Protein AF-A0A0L0VA87-F1 (afdb_monomer_lite)

InterPro domains:
  IPR007255 Conserved oligomeric Golgi complex subunit 8 [PF04124] (9-271)
  IPR007255 Conserved oligomeric Golgi complex subunit 8 [PTHR21311] (7-697)

Secondary structure (DSSP, 8-state):
---SHHHHHHSHHHHHHHHHHHHHHHHHHHHHHHHHHHHHHHHHHHHHHHHHHHHHHHHHHHHHHHHHHHHHHHHHHHHHHHHHHHH-GGGHHHHHHHHTS--S-HHHHHHHHHHHHHHHHHHHHHHHHHT-S---HHHHHHHHHHHTTTS-HHHHHHHHHHHHHHHHHHHHTT--SHHHHHHHHHHHHHHHHHHHHHH-TT--HHHHHHHHHHHHHHHHHHHHHHTT---HHHHHHHHHHHHHHHHHHGGGT---IIIIIHHHHHHHHHHHHHHHHHHHHHHHHHHHHHHHHHHHHGGG--S--------SS-GGG-S-PPPHHHHTTS-TT-HHHHHHHHHT-HHHHHHHHHHHHHHHHHTTS--GGGHHHHHHHHHHHHHHHHHHHHHHHHHHHHHHHH---TT-HHHHHHHHHHHHHHHHIIIIIHHHHHHHHHTTTTGGG---S--HHHHHHHHHHHHHHHTT-HHHHHHHHHHHHHHHHHHTT---------------------------------------------------------------------------------------------------GGGTHHHHHHHHHHHHHHHHHHHHHHHHHHHHHHHHHHHHHHHHHHHHHHHHHHHHHHHHHHHHHHHHHHHHHHHHHHHHHHHHHHHHHHHHHHHHHHHHHHHHHHHHHHHHHHTT-----------------------------------------------------------------------------PPP-

Organism: NCBI:txid1165861

Structure (mmCIF, N/CA/C/O backbone):
data_AF-A0A0L0VA87-F1
#
_entry.id   AF-A0A0L0VA87-F1
#
loop_
_atom_site.group_PDB
_atom_site.id
_atom_site.type_symbol
_atom_site.label_atom_id
_atom_site.label_alt_id
_atom_site.label_comp_id
_atom_site.label_asym_id
_atom_site.label_entity_id
_atom_site.label_seq_id
_atom_site.pdbx_PDB_ins_code
_atom_site.Cartn_x
_atom_site.Cartn_y
_atom_site.Cartn_z
_atom_site.occupancy
_atom_site.B_iso_or_equiv
_atom_site.auth_seq_id
_atom_site.auth_comp_id
_atom_site.auth_asym_id
_atom_site.auth_atom_id
_atom_site.pdbx_PDB_model_num
ATOM 1 N N . MET A 1 1 ? -80.854 -20.601 138.380 1.00 40.69 1 MET A N 1
ATOM 2 C CA . MET A 1 1 ? -80.704 -19.280 137.732 1.00 40.69 1 MET A CA 1
ATOM 3 C C . MET A 1 1 ? -80.737 -18.200 138.822 1.00 40.69 1 MET A C 1
ATOM 5 O O . MET A 1 1 ? -81.718 -17.493 138.934 1.00 40.69 1 MET A O 1
ATOM 9 N N . VAL A 1 2 ? -79.833 -18.124 139.802 1.00 40.69 2 VAL A N 1
ATOM 10 C CA . VAL A 1 2 ? -78.356 -18.102 139.757 1.00 40.69 2 VAL A CA 1
ATOM 11 C C . VAL A 1 2 ? -77.816 -16.982 138.860 1.00 40.69 2 VAL A C 1
ATOM 13 O O . VAL A 1 2 ? -77.668 -17.165 137.659 1.00 40.69 2 VAL A O 1
ATOM 16 N N . SER A 1 3 ? -77.509 -15.862 139.520 1.00 56.34 3 SER A N 1
ATOM 17 C CA . SER A 1 3 ? -76.359 -14.979 139.283 1.00 56.34 3 SER A CA 1
ATOM 18 C C . SER A 1 3 ? -76.168 -14.325 137.909 1.00 56.34 3 SER A C 1
ATOM 20 O O . SER A 1 3 ? -75.252 -14.673 137.172 1.00 56.34 3 SER A O 1
ATOM 22 N N . ILE A 1 4 ? -76.901 -13.230 137.682 1.00 57.22 4 ILE A N 1
ATOM 23 C CA . ILE A 1 4 ? -76.312 -12.027 137.060 1.00 57.22 4 ILE A CA 1
ATOM 24 C C . ILE A 1 4 ? -76.372 -10.858 138.053 1.00 57.22 4 ILE A C 1
ATOM 26 O O . ILE A 1 4 ? -75.335 -10.284 138.359 1.00 57.22 4 ILE A O 1
ATOM 30 N N . GLU A 1 5 ? -77.527 -10.575 138.666 1.00 56.94 5 GLU A N 1
ATOM 31 C CA . GLU A 1 5 ? -77.692 -9.438 139.596 1.00 56.94 5 GLU A CA 1
ATOM 32 C C . GLU A 1 5 ? -76.707 -9.444 140.781 1.00 56.94 5 GLU A C 1
ATOM 34 O O . GLU A 1 5 ? -76.120 -8.410 141.091 1.00 56.94 5 GLU A O 1
ATOM 39 N N . LEU A 1 6 ? -76.447 -10.605 141.397 1.00 56.31 6 LEU A N 1
ATOM 40 C CA . LEU A 1 6 ? -75.508 -10.706 142.525 1.00 56.31 6 LEU A CA 1
ATOM 41 C C . LEU A 1 6 ? -74.044 -10.458 142.103 1.00 56.31 6 LEU A C 1
ATOM 43 O O . LEU A 1 6 ? -73.287 -9.821 142.834 1.00 56.31 6 LEU A O 1
ATOM 47 N N . VAL A 1 7 ? -73.667 -10.896 140.895 1.00 56.75 7 VAL A N 1
ATOM 48 C CA . VAL A 1 7 ? -72.339 -10.645 140.303 1.00 56.75 7 VAL A CA 1
ATOM 49 C C . VAL A 1 7 ? -72.210 -9.173 139.906 1.00 56.75 7 VAL A C 1
ATOM 51 O O . VAL A 1 7 ? -71.195 -8.545 140.198 1.00 56.75 7 VAL A O 1
ATOM 54 N N . CYS A 1 8 ? -73.267 -8.590 139.334 1.00 55.91 8 CYS A N 1
ATOM 55 C CA . CYS A 1 8 ? -73.345 -7.166 139.019 1.00 55.91 8 CYS A CA 1
ATOM 56 C C . CYS A 1 8 ? -73.252 -6.268 140.259 1.00 55.91 8 CYS A C 1
ATOM 58 O O . CYS A 1 8 ? -72.765 -5.149 140.127 1.00 55.91 8 CYS A O 1
ATOM 60 N N . TYR A 1 9 ? -73.675 -6.733 141.442 1.00 60.94 9 TYR A N 1
ATOM 61 C CA . TYR A 1 9 ? -73.546 -5.980 142.694 1.00 60.94 9 TYR A CA 1
ATOM 62 C C . TYR A 1 9 ? -72.148 -6.107 143.323 1.00 60.94 9 TYR A C 1
ATOM 64 O O . TYR A 1 9 ? -71.583 -5.100 143.747 1.00 60.94 9 TYR A O 1
ATOM 72 N N . GLN A 1 10 ? -71.547 -7.307 143.344 1.00 58.97 10 GLN A N 1
ATOM 73 C CA . GLN A 1 10 ? -70.185 -7.496 143.874 1.00 58.97 10 GLN A CA 1
ATOM 74 C C . GLN A 1 10 ? -69.099 -6.878 142.979 1.00 58.97 10 GLN A C 1
ATOM 76 O O . GLN A 1 10 ? -68.170 -6.258 143.492 1.00 58.97 10 GLN A O 1
ATOM 81 N N . HIS A 1 11 ? -69.237 -6.975 141.653 1.00 61.12 11 HIS A N 1
ATOM 82 C CA . HIS A 1 11 ? -68.258 -6.460 140.686 1.00 61.12 11 HIS A CA 1
ATOM 83 C C . HIS A 1 11 ? -68.686 -5.140 140.021 1.00 61.12 11 HIS A C 1
ATOM 85 O O . HIS A 1 11 ? -68.106 -4.736 139.014 1.00 61.12 11 HIS A O 1
ATOM 91 N N . HIS A 1 12 ? -69.662 -4.415 140.588 1.00 69.44 12 HIS A N 1
ATOM 92 C CA . HIS A 1 12 ? -70.210 -3.176 140.009 1.00 69.44 12 HIS A CA 1
ATOM 93 C C . HIS A 1 12 ? -69.128 -2.151 139.622 1.00 69.44 12 HIS A C 1
ATOM 95 O O . HIS A 1 12 ? -69.190 -1.521 138.566 1.00 69.44 12 HIS A O 1
ATOM 101 N N . LYS A 1 13 ? -68.095 -2.018 140.463 1.00 71.94 13 LYS A N 1
ATOM 102 C CA . LYS A 1 13 ? -66.975 -1.090 140.255 1.00 71.94 13 LYS A CA 1
ATOM 103 C C . LYS A 1 13 ? -66.063 -1.504 139.091 1.00 71.94 13 LYS A C 1
ATOM 105 O O . LYS A 1 13 ? -65.576 -0.638 138.369 1.00 71.94 13 LYS A O 1
ATOM 110 N N . GLU A 1 14 ? -65.861 -2.804 138.877 1.00 70.75 14 GLU A N 1
ATOM 111 C CA . GLU A 1 14 ? -65.108 -3.334 137.731 1.00 70.75 14 GLU A CA 1
ATOM 112 C C . GLU A 1 14 ? -65.939 -3.286 136.444 1.00 70.75 14 GLU A C 1
ATOM 114 O O . GLU A 1 14 ? -65.401 -2.968 135.387 1.00 70.75 14 GLU A O 1
ATOM 119 N N . LEU A 1 15 ? -67.258 -3.479 136.529 1.00 72.81 15 LEU A N 1
ATOM 120 C CA . LEU A 1 15 ? -68.191 -3.291 135.412 1.00 72.81 15 LEU A CA 1
ATOM 121 C C . LEU A 1 15 ? -68.261 -1.826 134.952 1.00 72.81 15 LEU A C 1
ATOM 123 O O . LEU A 1 15 ? -68.251 -1.553 133.754 1.00 72.81 15 LEU A O 1
ATOM 127 N N . LEU A 1 16 ? -68.261 -0.863 135.880 1.00 73.94 16 LEU A N 1
ATOM 128 C CA . LEU A 1 16 ? -68.178 0.561 135.536 1.00 73.94 16 LEU A CA 1
ATOM 129 C C . LEU A 1 16 ? -66.814 0.931 134.940 1.00 73.94 16 LEU A C 1
ATOM 131 O O . LEU A 1 16 ? -66.770 1.642 133.937 1.00 73.94 16 LEU A O 1
ATOM 135 N N . LYS A 1 17 ? -65.712 0.417 135.505 1.00 79.44 17 LYS A N 1
ATOM 136 C CA . LYS A 1 17 ? -64.354 0.652 134.988 1.00 79.44 17 LYS A CA 1
ATOM 137 C C . LYS A 1 17 ? -64.165 0.062 133.589 1.00 79.44 17 LYS A C 1
ATOM 139 O O . LYS A 1 17 ? -63.703 0.768 132.701 1.00 79.44 17 LYS A O 1
ATOM 144 N N . THR A 1 18 ? -64.596 -1.179 133.362 1.00 77.94 18 THR A N 1
ATOM 145 C CA . THR A 1 18 ? -64.541 -1.819 132.037 1.00 77.94 18 THR A CA 1
ATOM 146 C C . THR A 1 18 ? -65.471 -1.140 131.033 1.00 77.94 18 THR A C 1
ATOM 148 O O . THR A 1 18 ? -65.083 -0.998 129.879 1.00 77.94 18 THR A O 1
ATOM 151 N N . ASN A 1 19 ? -66.643 -0.630 131.434 1.00 78.19 19 ASN A N 1
ATOM 152 C CA . ASN A 1 19 ? -67.503 0.168 130.550 1.00 78.19 19 ASN A CA 1
ATOM 153 C C . ASN A 1 19 ? -66.852 1.521 130.186 1.00 78.19 19 ASN A C 1
ATOM 155 O O . ASN A 1 19 ? -66.825 1.880 129.012 1.00 78.19 19 ASN A O 1
ATOM 159 N N . GLN A 1 20 ? -66.238 2.237 131.138 1.00 79.62 20 GLN A N 1
ATOM 160 C CA . GLN A 1 20 ? -65.474 3.462 130.847 1.00 79.62 20 GLN A CA 1
ATOM 161 C C . GLN A 1 20 ? -64.256 3.200 129.951 1.00 79.62 20 GLN A C 1
ATOM 163 O O . GLN A 1 20 ? -64.024 3.938 128.993 1.00 79.62 20 GLN A O 1
ATOM 168 N N . GLU A 1 21 ? -63.498 2.134 130.209 1.00 81.50 21 GLU A N 1
ATOM 169 C CA . GLU A 1 21 ? -62.390 1.704 129.350 1.00 81.50 21 GLU A CA 1
ATOM 170 C C . GLU A 1 21 ? -62.901 1.325 127.951 1.00 81.50 21 GLU A C 1
ATOM 172 O O . GLU A 1 21 ? -62.337 1.780 126.961 1.00 81.50 21 GLU A O 1
ATOM 177 N N . THR A 1 22 ? -64.032 0.620 127.845 1.00 81.62 22 THR A N 1
ATOM 178 C CA . THR A 1 22 ? -64.676 0.275 126.564 1.00 81.62 22 THR A CA 1
ATOM 179 C C . THR A 1 22 ? -65.142 1.519 125.805 1.00 81.62 22 THR A C 1
ATOM 181 O O . THR A 1 22 ? -64.929 1.605 124.600 1.00 81.62 22 THR A O 1
ATOM 184 N N . GLN A 1 23 ? -65.721 2.519 126.476 1.00 79.12 23 GLN A N 1
ATOM 185 C CA . GLN A 1 23 ? -66.095 3.795 125.852 1.00 79.12 23 GLN A CA 1
ATOM 186 C C . GLN A 1 23 ? -64.869 4.601 125.399 1.00 79.12 23 GLN A C 1
ATOM 188 O O . GLN A 1 23 ? -64.899 5.203 124.328 1.00 79.12 23 GLN A O 1
ATOM 193 N N . THR A 1 24 ? -63.775 4.558 126.166 1.00 80.56 24 THR A N 1
ATOM 194 C CA . THR A 1 24 ? -62.503 5.222 125.829 1.00 80.56 24 THR A CA 1
ATOM 195 C C . THR A 1 24 ? -61.787 4.524 124.668 1.00 80.56 24 THR A C 1
ATOM 197 O O . THR A 1 24 ? -61.196 5.182 123.816 1.00 80.56 24 THR A O 1
ATOM 200 N N . ILE A 1 25 ? -61.861 3.192 124.593 1.00 80.31 25 ILE A N 1
ATOM 201 C CA . ILE A 1 25 ? -61.420 2.417 123.428 1.00 80.31 25 ILE A CA 1
ATOM 202 C C . ILE A 1 25 ? -62.290 2.783 122.227 1.00 80.31 25 ILE A C 1
ATOM 204 O O . ILE A 1 25 ? -61.743 3.095 121.178 1.00 80.31 25 ILE A O 1
ATOM 208 N N . ARG A 1 26 ? -63.620 2.834 122.387 1.00 82.38 26 ARG A N 1
ATOM 209 C CA . ARG A 1 26 ? -64.564 3.103 121.293 1.00 82.38 26 ARG A CA 1
ATOM 210 C C . ARG A 1 26 ? -64.382 4.489 120.667 1.00 82.38 26 ARG A C 1
ATOM 212 O O . ARG A 1 26 ? -64.406 4.595 119.443 1.00 82.38 26 ARG A O 1
ATOM 219 N N . SER A 1 27 ? -64.154 5.524 121.479 1.00 83.00 27 SER A N 1
ATOM 220 C CA . SER A 1 27 ? -63.859 6.881 120.992 1.00 83.00 27 SER A CA 1
ATOM 221 C C . SER A 1 27 ? -62.462 7.006 120.375 1.00 83.00 27 SER A C 1
ATOM 223 O O . SER A 1 27 ? -62.271 7.756 119.418 1.00 83.00 27 SER A O 1
ATOM 225 N N . ARG A 1 28 ? -61.482 6.231 120.861 1.00 85.44 28 ARG A N 1
ATOM 226 C CA . ARG A 1 28 ? -60.170 6.120 120.210 1.00 85.44 28 ARG A CA 1
ATOM 227 C C . ARG A 1 28 ? -60.254 5.391 118.877 1.00 85.44 28 ARG A C 1
ATOM 229 O O . ARG A 1 28 ? -59.640 5.864 117.932 1.00 85.44 28 ARG A O 1
ATOM 236 N N . THR A 1 29 ? -61.018 4.301 118.769 1.00 82.94 29 THR A N 1
ATOM 237 C CA . THR A 1 29 ? -61.219 3.602 117.492 1.00 82.94 29 THR A CA 1
ATOM 238 C C . THR A 1 29 ? -61.949 4.476 116.485 1.00 82.94 29 THR A C 1
ATOM 240 O O . THR A 1 29 ? -61.479 4.539 115.362 1.00 82.94 29 THR A O 1
ATOM 243 N N . SER A 1 30 ? -62.992 5.230 116.865 1.00 80.44 30 SER A N 1
ATOM 244 C CA . SER A 1 30 ? -63.639 6.155 115.919 1.00 80.44 30 SER A CA 1
ATOM 245 C C . SER A 1 30 ? -62.683 7.255 115.450 1.00 80.44 30 SER A C 1
ATOM 247 O O . SER A 1 30 ? -62.576 7.485 114.256 1.00 80.44 30 SER A O 1
ATOM 249 N N . SER A 1 31 ? -61.892 7.846 116.355 1.00 83.94 31 SER A N 1
ATOM 250 C CA . SER A 1 31 ? -60.860 8.822 115.971 1.00 83.94 31 SER A CA 1
ATOM 251 C C . SER A 1 31 ? -59.756 8.226 115.086 1.00 83.94 31 SER A C 1
ATOM 253 O O . SER A 1 31 ? -59.129 8.967 114.330 1.00 83.94 31 SER A O 1
ATOM 255 N N . LEU A 1 32 ? -59.487 6.919 115.190 1.00 82.69 32 LEU A N 1
ATOM 256 C CA . LEU A 1 32 ? -58.557 6.192 114.321 1.00 82.69 32 LEU A CA 1
ATOM 257 C C . LEU A 1 32 ? -59.191 5.898 112.956 1.00 82.69 32 LEU A C 1
ATOM 259 O O . LEU A 1 32 ? -58.516 6.042 111.944 1.00 82.69 32 LEU A O 1
ATOM 263 N N . GLU A 1 33 ? -60.477 5.544 112.927 1.00 85.19 33 GLU A N 1
ATOM 264 C CA . GLU A 1 33 ? -61.291 5.384 111.718 1.00 85.19 33 GLU A CA 1
ATOM 265 C C . GLU A 1 33 ? -61.320 6.694 110.914 1.00 85.19 33 GLU A C 1
ATOM 267 O O . GLU A 1 33 ? -60.999 6.690 109.727 1.00 85.19 33 GLU A O 1
ATOM 272 N N . ASP A 1 34 ? -61.602 7.820 111.579 1.00 82.62 34 ASP A N 1
ATOM 273 C CA . ASP A 1 34 ? -61.639 9.161 110.986 1.00 82.62 34 ASP A CA 1
ATOM 274 C C . ASP A 1 34 ? -60.267 9.557 110.414 1.00 82.62 34 ASP A C 1
ATOM 276 O O . ASP A 1 34 ? -60.169 9.976 109.259 1.00 82.62 34 ASP A O 1
ATOM 280 N N . LEU A 1 35 ? -59.184 9.346 111.177 1.00 83.44 35 LEU A N 1
ATOM 281 C CA . LEU A 1 35 ? -57.810 9.569 110.706 1.00 83.44 35 LEU A CA 1
ATOM 282 C C . LEU A 1 35 ? -57.449 8.678 109.514 1.00 83.44 35 LEU A C 1
ATOM 284 O O . LEU A 1 35 ? -56.754 9.128 108.605 1.00 83.44 35 LEU A O 1
ATOM 288 N N . ASN A 1 36 ? -57.903 7.424 109.501 1.00 79.12 36 ASN A N 1
ATOM 289 C CA . ASN A 1 36 ? -57.623 6.482 108.423 1.00 79.12 36 ASN A CA 1
ATOM 290 C C . ASN A 1 36 ? -58.410 6.848 107.152 1.00 79.12 36 ASN A C 1
ATOM 292 O O . ASN A 1 36 ? -57.848 6.824 106.061 1.00 79.12 36 ASN A O 1
ATOM 296 N N . GLN A 1 37 ? -59.666 7.290 107.279 1.00 81.44 37 GLN A N 1
ATOM 297 C CA . GLN A 1 37 ? -60.445 7.853 106.169 1.00 81.44 37 GLN A CA 1
ATOM 298 C C . GLN A 1 37 ? -59.821 9.151 105.634 1.00 81.44 37 GLN A C 1
ATOM 300 O O . GLN A 1 37 ? -59.711 9.331 104.419 1.00 81.44 37 GLN A O 1
ATOM 305 N N . GLU A 1 38 ? -59.326 10.031 106.510 1.00 81.62 38 GLU A N 1
ATOM 306 C CA . GLU A 1 38 ? -58.592 11.226 106.091 1.00 81.62 38 GLU A CA 1
ATOM 307 C C . GLU A 1 38 ? -57.298 10.851 105.344 1.00 81.62 38 GLU A C 1
ATOM 309 O O . GLU A 1 38 ? -57.014 11.420 104.286 1.00 81.62 38 GLU A O 1
ATOM 314 N N . LEU A 1 39 ? -56.556 9.844 105.822 1.00 78.75 39 LEU A N 1
ATOM 315 C CA . LEU A 1 39 ? -55.349 9.336 105.165 1.00 78.75 39 LEU A CA 1
ATOM 316 C C . LEU A 1 39 ? -55.663 8.720 103.792 1.00 78.75 39 LEU A C 1
ATOM 318 O O . LEU A 1 39 ? -54.991 9.040 102.814 1.00 78.75 39 LEU A O 1
ATOM 322 N N . ILE A 1 40 ? -56.707 7.891 103.694 1.00 77.75 40 ILE A N 1
ATOM 323 C CA . ILE A 1 40 ? -57.169 7.268 102.444 1.00 77.75 40 ILE A CA 1
ATOM 324 C C . ILE A 1 40 ? -57.629 8.337 101.444 1.00 77.75 40 ILE A C 1
ATOM 326 O O . ILE A 1 40 ? -57.268 8.264 100.265 1.00 77.75 40 ILE A O 1
ATOM 330 N N . SER A 1 41 ? -58.354 9.371 101.887 1.00 76.56 41 SER A N 1
ATOM 331 C CA . SER A 1 41 ? -58.768 10.480 101.014 1.00 76.56 41 SER A CA 1
ATOM 332 C C . SER A 1 41 ? -57.568 11.301 100.518 1.00 76.56 41 SER A C 1
ATOM 334 O O . SER A 1 41 ? -57.471 11.600 99.328 1.00 76.56 41 SER A O 1
ATOM 336 N N . LYS A 1 42 ? -56.584 11.583 101.384 1.00 76.94 42 LYS A N 1
ATOM 337 C CA . LYS A 1 42 ? -55.353 12.296 101.011 1.00 76.94 42 LYS A CA 1
ATOM 338 C C . LYS A 1 42 ? -54.472 11.478 100.069 1.00 76.94 42 LYS A C 1
ATOM 340 O O . LYS A 1 42 ? -53.966 12.033 99.093 1.00 76.94 42 LYS A O 1
ATOM 345 N N . ILE A 1 43 ? -54.310 10.177 100.313 1.00 70.25 43 ILE A N 1
ATOM 346 C CA . ILE A 1 43 ? -53.536 9.272 99.448 1.00 70.25 43 ILE A CA 1
ATOM 347 C C . ILE A 1 43 ? -54.214 9.142 98.082 1.00 70.25 43 ILE A C 1
ATOM 349 O O . ILE A 1 43 ? -53.554 9.347 97.064 1.00 70.25 43 ILE A O 1
ATOM 353 N N . SER A 1 44 ? -55.520 8.873 98.029 1.00 68.38 44 SER A N 1
ATOM 354 C CA . SER A 1 44 ? -56.244 8.747 96.754 1.00 68.38 44 SER A CA 1
ATOM 355 C C . SER A 1 44 ? -56.211 10.045 95.936 1.00 68.38 44 SER A C 1
ATOM 357 O O . SER A 1 44 ? -55.853 9.999 94.756 1.00 68.38 44 SER A O 1
ATOM 359 N N . ALA A 1 45 ? -56.464 11.201 96.560 1.00 65.75 45 ALA A N 1
ATOM 360 C CA . ALA A 1 45 ? -56.443 12.505 95.895 1.00 65.75 45 ALA A CA 1
ATOM 361 C C . ALA A 1 45 ? -55.047 12.923 95.391 1.00 65.75 45 ALA A C 1
ATOM 363 O O . ALA A 1 45 ? -54.927 13.458 94.290 1.00 65.75 45 ALA A O 1
ATOM 364 N N . THR A 1 46 ? -53.976 12.674 96.157 1.00 62.00 46 THR A N 1
ATOM 365 C CA . THR A 1 46 ? -52.614 13.080 95.749 1.00 62.00 46 THR A CA 1
ATOM 366 C C . THR A 1 46 ? -51.923 12.086 94.818 1.00 62.00 46 THR A C 1
ATOM 368 O O . THR A 1 46 ? -51.103 12.502 93.997 1.00 62.00 46 THR A O 1
ATOM 371 N N . THR A 1 47 ? -52.254 10.793 94.906 1.00 59.81 47 THR A N 1
ATOM 372 C CA . THR A 1 47 ? -51.534 9.731 94.181 1.00 59.81 47 THR A CA 1
ATOM 373 C C . THR A 1 47 ? -52.158 9.396 92.828 1.00 59.81 47 THR A C 1
ATOM 375 O O . THR A 1 47 ? -51.439 8.947 91.946 1.00 59.81 47 THR A O 1
ATOM 378 N N . THR A 1 48 ? -53.459 9.623 92.601 1.00 63.66 48 THR A N 1
ATOM 379 C CA . THR A 1 48 ? -54.076 9.285 91.299 1.00 63.66 48 THR A CA 1
ATOM 380 C C . THR A 1 48 ? -53.864 10.368 90.239 1.00 63.66 48 THR A C 1
ATOM 382 O O . THR A 1 48 ? -53.233 10.089 89.225 1.00 63.66 48 THR A O 1
ATOM 385 N N . SER A 1 49 ? -54.315 11.607 90.464 1.00 67.00 49 SER A N 1
ATOM 386 C CA . SER A 1 49 ? -54.239 12.684 89.455 1.00 67.00 49 SER A CA 1
ATOM 387 C C . SER A 1 49 ? -52.793 13.098 89.134 1.00 67.00 49 SER A C 1
ATOM 389 O O . SER A 1 49 ? -52.325 12.905 88.011 1.00 67.00 49 SER A O 1
ATOM 391 N N . ARG A 1 50 ? -52.040 13.593 90.126 1.00 69.00 50 ARG A N 1
ATOM 392 C CA . ARG A 1 50 ? -50.707 14.186 89.901 1.00 69.00 50 ARG A CA 1
ATOM 393 C C . ARG A 1 50 ? -49.654 13.181 89.426 1.00 69.00 50 ARG A C 1
ATOM 395 O O . ARG A 1 50 ? -48.695 13.568 88.756 1.00 69.00 50 ARG A O 1
ATOM 402 N N . VAL A 1 51 ? -49.797 11.902 89.785 1.00 74.12 51 VAL A N 1
ATOM 403 C CA . VAL A 1 51 ? -48.914 10.846 89.269 1.00 74.12 51 VAL A CA 1
ATOM 404 C C . VAL A 1 51 ? -49.326 10.473 87.851 1.00 74.12 51 VAL A C 1
ATOM 406 O O . VAL A 1 51 ? -48.444 10.419 87.005 1.00 74.12 51 VAL A O 1
ATOM 409 N N . ALA A 1 52 ? -50.619 10.287 87.553 1.00 74.00 52 ALA A N 1
ATOM 410 C CA . ALA A 1 52 ? -51.077 9.932 86.206 1.00 74.00 52 ALA A CA 1
ATOM 411 C C . ALA A 1 52 ? -50.737 11.002 85.155 1.00 74.00 52 ALA A C 1
ATOM 413 O O . ALA A 1 52 ? -50.269 10.647 84.075 1.00 74.00 52 ALA A O 1
ATOM 414 N N . GLU A 1 53 ? -50.887 12.291 85.479 1.00 79.31 53 GLU A N 1
ATOM 415 C CA . GLU A 1 53 ? -50.474 13.398 84.601 1.00 79.31 53 GLU A CA 1
ATOM 416 C C . GLU A 1 53 ? -48.975 13.340 84.291 1.00 79.31 53 GLU A C 1
ATOM 418 O O . GLU A 1 53 ? -48.584 13.313 83.125 1.00 79.31 53 GLU A O 1
ATOM 423 N N . LYS A 1 54 ? -48.127 13.211 85.322 1.00 80.31 54 LYS A N 1
ATOM 424 C CA . LYS A 1 54 ? -46.677 13.046 85.139 1.00 80.31 54 LYS A CA 1
ATOM 425 C C . LYS A 1 54 ? -46.314 11.766 84.391 1.00 80.31 54 LYS A C 1
ATOM 427 O O . LYS A 1 54 ? -45.345 11.758 83.641 1.00 80.31 54 LYS A O 1
ATOM 432 N N . LEU A 1 55 ? -47.057 10.677 84.580 1.00 79.50 55 LEU A N 1
ATOM 433 C CA . LEU A 1 55 ? -46.809 9.414 83.884 1.00 79.50 55 LEU A CA 1
ATOM 434 C C . LEU A 1 55 ? -47.180 9.530 82.399 1.00 79.50 55 LEU A C 1
ATOM 436 O O . LEU A 1 55 ? -46.425 9.049 81.561 1.00 79.50 55 LEU A O 1
ATOM 440 N N . GLN A 1 56 ? -48.258 10.241 82.057 1.00 79.50 56 GLN A N 1
ATOM 441 C CA . GLN A 1 56 ? -48.594 10.588 80.672 1.00 79.50 56 GLN A CA 1
ATOM 442 C C . GLN A 1 56 ? -47.593 11.568 80.049 1.00 79.50 56 GLN A C 1
ATOM 444 O O . GLN A 1 56 ? -47.188 11.378 78.903 1.00 79.50 56 GLN A O 1
ATOM 449 N N . GLU A 1 57 ? -47.111 12.563 80.794 1.00 85.56 57 GLU A N 1
ATOM 450 C CA . GLU A 1 57 ? -46.020 13.444 80.355 1.00 85.56 57 GLU A CA 1
ATOM 451 C C . GLU A 1 57 ? -44.740 12.634 80.064 1.00 85.56 57 GLU A C 1
ATOM 453 O O . GLU A 1 57 ? -44.115 12.794 79.018 1.00 85.56 57 GLU A O 1
ATOM 458 N N . ILE A 1 58 ? -44.390 11.675 80.929 1.00 83.69 58 ILE A N 1
ATOM 459 C CA . ILE A 1 58 ? -43.250 10.767 80.729 1.00 83.69 58 ILE A CA 1
ATOM 460 C C . ILE A 1 58 ? -43.476 9.810 79.547 1.00 83.69 58 ILE A C 1
ATOM 462 O O . ILE A 1 58 ? -42.533 9.553 78.799 1.00 83.69 58 ILE A O 1
ATOM 466 N N . ILE A 1 59 ? -44.688 9.282 79.343 1.00 80.69 59 ILE A N 1
ATOM 467 C CA . ILE A 1 59 ? -45.015 8.388 78.217 1.00 80.69 59 ILE A CA 1
ATOM 468 C C . ILE A 1 59 ? -44.974 9.150 76.891 1.00 80.69 59 ILE A C 1
ATOM 470 O O . ILE A 1 59 ? -44.337 8.692 75.946 1.00 80.69 59 ILE A O 1
ATOM 474 N N . THR A 1 60 ? -45.594 10.327 76.812 1.00 85.00 60 THR A N 1
ATOM 475 C CA . THR A 1 60 ? -45.560 11.173 75.609 1.00 85.00 60 THR A CA 1
ATOM 476 C C . THR A 1 60 ? -44.141 11.649 75.304 1.00 85.00 60 THR A C 1
ATOM 478 O O . THR A 1 60 ? -43.717 11.576 74.149 1.00 85.00 60 THR A O 1
ATOM 481 N N . LYS A 1 61 ? -43.354 12.017 76.326 1.00 86.69 61 LYS A N 1
ATOM 482 C CA . LYS A 1 61 ? -41.923 12.309 76.181 1.00 86.69 61 LYS A CA 1
ATOM 483 C C . LYS A 1 61 ? -41.137 11.096 75.671 1.00 86.69 61 LYS A C 1
ATOM 485 O O . LYS A 1 61 ? -40.441 11.232 74.671 1.00 86.69 61 LYS A O 1
ATOM 490 N N . ARG A 1 62 ? -41.314 9.902 76.253 1.00 81.25 62 ARG A N 1
ATOM 491 C CA . ARG A 1 62 ? -40.680 8.655 75.775 1.00 81.25 62 ARG A CA 1
ATOM 492 C C . ARG A 1 62 ? -41.090 8.274 74.358 1.00 81.25 62 ARG A C 1
ATOM 494 O O . ARG A 1 62 ? -40.262 7.767 73.613 1.00 81.25 62 ARG A O 1
ATOM 501 N N . ASN A 1 63 ? -42.340 8.502 73.969 1.00 79.31 63 ASN A N 1
ATOM 502 C CA . ASN A 1 63 ? -42.803 8.231 72.610 1.00 79.31 63 ASN A CA 1
ATOM 503 C C . ASN A 1 63 ? -42.189 9.226 71.615 1.00 79.31 63 ASN A C 1
ATOM 505 O O . ASN A 1 63 ? -41.770 8.822 70.534 1.00 79.31 63 ASN A O 1
ATOM 509 N N . LYS A 1 64 ? -42.042 10.501 72.001 1.00 82.38 64 LYS A N 1
ATOM 510 C CA . LYS A 1 64 ? -41.315 11.509 71.217 1.00 82.38 64 LYS A CA 1
ATOM 511 C C . LYS A 1 64 ? -39.817 11.192 71.116 1.00 82.38 64 LYS A C 1
ATOM 513 O O . LYS A 1 64 ? -39.243 11.338 70.041 1.00 82.38 64 LYS A O 1
ATOM 518 N N . GLU A 1 65 ? -39.195 10.718 72.194 1.00 78.81 65 GLU A N 1
ATOM 519 C CA . GLU A 1 65 ? -37.804 10.243 72.211 1.00 78.81 65 GLU A CA 1
ATOM 520 C C . GLU A 1 65 ? -37.632 9.006 71.318 1.00 78.81 65 GLU A C 1
ATOM 522 O O . GLU A 1 65 ? -36.764 9.018 70.454 1.00 78.81 65 GLU A O 1
ATOM 527 N N . LYS A 1 66 ? -38.507 7.994 71.417 1.00 79.00 66 LYS A N 1
ATOM 528 C CA . LYS A 1 66 ? -38.515 6.821 70.520 1.00 79.00 66 LYS A CA 1
ATOM 529 C C . LYS A 1 66 ? -38.688 7.197 69.048 1.00 79.00 66 LYS A C 1
ATOM 531 O O . LYS A 1 66 ? -37.970 6.665 68.209 1.00 79.00 66 LYS A O 1
ATOM 536 N N . LEU A 1 67 ? -39.598 8.121 68.731 1.00 79.31 67 LEU A N 1
ATOM 537 C CA . LEU A 1 67 ? -39.763 8.635 67.368 1.00 79.31 67 LEU A CA 1
ATOM 538 C C . LEU A 1 67 ? -38.482 9.338 66.887 1.00 79.31 67 LEU A C 1
ATOM 540 O O . LEU A 1 67 ? -38.048 9.135 65.759 1.00 79.31 67 LEU A O 1
ATOM 544 N N . SER A 1 68 ? -37.847 10.122 67.763 1.00 74.25 68 SER A N 1
ATOM 545 C CA . 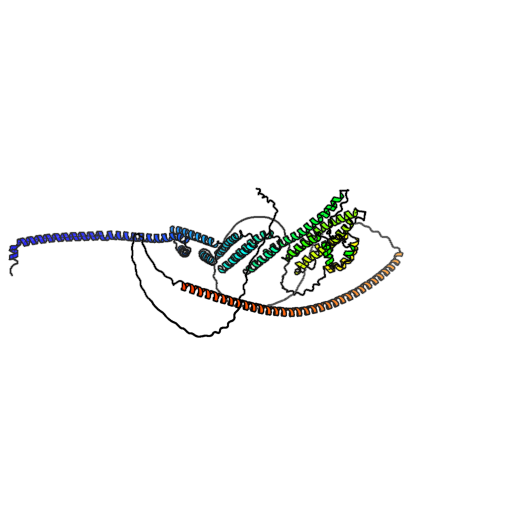SER A 1 68 ? -36.593 10.821 67.458 1.00 74.25 68 SER A CA 1
ATOM 546 C C . SER A 1 68 ? -35.432 9.844 67.241 1.00 74.25 68 SER A C 1
ATOM 548 O O . SER A 1 68 ? -34.636 10.055 66.334 1.00 74.25 68 SER A O 1
ATOM 550 N N . ILE A 1 69 ? -35.362 8.758 68.020 1.00 78.69 69 ILE A N 1
ATOM 551 C CA . ILE A 1 69 ? -34.384 7.671 67.856 1.00 78.69 69 ILE A CA 1
ATOM 552 C C . ILE A 1 69 ? -34.618 6.940 66.529 1.00 78.69 69 ILE A C 1
ATOM 554 O O . ILE A 1 69 ? -33.688 6.817 65.747 1.00 78.69 69 ILE A O 1
ATOM 558 N N . SER A 1 70 ? -35.858 6.560 66.208 1.00 75.56 70 SER A N 1
ATOM 559 C CA . SER A 1 70 ? -36.183 5.901 64.932 1.00 75.56 70 SER A CA 1
ATOM 560 C C . SER A 1 70 ? -35.886 6.790 63.711 1.00 75.56 70 SER A C 1
ATOM 562 O O . SER A 1 70 ? -35.384 6.313 62.690 1.00 75.56 70 SER A O 1
ATOM 564 N N . HIS A 1 71 ? -36.121 8.104 63.817 1.00 76.38 71 HIS A N 1
ATOM 565 C CA . HIS A 1 71 ? -35.699 9.070 62.801 1.00 76.38 71 HIS A CA 1
ATOM 566 C C . HIS A 1 71 ? -34.169 9.217 62.727 1.00 76.38 71 HIS A C 1
ATOM 568 O O . HIS A 1 71 ? -33.642 9.384 61.632 1.00 76.38 71 HIS A O 1
ATOM 574 N N . LEU A 1 72 ? -33.446 9.134 63.851 1.00 74.62 72 LEU A N 1
ATOM 575 C CA . LEU A 1 72 ? -31.978 9.154 63.881 1.00 74.62 72 LEU A CA 1
ATOM 576 C C . LEU A 1 72 ? -31.364 7.880 63.286 1.00 74.62 72 LEU A C 1
ATOM 578 O O . LEU A 1 72 ? -30.418 7.990 62.520 1.00 74.62 72 LEU A O 1
ATOM 582 N N . GLU A 1 73 ? -31.920 6.698 63.552 1.00 76.69 73 GLU A N 1
ATOM 583 C CA . GLU A 1 73 ? -31.514 5.427 62.929 1.00 76.69 73 GLU A CA 1
ATOM 584 C C . GLU A 1 73 ? -31.766 5.450 61.411 1.00 76.69 73 GLU A C 1
ATOM 586 O O . GLU A 1 73 ? -30.893 5.101 60.610 1.00 76.69 73 GLU A O 1
ATOM 591 N N . SER A 1 74 ? -32.933 5.960 61.000 1.00 72.19 74 SER A N 1
ATOM 592 C CA . SER A 1 74 ? -33.266 6.172 59.585 1.00 72.19 74 SER A CA 1
ATOM 593 C C . SER A 1 74 ? -32.355 7.207 58.917 1.00 72.19 74 SER A C 1
ATOM 595 O O . SER A 1 74 ? -32.080 7.095 57.729 1.00 72.19 74 SER A O 1
ATOM 597 N N . LEU A 1 75 ? -31.870 8.214 59.653 1.00 69.50 75 LEU A N 1
ATOM 598 C CA . LEU A 1 75 ? -30.910 9.193 59.139 1.00 69.50 75 LEU A CA 1
ATOM 599 C C . LEU A 1 75 ? -29.473 8.664 59.123 1.00 69.50 75 LEU A C 1
ATOM 601 O O . LEU A 1 75 ? -28.767 8.958 58.167 1.00 69.50 75 LEU A O 1
ATOM 605 N N . SER A 1 76 ? -29.047 7.868 60.110 1.00 76.44 76 SER A N 1
ATOM 606 C CA . SER A 1 76 ? -27.715 7.239 60.132 1.00 76.44 76 SER A CA 1
ATOM 607 C C . SER A 1 76 ? -27.545 6.336 58.916 1.00 76.44 76 SER A C 1
ATOM 609 O O . SER A 1 76 ? -26.645 6.545 58.109 1.00 76.44 76 SER A O 1
ATOM 611 N N . THR A 1 77 ? -28.511 5.443 58.684 1.00 71.06 77 THR A N 1
ATOM 612 C CA . THR A 1 77 ? -28.530 4.569 57.500 1.00 71.06 77 THR A CA 1
ATOM 613 C C . THR A 1 77 ? -28.571 5.348 56.175 1.00 71.06 77 THR A C 1
ATOM 615 O O . THR A 1 77 ? -27.944 4.933 55.201 1.00 71.06 77 THR A O 1
ATOM 618 N N . LEU A 1 78 ? -29.232 6.514 56.126 1.00 67.69 78 LEU A N 1
ATOM 619 C CA . LEU A 1 78 ? -29.229 7.395 54.947 1.00 67.69 78 LEU A CA 1
ATOM 620 C C . LEU A 1 78 ? -27.899 8.159 54.756 1.00 67.69 78 LEU A C 1
ATOM 622 O O . LEU A 1 78 ? -27.541 8.467 53.622 1.00 67.69 78 LEU A O 1
ATOM 626 N N . ILE A 1 79 ? -27.169 8.453 55.837 1.00 71.69 79 ILE A N 1
ATOM 627 C CA . ILE A 1 79 ? -25.853 9.129 55.847 1.00 71.69 79 ILE A CA 1
ATOM 628 C C . ILE A 1 79 ? -24.702 8.144 55.574 1.00 71.69 79 ILE A C 1
ATOM 630 O O . ILE A 1 79 ? -23.684 8.525 54.996 1.00 71.69 79 ILE A O 1
ATOM 634 N N . GLU A 1 80 ? -24.861 6.873 55.937 1.00 77.56 80 GLU A N 1
ATOM 635 C CA . GLU A 1 80 ? -23.931 5.784 55.614 1.00 77.56 80 GLU A CA 1
ATOM 636 C C . GLU A 1 80 ? -24.035 5.363 54.135 1.00 77.56 80 GLU A C 1
ATOM 638 O O . GLU A 1 80 ? -23.046 4.945 53.527 1.00 77.56 80 GLU A O 1
ATOM 643 N N . LEU A 1 81 ? -25.208 5.544 53.511 1.00 70.94 81 LEU A N 1
ATOM 644 C CA . LEU A 1 81 ? -25.480 5.138 52.127 1.00 70.94 81 LEU A CA 1
ATOM 645 C C . LEU A 1 81 ? -24.463 5.675 51.090 1.00 70.94 81 LEU A C 1
ATOM 647 O O . LEU A 1 81 ? -23.944 4.866 50.320 1.00 70.94 81 LEU A O 1
ATOM 651 N N . PRO A 1 82 ? -24.106 6.980 51.050 1.00 69.88 82 PRO A N 1
ATOM 652 C CA . PRO A 1 82 ? -23.093 7.507 50.127 1.00 69.88 82 PRO A CA 1
ATOM 653 C C . PRO A 1 82 ? -21.707 6.871 50.294 1.00 69.88 82 PRO A C 1
ATOM 655 O O . PRO A 1 82 ? -20.971 6.737 49.316 1.00 69.88 82 PRO A O 1
ATOM 658 N N . GLN A 1 83 ? -21.338 6.472 51.516 1.00 72.75 83 GLN A N 1
ATOM 659 C CA . GLN A 1 83 ? -20.058 5.809 51.781 1.00 72.75 83 GLN A CA 1
ATOM 660 C C . GLN A 1 83 ? -20.080 4.363 51.273 1.00 72.75 83 GLN A C 1
ATOM 662 O O . GLN A 1 83 ? -19.137 3.925 50.614 1.00 72.75 83 GLN A O 1
ATOM 667 N N . LEU A 1 84 ? -21.192 3.658 51.497 1.00 69.19 84 LEU A N 1
ATOM 668 C CA . LEU A 1 84 ? -21.408 2.289 51.031 1.00 69.19 84 LEU A CA 1
ATOM 669 C C . LEU A 1 84 ? -21.496 2.184 49.498 1.00 69.19 84 LEU A C 1
ATOM 671 O O . LEU A 1 84 ? -20.938 1.249 48.924 1.00 69.19 84 LEU A O 1
ATOM 675 N N . ILE A 1 85 ? -22.117 3.161 48.822 1.00 69.56 85 ILE A N 1
ATOM 676 C CA . ILE A 1 85 ? -22.172 3.252 47.348 1.00 69.56 85 ILE A CA 1
ATOM 677 C C . ILE A 1 85 ? -20.761 3.313 46.745 1.00 69.56 85 ILE A C 1
ATOM 679 O O . ILE A 1 85 ? -20.478 2.613 45.775 1.00 69.56 85 ILE A O 1
ATOM 683 N N . ASN A 1 86 ? -19.859 4.098 47.344 1.00 69.25 86 ASN A N 1
ATOM 684 C CA . ASN A 1 86 ? -18.470 4.216 46.885 1.00 69.25 86 ASN A CA 1
ATOM 685 C C . ASN A 1 86 ? -17.639 2.938 47.108 1.00 69.25 86 ASN A C 1
ATOM 687 O O . ASN A 1 86 ? -16.604 2.779 46.466 1.00 69.25 86 ASN A O 1
ATOM 691 N N . GLN A 1 87 ? -18.059 2.045 48.011 1.00 71.88 87 GLN A N 1
ATOM 692 C CA . GLN A 1 87 ? -17.335 0.810 48.339 1.00 71.88 87 GLN A CA 1
ATOM 693 C C . GLN A 1 87 ? -17.889 -0.430 47.621 1.00 71.88 87 GLN A C 1
ATOM 695 O O . GLN A 1 87 ? -17.121 -1.337 47.316 1.00 71.88 87 GLN A O 1
ATOM 700 N N . ASN A 1 88 ? -19.197 -0.487 47.339 1.00 69.25 88 ASN A N 1
ATOM 701 C CA . ASN A 1 88 ? -19.856 -1.668 46.776 1.00 69.25 88 ASN A CA 1
ATOM 702 C C . ASN A 1 88 ? -20.839 -1.322 45.648 1.00 69.25 88 ASN A C 1
ATOM 704 O O . ASN A 1 88 ? -21.919 -0.773 45.873 1.00 69.25 88 ASN A O 1
ATOM 708 N N . SER A 1 89 ? -20.523 -1.764 44.427 1.00 64.12 89 SER A N 1
ATOM 709 C CA . SER A 1 89 ? -21.389 -1.635 43.242 1.00 64.12 89 SER A CA 1
ATOM 710 C C . SER A 1 89 ? -22.681 -2.464 43.304 1.00 64.12 89 SER A C 1
ATOM 712 O O . SER A 1 89 ? -23.591 -2.242 42.508 1.00 64.12 89 SER A O 1
ATOM 714 N N . SER A 1 90 ? -22.808 -3.381 44.266 1.00 66.81 90 SER A N 1
ATOM 715 C CA . SER A 1 90 ? -24.031 -4.151 44.532 1.00 66.81 90 SER A CA 1
ATOM 716 C C . SER A 1 90 ? -25.126 -3.348 45.254 1.00 66.81 90 SER A C 1
ATOM 718 O O . SER A 1 90 ? -26.307 -3.646 45.089 1.00 66.81 90 SER A O 1
ATOM 720 N N . LEU A 1 91 ? -24.772 -2.298 46.010 1.00 63.44 91 LEU A N 1
ATOM 721 C CA . LEU A 1 91 ? -25.718 -1.475 46.794 1.00 63.44 91 LEU A CA 1
ATOM 722 C C . LEU A 1 91 ? -26.359 -0.325 45.992 1.00 63.44 91 LEU A C 1
ATOM 724 O O . LEU A 1 91 ? -27.168 0.452 46.502 1.00 63.44 91 LEU A O 1
ATOM 728 N N . LEU A 1 92 ? -26.037 -0.266 44.705 1.00 63.25 92 LEU A N 1
ATOM 729 C CA . LEU A 1 92 ? -26.442 0.746 43.734 1.00 63.25 92 LEU A CA 1
ATOM 730 C C . LEU A 1 92 ? -27.962 0.728 43.467 1.00 63.25 92 LEU A C 1
ATOM 732 O O . LEU A 1 92 ? -28.600 1.769 43.316 1.00 63.25 92 LEU A O 1
ATOM 736 N N . GLU A 1 93 ? -28.577 -0.456 43.481 1.00 65.12 93 GLU A N 1
ATOM 737 C CA . GLU A 1 93 ? -30.015 -0.615 43.238 1.00 65.12 93 GLU A CA 1
ATOM 738 C C . GLU A 1 93 ? -30.906 -0.239 44.447 1.00 65.12 93 GLU A C 1
ATOM 740 O O . GLU A 1 93 ? -31.899 0.469 44.243 1.00 65.12 93 GLU A O 1
ATOM 745 N N . PRO A 1 94 ? -30.568 -0.603 45.705 1.00 63.53 94 PRO A N 1
ATOM 746 C CA . PRO A 1 94 ? -31.170 0.007 46.893 1.00 63.53 94 PRO A CA 1
ATOM 747 C C . PRO A 1 94 ? -31.065 1.539 46.915 1.00 63.53 94 PRO A C 1
ATOM 749 O O . PRO A 1 94 ? -32.047 2.209 47.236 1.00 63.53 94 PRO A O 1
ATOM 752 N N . ALA A 1 95 ? -29.914 2.102 46.528 1.00 61.91 95 ALA A N 1
ATOM 753 C CA . ALA A 1 95 ? -29.700 3.549 46.504 1.00 61.91 95 ALA A CA 1
ATOM 754 C C . ALA A 1 95 ? -30.610 4.278 45.501 1.00 61.91 95 ALA A C 1
ATOM 756 O O . ALA A 1 95 ? -31.245 5.274 45.854 1.00 61.91 95 ALA A O 1
ATOM 757 N N . LEU A 1 96 ? -30.755 3.748 44.282 1.00 63.78 96 LEU A N 1
ATOM 758 C CA . LEU A 1 96 ? -31.692 4.282 43.285 1.00 63.78 96 LEU A CA 1
ATOM 759 C C . LEU A 1 96 ? -33.157 4.200 43.756 1.00 63.78 96 LEU A C 1
ATOM 761 O O . LEU A 1 96 ? -33.919 5.147 43.566 1.00 63.78 96 LEU A O 1
ATOM 765 N N . LYS A 1 97 ? -33.549 3.113 44.439 1.00 65.88 97 LYS A N 1
ATOM 766 C CA . LYS A 1 97 ? -34.891 2.973 45.042 1.00 65.88 97 LYS A CA 1
ATOM 767 C C . LYS A 1 97 ? -35.129 3.946 46.210 1.00 65.88 97 LYS A C 1
ATOM 769 O O . LYS A 1 97 ? -36.268 4.357 46.425 1.00 65.88 97 LYS A O 1
ATOM 774 N N . LEU A 1 98 ? -34.085 4.340 46.945 1.00 62.50 98 LEU A N 1
ATOM 775 C CA . LEU A 1 98 ? -34.163 5.344 48.016 1.00 62.50 98 LEU A CA 1
ATOM 776 C C . LEU A 1 98 ? -34.287 6.777 47.480 1.00 62.50 98 LEU A C 1
ATOM 778 O O . LEU A 1 98 ? -35.077 7.549 48.022 1.00 62.50 98 LEU A O 1
ATOM 782 N N . LYS A 1 99 ? -33.604 7.105 46.375 1.00 62.03 99 LYS A N 1
ATOM 783 C CA . LYS A 1 99 ? -33.725 8.404 45.685 1.00 62.03 99 LYS A CA 1
ATOM 784 C C . LYS A 1 99 ? -35.164 8.719 45.238 1.00 62.03 99 LYS A C 1
ATOM 786 O O . LYS A 1 99 ? -35.575 9.872 45.226 1.00 62.03 99 LYS A O 1
ATOM 791 N N . LEU A 1 100 ? -35.965 7.693 44.942 1.00 57.94 100 LEU A N 1
ATOM 792 C CA . LEU A 1 100 ? -37.390 7.821 44.600 1.00 57.94 100 LEU A CA 1
ATOM 793 C C . LEU A 1 100 ? -38.323 8.055 45.812 1.00 57.94 100 LEU A C 1
ATOM 795 O O . LEU A 1 100 ? -39.527 8.207 45.623 1.00 57.94 100 LEU A O 1
ATOM 799 N N . ARG A 1 101 ? -37.813 8.054 47.055 1.00 62.62 101 ARG A N 1
ATOM 800 C CA . ARG A 1 101 ? -38.622 8.136 48.293 1.00 62.62 101 ARG A CA 1
ATOM 801 C C . ARG A 1 101 ? -38.387 9.382 49.153 1.00 62.62 101 ARG A C 1
ATOM 803 O O . ARG A 1 101 ? -39.082 9.558 50.154 1.00 62.62 101 ARG A O 1
ATOM 810 N N . THR A 1 102 ? -37.426 10.240 48.822 1.00 56.97 102 THR A N 1
ATOM 811 C CA . THR A 1 102 ? -37.068 11.402 49.652 1.00 56.97 102 THR A CA 1
ATOM 812 C C . THR A 1 102 ? -38.072 12.551 49.528 1.00 56.97 102 THR A C 1
ATOM 814 O O . THR A 1 102 ? -38.233 13.142 48.465 1.00 56.97 102 THR A O 1
ATOM 817 N N . THR A 1 103 ? -38.723 12.903 50.640 1.00 62.03 103 THR A N 1
ATOM 818 C CA . THR A 1 103 ? -39.668 14.029 50.750 1.00 62.03 103 THR A CA 1
ATOM 819 C C . THR A 1 103 ? -38.964 15.371 51.023 1.00 62.03 103 THR A C 1
ATOM 821 O O . THR A 1 103 ? -37.797 15.396 51.419 1.00 62.03 103 THR A O 1
ATOM 824 N N . ASN A 1 104 ? -39.681 16.489 50.825 1.00 57.59 104 ASN A N 1
ATOM 825 C CA . ASN A 1 104 ? -39.199 17.888 50.808 1.00 57.59 104 ASN A CA 1
ATOM 826 C C . ASN A 1 104 ? -38.675 18.459 52.153 1.00 57.59 104 ASN A C 1
ATOM 828 O O . ASN A 1 104 ? -39.143 19.497 52.620 1.00 57.59 104 ASN A O 1
ATOM 832 N N . ASN A 1 105 ? -37.692 17.823 52.789 1.00 71.62 105 ASN A N 1
ATOM 833 C CA . ASN A 1 105 ? -37.000 18.363 53.960 1.00 71.62 105 ASN A CA 1
ATOM 834 C C . ASN A 1 105 ? -35.585 18.848 53.574 1.00 71.62 105 ASN A C 1
ATOM 836 O O . ASN A 1 105 ? -34.909 18.262 52.730 1.00 71.62 105 ASN A O 1
ATOM 840 N N . ARG A 1 106 ? -35.087 19.916 54.206 1.00 74.12 106 ARG A N 1
ATOM 841 C CA . ARG A 1 106 ? -33.753 20.482 53.908 1.00 74.12 106 ARG A CA 1
ATOM 842 C C . ARG A 1 106 ? -32.621 19.472 54.149 1.00 74.12 106 ARG A C 1
ATOM 844 O O . ARG A 1 106 ? -31.581 19.502 53.490 1.00 74.12 106 ARG A O 1
ATOM 851 N N . LEU A 1 107 ? -32.828 18.566 55.103 1.00 71.25 107 LEU A N 1
ATOM 852 C CA . LEU A 1 107 ? -31.851 17.542 55.465 1.00 71.25 107 LEU A CA 1
ATOM 853 C C . LEU A 1 107 ? -31.844 16.385 54.445 1.00 71.25 107 LEU A C 1
ATOM 855 O O . LEU A 1 107 ? -30.770 15.938 54.052 1.00 71.25 107 LEU A O 1
ATOM 859 N N . THR A 1 108 ? -33.007 15.989 53.910 1.00 72.38 108 THR A N 1
ATOM 860 C CA . THR A 1 108 ? -33.091 15.024 52.797 1.00 72.38 108 THR A CA 1
ATOM 861 C C . THR A 1 108 ? -32.559 15.601 51.486 1.00 72.38 108 THR A C 1
ATOM 863 O O . THR A 1 108 ? -31.918 14.860 50.755 1.00 72.38 108 THR A O 1
ATOM 866 N N . GLN A 1 109 ? -32.695 16.907 51.219 1.00 77.81 109 GLN A N 1
ATOM 867 C CA . GLN A 1 109 ? -32.009 17.567 50.089 1.00 77.81 109 GLN A CA 1
ATOM 868 C C . GLN A 1 109 ? -30.478 17.486 50.207 1.00 77.81 109 GLN A C 1
ATOM 870 O O . GLN A 1 109 ? -29.784 17.207 49.233 1.00 77.81 109 GLN A O 1
ATOM 875 N N . THR A 1 110 ? -29.935 17.694 51.411 1.00 80.12 110 THR A N 1
ATOM 876 C CA . THR A 1 110 ? -28.483 17.588 51.646 1.00 80.12 110 THR A CA 1
ATOM 877 C C . THR A 1 110 ? -27.989 16.156 51.426 1.00 80.12 110 THR A C 1
ATOM 879 O O . THR A 1 110 ? -26.938 15.958 50.817 1.00 80.12 110 THR A O 1
ATOM 882 N N . ILE A 1 111 ? -28.753 15.158 51.880 1.00 76.50 111 ILE A N 1
ATOM 883 C CA . ILE A 1 111 ? -28.406 13.745 51.691 1.00 76.50 111 ILE A CA 1
ATOM 884 C C . ILE A 1 111 ? -28.595 13.317 50.230 1.00 76.50 111 ILE A C 1
ATOM 886 O O . ILE A 1 111 ? -27.716 12.647 49.701 1.00 76.50 111 ILE A O 1
ATOM 890 N N . ASP A 1 112 ? -29.643 13.761 49.530 1.00 78.44 112 ASP A N 1
ATOM 891 C CA . ASP A 1 112 ? -29.802 13.511 48.091 1.00 78.44 112 ASP A CA 1
ATOM 892 C C . ASP A 1 112 ? -28.640 14.117 47.287 1.00 78.44 112 ASP A C 1
ATOM 894 O O . ASP A 1 112 ? -28.063 13.440 46.442 1.00 78.44 112 ASP A O 1
ATOM 898 N N . HIS A 1 113 ? -28.167 15.327 47.610 1.00 82.69 113 HIS A N 1
ATOM 899 C CA . HIS A 1 113 ? -26.935 15.859 47.011 1.00 82.69 113 HIS A CA 1
ATOM 900 C C . HIS A 1 113 ? -25.693 14.992 47.297 1.00 82.69 113 HIS A C 1
ATOM 902 O O . HIS A 1 113 ? -24.855 14.828 46.408 1.00 82.69 113 HIS A O 1
ATOM 908 N N . GLN A 1 114 ? -25.556 14.413 48.496 1.00 82.31 114 GLN A N 1
ATOM 909 C CA . GLN A 1 114 ? -24.446 13.502 48.817 1.00 82.31 114 GLN A CA 1
ATOM 910 C C . GLN A 1 114 ? -24.557 12.160 48.079 1.00 82.31 114 GLN A C 1
ATOM 912 O O . GLN A 1 114 ? -23.562 11.692 47.525 1.00 82.31 114 GLN A O 1
ATOM 917 N N . VAL A 1 115 ? -25.756 11.573 48.011 1.00 80.12 115 VAL A N 1
ATOM 918 C CA . VAL A 1 115 ? -26.046 10.354 47.242 1.00 80.12 115 VAL A CA 1
ATOM 919 C C . VAL A 1 115 ? -25.795 10.603 45.756 1.00 80.12 115 VAL A C 1
ATOM 921 O O . VAL A 1 115 ? -25.061 9.843 45.139 1.00 80.12 115 VAL A O 1
ATOM 924 N N . ASN A 1 116 ? -26.293 11.703 45.187 1.00 82.81 116 ASN A N 1
ATOM 925 C CA . ASN A 1 116 ? -26.037 12.080 43.796 1.00 82.81 116 ASN A CA 1
ATOM 926 C C . ASN A 1 116 ? -24.542 12.283 43.522 1.00 82.81 116 ASN A C 1
ATOM 928 O O . ASN A 1 116 ? -24.047 11.813 42.502 1.00 82.81 116 ASN A O 1
ATOM 932 N N . ARG A 1 117 ? -23.787 12.897 44.441 1.00 85.25 117 ARG A N 1
ATOM 933 C CA . ARG A 1 117 ? -22.326 13.022 44.312 1.00 85.25 117 ARG A CA 1
ATOM 934 C C . ARG A 1 117 ? -21.614 11.662 44.338 1.00 85.25 117 ARG A C 1
ATOM 936 O O . ARG A 1 117 ? -20.684 11.470 43.557 1.00 85.25 117 ARG A O 1
ATOM 943 N N . ALA A 1 118 ? -22.042 10.727 45.189 1.00 80.50 118 ALA A N 1
ATOM 944 C CA . ALA A 1 118 ? -21.504 9.363 45.219 1.00 80.50 118 ALA A CA 1
ATOM 945 C C . ALA A 1 118 ? -21.861 8.582 43.940 1.00 80.50 118 ALA A C 1
ATOM 947 O O . ALA A 1 118 ? -20.986 7.988 43.320 1.00 80.50 118 ALA A O 1
ATOM 948 N N . LEU A 1 119 ? -23.113 8.667 43.482 1.00 81.94 119 LEU A N 1
ATOM 949 C CA . LEU A 1 119 ? -23.588 8.066 42.232 1.00 81.94 119 LEU A CA 1
ATOM 950 C C . LEU A 1 119 ? -22.845 8.621 41.003 1.00 81.94 119 LEU A C 1
ATOM 952 O O . LEU A 1 119 ? -22.442 7.845 40.139 1.00 81.94 119 LEU A O 1
ATOM 956 N N . HIS A 1 120 ? -22.593 9.933 40.935 1.00 85.88 120 HIS A N 1
ATOM 957 C CA . HIS A 1 120 ? -21.748 10.524 39.892 1.00 85.88 120 HIS A CA 1
ATOM 958 C C . HIS A 1 120 ? -20.301 10.028 39.987 1.00 85.88 120 HIS A C 1
ATOM 960 O O . HIS A 1 120 ? -19.761 9.581 38.982 1.00 85.88 120 HIS A O 1
ATOM 966 N N . SER A 1 121 ? -19.698 10.006 41.183 1.00 86.44 121 SER A N 1
ATOM 967 C CA . SER A 1 121 ? -18.340 9.472 41.356 1.00 86.44 121 SER A CA 1
ATOM 968 C C . SER A 1 121 ? -18.237 8.005 40.927 1.00 86.44 121 SER A C 1
ATOM 970 O O . SER A 1 121 ? -17.284 7.637 40.247 1.00 86.44 121 SER A O 1
ATOM 972 N N . GLN A 1 122 ? -19.233 7.178 41.249 1.00 83.69 122 GLN A N 1
ATOM 973 C CA . GLN A 1 122 ? -19.288 5.778 40.835 1.00 83.69 122 GLN A CA 1
ATOM 974 C C . GLN A 1 122 ? -19.494 5.621 39.323 1.00 83.69 122 GLN A C 1
ATOM 976 O O . GLN A 1 122 ? -18.829 4.790 38.708 1.00 83.69 122 GLN A O 1
ATOM 981 N N . ARG A 1 123 ? -20.362 6.429 38.699 1.00 85.12 123 ARG A N 1
ATOM 982 C CA . ARG A 1 123 ? -20.508 6.478 37.235 1.00 85.12 123 ARG A CA 1
ATOM 983 C C . ARG A 1 123 ? -19.172 6.816 36.572 1.00 85.12 123 ARG A C 1
ATOM 985 O O . ARG A 1 123 ? -18.761 6.125 35.646 1.00 85.12 123 ARG A O 1
ATOM 992 N N . ASP A 1 124 ? -18.477 7.831 37.072 1.00 86.56 124 ASP A N 1
ATOM 993 C CA . ASP A 1 124 ? -17.206 8.286 36.510 1.00 86.56 124 ASP A CA 1
ATOM 994 C C . ASP A 1 124 ? -16.100 7.228 36.723 1.00 86.56 124 ASP A C 1
ATOM 996 O O . ASP A 1 124 ? -15.315 6.959 35.815 1.00 86.56 124 ASP A O 1
ATOM 1000 N N . GLN A 1 125 ? -16.097 6.522 37.863 1.00 87.88 125 GLN A N 1
ATOM 1001 C CA . GLN A 1 125 ? -15.248 5.342 38.090 1.00 87.88 125 GLN A CA 1
ATOM 1002 C C . GLN A 1 125 ? -15.555 4.195 37.113 1.00 87.88 125 GLN A C 1
ATOM 1004 O O . GLN A 1 125 ? -14.622 3.584 36.594 1.00 87.88 125 GLN A O 1
ATOM 1009 N N . LEU A 1 126 ? -16.829 3.896 36.834 1.00 85.62 126 LEU A N 1
ATOM 1010 C CA . LEU A 1 126 ? -17.230 2.866 35.866 1.00 85.62 126 LEU A CA 1
ATOM 1011 C C . LEU A 1 126 ? -16.814 3.243 34.434 1.00 85.62 126 LEU A C 1
ATOM 1013 O O . LEU A 1 126 ? -16.309 2.391 33.707 1.00 85.62 126 LEU A O 1
ATOM 1017 N N . ILE A 1 127 ? -16.929 4.519 34.049 1.00 86.81 127 ILE A N 1
ATOM 1018 C CA . ILE A 1 127 ? -16.422 5.038 32.766 1.00 86.81 127 ILE A CA 1
ATOM 1019 C C . ILE A 1 127 ? -14.889 4.907 32.698 1.00 86.81 127 ILE A C 1
ATOM 1021 O O . ILE A 1 127 ? -14.351 4.439 31.695 1.00 86.81 127 ILE A O 1
ATOM 1025 N N . HIS A 1 128 ? -14.168 5.226 33.778 1.00 87.50 128 HIS A N 1
ATOM 1026 C CA . HIS A 1 128 ? -12.720 5.002 33.857 1.00 87.50 128 HIS A CA 1
ATOM 1027 C C . HIS A 1 128 ? -12.323 3.517 33.820 1.00 87.50 128 HIS A C 1
ATOM 1029 O O . HIS A 1 128 ? -11.246 3.193 33.322 1.00 87.50 128 HIS A O 1
ATOM 1035 N N . GLN A 1 129 ? -13.163 2.604 34.316 1.00 87.19 129 GLN A N 1
ATOM 1036 C CA . GLN A 1 129 ? -12.951 1.161 34.163 1.00 87.19 129 GLN A CA 1
ATOM 1037 C C . GLN A 1 129 ? -13.197 0.698 32.722 1.00 87.19 129 GLN A C 1
ATOM 1039 O O . GLN A 1 129 ? -12.439 -0.135 32.233 1.00 87.19 129 GLN A O 1
ATOM 1044 N N . LEU A 1 130 ? -14.193 1.264 32.033 1.00 85.94 130 LEU A N 1
ATOM 1045 C CA . LEU A 1 130 ? -14.493 0.989 30.623 1.00 85.94 130 LEU A CA 1
ATOM 1046 C C . LEU A 1 130 ? -13.340 1.413 29.691 1.00 85.94 130 LEU A C 1
ATOM 1048 O O . LEU A 1 130 ? -13.031 0.723 28.724 1.00 85.94 130 LEU A O 1
ATOM 1052 N N . ALA A 1 131 ? -12.650 2.500 30.048 1.00 85.25 131 ALA A N 1
ATOM 1053 C CA . ALA A 1 131 ? -11.463 3.019 29.368 1.00 85.25 131 ALA A CA 1
ATOM 1054 C C . ALA A 1 131 ? -10.150 2.257 29.678 1.00 85.25 131 ALA A C 1
ATOM 1056 O O . ALA A 1 131 ? -9.068 2.769 29.390 1.00 85.25 131 ALA A O 1
ATOM 1057 N N . LYS A 1 132 ? -10.200 1.059 30.280 1.00 86.25 132 LYS A N 1
ATOM 1058 C CA . LYS A 1 132 ? -9.012 0.200 30.439 1.00 86.25 132 LYS A CA 1
ATOM 1059 C C . LYS A 1 132 ? -8.776 -0.646 29.175 1.00 86.25 132 LYS A C 1
ATOM 1061 O O . LYS A 1 132 ? -9.746 -1.092 28.559 1.00 86.25 132 LYS A O 1
ATOM 1066 N N . PRO A 1 133 ? -7.511 -0.915 28.793 1.00 75.81 133 PRO A N 1
ATOM 1067 C CA . PRO A 1 133 ? -7.205 -1.670 27.577 1.00 75.81 133 PRO A CA 1
ATOM 1068 C C . PRO A 1 133 ? -7.692 -3.124 27.637 1.00 75.81 133 PRO A C 1
ATOM 1070 O O . PRO A 1 133 ? -8.412 -3.569 26.743 1.00 75.81 133 PRO A O 1
ATOM 1073 N N . GLU A 1 134 ? -7.368 -3.829 28.723 1.00 78.50 134 GLU A N 1
ATOM 1074 C CA . GLU A 1 134 ? -7.572 -5.274 28.913 1.00 78.50 134 GLU A CA 1
ATOM 1075 C C . GLU A 1 134 ? -8.990 -5.637 29.404 1.00 78.50 134 GLU A C 1
ATOM 1077 O O . GLU A 1 134 ? -9.176 -6.380 30.370 1.00 78.50 134 GLU A O 1
ATOM 1082 N N . LEU A 1 135 ? -10.025 -5.085 28.767 1.00 78.62 135 LEU A N 1
ATOM 1083 C CA . LEU A 1 135 ? -11.413 -5.369 29.137 1.00 78.62 135 LEU A CA 1
ATOM 1084 C C . LEU A 1 135 ? -11.944 -6.624 28.425 1.00 78.62 135 LEU A C 1
ATOM 1086 O O . LEU A 1 135 ? -12.308 -6.590 27.252 1.00 78.62 135 LEU A O 1
ATOM 1090 N N . ASN A 1 136 ? -12.031 -7.735 29.160 1.00 85.56 136 ASN A N 1
ATOM 1091 C CA . ASN A 1 136 ? -12.762 -8.930 28.726 1.00 85.56 136 ASN A CA 1
ATOM 1092 C C . ASN A 1 136 ? -14.247 -8.580 28.490 1.00 85.56 136 ASN A C 1
ATOM 1094 O O . ASN A 1 136 ? -14.850 -7.922 29.339 1.00 85.56 136 ASN A O 1
ATOM 1098 N N . LEU A 1 137 ? -14.853 -9.082 27.404 1.00 82.62 137 LEU A N 1
ATOM 1099 C CA . LEU A 1 137 ? -16.292 -8.993 27.095 1.00 82.62 137 LEU A CA 1
ATOM 1100 C C . LEU A 1 137 ? -17.192 -9.169 28.334 1.00 82.62 137 LEU A C 1
ATOM 1102 O O . LEU A 1 137 ? -18.106 -8.379 28.549 1.00 82.62 137 LEU A O 1
ATOM 1106 N N . GLN A 1 138 ? -16.908 -10.148 29.197 1.00 84.62 138 GLN A N 1
ATOM 1107 C CA . GLN A 1 138 ? -17.677 -10.398 30.424 1.00 84.62 138 GLN A CA 1
ATOM 1108 C C . GLN A 1 138 ? -17.585 -9.256 31.451 1.00 84.62 138 GLN A C 1
ATOM 1110 O O . GLN A 1 138 ? -18.558 -8.968 32.149 1.00 84.62 138 GLN A O 1
ATOM 1115 N N . ALA A 1 139 ? -16.437 -8.582 31.552 1.00 85.06 139 ALA A N 1
ATOM 1116 C CA . ALA A 1 139 ? -16.286 -7.382 32.373 1.00 85.06 139 ALA A CA 1
ATOM 1117 C C . ALA A 1 139 ? -16.989 -6.181 31.722 1.00 85.06 139 ALA A C 1
ATOM 1119 O O . ALA A 1 139 ? -17.707 -5.454 32.408 1.00 85.06 139 ALA A O 1
ATOM 1120 N N . THR A 1 140 ? -16.862 -6.028 30.400 1.00 85.94 140 THR A N 1
ATOM 1121 C CA . THR A 1 140 ? -17.535 -4.988 29.609 1.00 85.94 140 THR A CA 1
ATOM 1122 C C . THR A 1 140 ? -19.055 -5.053 29.769 1.00 85.94 140 THR A C 1
ATOM 1124 O O . THR A 1 140 ? -19.666 -4.056 30.148 1.00 85.94 140 THR A O 1
ATOM 1127 N N . ILE A 1 141 ? -19.664 -6.233 29.591 1.00 85.88 141 ILE A N 1
ATOM 1128 C CA . ILE A 1 141 ? -21.108 -6.454 29.775 1.00 85.88 141 ILE A CA 1
ATOM 1129 C C . ILE A 1 141 ? -21.543 -6.070 31.196 1.00 85.88 141 ILE A C 1
ATOM 1131 O O . ILE A 1 141 ? -22.547 -5.380 31.359 1.00 85.88 141 ILE A O 1
ATOM 1135 N N . ARG A 1 142 ? -20.789 -6.462 32.234 1.00 86.81 142 ARG A N 1
ATOM 1136 C CA . ARG A 1 142 ? -21.108 -6.110 33.633 1.00 86.81 142 ARG A CA 1
ATOM 1137 C C . ARG A 1 142 ? -21.057 -4.600 33.873 1.00 86.81 142 ARG A C 1
ATOM 1139 O O . ARG A 1 142 ? -21.977 -4.057 34.480 1.00 86.81 142 ARG A O 1
ATOM 1146 N N . ILE A 1 143 ? -20.015 -3.921 33.391 1.00 86.06 143 ILE A N 1
ATOM 1147 C CA . ILE A 1 143 ? -19.849 -2.467 33.548 1.00 86.06 143 ILE A CA 1
ATOM 1148 C C . ILE A 1 143 ? -20.953 -1.717 32.791 1.00 86.06 143 ILE A C 1
ATOM 1150 O O . ILE A 1 143 ? -21.578 -0.824 33.360 1.00 86.06 143 ILE A O 1
ATOM 1154 N N . ILE A 1 144 ? -21.259 -2.115 31.552 1.00 86.50 144 ILE A N 1
ATOM 1155 C CA . ILE A 1 144 ? -22.333 -1.511 30.752 1.00 86.50 144 ILE A CA 1
ATOM 1156 C C . ILE A 1 144 ? -23.708 -1.776 31.383 1.00 86.50 144 ILE A C 1
ATOM 1158 O O . ILE A 1 144 ? -24.518 -0.858 31.475 1.00 86.50 144 ILE A O 1
ATOM 1162 N N . HIS A 1 145 ? -23.971 -2.977 31.908 1.00 85.00 145 HIS A N 1
ATOM 1163 C CA . HIS A 1 145 ? -25.225 -3.275 32.607 1.00 85.00 145 HIS A CA 1
ATOM 1164 C C . HIS A 1 145 ? -25.417 -2.413 33.870 1.00 85.00 145 HIS A C 1
ATOM 1166 O O . HIS A 1 145 ? -26.535 -1.991 34.164 1.00 85.00 145 HIS A O 1
ATOM 1172 N N . LEU A 1 146 ? -24.338 -2.104 34.601 1.00 83.00 146 LEU A N 1
ATOM 1173 C CA . LEU A 1 146 ? -24.379 -1.146 35.711 1.00 83.00 146 LEU A CA 1
ATOM 1174 C C . LEU A 1 146 ? -24.597 0.292 35.211 1.00 83.00 146 LEU A C 1
ATOM 1176 O O . LEU A 1 146 ? -25.440 1.001 35.758 1.00 83.00 146 LEU A O 1
ATOM 1180 N N . LEU A 1 147 ? -23.901 0.715 34.150 1.00 85.56 147 LEU A N 1
ATOM 1181 C CA . LEU A 1 147 ? -24.041 2.052 33.557 1.00 85.56 147 LEU A CA 1
ATOM 1182 C C . LEU A 1 147 ? -25.429 2.311 32.945 1.00 85.56 147 LEU A C 1
ATOM 1184 O O . LEU A 1 147 ? -25.922 3.435 33.036 1.00 85.56 147 LEU A O 1
ATOM 1188 N N . LYS A 1 148 ? -26.111 1.281 32.427 1.00 85.50 148 LYS A N 1
ATOM 1189 C CA . LYS A 1 148 ? -27.493 1.357 31.913 1.00 85.50 148 LYS A CA 1
ATOM 1190 C C . LYS A 1 148 ? -28.519 1.772 32.982 1.00 85.50 148 LYS A C 1
ATOM 1192 O O . LYS A 1 148 ? -29.619 2.188 32.642 1.00 85.50 148 LYS A O 1
ATOM 1197 N N . LYS A 1 149 ? -28.163 1.715 34.274 1.00 81.38 149 LYS A N 1
ATOM 1198 C CA . LYS A 1 149 ? -28.984 2.247 35.381 1.00 81.38 149 LYS A CA 1
ATOM 1199 C C . LYS A 1 149 ? -28.804 3.758 35.620 1.00 81.38 149 LYS A C 1
ATOM 1201 O O . LYS A 1 149 ? -29.558 4.329 36.401 1.00 81.38 149 LYS A O 1
ATOM 1206 N N . PHE A 1 150 ? -27.822 4.397 34.977 1.00 79.38 150 PHE A N 1
ATOM 1207 C CA . PHE A 1 150 ? -27.485 5.820 35.147 1.00 79.38 150 PHE A CA 1
ATOM 1208 C C . PHE A 1 150 ? -27.668 6.675 33.889 1.00 79.38 150 PHE A C 1
ATOM 1210 O O . PHE A 1 150 ? -27.758 7.896 34.004 1.00 79.38 150 PHE A O 1
ATOM 1217 N N . VAL A 1 151 ? -27.618 6.065 32.702 1.00 84.06 151 VAL A N 1
ATOM 1218 C CA . VAL A 1 151 ? -27.513 6.757 31.411 1.00 84.06 151 VAL A CA 1
ATOM 1219 C C . VAL A 1 151 ? -28.442 6.094 30.392 1.00 84.06 151 VAL A C 1
ATOM 1221 O O . VAL A 1 151 ? -28.592 4.871 30.401 1.00 84.06 151 VAL A O 1
ATOM 1224 N N . ASN A 1 152 ? -29.044 6.900 29.511 1.00 85.44 152 ASN A N 1
ATOM 1225 C CA . ASN A 1 152 ? -29.852 6.427 28.383 1.00 85.44 152 ASN A CA 1
ATOM 1226 C C . ASN A 1 152 ? -29.050 5.462 27.492 1.00 85.44 152 ASN A C 1
ATOM 1228 O O . ASN A 1 152 ? -27.830 5.583 27.374 1.00 85.44 152 ASN A O 1
ATOM 1232 N N . GLN A 1 153 ? -29.738 4.521 26.842 1.00 82.75 153 GLN A N 1
ATOM 1233 C CA . GLN A 1 153 ? -29.091 3.465 26.057 1.00 82.75 153 GLN A CA 1
ATOM 1234 C C . GLN A 1 153 ? -28.248 4.014 24.891 1.00 82.75 153 GLN A C 1
ATOM 1236 O O . GLN A 1 153 ? -27.102 3.596 24.742 1.00 82.75 153 GLN A O 1
ATOM 1241 N N . GLU A 1 154 ? -28.775 4.997 24.161 1.00 82.62 154 GLU A N 1
ATOM 1242 C CA . GLU A 1 154 ? -28.111 5.693 23.047 1.00 82.62 154 GLU A CA 1
ATOM 1243 C C . GLU A 1 154 ? -26.758 6.295 23.483 1.00 82.62 154 GLU A C 1
ATOM 1245 O O . GLU A 1 154 ? -25.684 5.950 22.983 1.00 82.62 154 GLU A O 1
ATOM 1250 N N . LEU A 1 155 ? -26.800 7.138 24.524 1.00 87.50 155 LEU A N 1
ATOM 1251 C CA . LEU A 1 155 ? -25.627 7.787 25.117 1.00 87.50 155 LEU A CA 1
ATOM 1252 C C . LEU A 1 155 ? -24.616 6.776 25.674 1.00 87.50 155 LEU A C 1
ATOM 1254 O O . LEU A 1 155 ? -23.417 7.049 25.687 1.00 87.50 155 LEU A O 1
ATOM 1258 N N . LEU A 1 156 ? -25.073 5.615 26.145 1.00 89.56 156 LEU A N 1
ATOM 1259 C CA . LEU A 1 156 ? -24.201 4.568 26.666 1.00 89.56 156 LEU A CA 1
ATOM 1260 C C . LEU A 1 156 ? -23.396 3.875 25.555 1.00 89.56 156 LEU A C 1
ATOM 1262 O O . LEU A 1 156 ? -22.216 3.586 25.766 1.00 89.56 156 LEU A O 1
ATOM 1266 N N . GLY A 1 157 ? -23.995 3.677 24.376 1.00 89.88 157 GLY A N 1
ATOM 1267 C CA . GLY A 1 157 ? -23.290 3.212 23.178 1.00 89.88 157 GLY A CA 1
ATOM 1268 C C . GLY A 1 157 ? -22.190 4.190 22.757 1.00 89.88 157 GLY A C 1
ATOM 1269 O O . GLY A 1 157 ? -21.033 3.794 22.596 1.00 89.88 157 GLY A O 1
ATOM 1270 N N . PHE A 1 158 ? -22.514 5.486 22.699 1.00 91.19 158 PHE A N 1
ATOM 1271 C CA . PHE A 1 158 ? -21.540 6.542 22.408 1.00 91.19 158 PHE A CA 1
ATOM 1272 C C . PHE A 1 158 ? -20.402 6.612 23.444 1.00 91.19 158 PHE A C 1
ATOM 1274 O O . PHE A 1 158 ? -19.230 6.636 23.071 1.00 91.19 158 PHE A O 1
ATOM 1281 N N . ILE A 1 159 ? -20.712 6.589 24.749 1.00 90.69 159 ILE A N 1
ATOM 1282 C CA . ILE A 1 159 ? -19.701 6.610 25.826 1.00 90.69 159 ILE A CA 1
ATOM 1283 C C . ILE A 1 159 ? -18.765 5.398 25.732 1.00 90.69 159 ILE A C 1
ATOM 1285 O O . ILE A 1 159 ? -17.554 5.547 25.921 1.00 90.69 159 ILE A O 1
ATOM 1289 N N . TYR A 1 160 ? -19.294 4.209 25.416 1.00 91.69 160 TYR A N 1
ATOM 1290 C CA . TYR A 1 160 ? -18.467 3.027 25.186 1.00 91.69 160 TYR A CA 1
ATOM 1291 C C . TYR A 1 160 ? -17.502 3.247 24.017 1.00 91.69 160 TYR A C 1
ATOM 1293 O O . TYR A 1 160 ? -16.289 3.160 24.221 1.00 91.69 160 TYR A O 1
ATOM 1301 N N . LEU A 1 161 ? -18.008 3.602 22.834 1.00 93.69 161 LEU A N 1
ATOM 1302 C CA . LEU A 1 161 ? -17.182 3.790 21.638 1.00 93.69 161 LEU A CA 1
ATOM 1303 C C . LEU A 1 161 ? -16.136 4.900 21.825 1.00 93.69 161 LEU A C 1
ATOM 1305 O O . LEU A 1 161 ? -14.965 4.684 21.521 1.00 93.69 161 LEU A O 1
ATOM 1309 N N . ALA A 1 162 ? -16.500 6.032 22.435 1.00 93.25 162 ALA A N 1
ATOM 1310 C CA . ALA A 1 162 ? -15.563 7.107 22.768 1.00 93.25 162 ALA A CA 1
ATOM 1311 C C . ALA A 1 162 ? -14.464 6.649 23.751 1.00 93.25 162 ALA A C 1
ATOM 1313 O O . ALA A 1 162 ? -13.288 6.986 23.583 1.00 93.25 162 ALA A O 1
ATOM 1314 N N . SER A 1 163 ? -14.813 5.836 24.759 1.00 91.62 163 SER A N 1
ATOM 1315 C CA . SER A 1 163 ? -13.829 5.273 25.696 1.00 91.62 163 SER A CA 1
ATOM 1316 C C . SER A 1 163 ? -12.866 4.296 25.010 1.00 91.62 163 SER A C 1
ATOM 1318 O O . SER A 1 163 ? -11.660 4.351 25.259 1.00 91.62 163 SER A O 1
ATOM 1320 N N . ARG A 1 164 ? -13.364 3.459 24.088 1.00 92.50 164 ARG A N 1
ATOM 1321 C CA . ARG A 1 164 ? -12.547 2.526 23.299 1.00 92.50 164 ARG A CA 1
ATOM 1322 C C . ARG A 1 164 ? -11.683 3.254 22.275 1.00 92.50 164 ARG A C 1
ATOM 1324 O O . ARG A 1 164 ? -10.522 2.896 22.131 1.00 92.50 164 ARG A O 1
ATOM 1331 N N . PHE A 1 165 ? -12.177 4.317 21.645 1.00 94.19 165 PHE A N 1
ATOM 1332 C CA . PHE A 1 165 ? -11.392 5.143 20.725 1.00 94.19 165 PHE A CA 1
ATOM 1333 C C . PHE A 1 165 ? -10.196 5.816 21.420 1.00 94.19 165 PHE A C 1
ATOM 1335 O O . PHE A 1 165 ? -9.081 5.812 20.902 1.00 94.19 165 PHE A O 1
ATOM 1342 N N . LYS A 1 166 ? -10.379 6.301 22.656 1.00 92.69 166 LYS A N 1
ATOM 1343 C CA . LYS A 1 166 ? -9.267 6.831 23.463 1.00 92.69 166 LYS A CA 1
ATOM 1344 C C . LYS A 1 166 ? -8.204 5.767 23.780 1.00 92.69 166 LYS A C 1
ATOM 1346 O O . LYS A 1 166 ? -7.012 6.068 23.756 1.00 92.69 166 LYS A O 1
ATOM 1351 N N . VAL A 1 167 ? -8.624 4.531 24.064 1.00 91.94 167 VAL A N 1
ATOM 1352 C CA . VAL A 1 167 ? -7.710 3.391 24.262 1.00 91.94 167 VAL A CA 1
ATOM 1353 C C . VAL A 1 167 ? -6.995 3.021 22.961 1.00 91.94 167 VAL A C 1
ATOM 1355 O O . VAL A 1 167 ? -5.793 2.768 22.999 1.00 91.94 167 VAL A O 1
ATOM 1358 N N . LEU A 1 168 ? -7.701 3.033 21.824 1.00 93.81 168 LEU A N 1
ATOM 1359 C CA . LEU A 1 168 ? -7.141 2.763 20.499 1.00 93.81 168 LEU A CA 1
ATOM 1360 C C . LEU A 1 168 ? -5.968 3.706 20.214 1.00 93.81 168 LEU A C 1
ATOM 1362 O O . LEU A 1 168 ? -4.861 3.219 19.992 1.00 93.81 168 LEU A O 1
ATOM 1366 N N . ILE A 1 169 ? -6.177 5.026 20.318 1.00 93.56 169 ILE A N 1
ATOM 1367 C CA . ILE A 1 169 ? -5.121 6.035 20.116 1.00 93.56 169 ILE A CA 1
ATOM 1368 C C . ILE A 1 169 ? -3.902 5.717 20.989 1.00 93.56 169 ILE A C 1
ATOM 1370 O O . ILE A 1 169 ? -2.807 5.514 20.467 1.00 93.56 169 ILE A O 1
ATOM 1374 N N . HIS A 1 170 ? -4.101 5.577 22.302 1.00 92.19 170 HIS A N 1
ATOM 1375 C CA . HIS A 1 170 ? -2.997 5.350 23.236 1.00 92.19 170 HIS A CA 1
ATOM 1376 C C . HIS A 1 170 ? -2.244 4.028 22.991 1.00 92.19 170 HIS A C 1
ATOM 1378 O O . HIS A 1 170 ? -1.030 3.953 23.173 1.00 92.19 170 HIS A O 1
ATOM 1384 N N . SER A 1 171 ? -2.943 2.981 22.541 1.00 90.50 171 SER A N 1
ATOM 1385 C CA . SER A 1 171 ? -2.323 1.695 22.195 1.00 90.50 171 SER A CA 1
ATOM 1386 C C . SER A 1 171 ? -1.463 1.766 20.926 1.00 90.50 171 SER A C 1
ATOM 1388 O O . SER A 1 171 ? -0.513 0.997 20.780 1.00 90.50 171 SER A O 1
ATOM 1390 N N . LEU A 1 172 ? -1.783 2.698 20.023 1.00 92.25 172 LEU A N 1
ATOM 1391 C CA . LEU A 1 172 ? -1.167 2.853 18.707 1.00 92.25 172 LEU A CA 1
ATOM 1392 C C . LEU A 1 172 ? -0.006 3.858 18.687 1.00 92.25 172 LEU A C 1
ATOM 1394 O O . LEU A 1 172 ? 0.926 3.671 17.907 1.00 92.25 172 LEU A O 1
ATOM 1398 N N . GLU A 1 173 ? -0.007 4.868 19.564 1.00 89.62 173 GLU A N 1
ATOM 1399 C CA . GLU A 1 173 ? 1.083 5.855 19.726 1.00 89.62 173 GLU A CA 1
ATOM 1400 C C . GLU A 1 173 ? 2.470 5.215 19.938 1.00 89.62 173 GLU A C 1
ATOM 1402 O O . GLU A 1 173 ? 3.489 5.772 19.531 1.00 89.62 173 GLU A O 1
ATOM 1407 N N . LEU A 1 174 ? 2.518 4.034 20.561 1.00 86.62 174 LEU A N 1
ATOM 1408 C CA . LEU A 1 174 ? 3.759 3.332 20.907 1.00 86.62 174 LEU A CA 1
ATOM 1409 C C . LEU A 1 174 ? 4.251 2.356 19.819 1.00 86.62 174 LEU A C 1
ATOM 1411 O O . LEU A 1 174 ? 5.341 1.793 19.950 1.00 86.62 174 LEU A O 1
ATOM 1415 N N . ILE A 1 175 ? 3.477 2.120 18.753 1.00 89.75 175 ILE A N 1
ATOM 1416 C CA . ILE A 1 175 ? 3.775 1.085 17.752 1.00 89.75 175 ILE A CA 1
ATOM 1417 C C . ILE A 1 175 ? 4.421 1.708 16.512 1.00 89.75 175 ILE A C 1
ATOM 1419 O O . ILE A 1 175 ? 3.746 2.235 15.638 1.00 89.75 175 ILE A O 1
ATOM 1423 N N . GLN A 1 176 ? 5.746 1.584 16.416 1.00 83.88 176 GLN A N 1
ATOM 1424 C CA . GLN A 1 176 ? 6.529 2.088 15.278 1.00 83.88 176 GLN A CA 1
ATOM 1425 C C . GLN A 1 176 ? 6.358 1.282 13.966 1.00 83.88 176 GLN A C 1
ATOM 1427 O O . GLN A 1 176 ? 6.258 1.900 12.908 1.00 83.88 176 GLN A O 1
ATOM 1432 N N . PRO A 1 177 ? 6.324 -0.071 13.948 1.00 91.06 177 PRO A N 1
ATOM 1433 C CA . PRO A 1 177 ? 6.235 -0.805 12.683 1.00 91.06 177 PRO A CA 1
ATOM 1434 C C . PRO A 1 177 ? 4.814 -0.771 12.105 1.00 91.06 177 PRO A C 1
ATOM 1436 O O . PRO A 1 177 ? 3.907 -1.386 12.667 1.00 91.06 177 PRO A O 1
ATOM 1439 N N . ILE A 1 178 ? 4.642 -0.143 10.937 1.00 92.38 178 ILE A N 1
ATOM 1440 C CA . ILE A 1 178 ? 3.339 0.055 10.269 1.00 92.38 178 ILE A CA 1
ATOM 1441 C C . ILE A 1 178 ? 2.507 -1.235 10.116 1.00 92.38 178 ILE A C 1
ATOM 1443 O O . ILE A 1 178 ? 1.301 -1.222 10.334 1.00 92.38 178 ILE A O 1
ATOM 1447 N N . LYS A 1 179 ? 3.142 -2.381 9.832 1.00 92.12 179 LYS A N 1
ATOM 1448 C CA . LYS A 1 179 ? 2.453 -3.682 9.729 1.00 92.12 179 LYS A CA 1
ATOM 1449 C C . LYS A 1 179 ? 1.808 -4.100 11.053 1.00 92.12 179 LYS A C 1
ATOM 1451 O O . LYS A 1 179 ? 0.628 -4.427 11.102 1.00 92.12 179 LYS A O 1
ATOM 1456 N N . ARG A 1 180 ? 2.571 -4.000 12.148 1.00 92.75 180 ARG A N 1
ATOM 1457 C CA . ARG A 1 180 ? 2.090 -4.289 13.506 1.00 92.75 180 ARG A CA 1
ATOM 1458 C C . ARG A 1 180 ? 1.045 -3.269 13.958 1.00 92.75 180 ARG A C 1
ATOM 1460 O O . ARG A 1 180 ? 0.110 -3.636 14.661 1.00 92.75 180 ARG A O 1
ATOM 1467 N N . TRP A 1 181 ? 1.194 -2.008 13.550 1.00 94.81 181 TRP A N 1
ATOM 1468 C CA . TRP A 1 181 ? 0.210 -0.953 13.794 1.00 94.81 181 TRP A CA 1
ATOM 1469 C C . TRP A 1 181 ? -1.141 -1.321 13.164 1.00 94.81 181 TRP A C 1
ATOM 1471 O O . TRP A 1 181 ? -2.155 -1.325 13.856 1.00 94.81 181 TRP A O 1
ATOM 1481 N N . ILE A 1 182 ? -1.145 -1.735 11.890 1.00 93.88 182 ILE A N 1
ATOM 1482 C CA . ILE A 1 182 ? -2.352 -2.171 11.167 1.00 93.88 182 ILE A CA 1
ATOM 1483 C C . ILE A 1 182 ? -2.958 -3.424 11.804 1.00 93.88 182 ILE A C 1
ATOM 1485 O O . ILE A 1 182 ? -4.171 -3.490 11.982 1.00 93.88 182 ILE A O 1
ATOM 1489 N N . GLU A 1 183 ? -2.138 -4.407 12.181 1.00 93.44 183 GLU A N 1
ATOM 1490 C CA . GLU A 1 183 ? -2.604 -5.632 12.840 1.00 93.44 183 GLU A CA 1
ATOM 1491 C C . GLU A 1 183 ? -3.297 -5.347 14.181 1.00 93.44 183 GLU A C 1
ATOM 1493 O O . GLU A 1 183 ? -4.372 -5.897 14.432 1.00 93.44 183 GLU A O 1
ATOM 1498 N N . VAL A 1 184 ? -2.724 -4.465 15.011 1.00 93.81 184 VAL A N 1
ATOM 1499 C CA . VAL A 1 184 ? -3.302 -4.057 16.303 1.00 93.81 184 VAL A CA 1
ATOM 1500 C C . VAL A 1 184 ? -4.546 -3.192 16.113 1.00 93.81 184 VAL A C 1
ATOM 1502 O O . VAL A 1 184 ? -5.550 -3.450 16.773 1.00 93.81 184 VAL A O 1
ATOM 1505 N N . TRP A 1 185 ? -4.528 -2.230 15.184 1.00 95.50 185 TRP A N 1
ATOM 1506 C CA . TRP A 1 185 ? -5.706 -1.432 14.829 1.00 95.50 185 TRP A CA 1
ATOM 1507 C C . TRP A 1 185 ? -6.857 -2.334 14.362 1.00 95.50 185 TRP A C 1
ATOM 1509 O O . TRP A 1 185 ? -7.956 -2.255 14.907 1.00 95.50 185 TRP A O 1
ATOM 1519 N N . ARG A 1 186 ? -6.592 -3.268 13.435 1.00 95.00 186 ARG A N 1
ATOM 1520 C CA . ARG A 1 186 ? -7.587 -4.215 12.905 1.00 95.00 186 ARG A CA 1
ATOM 1521 C C . ARG A 1 186 ? -8.173 -5.088 14.011 1.00 95.00 186 ARG A C 1
ATOM 1523 O O . ARG A 1 186 ? -9.390 -5.236 14.076 1.00 95.00 186 ARG A O 1
ATOM 1530 N N . ALA A 1 187 ? -7.327 -5.665 14.867 1.00 93.88 187 ALA A N 1
ATOM 1531 C CA . ALA A 1 187 ? -7.782 -6.497 15.978 1.00 93.88 187 ALA A CA 1
ATOM 1532 C C . ALA A 1 187 ? -8.650 -5.690 16.956 1.00 93.88 187 ALA A C 1
ATOM 1534 O O . ALA A 1 187 ? -9.778 -6.076 17.237 1.00 93.88 187 ALA A O 1
ATOM 1535 N N . PHE A 1 188 ? -8.176 -4.521 17.397 1.00 93.81 188 PHE A N 1
ATOM 1536 C CA . PHE A 1 188 ? -8.892 -3.693 18.364 1.00 93.81 188 PHE A CA 1
ATOM 1537 C C . PHE A 1 188 ? -10.232 -3.169 17.831 1.00 93.81 188 PHE A C 1
ATOM 1539 O O . PHE A 1 188 ? -11.229 -3.166 18.559 1.00 93.81 188 PHE A O 1
ATOM 1546 N N . VAL A 1 189 ? -10.265 -2.701 16.579 1.00 94.81 189 VAL A N 1
ATOM 1547 C CA . VAL A 1 189 ? -11.489 -2.205 15.937 1.00 94.81 189 VAL A CA 1
ATOM 1548 C C . VAL A 1 189 ? -12.465 -3.362 15.713 1.00 94.81 189 VAL A C 1
ATOM 1550 O O . VAL A 1 189 ? -13.622 -3.233 16.098 1.00 94.81 189 VAL A O 1
ATOM 1553 N N . GLY A 1 190 ? -12.004 -4.516 15.215 1.00 93.81 190 GLY A N 1
ATOM 1554 C CA . GLY A 1 190 ? -12.832 -5.719 15.054 1.00 93.81 190 GLY A CA 1
ATOM 1555 C C . GLY A 1 190 ? -13.436 -6.225 16.367 1.00 93.81 190 GLY A C 1
ATOM 1556 O O . GLY A 1 190 ? -14.644 -6.450 16.441 1.00 93.81 190 GLY A O 1
ATOM 1557 N N . ASP A 1 191 ? -12.632 -6.313 17.429 1.00 92.31 191 ASP A N 1
ATOM 1558 C CA . ASP A 1 191 ? -13.107 -6.664 18.771 1.00 92.31 191 ASP A CA 1
ATOM 1559 C C . ASP A 1 191 ? -14.140 -5.645 19.276 1.00 92.31 191 ASP A C 1
ATOM 1561 O O . ASP A 1 191 ? -15.168 -6.020 19.835 1.00 92.31 191 ASP A O 1
ATOM 1565 N N . THR A 1 192 ? -13.902 -4.348 19.054 1.00 93.00 192 THR A N 1
ATOM 1566 C CA . THR A 1 192 ? -14.814 -3.280 19.495 1.00 93.00 192 THR A CA 1
ATOM 1567 C C . THR A 1 192 ? -16.147 -3.315 18.738 1.00 93.00 192 THR A C 1
ATOM 1569 O O . THR A 1 192 ? -17.185 -3.162 19.379 1.00 93.00 192 THR A O 1
ATOM 1572 N N . ILE A 1 193 ? -16.151 -3.588 17.425 1.00 93.38 193 ILE A N 1
ATOM 1573 C CA . ILE A 1 193 ? -17.381 -3.801 16.637 1.00 93.38 193 ILE A CA 1
ATOM 1574 C C . ILE A 1 193 ? -18.148 -5.017 17.164 1.00 93.38 193 ILE A C 1
ATOM 1576 O O . ILE A 1 193 ? -19.333 -4.908 17.467 1.00 93.38 193 ILE A O 1
ATOM 1580 N N . SER A 1 194 ? -17.467 -6.156 17.318 1.00 91.75 194 SER A N 1
ATOM 1581 C CA . SER A 1 194 ? -18.070 -7.416 17.770 1.00 91.75 194 SER A CA 1
ATOM 1582 C C . SER A 1 194 ? -18.709 -7.281 19.160 1.00 91.75 194 SER A C 1
ATOM 1584 O O . SER A 1 194 ? -19.865 -7.657 19.370 1.00 91.75 194 SER A O 1
ATOM 1586 N N . ILE A 1 195 ? -17.998 -6.650 20.103 1.00 91.12 195 ILE A N 1
ATOM 1587 C CA . ILE A 1 195 ? -18.518 -6.353 21.443 1.00 91.12 195 ILE A CA 1
ATOM 1588 C C . ILE A 1 195 ? -19.680 -5.347 21.375 1.00 91.12 195 ILE A C 1
ATOM 1590 O O . ILE A 1 195 ? -20.661 -5.518 22.097 1.00 91.12 195 ILE A O 1
ATOM 1594 N N . TYR A 1 196 ? -19.603 -4.316 20.523 1.00 92.31 196 TYR A N 1
ATOM 1595 C CA . TYR A 1 196 ? -20.678 -3.330 20.374 1.00 92.31 196 TYR A CA 1
ATOM 1596 C C . TYR A 1 196 ? -21.960 -3.969 19.832 1.00 92.31 196 TYR A C 1
ATOM 1598 O O . TYR A 1 196 ? -23.003 -3.845 20.466 1.00 92.31 196 TYR A O 1
ATOM 1606 N N . GLN A 1 197 ? -21.882 -4.713 18.726 1.00 91.69 197 GLN A N 1
ATOM 1607 C CA . GLN A 1 197 ? -23.030 -5.369 18.087 1.00 91.69 197 GLN A CA 1
ATOM 1608 C C . GLN A 1 197 ? -23.705 -6.393 19.013 1.00 91.69 197 GLN A C 1
ATOM 1610 O O . GLN A 1 197 ? -24.930 -6.487 19.042 1.00 91.69 197 GLN A O 1
ATOM 1615 N N . HIS A 1 198 ? -22.934 -7.099 19.848 1.00 90.25 198 HIS A N 1
ATOM 1616 C CA . HIS A 1 198 ? -23.482 -7.993 20.875 1.00 90.25 198 HIS A CA 1
ATOM 1617 C C . HIS A 1 198 ? -24.269 -7.243 21.976 1.00 90.25 198 HIS A C 1
ATOM 1619 O O . HIS A 1 198 ? -25.133 -7.826 22.634 1.00 90.25 198 HIS A O 1
ATOM 1625 N N . ILE A 1 199 ? -23.959 -5.972 22.246 1.00 89.44 199 ILE A N 1
ATOM 1626 C CA . ILE A 1 199 ? -24.501 -5.221 23.394 1.00 89.44 199 ILE A CA 1
ATOM 1627 C C . ILE A 1 199 ? -25.572 -4.195 22.975 1.00 89.44 199 ILE A C 1
ATOM 1629 O O . ILE A 1 199 ? -26.512 -3.957 23.737 1.00 89.44 199 ILE A O 1
ATOM 1633 N N . PHE A 1 200 ? -25.467 -3.631 21.770 1.00 90.00 200 PHE A N 1
ATOM 1634 C CA . PHE A 1 200 ? -26.320 -2.566 21.233 1.00 90.00 200 PHE A CA 1
ATOM 1635 C C . PHE A 1 200 ? -26.872 -2.933 19.834 1.00 90.00 200 PHE A C 1
ATOM 1637 O O . PHE A 1 200 ? -26.531 -2.285 18.847 1.00 90.00 200 PHE A O 1
ATOM 1644 N N . PRO A 1 201 ? -27.739 -3.957 19.713 1.00 80.25 201 PRO A N 1
ATOM 1645 C CA . PRO A 1 201 ? -28.153 -4.532 18.423 1.00 80.25 201 PRO A CA 1
ATOM 1646 C C . PRO A 1 201 ? -29.183 -3.701 17.623 1.00 80.25 201 PRO A C 1
ATOM 1648 O O . PRO A 1 201 ? -29.869 -4.259 16.772 1.00 80.25 201 PRO A O 1
ATOM 1651 N N . ALA A 1 202 ? -29.373 -2.413 17.932 1.00 70.56 202 ALA A N 1
ATOM 1652 C CA . ALA A 1 202 ? -30.497 -1.611 17.423 1.00 70.56 202 ALA A CA 1
ATOM 1653 C C . ALA A 1 202 ? -30.126 -0.214 16.880 1.00 70.56 202 ALA A C 1
ATOM 1655 O O . ALA A 1 202 ? -31.006 0.479 16.376 1.00 70.56 202 ALA A O 1
ATOM 1656 N N . GLU A 1 203 ? -28.867 0.226 16.999 1.00 67.44 203 GLU A N 1
ATOM 1657 C CA . GLU A 1 203 ? -28.452 1.604 16.682 1.00 67.44 203 GLU A CA 1
ATOM 1658 C C . GLU A 1 203 ? -27.047 1.656 16.051 1.00 67.44 203 GLU A C 1
ATOM 1660 O O . GLU A 1 203 ? -26.029 1.704 16.754 1.00 67.44 203 GLU A O 1
ATOM 1665 N N . ASP A 1 204 ? -26.989 1.712 14.717 1.00 78.06 204 ASP A N 1
ATOM 1666 C CA . ASP A 1 204 ? -25.724 1.720 13.964 1.00 78.06 204 ASP A CA 1
ATOM 1667 C C . ASP A 1 204 ? -25.086 3.113 13.814 1.00 78.06 204 ASP A C 1
ATOM 1669 O O . ASP A 1 204 ? -23.890 3.216 13.557 1.00 78.06 204 ASP A O 1
ATOM 1673 N N . ASN A 1 205 ? -25.830 4.206 14.024 1.00 87.44 205 ASN A N 1
ATOM 1674 C CA . ASN A 1 205 ? -25.334 5.575 13.791 1.00 87.44 205 ASN A CA 1
ATOM 1675 C C . ASN A 1 205 ? -24.060 5.907 14.593 1.00 87.44 205 ASN A C 1
ATOM 1677 O O . ASN A 1 205 ? -23.112 6.484 14.056 1.00 87.44 205 ASN A O 1
ATOM 1681 N N . HIS A 1 206 ? -24.009 5.514 15.870 1.00 90.75 206 HIS A N 1
ATOM 1682 C CA . HIS A 1 206 ? -22.831 5.719 16.718 1.00 90.75 206 HIS A CA 1
ATOM 1683 C C . HIS A 1 206 ? -21.649 4.837 16.295 1.00 90.75 206 HIS A C 1
ATOM 1685 O O . HIS A 1 206 ? -20.499 5.280 16.356 1.00 90.75 206 HIS A O 1
ATOM 1691 N N . LEU A 1 207 ? -21.930 3.609 15.845 1.00 92.31 207 LEU A N 1
ATOM 1692 C CA . LEU A 1 207 ? -20.922 2.685 15.337 1.00 92.31 207 LEU A CA 1
ATOM 1693 C C . LEU A 1 207 ? -20.301 3.242 14.052 1.00 92.31 207 LEU A C 1
ATOM 1695 O O . LEU A 1 207 ? -19.083 3.360 13.979 1.00 92.31 207 LEU A O 1
ATOM 1699 N N . ASN A 1 208 ? -21.122 3.689 13.101 1.00 91.31 208 ASN A N 1
ATOM 1700 C CA . ASN A 1 208 ? -20.676 4.312 11.855 1.00 91.31 208 ASN A CA 1
ATOM 1701 C C . ASN A 1 208 ? -19.761 5.517 12.117 1.00 91.31 208 ASN A C 1
ATOM 1703 O O . ASN A 1 208 ? -18.678 5.582 11.544 1.00 91.31 208 ASN A O 1
ATOM 1707 N N . TYR A 1 209 ? -20.117 6.404 13.055 1.00 92.69 209 TYR A N 1
ATOM 1708 C CA . TYR A 1 209 ? -19.249 7.519 13.457 1.00 92.69 209 TYR A CA 1
ATOM 1709 C C . TYR A 1 209 ? -17.886 7.046 14.000 1.00 92.69 209 TYR A C 1
ATOM 1711 O O . TYR A 1 209 ? -16.839 7.535 13.573 1.00 92.69 209 TYR A O 1
ATOM 1719 N N . PHE A 1 210 ? -17.877 6.067 14.915 1.00 94.38 210 PHE A N 1
ATOM 1720 C CA . PHE A 1 210 ? -16.636 5.488 15.450 1.00 94.38 210 PHE A CA 1
ATOM 1721 C C . PHE A 1 210 ? -15.763 4.868 14.352 1.00 94.38 210 PHE A C 1
ATOM 1723 O O . PHE A 1 210 ? -14.541 5.008 14.387 1.00 94.38 210 PHE A O 1
ATOM 1730 N N . LEU A 1 211 ? -16.378 4.200 13.375 1.00 93.12 211 LEU A N 1
ATOM 1731 C CA . LEU A 1 211 ? -15.678 3.560 12.267 1.00 93.12 211 LEU A CA 1
ATOM 1732 C C . LEU A 1 211 ? -15.082 4.588 11.311 1.00 93.12 211 LEU A C 1
ATOM 1734 O O . LEU A 1 211 ? -13.905 4.473 10.978 1.00 93.12 211 LEU A O 1
ATOM 1738 N N . THR A 1 212 ? -15.840 5.622 10.937 1.00 92.50 212 THR A N 1
ATOM 1739 C CA . THR A 1 212 ? -15.332 6.744 10.138 1.00 92.50 212 THR A CA 1
ATOM 1740 C C . THR A 1 212 ? -14.117 7.385 10.808 1.00 92.50 212 THR A C 1
ATOM 1742 O O . THR A 1 212 ? -13.088 7.561 10.159 1.00 92.50 212 THR A O 1
ATOM 1745 N N . GLU A 1 213 ? -14.178 7.651 12.115 1.00 94.31 213 GLU A N 1
ATOM 1746 C CA . GLU A 1 213 ? -13.063 8.255 12.853 1.00 94.31 213 GLU A CA 1
ATOM 1747 C C . GLU A 1 213 ? -11.862 7.292 13.000 1.00 94.31 213 GLU A C 1
ATOM 1749 O O . GLU A 1 213 ? -10.705 7.700 12.878 1.00 94.31 213 GLU A O 1
ATOM 1754 N N . ALA A 1 214 ? -12.102 5.987 13.182 1.00 93.81 214 ALA A N 1
ATOM 1755 C CA . ALA A 1 214 ? -11.047 4.969 13.216 1.00 93.81 214 ALA A CA 1
ATOM 1756 C C . ALA A 1 214 ? -10.339 4.792 11.860 1.00 93.81 214 ALA A C 1
ATOM 1758 O O . ALA A 1 214 ? -9.118 4.604 11.834 1.00 93.81 214 ALA A O 1
ATOM 1759 N N . ILE A 1 215 ? -11.078 4.882 10.750 1.00 93.12 215 ILE A N 1
ATOM 1760 C CA . ILE A 1 215 ? -10.547 4.870 9.379 1.00 93.12 215 ILE A CA 1
ATOM 1761 C C . ILE A 1 215 ? -9.803 6.174 9.089 1.00 93.12 215 ILE A C 1
ATOM 1763 O O . ILE A 1 215 ? -8.728 6.135 8.498 1.00 93.12 215 ILE A O 1
ATOM 1767 N N . HIS A 1 216 ? -10.308 7.321 9.546 1.00 92.75 216 HIS A N 1
ATOM 1768 C CA . HIS A 1 216 ? -9.621 8.604 9.409 1.00 92.75 216 HIS A CA 1
ATOM 1769 C C . HIS A 1 216 ? -8.274 8.604 10.155 1.00 92.75 216 HIS A C 1
ATOM 1771 O O . HIS A 1 216 ? -7.248 8.967 9.575 1.00 92.75 216 HIS A O 1
ATOM 1777 N N . LEU A 1 217 ? -8.235 8.082 11.389 1.00 93.56 217 LEU A N 1
ATOM 1778 C CA . LEU A 1 217 ? -7.000 7.867 12.151 1.00 93.56 217 LEU A CA 1
ATOM 1779 C C . LEU A 1 217 ? -6.009 6.953 11.406 1.00 93.56 217 LEU A C 1
ATOM 1781 O O . LEU A 1 217 ? -4.814 7.256 11.350 1.00 93.56 217 LEU A O 1
ATOM 1785 N N . GLN A 1 218 ? -6.496 5.861 10.805 1.00 93.31 218 GLN A N 1
ATOM 1786 C CA . GLN A 1 218 ? -5.681 4.984 9.962 1.00 93.31 218 GLN A CA 1
ATOM 1787 C C . GLN A 1 218 ? -5.159 5.711 8.723 1.00 93.31 218 GLN A C 1
ATOM 1789 O O . GLN A 1 218 ? -3.955 5.700 8.494 1.00 93.31 218 GLN A O 1
ATOM 1794 N N . SER A 1 219 ? -6.020 6.372 7.952 1.00 92.00 219 SER A N 1
ATOM 1795 C CA . SER A 1 219 ? -5.650 7.103 6.738 1.00 92.00 219 SER A CA 1
ATOM 1796 C C . SER A 1 219 ? -4.603 8.184 7.023 1.00 92.00 219 SER A C 1
ATOM 1798 O O . SER A 1 219 ? -3.589 8.267 6.329 1.00 92.00 219 SER A O 1
ATOM 1800 N N . HIS A 1 220 ? -4.763 8.942 8.112 1.00 92.12 220 HIS A N 1
ATOM 1801 C CA . HIS A 1 220 ? -3.784 9.935 8.552 1.00 92.12 220 HIS A CA 1
ATOM 1802 C C . HIS A 1 220 ? -2.431 9.301 8.931 1.00 92.12 220 HIS A C 1
ATOM 1804 O O . HIS A 1 220 ? -1.377 9.782 8.511 1.00 92.12 220 HIS A O 1
ATOM 1810 N N . HIS A 1 221 ? -2.426 8.196 9.688 1.00 91.56 221 HIS A N 1
ATOM 1811 C CA . HIS A 1 221 ? -1.182 7.502 10.037 1.00 91.56 221 HIS A CA 1
ATOM 1812 C C . HIS A 1 221 ? -0.498 6.885 8.802 1.00 91.56 221 HIS A C 1
ATOM 1814 O O . HIS A 1 221 ? 0.709 7.051 8.613 1.00 91.56 221 HIS A O 1
ATOM 1820 N N . LEU A 1 222 ? -1.272 6.235 7.928 1.00 92.38 222 LEU A N 1
ATOM 1821 C CA . LEU A 1 222 ? -0.804 5.660 6.669 1.00 92.38 222 LEU A CA 1
ATOM 1822 C C . LEU A 1 222 ? -0.214 6.729 5.747 1.00 92.38 222 LEU A C 1
ATOM 1824 O O . LEU A 1 222 ? 0.882 6.523 5.242 1.00 92.38 222 LEU A O 1
ATOM 1828 N N . THR A 1 223 ? -0.875 7.876 5.572 1.00 91.75 223 THR A N 1
ATOM 1829 C CA . THR A 1 223 ? -0.396 8.975 4.711 1.00 91.75 223 THR A CA 1
ATOM 1830 C C . THR A 1 223 ? 1.019 9.408 5.096 1.00 91.75 223 THR A C 1
ATOM 1832 O O . THR A 1 223 ? 1.893 9.504 4.237 1.00 91.75 223 THR A O 1
ATOM 1835 N N . ASN A 1 224 ? 1.272 9.593 6.395 1.00 90.50 224 ASN A N 1
ATOM 1836 C CA . ASN A 1 224 ? 2.581 10.003 6.902 1.00 90.50 224 ASN A CA 1
ATOM 1837 C C . ASN A 1 224 ? 3.651 8.905 6.738 1.00 90.50 224 ASN A C 1
ATOM 1839 O O . ASN A 1 224 ? 4.792 9.194 6.383 1.00 90.50 224 ASN A O 1
ATOM 1843 N N . GLN A 1 225 ? 3.299 7.636 6.969 1.00 90.88 225 GLN A N 1
ATOM 1844 C CA . GLN A 1 225 ? 4.258 6.527 6.906 1.00 90.88 225 GLN A CA 1
ATOM 1845 C C . GLN A 1 225 ? 4.549 6.060 5.469 1.00 90.88 225 GLN A C 1
ATOM 1847 O O . GLN A 1 225 ? 5.704 5.792 5.136 1.00 90.88 225 GLN A O 1
ATOM 1852 N N . ILE A 1 226 ? 3.542 6.004 4.591 1.00 92.31 226 ILE A N 1
ATOM 1853 C CA . ILE A 1 226 ? 3.664 5.566 3.187 1.00 92.31 226 ILE A CA 1
ATOM 1854 C C . ILE A 1 226 ? 4.630 6.469 2.406 1.00 92.31 226 ILE A C 1
ATOM 1856 O O . ILE A 1 226 ? 5.421 5.965 1.609 1.00 92.31 226 ILE A O 1
ATOM 1860 N N . GLN A 1 227 ? 4.655 7.774 2.697 1.00 90.00 227 GLN A N 1
ATOM 1861 C CA . GLN A 1 227 ? 5.611 8.725 2.109 1.00 90.00 227 GLN A CA 1
ATOM 1862 C C . GLN A 1 227 ? 7.088 8.374 2.376 1.00 90.00 227 GLN A C 1
ATOM 1864 O O . GLN A 1 227 ? 7.952 8.782 1.603 1.00 90.00 227 GLN A O 1
ATOM 1869 N N . SER A 1 228 ? 7.392 7.593 3.421 1.00 91.19 228 SER A N 1
ATOM 1870 C CA . SER A 1 228 ? 8.755 7.120 3.716 1.00 91.19 228 SER A CA 1
ATOM 1871 C C . SER A 1 228 ? 9.140 5.821 2.988 1.00 91.19 228 SER A C 1
ATOM 1873 O O . SER A 1 228 ? 10.323 5.504 2.858 1.00 91.19 228 SER A O 1
ATOM 1875 N N . ILE A 1 229 ? 8.160 5.054 2.492 1.00 92.56 229 ILE A N 1
ATOM 1876 C CA . ILE A 1 229 ? 8.386 3.730 1.899 1.00 92.56 229 ILE A CA 1
ATOM 1877 C C . ILE A 1 229 ? 8.912 3.904 0.476 1.00 92.56 229 ILE A C 1
ATOM 1879 O O . ILE A 1 229 ? 8.178 4.345 -0.403 1.00 92.56 229 ILE A O 1
ATOM 1883 N N . ASN A 1 230 ? 10.182 3.573 0.236 1.00 92.50 230 ASN A N 1
ATOM 1884 C CA . ASN A 1 230 ? 10.822 3.708 -1.082 1.00 92.50 230 ASN A CA 1
ATOM 1885 C C . ASN A 1 230 ? 10.752 2.441 -1.957 1.00 92.50 230 ASN A C 1
ATOM 1887 O O . ASN A 1 230 ? 11.188 2.498 -3.097 1.00 92.50 230 ASN A O 1
ATOM 1891 N N . SER A 1 231 ? 10.242 1.308 -1.453 1.00 92.12 231 SER A N 1
ATOM 1892 C CA . SER A 1 231 ? 10.165 0.050 -2.218 1.00 92.12 231 SER A CA 1
ATOM 1893 C C . SER A 1 231 ? 8.723 -0.391 -2.454 1.00 92.12 231 SER A C 1
ATOM 1895 O O . SER A 1 231 ? 7.964 -0.598 -1.502 1.00 92.12 231 SER A O 1
ATOM 1897 N N . THR A 1 232 ? 8.384 -0.630 -3.721 1.00 92.94 232 THR A N 1
ATOM 1898 C CA . THR A 1 232 ? 7.113 -1.228 -4.163 1.00 92.94 232 THR A CA 1
ATOM 1899 C C . THR A 1 232 ? 6.874 -2.621 -3.586 1.00 92.94 232 THR A C 1
ATOM 1901 O O . THR A 1 232 ? 5.726 -2.980 -3.357 1.00 92.94 232 THR A O 1
ATOM 1904 N N . SER A 1 233 ? 7.912 -3.394 -3.248 1.00 92.31 233 SER A N 1
ATOM 1905 C CA . SER A 1 233 ? 7.740 -4.706 -2.595 1.00 92.31 233 SER A CA 1
ATOM 1906 C C . SER A 1 233 ? 7.108 -4.597 -1.197 1.00 92.31 233 SER A C 1
ATOM 1908 O O . SER A 1 233 ? 6.200 -5.354 -0.843 1.00 92.31 233 SER A O 1
ATOM 1910 N N . ILE A 1 234 ? 7.543 -3.606 -0.410 1.00 92.44 234 ILE A N 1
ATOM 1911 C CA . ILE A 1 234 ? 6.990 -3.305 0.916 1.00 92.44 234 ILE A CA 1
ATOM 1912 C C . ILE A 1 234 ? 5.585 -2.727 0.759 1.00 92.44 234 ILE A C 1
ATOM 1914 O O . ILE A 1 234 ? 4.688 -3.118 1.504 1.00 92.44 234 ILE A O 1
ATOM 1918 N N . LEU A 1 235 ? 5.396 -1.844 -0.226 1.00 93.06 235 LEU A N 1
ATOM 1919 C CA . LEU A 1 235 ? 4.109 -1.232 -0.534 1.00 93.06 235 LEU A CA 1
ATOM 1920 C C . LEU A 1 235 ? 3.070 -2.285 -0.962 1.00 93.06 235 LEU A C 1
ATOM 1922 O O . LEU A 1 235 ? 1.983 -2.302 -0.405 1.00 93.06 235 LEU A O 1
ATOM 1926 N N . ASN A 1 236 ? 3.412 -3.243 -1.827 1.00 92.88 236 ASN A N 1
ATOM 1927 C CA . ASN A 1 236 ? 2.513 -4.336 -2.216 1.00 92.88 236 ASN A CA 1
ATOM 1928 C C . ASN A 1 236 ? 2.155 -5.212 -1.003 1.00 92.88 236 ASN A C 1
ATOM 1930 O O . ASN A 1 236 ? 0.989 -5.473 -0.715 1.00 92.88 236 ASN A O 1
ATOM 1934 N N . SER A 1 237 ? 3.153 -5.587 -0.196 1.00 93.06 237 SER A N 1
ATOM 1935 C CA . SER A 1 237 ? 2.902 -6.343 1.035 1.00 93.06 237 SER A CA 1
ATOM 1936 C C . SER A 1 237 ? 2.003 -5.595 2.032 1.00 93.06 237 SER A C 1
ATOM 1938 O O . SER A 1 237 ? 1.255 -6.243 2.765 1.00 93.06 237 SER A O 1
ATOM 1940 N N . LEU A 1 238 ? 2.071 -4.261 2.071 1.00 93.62 238 LEU A N 1
ATOM 1941 C CA . LEU A 1 238 ? 1.201 -3.408 2.880 1.00 93.62 238 LEU A CA 1
ATOM 1942 C C . LEU A 1 238 ? -0.216 -3.326 2.295 1.00 93.62 238 LEU A C 1
ATOM 1944 O O . LEU A 1 238 ? -1.184 -3.423 3.046 1.00 93.62 238 LEU A O 1
ATOM 1948 N N . LEU A 1 239 ? -0.331 -3.200 0.969 1.00 92.44 239 LEU A N 1
ATOM 1949 C CA . LEU A 1 239 ? -1.597 -3.185 0.240 1.00 92.44 239 LEU A CA 1
ATOM 1950 C C . LEU A 1 239 ? -2.371 -4.479 0.500 1.00 92.44 239 LEU A C 1
ATOM 1952 O O . LEU A 1 239 ? -3.492 -4.413 0.980 1.00 92.44 239 LEU A O 1
ATOM 1956 N N . ILE A 1 240 ? -1.738 -5.645 0.331 1.00 92.00 240 ILE A N 1
ATOM 1957 C CA . ILE A 1 240 ? -2.340 -6.959 0.618 1.00 92.00 240 ILE A CA 1
ATOM 1958 C C . ILE A 1 240 ? -2.851 -7.041 2.068 1.00 92.00 240 ILE A C 1
ATOM 1960 O O . ILE A 1 240 ? -3.966 -7.510 2.308 1.00 92.00 240 ILE A O 1
ATOM 1964 N N . GLN A 1 241 ? -2.069 -6.564 3.047 1.00 92.12 241 GLN A N 1
ATOM 1965 C CA . GLN A 1 241 ? -2.506 -6.535 4.449 1.00 92.12 241 GLN A CA 1
ATOM 1966 C C . GLN A 1 241 ? -3.722 -5.623 4.658 1.00 92.12 241 GLN A C 1
ATOM 1968 O O . GLN A 1 241 ? -4.622 -5.979 5.420 1.00 92.12 241 GLN A O 1
ATOM 1973 N N . LEU A 1 242 ? -3.780 -4.474 3.986 1.00 92.62 242 LEU A N 1
ATOM 1974 C CA . LEU A 1 242 ? -4.893 -3.535 4.094 1.00 92.62 242 LEU A CA 1
ATOM 1975 C C . LEU A 1 242 ? -6.137 -3.976 3.313 1.00 92.62 242 LEU A C 1
ATOM 1977 O O . LEU A 1 242 ? -7.235 -3.818 3.833 1.00 92.62 242 LEU A O 1
ATOM 1981 N N . THR A 1 243 ? -6.000 -4.607 2.146 1.00 91.62 243 THR A N 1
ATOM 1982 C CA . THR A 1 243 ? -7.104 -5.271 1.436 1.00 91.62 243 THR A CA 1
ATOM 1983 C C . THR A 1 243 ? -7.695 -6.385 2.298 1.00 91.62 243 THR A C 1
ATOM 1985 O O . THR A 1 243 ? -8.910 -6.495 2.420 1.00 91.62 243 THR A O 1
ATOM 1988 N N . TYR A 1 244 ? -6.859 -7.159 3.000 1.00 92.88 244 TYR A N 1
ATOM 1989 C CA . TYR A 1 244 ? -7.340 -8.129 3.987 1.00 92.88 244 TYR A CA 1
ATOM 1990 C C . TYR A 1 244 ? -8.048 -7.467 5.187 1.00 92.88 244 TYR A C 1
ATOM 1992 O O . TYR A 1 244 ? -9.023 -8.019 5.697 1.00 92.88 244 TYR A O 1
ATOM 2000 N N . CYS A 1 245 ? -7.618 -6.274 5.621 1.00 91.81 245 CYS A N 1
ATOM 2001 C CA . CYS A 1 245 ? -8.369 -5.484 6.604 1.00 91.81 245 CYS A CA 1
ATOM 2002 C C . CYS A 1 245 ? -9.733 -5.053 6.045 1.00 91.81 245 CYS A C 1
ATOM 2004 O O . CYS A 1 245 ? -10.742 -5.299 6.699 1.00 91.81 245 CYS A O 1
ATOM 2006 N N . GLY A 1 246 ? -9.771 -4.473 4.842 1.00 91.75 246 GLY A N 1
ATOM 2007 C CA . GLY A 1 246 ? -10.997 -4.074 4.147 1.00 91.75 246 GLY A CA 1
ATOM 2008 C C . GLY A 1 246 ? -11.983 -5.233 4.035 1.00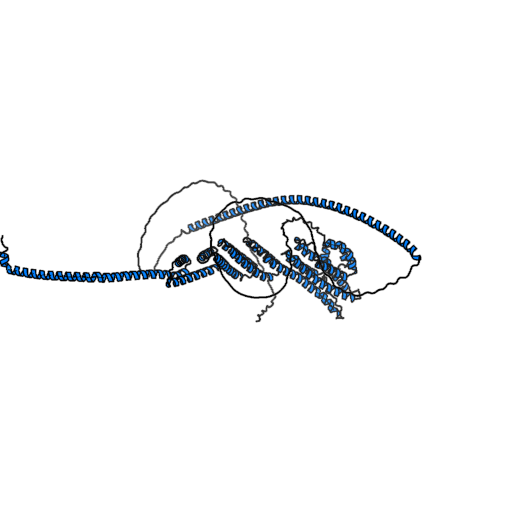 91.75 246 GLY A C 1
ATOM 2009 O O . GLY A 1 246 ? -13.089 -5.145 4.550 1.00 91.75 246 GLY A O 1
ATOM 2010 N N . ASN A 1 247 ? -11.546 -6.383 3.518 1.00 91.69 247 ASN A N 1
ATOM 2011 C CA . ASN A 1 247 ? -12.376 -7.586 3.393 1.00 91.69 247 ASN A CA 1
ATOM 2012 C C . ASN A 1 247 ? -12.877 -8.126 4.747 1.00 91.69 247 ASN A C 1
ATOM 2014 O O . ASN A 1 247 ? -13.973 -8.684 4.827 1.00 91.69 247 ASN A O 1
ATOM 2018 N N . ALA A 1 248 ? -12.105 -7.971 5.828 1.00 91.12 248 ALA A N 1
ATOM 2019 C CA . ALA A 1 248 ? -12.563 -8.334 7.169 1.00 91.12 248 ALA A CA 1
ATOM 2020 C C . ALA A 1 248 ? -13.686 -7.405 7.668 1.00 91.12 248 ALA A C 1
ATOM 2022 O O . ALA A 1 248 ? -14.610 -7.880 8.330 1.00 91.12 248 ALA A O 1
ATOM 2023 N N . PHE A 1 249 ? -13.623 -6.117 7.320 1.00 92.12 249 PHE A N 1
ATOM 2024 C CA . PHE A 1 249 ? -14.586 -5.084 7.710 1.00 92.12 249 PHE A CA 1
ATOM 2025 C C . PHE A 1 249 ? -15.763 -4.901 6.732 1.00 92.12 249 PHE A C 1
ATOM 2027 O O . PHE A 1 249 ? -16.811 -4.409 7.147 1.00 92.12 249 PHE A O 1
ATOM 2034 N N . GLY A 1 250 ? -15.671 -5.398 5.494 1.00 90.69 250 GLY A N 1
ATOM 2035 C CA . GLY A 1 250 ? -16.766 -5.392 4.513 1.00 90.69 250 GLY A CA 1
ATOM 2036 C C . GLY A 1 250 ? -18.011 -6.144 4.996 1.00 90.69 250 GLY A C 1
ATOM 2037 O O . GLY A 1 250 ? -19.134 -5.771 4.670 1.00 90.69 250 GLY A O 1
ATOM 2038 N N . LYS A 1 251 ? -17.832 -7.120 5.898 1.00 89.38 251 LYS A N 1
ATOM 2039 C CA . LYS A 1 251 ? -18.913 -7.807 6.639 1.00 89.38 251 LYS A CA 1
ATOM 2040 C C . LYS A 1 251 ? -19.782 -6.869 7.487 1.00 89.38 251 LYS A C 1
ATOM 2042 O O . LYS A 1 251 ? -20.872 -7.250 7.897 1.00 89.38 251 LYS A O 1
ATOM 2047 N N . HIS A 1 252 ? -19.277 -5.676 7.784 1.00 87.50 252 HIS A N 1
ATOM 2048 C CA . HIS A 1 252 ? -19.938 -4.628 8.554 1.00 87.50 252 HIS A CA 1
ATOM 2049 C C . HIS A 1 252 ? -20.308 -3.419 7.674 1.00 87.50 252 HIS A C 1
ATOM 2051 O O . HIS A 1 252 ? -20.542 -2.338 8.201 1.00 87.50 252 HIS A O 1
ATOM 2057 N N . GLY A 1 253 ? -20.335 -3.583 6.344 1.00 87.69 253 GLY A N 1
ATOM 2058 C CA . GLY A 1 253 ? -20.668 -2.515 5.393 1.00 87.69 253 GLY A CA 1
ATOM 2059 C C . GLY A 1 253 ? -19.552 -1.490 5.170 1.00 87.69 253 GLY A C 1
ATOM 2060 O O . GLY A 1 253 ? -19.805 -0.426 4.616 1.00 87.69 253 GLY A O 1
ATOM 2061 N N . ILE A 1 254 ? -18.324 -1.789 5.605 1.00 87.69 254 ILE A N 1
ATOM 2062 C CA . ILE A 1 254 ? -17.193 -0.864 5.534 1.00 87.69 254 ILE A CA 1
ATOM 2063 C C . ILE A 1 254 ? -16.244 -1.289 4.415 1.00 87.69 254 ILE A C 1
ATOM 2065 O O . ILE A 1 254 ? -15.528 -2.282 4.555 1.00 87.69 254 ILE A O 1
ATOM 2069 N N . ASP A 1 255 ? -16.155 -0.484 3.361 1.00 87.62 255 ASP A N 1
ATOM 2070 C CA . ASP A 1 255 ? -15.038 -0.536 2.421 1.00 87.62 255 ASP A CA 1
ATOM 2071 C C . ASP A 1 255 ? -14.323 0.821 2.370 1.00 87.62 255 ASP A C 1
ATOM 2073 O O . ASP A 1 255 ? -14.907 1.855 2.054 1.00 87.62 255 ASP A O 1
ATOM 2077 N N . PHE A 1 256 ? -13.038 0.809 2.718 1.00 86.69 256 PHE A N 1
ATOM 2078 C CA . PHE A 1 256 ? -12.134 1.959 2.657 1.00 86.69 256 PHE A CA 1
ATOM 2079 C C . PHE A 1 256 ? -11.007 1.757 1.630 1.00 86.69 256 PHE A C 1
ATOM 2081 O O . PHE A 1 256 ? -10.150 2.633 1.470 1.00 86.69 256 PHE A O 1
ATOM 2088 N N . THR A 1 257 ? -10.995 0.618 0.926 1.00 86.19 257 THR A N 1
ATOM 2089 C CA . THR A 1 257 ? -9.929 0.241 -0.009 1.00 86.19 257 THR A CA 1
ATOM 2090 C C . THR A 1 257 ? -9.928 1.133 -1.247 1.00 86.19 257 THR A C 1
ATOM 2092 O O . THR A 1 257 ? -8.896 1.724 -1.569 1.00 86.19 257 THR A O 1
ATOM 2095 N N . LEU A 1 258 ? -11.088 1.319 -1.879 1.00 82.81 258 LEU A N 1
ATOM 2096 C CA . LEU A 1 258 ? -11.236 2.154 -3.070 1.00 82.81 258 LEU A CA 1
ATOM 2097 C C . LEU A 1 258 ? -11.059 3.647 -2.751 1.00 82.81 258 LEU A C 1
ATOM 2099 O O . LEU A 1 258 ? -10.226 4.313 -3.360 1.00 82.81 258 LEU A O 1
ATOM 2103 N N . THR A 1 259 ? -11.799 4.168 -1.769 1.00 83.06 259 THR A N 1
ATOM 2104 C CA . THR A 1 259 ? -11.921 5.619 -1.538 1.00 83.06 259 THR A CA 1
ATOM 2105 C C . THR A 1 259 ? -10.699 6.248 -0.868 1.00 83.06 259 THR A C 1
ATOM 2107 O O . THR A 1 259 ? -10.321 7.369 -1.204 1.00 83.06 259 THR A O 1
ATOM 2110 N N . HIS A 1 260 ? -10.080 5.558 0.098 1.00 83.69 260 HIS A N 1
ATOM 2111 C CA . HIS A 1 260 ? -9.019 6.142 0.930 1.00 83.69 260 HIS A CA 1
ATOM 2112 C C . HIS A 1 260 ? -7.643 5.536 0.672 1.00 83.69 260 HIS A C 1
ATOM 2114 O O . HIS A 1 260 ? -6.656 6.268 0.649 1.00 83.69 260 HIS A O 1
ATOM 2120 N N . LEU A 1 261 ? -7.553 4.217 0.477 1.00 87.25 261 LEU A N 1
ATOM 2121 C CA . LEU A 1 261 ? -6.255 3.577 0.267 1.00 87.25 261 LEU A CA 1
ATOM 2122 C C . LEU A 1 261 ? -5.759 3.747 -1.164 1.00 87.25 261 LEU A C 1
ATOM 2124 O O . LEU A 1 261 ? -4.604 4.129 -1.342 1.00 87.25 261 LEU A O 1
ATOM 2128 N N . SER A 1 262 ? -6.613 3.512 -2.164 1.00 88.88 262 SER A N 1
ATOM 2129 C CA . SER A 1 262 ? -6.201 3.547 -3.570 1.00 88.88 262 SER A CA 1
ATOM 2130 C C . SER A 1 262 ? -5.426 4.833 -3.923 1.00 88.88 262 SER A C 1
ATOM 2132 O O . SER A 1 262 ? -4.254 4.715 -4.279 1.00 88.88 262 SER A O 1
ATOM 2134 N N . PRO A 1 263 ? -5.922 6.066 -3.677 1.00 90.81 263 PRO A N 1
ATOM 2135 C CA . PRO A 1 263 ? -5.189 7.285 -4.051 1.00 90.81 263 PRO A CA 1
ATOM 2136 C C . PRO A 1 263 ? -3.820 7.445 -3.360 1.00 90.81 263 PRO A C 1
ATOM 2138 O O . PRO A 1 263 ? -2.876 7.970 -3.958 1.00 90.81 263 PRO A O 1
ATOM 2141 N N . LEU A 1 264 ? -3.677 6.974 -2.114 1.00 91.00 264 LEU A N 1
ATOM 2142 C CA . LEU A 1 264 ? -2.417 7.031 -1.358 1.00 91.00 264 LEU A CA 1
ATOM 2143 C C . LEU A 1 264 ? -1.371 6.052 -1.906 1.00 91.00 264 LEU A C 1
ATOM 2145 O O . LEU A 1 264 ? -0.191 6.388 -2.012 1.00 91.00 264 LEU A O 1
ATOM 2149 N N . PHE A 1 265 ? -1.797 4.842 -2.269 1.00 92.00 265 PHE A N 1
ATOM 2150 C CA . PHE A 1 265 ? -0.919 3.828 -2.856 1.00 92.00 265 PHE A CA 1
ATOM 2151 C C . PHE A 1 265 ? -0.545 4.175 -4.297 1.00 92.00 265 PHE A C 1
ATOM 2153 O O . PHE A 1 265 ? 0.609 3.988 -4.685 1.00 92.00 265 PHE A O 1
ATOM 2160 N N . ILE A 1 266 ? -1.485 4.743 -5.053 1.00 92.12 266 ILE A N 1
ATOM 2161 C CA . ILE A 1 266 ? -1.290 5.221 -6.422 1.00 92.12 266 ILE A CA 1
ATOM 2162 C C . ILE A 1 266 ? -0.237 6.327 -6.462 1.00 92.12 266 ILE A C 1
ATOM 2164 O O . ILE A 1 266 ? 0.846 6.125 -7.013 1.00 92.12 266 ILE A O 1
ATOM 2168 N N . SER A 1 267 ? -0.495 7.444 -5.777 1.00 93.38 267 SER A N 1
ATOM 2169 C CA . SER A 1 267 ? 0.419 8.594 -5.748 1.00 93.38 267 SER A CA 1
ATOM 2170 C C . SER A 1 267 ? 1.813 8.234 -5.220 1.00 93.38 267 SER A C 1
ATOM 2172 O O . SER A 1 267 ? 2.823 8.769 -5.694 1.00 93.38 267 SER A O 1
ATOM 2174 N N . ARG A 1 268 ? 1.915 7.284 -4.275 1.00 94.44 268 ARG A N 1
ATOM 2175 C CA . ARG A 1 268 ? 3.221 6.808 -3.812 1.00 94.44 268 ARG A CA 1
ATOM 2176 C C . ARG A 1 268 ? 3.928 5.916 -4.828 1.00 94.44 268 ARG A C 1
ATOM 2178 O O . ARG A 1 268 ? 5.132 6.092 -5.013 1.00 94.44 268 ARG A O 1
ATOM 2185 N N . THR A 1 269 ? 3.219 5.000 -5.485 1.00 94.56 269 THR A N 1
ATOM 2186 C CA . THR A 1 269 ? 3.792 4.143 -6.537 1.00 94.56 269 THR A CA 1
ATOM 2187 C C . THR A 1 269 ? 4.310 5.006 -7.683 1.00 94.56 269 THR A C 1
ATOM 2189 O O . THR A 1 269 ? 5.481 4.908 -8.036 1.00 94.56 269 THR A O 1
ATOM 2192 N N . GLU A 1 270 ? 3.503 5.951 -8.167 1.00 95.00 270 GLU A N 1
ATOM 2193 C CA . GLU A 1 270 ? 3.898 6.943 -9.173 1.00 95.00 270 GLU A CA 1
ATOM 2194 C C . GLU A 1 270 ? 5.155 7.722 -8.760 1.00 95.00 270 GLU A C 1
ATOM 2196 O O . GLU A 1 270 ? 6.077 7.877 -9.560 1.00 95.00 270 GLU A O 1
ATOM 2201 N N . SER A 1 271 ? 5.251 8.152 -7.495 1.00 95.81 271 SER A N 1
ATOM 2202 C CA . SER A 1 271 ? 6.448 8.821 -6.973 1.00 95.81 271 SER A CA 1
ATOM 2203 C C . SER A 1 271 ? 7.691 7.921 -6.950 1.00 95.81 271 SER A C 1
ATOM 2205 O O . SER A 1 271 ? 8.780 8.420 -7.237 1.00 95.81 271 SER A O 1
ATOM 2207 N N . ILE A 1 272 ? 7.565 6.633 -6.610 1.00 95.81 272 ILE A N 1
ATOM 2208 C CA . ILE A 1 272 ? 8.686 5.676 -6.623 1.00 95.81 272 ILE A CA 1
ATOM 2209 C C . ILE A 1 272 ? 9.161 5.458 -8.065 1.00 95.81 272 ILE A C 1
ATOM 2211 O O . ILE A 1 272 ? 10.345 5.627 -8.350 1.00 95.81 272 ILE A O 1
ATOM 2215 N N . ILE A 1 273 ? 8.235 5.186 -8.987 1.00 96.62 273 ILE A N 1
ATOM 2216 C CA . ILE A 1 273 ? 8.526 4.930 -10.404 1.00 96.62 273 ILE A CA 1
ATOM 2217 C C . ILE A 1 273 ? 9.131 6.160 -11.093 1.00 96.62 273 ILE A C 1
ATOM 2219 O O . ILE A 1 273 ? 10.148 6.050 -11.782 1.00 96.62 273 ILE A O 1
ATOM 2223 N N . ARG A 1 274 ? 8.592 7.358 -10.830 1.00 97.19 274 ARG A N 1
ATOM 2224 C CA . ARG A 1 274 ? 9.176 8.629 -11.286 1.00 97.19 274 ARG A CA 1
ATOM 2225 C C . ARG A 1 274 ? 10.623 8.789 -10.825 1.00 97.19 274 ARG A C 1
ATOM 2227 O O . ARG A 1 274 ? 11.478 9.177 -11.620 1.00 97.19 274 ARG A O 1
ATOM 2234 N N . ASN A 1 275 ? 10.895 8.494 -9.553 1.00 96.94 275 ASN A N 1
ATOM 2235 C CA . ASN A 1 275 ? 12.240 8.574 -8.992 1.00 96.94 275 ASN A CA 1
ATOM 2236 C C . ASN A 1 275 ? 13.171 7.520 -9.614 1.00 96.94 275 ASN A C 1
ATOM 2238 O O . ASN A 1 275 ? 14.311 7.853 -9.925 1.00 96.94 275 ASN A O 1
ATOM 2242 N N . GLY A 1 276 ? 12.696 6.295 -9.863 1.00 96.56 276 GLY A N 1
ATOM 2243 C CA . GLY A 1 276 ? 13.457 5.240 -10.545 1.00 96.56 276 GLY A CA 1
ATOM 2244 C C . GLY A 1 276 ? 13.907 5.646 -11.952 1.00 96.56 276 GLY A C 1
ATOM 2245 O O . GLY A 1 276 ? 15.103 5.600 -12.260 1.00 96.56 276 GLY A O 1
ATOM 2246 N N . PHE A 1 277 ? 12.988 6.165 -12.777 1.00 97.50 277 PHE A N 1
ATOM 2247 C CA . PHE A 1 277 ? 13.329 6.698 -14.102 1.00 97.50 277 PHE A CA 1
ATOM 2248 C C . PHE A 1 277 ? 14.307 7.881 -14.016 1.00 97.50 277 PHE A C 1
ATOM 2250 O O . PHE A 1 277 ? 15.295 7.916 -14.749 1.00 97.50 277 PHE A O 1
ATOM 2257 N N . GLN A 1 278 ? 14.094 8.821 -13.090 1.00 97.69 278 GLN A N 1
ATOM 2258 C CA . GLN A 1 278 ? 14.987 9.970 -12.889 1.00 97.69 278 GLN A CA 1
ATOM 2259 C C . GLN A 1 278 ? 16.391 9.565 -12.401 1.00 97.69 278 GLN A C 1
ATOM 2261 O O . GLN A 1 278 ? 17.380 10.150 -12.841 1.00 97.69 278 GLN A O 1
ATOM 2266 N N . ILE A 1 279 ? 16.519 8.519 -11.577 1.00 97.31 279 ILE A N 1
ATOM 2267 C CA . ILE A 1 279 ? 17.817 7.922 -11.217 1.00 97.31 279 ILE A CA 1
ATOM 2268 C C . ILE A 1 279 ? 18.500 7.341 -12.463 1.00 97.31 279 ILE A C 1
ATOM 2270 O O . ILE A 1 279 ? 19.693 7.570 -12.665 1.00 97.31 279 ILE A O 1
ATOM 2274 N N . GLY A 1 280 ? 17.757 6.649 -13.335 1.00 97.19 280 GLY A N 1
ATOM 2275 C CA . GLY A 1 280 ? 18.261 6.163 -14.624 1.00 97.19 280 GLY A CA 1
ATOM 2276 C C . GLY A 1 280 ? 18.811 7.289 -15.506 1.00 97.19 280 GLY A C 1
ATOM 2277 O O . GLY A 1 280 ? 19.954 7.214 -15.961 1.00 97.19 280 GLY A O 1
ATOM 2278 N N . VAL A 1 281 ? 18.035 8.362 -15.686 1.00 97.75 281 VAL A N 1
ATOM 2279 C CA . VAL A 1 281 ? 18.419 9.559 -16.459 1.00 97.75 281 VAL A CA 1
ATOM 2280 C C . VAL A 1 281 ? 19.637 10.258 -15.852 1.00 97.75 281 VAL A C 1
ATOM 2282 O O . VAL A 1 281 ? 20.574 10.601 -16.574 1.00 97.75 281 VAL A O 1
ATOM 2285 N N . GLN A 1 282 ? 19.674 10.447 -14.531 1.00 97.69 282 GLN A N 1
ATOM 2286 C CA . GLN A 1 282 ? 20.789 11.130 -13.878 1.00 97.69 282 GLN A CA 1
ATOM 2287 C C . GLN A 1 282 ? 22.074 10.293 -13.911 1.00 97.69 282 GLN A C 1
ATOM 2289 O O . GLN A 1 282 ? 23.150 10.855 -14.118 1.00 97.69 282 GLN A O 1
ATOM 2294 N N . ASN A 1 283 ? 21.981 8.966 -13.781 1.00 96.50 283 ASN A N 1
ATOM 2295 C CA . ASN A 1 283 ? 23.114 8.061 -13.990 1.00 96.50 283 ASN A CA 1
ATOM 2296 C C . ASN A 1 283 ? 23.636 8.173 -15.429 1.00 96.50 283 ASN A C 1
ATOM 2298 O O . ASN A 1 283 ? 24.821 8.432 -15.624 1.00 96.50 283 ASN A O 1
ATOM 2302 N N . PHE A 1 284 ? 22.749 8.090 -16.426 1.00 96.88 284 PHE A N 1
ATOM 2303 C CA . PHE A 1 284 ? 23.103 8.262 -17.837 1.00 96.88 284 PHE A CA 1
ATOM 2304 C C . PHE A 1 284 ? 23.787 9.615 -18.108 1.00 96.88 284 PHE A C 1
ATOM 2306 O O . PHE A 1 284 ? 24.825 9.673 -18.768 1.00 96.88 284 PHE A O 1
ATOM 2313 N N . ARG A 1 285 ? 23.251 10.714 -17.555 1.00 96.38 285 ARG A N 1
ATOM 2314 C CA . ARG A 1 285 ? 23.856 12.051 -17.648 1.00 96.38 285 ARG A CA 1
ATOM 2315 C C . ARG A 1 285 ? 25.250 12.064 -17.017 1.00 96.38 285 ARG A C 1
ATOM 2317 O O . ARG A 1 285 ? 26.192 12.504 -17.670 1.00 96.38 285 ARG A O 1
ATOM 2324 N N . ASN A 1 286 ? 25.395 11.572 -15.785 1.00 95.50 286 ASN A N 1
ATOM 2325 C CA . ASN A 1 286 ? 26.678 11.510 -15.075 1.00 95.50 286 ASN A CA 1
ATOM 2326 C C . ASN A 1 286 ? 27.735 10.713 -15.857 1.00 95.50 286 ASN A C 1
ATOM 2328 O O . ASN A 1 286 ? 28.899 11.105 -15.882 1.00 95.50 286 ASN A O 1
ATOM 2332 N N . ASP A 1 287 ? 27.321 9.637 -16.524 1.00 94.25 287 ASP A N 1
ATOM 2333 C CA . ASP A 1 287 ? 28.180 8.784 -17.345 1.00 94.25 287 ASP A CA 1
ATOM 2334 C C . ASP A 1 287 ? 28.612 9.444 -18.657 1.00 94.25 287 ASP A C 1
ATOM 2336 O O . ASP A 1 287 ? 29.738 9.243 -19.109 1.00 94.25 287 ASP A O 1
ATOM 2340 N N . LEU A 1 288 ? 27.732 10.239 -19.276 1.00 93.38 288 LEU A N 1
ATOM 2341 C CA . LEU A 1 288 ? 28.009 10.906 -20.549 1.00 93.38 288 LEU A CA 1
ATOM 2342 C C . LEU A 1 288 ? 28.797 12.220 -20.377 1.00 93.38 288 LEU A C 1
ATOM 2344 O O . LEU A 1 288 ? 29.560 12.612 -21.266 1.00 93.38 288 LEU A O 1
ATOM 2348 N N . GLN A 1 289 ? 28.668 12.892 -19.227 1.00 92.12 289 GLN A N 1
ATOM 2349 C CA . GLN A 1 289 ? 29.359 14.154 -18.924 1.00 92.12 289 GLN A CA 1
ATOM 2350 C C . GLN A 1 289 ? 30.892 14.115 -19.123 1.00 92.12 289 GLN A C 1
ATOM 2352 O O . GLN A 1 289 ? 31.414 15.056 -19.723 1.00 92.12 289 GLN A O 1
ATOM 2357 N N . PRO A 1 290 ? 31.641 13.064 -18.725 1.00 88.69 290 PRO A N 1
ATOM 2358 C CA . PRO A 1 290 ? 33.069 12.938 -19.024 1.00 88.69 290 PRO A CA 1
ATOM 2359 C C . PRO A 1 290 ? 33.416 13.065 -20.513 1.00 88.69 290 PRO A C 1
ATOM 2361 O O . PRO A 1 290 ? 34.392 13.737 -20.854 1.00 88.69 290 PRO A O 1
ATOM 2364 N N . PHE A 1 291 ? 32.612 12.477 -21.404 1.00 84.56 291 PHE A N 1
ATOM 2365 C CA . PHE A 1 291 ? 32.811 12.539 -22.856 1.00 84.56 291 PHE A CA 1
ATOM 2366 C C . PHE A 1 291 ? 32.517 13.945 -23.393 1.00 84.56 291 PHE A C 1
ATOM 2368 O O . PHE A 1 291 ? 33.297 14.500 -24.170 1.00 84.56 291 PHE A O 1
ATOM 2375 N N . ILE A 1 292 ? 31.436 14.558 -22.899 1.00 84.69 292 ILE A N 1
ATOM 2376 C CA . ILE A 1 292 ? 31.040 15.934 -23.216 1.00 84.69 292 ILE A CA 1
ATOM 2377 C C . ILE A 1 292 ? 32.146 16.921 -22.790 1.00 84.69 292 ILE A C 1
ATOM 2379 O O . ILE A 1 292 ? 32.720 17.608 -23.635 1.00 84.69 292 ILE A O 1
ATOM 2383 N N . ILE A 1 293 ? 32.528 16.955 -21.511 1.00 85.00 293 ILE A N 1
ATOM 2384 C CA . ILE A 1 293 ? 33.478 17.938 -20.951 1.00 85.00 293 ILE A CA 1
ATOM 2385 C C . ILE A 1 293 ? 34.897 17.779 -21.531 1.00 85.00 293 ILE A C 1
ATOM 2387 O O . ILE A 1 293 ? 35.574 18.777 -21.814 1.00 85.00 293 ILE A O 1
ATOM 2391 N N . SER A 1 294 ? 35.354 16.541 -21.754 1.00 76.94 294 SER A N 1
ATOM 2392 C CA . SER A 1 294 ? 36.694 16.271 -22.306 1.00 76.94 294 SER A CA 1
ATOM 2393 C C . SER A 1 294 ? 36.871 16.788 -23.736 1.00 76.94 294 SER A C 1
ATOM 2395 O O . SER A 1 294 ? 37.987 17.123 -24.138 1.00 76.94 294 SER A O 1
ATOM 2397 N N . SER A 1 295 ? 35.783 16.879 -24.505 1.00 66.25 295 SER A N 1
ATOM 2398 C CA . SER A 1 295 ? 35.811 17.395 -25.878 1.00 66.25 295 SER A CA 1
ATOM 2399 C C . SER A 1 295 ? 35.885 18.931 -25.947 1.00 66.25 295 SER A C 1
ATOM 2401 O O . SER A 1 295 ? 36.580 19.476 -26.807 1.00 66.25 295 SER A O 1
ATOM 2403 N N . LEU A 1 296 ? 35.233 19.647 -25.018 1.00 66.88 296 LEU A N 1
ATOM 2404 C CA . LEU A 1 296 ? 35.253 21.116 -24.972 1.00 66.88 296 LEU A CA 1
ATOM 2405 C C . LEU A 1 296 ? 36.603 21.658 -24.479 1.00 66.88 296 LEU A C 1
ATOM 2407 O O . LEU A 1 296 ? 37.129 22.630 -25.024 1.00 66.88 296 LEU A O 1
ATOM 2411 N N . THR A 1 297 ? 37.173 21.043 -23.440 1.00 65.75 297 THR A N 1
ATOM 2412 C CA . THR A 1 297 ? 38.362 21.569 -22.742 1.00 65.75 297 THR A CA 1
ATOM 2413 C C . THR A 1 297 ? 39.650 21.472 -23.566 1.00 65.75 297 THR A C 1
ATOM 2415 O O . THR A 1 297 ? 40.477 22.385 -23.513 1.00 65.75 297 THR A O 1
ATOM 2418 N N . LYS A 1 298 ? 39.799 20.438 -24.408 1.00 59.91 298 LYS A N 1
ATOM 2419 C CA . LYS A 1 298 ? 40.987 20.251 -25.265 1.00 59.91 298 LYS A CA 1
ATOM 2420 C C . LYS A 1 298 ? 41.153 21.309 -26.368 1.00 59.91 298 LYS A C 1
ATOM 2422 O O . LYS A 1 298 ? 42.257 21.451 -26.885 1.00 59.91 298 LYS A O 1
ATOM 2427 N N . ARG A 1 299 ? 40.134 22.128 -26.679 1.00 56.22 299 ARG A N 1
ATOM 2428 C CA . ARG A 1 299 ? 40.234 23.213 -27.688 1.00 56.22 299 ARG A CA 1
ATOM 2429 C C . ARG A 1 299 ? 41.175 24.374 -27.298 1.00 56.22 299 ARG A C 1
ATOM 2431 O O . ARG A 1 299 ? 41.326 25.301 -28.087 1.00 56.22 299 ARG A O 1
ATOM 2438 N N . ARG A 1 300 ? 41.784 24.378 -26.099 1.00 56.44 300 ARG A N 1
ATOM 2439 C CA . ARG A 1 300 ? 42.635 25.487 -25.602 1.00 56.44 300 ARG A CA 1
ATOM 2440 C C . ARG A 1 300 ? 44.097 25.142 -25.284 1.00 56.44 300 ARG A C 1
ATOM 2442 O O . ARG A 1 300 ? 44.875 26.065 -25.066 1.00 56.44 300 ARG A O 1
ATOM 2449 N N . SER A 1 301 ? 44.498 23.870 -25.265 1.00 57.00 301 SER A N 1
ATOM 2450 C CA . SER A 1 301 ? 45.878 23.456 -24.951 1.00 57.00 301 SER A CA 1
ATOM 2451 C C . SER A 1 301 ? 46.585 22.906 -26.192 1.00 57.00 301 SER A C 1
ATOM 2453 O O . SER A 1 301 ? 46.447 21.732 -26.525 1.00 57.00 301 SER A O 1
ATOM 2455 N N . SER A 1 302 ? 47.358 23.749 -26.876 1.00 54.00 302 SER A N 1
ATOM 2456 C CA . SER A 1 302 ? 47.952 23.475 -28.196 1.00 54.00 302 SER A CA 1
ATOM 2457 C C . SER A 1 302 ? 49.182 22.546 -28.202 1.00 54.00 302 SER A C 1
ATOM 2459 O O . SER A 1 302 ? 49.957 22.585 -29.155 1.00 54.00 302 SER A O 1
ATOM 2461 N N . SER A 1 303 ? 49.403 21.745 -27.153 1.00 51.81 303 SER A N 1
ATOM 2462 C CA . SER A 1 303 ? 50.640 20.969 -26.975 1.00 51.81 303 SER A CA 1
ATOM 2463 C C . SER A 1 303 ? 50.390 19.614 -26.299 1.00 51.81 303 SER A C 1
ATOM 2465 O O . SER A 1 303 ? 49.849 19.559 -25.198 1.00 51.81 303 SER A O 1
ATOM 2467 N N . SER A 1 304 ? 50.904 18.546 -26.921 1.00 51.00 304 SER A N 1
ATOM 2468 C CA . SER A 1 304 ? 50.848 17.117 -26.537 1.00 51.00 304 SER A CA 1
ATOM 2469 C C . SER A 1 304 ? 49.534 16.362 -26.824 1.00 51.00 304 SER A C 1
ATOM 2471 O O . SER A 1 304 ? 48.472 16.600 -26.254 1.00 51.00 304 SER A O 1
ATOM 2473 N N . SER A 1 305 ? 49.651 15.391 -27.731 1.00 49.00 305 SER A N 1
ATOM 2474 C CA . SER A 1 305 ? 48.599 14.592 -28.368 1.00 49.00 305 SER A CA 1
ATOM 2475 C C . SER A 1 305 ? 48.099 13.420 -27.510 1.00 49.00 305 SER A C 1
ATOM 2477 O O . SER A 1 305 ? 48.068 12.272 -27.952 1.00 49.00 305 SER A O 1
ATOM 2479 N N . SER A 1 306 ? 47.675 13.687 -26.273 1.00 47.16 306 SER A N 1
ATOM 2480 C CA . SER A 1 306 ? 46.934 12.686 -25.493 1.00 47.16 306 SER A CA 1
ATOM 2481 C C . SER A 1 306 ? 45.491 12.605 -26.010 1.00 47.16 306 SER A C 1
ATOM 2483 O O . SER A 1 306 ? 44.637 13.442 -25.704 1.00 47.16 306 SER A O 1
ATOM 2485 N N . ILE A 1 307 ? 45.247 11.607 -26.863 1.00 50.94 307 ILE A N 1
ATOM 2486 C CA . ILE A 1 307 ? 43.978 11.320 -27.553 1.00 50.94 307 ILE A CA 1
ATOM 2487 C C . ILE A 1 307 ? 42.816 11.180 -26.548 1.00 50.94 307 ILE A C 1
ATOM 2489 O O . ILE A 1 307 ? 43.006 10.990 -25.346 1.00 50.94 307 ILE A O 1
ATOM 2493 N N . ILE A 1 308 ? 41.580 11.359 -27.015 1.00 49.44 308 ILE A N 1
ATOM 2494 C CA . ILE A 1 308 ? 40.368 11.080 -26.234 1.00 49.44 308 ILE A CA 1
ATOM 2495 C C . ILE A 1 308 ? 40.268 9.554 -26.050 1.00 49.44 308 ILE A C 1
ATOM 2497 O O . ILE A 1 308 ? 39.692 8.865 -26.878 1.00 49.44 308 ILE A O 1
ATOM 2501 N N . THR A 1 309 ? 40.874 9.026 -24.983 1.00 50.69 309 THR A N 1
ATOM 2502 C CA . THR A 1 309 ? 40.857 7.590 -24.627 1.00 50.69 309 THR A CA 1
ATOM 2503 C C . THR A 1 309 ? 39.640 7.181 -23.797 1.00 50.69 309 THR A C 1
ATOM 2505 O O . THR A 1 309 ? 39.509 6.021 -23.417 1.00 50.69 309 THR A O 1
ATOM 2508 N N . GLY A 1 310 ? 38.718 8.113 -23.543 1.00 56.50 310 GLY A N 1
ATOM 2509 C CA . GLY A 1 310 ? 37.348 7.767 -23.187 1.00 56.50 310 GLY A CA 1
ATOM 2510 C C . GLY A 1 310 ? 36.657 7.178 -24.412 1.00 56.50 310 GLY A C 1
ATOM 2511 O O . GLY A 1 310 ? 36.008 7.909 -25.158 1.00 56.50 310 GLY A O 1
ATOM 2512 N N . SER A 1 311 ? 36.821 5.874 -24.628 1.00 62.97 311 SER A N 1
ATOM 2513 C CA . SER A 1 311 ? 35.985 5.126 -25.562 1.00 62.97 311 SER A CA 1
ATOM 2514 C C . SER A 1 311 ? 34.572 5.020 -24.985 1.00 62.97 311 SER A C 1
ATOM 2516 O O . SER A 1 311 ? 34.404 4.708 -23.807 1.00 62.97 311 SER A O 1
ATOM 2518 N N . LEU A 1 312 ? 33.551 5.289 -25.804 1.00 70.69 312 LEU A N 1
ATOM 2519 C CA . LEU A 1 312 ? 32.150 4.999 -25.453 1.00 70.69 312 LEU A CA 1
ATOM 2520 C C . LEU A 1 312 ? 31.891 3.482 -25.366 1.00 70.69 312 LEU A C 1
ATOM 2522 O O . LEU A 1 312 ? 30.862 3.061 -24.840 1.00 70.69 312 LEU A O 1
ATOM 2526 N N . VAL A 1 313 ? 32.825 2.689 -25.897 1.00 75.31 313 VAL A N 1
ATOM 2527 C CA . VAL A 1 313 ? 32.780 1.234 -26.010 1.00 75.31 313 VAL A CA 1
ATOM 2528 C C . VAL A 1 313 ? 33.694 0.602 -24.964 1.00 75.31 313 VAL A C 1
ATOM 2530 O O . VAL A 1 313 ? 34.785 1.109 -24.695 1.00 75.31 313 VAL A O 1
ATOM 2533 N N . SER A 1 314 ? 33.272 -0.530 -24.400 1.00 76.38 314 SER A N 1
ATOM 2534 C CA . SER A 1 314 ? 34.083 -1.340 -23.482 1.00 76.38 314 SER A CA 1
ATOM 2535 C C . SER A 1 314 ? 35.478 -1.639 -24.053 1.00 76.38 314 SER A C 1
ATOM 2537 O O . SER A 1 314 ? 35.610 -2.231 -25.124 1.00 76.38 314 SER A O 1
ATOM 2539 N N . SER A 1 315 ? 36.531 -1.290 -23.307 1.00 65.56 315 SER A N 1
ATOM 2540 C CA . SER A 1 315 ? 37.939 -1.395 -23.738 1.00 65.56 315 SER A CA 1
ATOM 2541 C C . SER A 1 315 ? 38.420 -2.818 -24.050 1.00 65.56 315 SER A C 1
ATOM 2543 O O . SER A 1 315 ? 39.457 -2.999 -24.682 1.00 65.56 315 SER A O 1
ATOM 2545 N N . SER A 1 316 ? 37.669 -3.840 -23.638 1.00 58.59 316 SER A N 1
ATOM 2546 C CA . SER A 1 316 ? 37.912 -5.244 -23.976 1.00 58.59 316 SER A CA 1
ATOM 2547 C C . SER A 1 316 ? 37.469 -5.637 -25.393 1.00 58.59 316 SER A C 1
ATOM 2549 O O . SER A 1 316 ? 37.795 -6.739 -25.822 1.00 58.59 316 SER A O 1
ATOM 2551 N N . SER A 1 317 ? 36.728 -4.778 -26.108 1.00 58.88 317 SER A N 1
ATOM 2552 C CA . SER A 1 317 ? 36.111 -5.085 -27.410 1.00 58.88 317 SER A CA 1
ATOM 2553 C C . SER A 1 317 ? 36.345 -3.992 -28.464 1.00 58.88 317 SER A C 1
ATOM 2555 O O . SER A 1 317 ? 35.480 -3.707 -29.286 1.00 58.88 317 SER A O 1
ATOM 2557 N N . GLU A 1 318 ? 37.527 -3.367 -28.473 1.00 56.56 318 GLU A N 1
ATOM 2558 C CA . GLU A 1 318 ? 37.903 -2.366 -29.493 1.00 56.56 318 GLU A CA 1
ATOM 2559 C C . GLU A 1 318 ? 38.178 -2.947 -30.899 1.00 56.56 318 GLU A C 1
ATOM 2561 O O . GLU A 1 318 ? 38.518 -2.192 -31.824 1.00 56.56 318 GLU A O 1
ATOM 2566 N N . ALA A 1 319 ? 38.068 -4.271 -31.052 1.00 55.69 319 ALA A N 1
ATOM 2567 C CA . ALA A 1 319 ? 38.148 -4.970 -32.326 1.00 55.69 319 ALA A CA 1
ATOM 2568 C C . ALA A 1 319 ? 36.778 -4.938 -33.023 1.00 55.69 319 ALA A C 1
ATOM 2570 O O . ALA A 1 319 ? 35.847 -5.614 -32.599 1.00 55.69 319 ALA A O 1
ATOM 2571 N N . ASP A 1 320 ? 36.709 -4.137 -34.087 1.00 70.12 320 ASP A N 1
ATOM 2572 C CA . ASP A 1 320 ? 35.667 -4.104 -35.116 1.00 70.12 320 ASP A CA 1
ATOM 2573 C C . ASP A 1 320 ? 34.212 -3.940 -34.631 1.00 70.12 320 ASP A C 1
ATOM 2575 O O . ASP A 1 320 ? 33.413 -4.875 -34.630 1.00 70.12 320 ASP A O 1
ATOM 2579 N N . LEU A 1 321 ? 33.820 -2.688 -34.340 1.00 79.12 321 LEU A N 1
ATOM 2580 C CA . LEU A 1 321 ? 32.403 -2.318 -34.439 1.00 79.12 321 LEU A CA 1
ATOM 2581 C C . LEU A 1 321 ? 31.929 -2.541 -35.889 1.00 79.12 321 LEU A C 1
ATOM 2583 O O . LEU A 1 321 ? 32.647 -2.148 -36.817 1.00 79.12 321 LEU A O 1
ATOM 2587 N N . PRO A 1 322 ? 30.727 -3.102 -36.116 1.00 79.94 322 PRO A N 1
ATOM 2588 C CA . PRO A 1 322 ? 30.193 -3.250 -37.464 1.00 79.94 322 PRO A CA 1
ATOM 2589 C C . PRO A 1 322 ? 29.982 -1.880 -38.105 1.00 79.94 322 PRO A C 1
ATOM 2591 O O . PRO A 1 322 ? 29.587 -0.911 -37.446 1.00 79.94 322 PRO A O 1
ATOM 2594 N N . LYS A 1 323 ? 30.234 -1.788 -39.413 1.00 81.38 323 LYS A N 1
ATOM 2595 C CA . LYS A 1 323 ? 30.151 -0.498 -40.103 1.00 81.38 323 LYS A CA 1
ATOM 2596 C C . LYS A 1 323 ? 28.698 -0.008 -40.133 1.00 81.38 323 LYS A C 1
ATOM 2598 O O . LYS A 1 323 ? 27.786 -0.826 -40.275 1.00 81.38 323 LYS A O 1
ATOM 2603 N N . PRO A 1 324 ? 28.450 1.316 -40.130 1.00 76.44 324 PRO A N 1
ATOM 2604 C CA . PRO A 1 324 ? 27.104 1.878 -40.282 1.00 76.44 324 PRO A CA 1
ATOM 2605 C C . PRO A 1 324 ? 26.307 1.277 -41.455 1.00 76.44 324 PRO A C 1
ATOM 2607 O O . PRO A 1 324 ? 25.125 0.973 -41.326 1.00 76.44 324 PRO A O 1
ATOM 2610 N N . SER A 1 325 ? 26.976 1.026 -42.586 1.00 76.94 325 SER A N 1
ATOM 2611 C CA . SER A 1 325 ? 26.390 0.428 -43.796 1.00 76.94 325 SER A CA 1
ATOM 2612 C C . SER A 1 325 ? 26.129 -1.084 -43.720 1.00 76.94 325 SER A C 1
ATOM 2614 O O . SER A 1 325 ? 25.512 -1.629 -44.633 1.00 76.94 325 SER A O 1
ATOM 2616 N N . GLU A 1 326 ? 26.648 -1.772 -42.702 1.00 81.06 326 GLU A N 1
ATOM 2617 C CA . GLU A 1 326 ? 26.412 -3.198 -42.433 1.00 81.06 326 GLU A CA 1
ATOM 2618 C C . GLU A 1 326 ? 25.222 -3.349 -41.472 1.00 81.06 326 GLU A C 1
ATOM 2620 O O . GLU A 1 326 ? 24.309 -4.115 -41.767 1.00 81.06 326 GLU A O 1
ATOM 2625 N N . LEU A 1 327 ? 25.153 -2.524 -40.417 1.00 77.69 327 LEU A N 1
ATOM 2626 C CA . LEU A 1 327 ? 24.021 -2.470 -39.476 1.00 77.69 327 LEU A CA 1
ATOM 2627 C C . LEU A 1 327 ? 22.674 -2.178 -40.153 1.00 77.69 327 LEU A C 1
ATOM 2629 O O . LEU A 1 327 ? 21.670 -2.783 -39.801 1.00 77.69 327 LEU A O 1
ATOM 2633 N N . LEU A 1 328 ? 22.641 -1.290 -41.154 1.00 73.00 328 LEU A N 1
ATOM 2634 C CA . LEU A 1 328 ? 21.413 -1.006 -41.912 1.00 73.00 328 LEU A CA 1
ATOM 2635 C C . LEU A 1 328 ? 20.967 -2.141 -42.847 1.00 73.00 328 LEU A C 1
ATOM 2637 O O . LEU A 1 328 ? 19.836 -2.125 -43.322 1.00 73.00 328 LEU A O 1
ATOM 2641 N N . LYS A 1 329 ? 21.848 -3.100 -43.155 1.00 79.56 329 LYS A N 1
ATOM 2642 C CA . LYS A 1 329 ? 21.529 -4.255 -44.012 1.00 79.56 329 LYS A CA 1
ATOM 2643 C C . LYS A 1 329 ? 21.110 -5.484 -43.213 1.00 79.56 329 LYS A C 1
ATOM 2645 O O . LYS A 1 329 ? 20.614 -6.439 -43.807 1.00 79.56 329 LYS A O 1
ATOM 2650 N N . GLN A 1 330 ? 21.351 -5.485 -41.904 1.00 74.38 330 GLN A N 1
ATOM 2651 C CA . GLN A 1 330 ? 20.910 -6.552 -41.016 1.00 74.38 330 GLN A CA 1
ATOM 2652 C C . GLN A 1 330 ? 19.391 -6.495 -40.852 1.00 74.38 330 GLN A C 1
ATOM 2654 O O . GLN A 1 330 ? 18.789 -5.419 -40.831 1.00 74.38 330 GLN A O 1
ATOM 2659 N N . SER A 1 331 ? 18.769 -7.670 -40.767 1.00 69.88 331 SER A N 1
ATOM 2660 C CA . SER A 1 331 ? 17.326 -7.770 -40.575 1.00 69.88 331 SER A CA 1
ATOM 2661 C C . SER A 1 331 ? 16.934 -7.128 -39.240 1.00 69.88 331 SER A C 1
ATOM 2663 O O . SER A 1 331 ? 17.627 -7.341 -38.240 1.00 69.88 331 SER A O 1
ATOM 2665 N N . PRO A 1 332 ? 15.806 -6.399 -39.155 1.00 64.75 332 PRO A N 1
ATOM 2666 C CA . PRO A 1 332 ? 15.313 -5.903 -37.876 1.00 64.75 332 PRO A CA 1
ATOM 2667 C C . PRO A 1 332 ? 14.947 -7.018 -36.876 1.00 64.75 332 PRO A C 1
ATOM 2669 O O . PRO A 1 332 ? 14.701 -6.704 -35.714 1.00 64.75 332 PRO A O 1
ATOM 2672 N N . ASN A 1 333 ? 14.955 -8.293 -37.282 1.00 68.75 333 ASN A N 1
ATOM 2673 C CA . ASN A 1 333 ? 14.574 -9.417 -36.425 1.00 68.75 333 ASN A CA 1
ATOM 2674 C C . ASN A 1 333 ? 15.764 -10.141 -35.752 1.00 68.75 333 ASN A C 1
ATOM 2676 O O . ASN A 1 333 ? 15.527 -11.008 -34.915 1.00 68.75 333 ASN A O 1
ATOM 2680 N N . ASP A 1 334 ? 17.026 -9.780 -36.038 1.00 77.50 334 ASP A N 1
ATOM 2681 C CA . ASP A 1 334 ? 18.199 -10.352 -35.343 1.00 77.50 334 ASP A CA 1
ATOM 2682 C C . ASP A 1 334 ? 18.339 -9.792 -33.909 1.00 77.50 334 ASP A C 1
ATOM 2684 O O . ASP A 1 334 ? 19.021 -8.793 -33.660 1.00 77.50 334 ASP A O 1
ATOM 2688 N N . GLN A 1 335 ? 17.677 -10.436 -32.942 1.00 76.69 335 GLN A N 1
ATOM 2689 C CA . GLN A 1 335 ? 17.703 -10.037 -31.524 1.00 76.69 335 GLN A CA 1
ATOM 2690 C C . GLN A 1 335 ? 19.066 -10.275 -30.847 1.00 76.69 335 GLN A C 1
ATOM 2692 O O . GLN A 1 335 ? 19.485 -9.470 -30.006 1.00 76.69 335 GLN A O 1
ATOM 2697 N N . ASP A 1 336 ? 19.788 -11.326 -31.241 1.00 77.81 336 ASP A N 1
ATOM 2698 C CA . ASP A 1 336 ? 21.078 -11.690 -30.639 1.00 77.81 336 ASP A CA 1
ATOM 2699 C C . ASP A 1 336 ? 22.137 -10.611 -30.911 1.00 77.81 336 ASP A C 1
ATOM 2701 O O . ASP A 1 336 ? 22.725 -10.058 -29.978 1.00 77.81 336 ASP A O 1
ATOM 2705 N N . LEU A 1 337 ? 22.286 -10.199 -32.178 1.00 76.69 337 LEU A N 1
ATOM 2706 C CA . LEU A 1 337 ? 23.210 -9.132 -32.585 1.00 76.69 337 LEU A CA 1
ATOM 2707 C C . LEU A 1 337 ? 22.914 -7.807 -31.870 1.00 76.69 337 LEU A C 1
ATOM 2709 O O . LEU A 1 337 ? 23.830 -7.092 -31.470 1.00 76.69 337 LEU A O 1
ATOM 2713 N N . ARG A 1 338 ? 21.636 -7.473 -31.659 1.00 79.94 338 ARG A N 1
ATOM 2714 C CA . ARG A 1 338 ? 21.232 -6.266 -30.915 1.00 79.94 338 ARG A CA 1
ATOM 2715 C C . ARG A 1 338 ? 21.669 -6.330 -29.457 1.00 79.94 338 ARG A C 1
ATOM 2717 O O . ARG A 1 338 ? 22.138 -5.329 -28.918 1.00 79.94 338 ARG A O 1
ATOM 2724 N N . THR A 1 339 ? 21.546 -7.498 -28.835 1.00 85.19 339 THR A N 1
ATOM 2725 C CA . THR A 1 339 ? 21.958 -7.736 -27.447 1.00 85.19 339 THR A CA 1
ATOM 2726 C C . THR A 1 339 ? 23.470 -7.593 -27.290 1.00 85.19 339 THR A C 1
ATOM 2728 O O . THR A 1 339 ? 23.936 -6.877 -26.398 1.00 85.19 339 THR A O 1
ATOM 2731 N N . GLU A 1 340 ? 24.238 -8.186 -28.208 1.00 87.06 340 GLU A N 1
ATOM 2732 C CA . GLU A 1 340 ? 25.693 -8.019 -28.277 1.00 87.06 340 GLU A CA 1
ATOM 2733 C C . GLU A 1 340 ? 26.080 -6.545 -28.459 1.00 87.06 340 GLU A C 1
ATOM 2735 O O . GLU A 1 340 ? 26.875 -6.017 -27.678 1.00 87.06 340 GLU A O 1
ATOM 2740 N N . LEU A 1 341 ? 25.461 -5.837 -29.408 1.00 86.88 341 LEU A N 1
ATOM 2741 C CA . LEU A 1 341 ? 25.730 -4.421 -29.672 1.00 86.88 341 LEU A CA 1
ATOM 2742 C C . LEU A 1 341 ? 25.395 -3.512 -28.487 1.00 86.88 341 LEU A C 1
ATOM 2744 O O . LEU A 1 341 ? 26.157 -2.592 -28.201 1.00 86.88 341 LEU A O 1
ATOM 2748 N N . ILE A 1 342 ? 24.299 -3.763 -27.768 1.00 89.88 342 ILE A N 1
ATOM 2749 C CA . ILE A 1 342 ? 23.970 -3.026 -26.540 1.00 89.88 342 ILE A CA 1
ATOM 2750 C C . ILE A 1 342 ? 25.040 -3.279 -25.469 1.00 89.88 342 ILE A C 1
ATOM 2752 O O . ILE A 1 342 ? 25.470 -2.330 -24.812 1.00 89.88 342 ILE A O 1
ATOM 2756 N N . SER A 1 343 ? 25.534 -4.517 -25.334 1.00 90.56 343 SER A N 1
ATOM 2757 C CA . SER A 1 343 ? 26.577 -4.873 -24.356 1.00 90.56 343 SER A CA 1
ATOM 2758 C C . SER A 1 343 ? 27.908 -4.128 -24.562 1.00 90.56 343 SER A C 1
ATOM 2760 O O . SER A 1 343 ? 28.637 -3.884 -23.596 1.00 90.56 343 SER A O 1
ATOM 2762 N N . LEU A 1 344 ? 28.196 -3.686 -25.795 1.00 89.81 344 LEU A N 1
ATOM 2763 C CA . LEU A 1 344 ? 29.370 -2.868 -26.114 1.00 89.81 344 LEU A CA 1
ATOM 2764 C C . LEU A 1 344 ? 29.335 -1.477 -25.461 1.00 89.81 344 LEU A C 1
ATOM 2766 O O . LEU A 1 344 ? 30.399 -0.885 -25.291 1.00 89.81 344 LEU A O 1
ATOM 2770 N N . PHE A 1 345 ? 28.158 -0.970 -25.068 1.00 92.38 345 PHE A N 1
ATOM 2771 C CA . PHE A 1 345 ? 27.959 0.372 -24.509 1.00 92.38 345 PHE A CA 1
ATOM 2772 C C . PHE A 1 345 ? 27.469 0.318 -23.046 1.00 92.38 345 PHE A C 1
ATOM 2774 O O . PHE A 1 345 ? 26.262 0.409 -22.794 1.00 92.38 345 PHE A O 1
ATOM 2781 N N . PRO A 1 346 ? 28.371 0.260 -22.043 1.00 91.81 346 PRO A N 1
ATOM 2782 C CA . PRO A 1 346 ? 28.006 0.154 -20.623 1.00 91.81 346 PRO A CA 1
ATOM 2783 C C . PRO A 1 346 ? 27.024 1.221 -20.119 1.00 91.81 346 PRO A C 1
ATOM 2785 O O . PRO A 1 346 ? 26.237 0.957 -19.210 1.00 91.81 346 PRO A O 1
ATOM 2788 N N . ILE A 1 347 ? 27.050 2.417 -20.716 1.00 94.25 347 ILE A N 1
ATOM 2789 C CA . ILE A 1 347 ? 26.139 3.526 -20.399 1.00 94.25 347 ILE A CA 1
ATOM 2790 C C . ILE A 1 347 ? 24.688 3.154 -20.749 1.00 94.25 347 ILE A C 1
ATOM 2792 O O . ILE A 1 347 ? 23.787 3.343 -19.931 1.00 94.25 347 ILE A O 1
ATOM 2796 N N . LEU A 1 348 ? 24.465 2.572 -21.936 1.00 94.81 348 LEU A N 1
ATOM 2797 C CA . LEU A 1 348 ? 23.147 2.093 -22.360 1.00 94.81 348 LEU A CA 1
ATOM 2798 C C . LEU A 1 348 ? 22.712 0.901 -21.506 1.00 94.81 348 LEU A C 1
ATOM 2800 O O . LEU A 1 348 ? 21.595 0.912 -21.000 1.00 94.81 348 LEU A O 1
ATOM 2804 N N . VAL A 1 349 ? 23.601 -0.070 -21.263 1.00 94.69 349 VAL A N 1
ATOM 2805 C CA . VAL A 1 349 ? 23.314 -1.235 -20.402 1.00 94.69 349 VAL A CA 1
ATOM 2806 C C . VAL A 1 349 ? 22.860 -0.802 -19.006 1.00 94.69 349 VAL A C 1
ATOM 2808 O O . VAL A 1 349 ? 21.837 -1.277 -18.518 1.00 94.69 349 VAL A O 1
ATOM 2811 N N . ARG A 1 350 ? 23.574 0.128 -18.354 1.00 95.44 350 ARG A N 1
ATOM 2812 C CA . ARG A 1 350 ? 23.192 0.620 -17.021 1.00 95.44 350 ARG A CA 1
ATOM 2813 C C . ARG A 1 350 ? 21.869 1.382 -17.046 1.00 95.44 350 ARG A C 1
ATOM 2815 O O . ARG A 1 350 ? 21.067 1.197 -16.128 1.00 95.44 350 ARG A O 1
ATOM 2822 N N . PHE A 1 351 ? 21.623 2.203 -18.067 1.00 96.75 351 PHE A N 1
ATOM 2823 C CA . PHE A 1 351 ? 20.342 2.891 -18.214 1.00 96.75 351 PHE A CA 1
ATOM 2824 C C . PHE A 1 351 ? 19.186 1.896 -18.380 1.00 96.75 351 PHE A C 1
ATOM 2826 O O . PHE A 1 351 ? 18.261 1.915 -17.571 1.00 96.75 351 PHE A O 1
ATOM 2833 N N . ILE A 1 352 ? 19.286 0.977 -19.348 1.00 96.19 352 ILE A N 1
ATOM 2834 C CA . ILE A 1 352 ? 18.289 -0.069 -19.615 1.00 96.19 352 ILE A CA 1
ATOM 2835 C C . ILE A 1 352 ? 18.033 -0.891 -18.352 1.00 96.19 352 ILE A C 1
ATOM 2837 O O . ILE A 1 352 ? 16.887 -1.028 -17.947 1.00 96.19 352 ILE A O 1
ATOM 2841 N N . ASN A 1 353 ? 19.077 -1.368 -17.668 1.00 96.56 353 ASN A N 1
ATOM 2842 C CA . ASN A 1 353 ? 18.920 -2.160 -16.446 1.00 96.56 353 ASN A CA 1
ATOM 2843 C C . ASN A 1 353 ? 18.236 -1.374 -15.317 1.00 96.56 353 ASN A C 1
ATOM 2845 O O . ASN A 1 353 ? 17.420 -1.942 -14.596 1.00 96.56 353 ASN A O 1
ATOM 2849 N N . THR A 1 354 ? 18.519 -0.075 -15.168 1.00 96.88 354 THR A N 1
ATOM 2850 C CA . THR A 1 354 ? 17.834 0.779 -14.176 1.00 96.88 354 THR A CA 1
ATOM 2851 C C . THR A 1 354 ? 16.356 0.963 -14.541 1.00 96.88 354 THR A C 1
ATOM 2853 O O . THR A 1 354 ? 15.475 0.838 -13.688 1.00 96.88 354 THR A O 1
ATOM 2856 N N . HIS A 1 355 ? 16.073 1.202 -15.823 1.00 96.38 355 HIS A N 1
ATOM 2857 C CA . HIS A 1 355 ? 14.725 1.425 -16.345 1.00 96.38 355 HIS A CA 1
ATOM 2858 C C . HIS A 1 355 ? 13.866 0.157 -16.272 1.00 96.38 355 HIS A C 1
ATOM 2860 O O . HIS A 1 355 ? 12.760 0.201 -15.746 1.00 96.38 355 HIS A O 1
ATOM 2866 N N . LEU A 1 356 ? 14.404 -0.993 -16.690 1.00 95.81 356 LEU A N 1
ATOM 2867 C CA . LEU A 1 356 ? 13.773 -2.308 -16.551 1.00 95.81 356 LEU A CA 1
ATOM 2868 C C . LEU A 1 356 ? 13.591 -2.710 -15.083 1.00 95.81 356 LEU A C 1
ATOM 2870 O O . LEU A 1 356 ? 12.573 -3.302 -14.747 1.00 95.81 356 LEU A O 1
ATOM 2874 N N . SER A 1 357 ? 14.520 -2.364 -14.184 1.00 96.31 357 SER A N 1
ATOM 2875 C CA . SER A 1 357 ? 14.318 -2.578 -12.739 1.00 96.31 357 SER A CA 1
ATOM 2876 C C . SER A 1 357 ? 13.133 -1.762 -12.218 1.00 96.31 357 SER A C 1
ATOM 2878 O O . SER A 1 357 ? 12.307 -2.292 -11.485 1.00 96.31 357 SER A O 1
ATOM 2880 N N . THR A 1 358 ? 12.994 -0.512 -12.669 1.00 96.44 358 THR A N 1
ATOM 2881 C CA . THR A 1 358 ? 11.847 0.350 -12.337 1.00 96.44 358 THR A CA 1
ATOM 2882 C C . THR A 1 358 ? 10.535 -0.203 -12.921 1.00 96.44 358 THR A C 1
ATOM 2884 O O . THR A 1 358 ? 9.514 -0.230 -12.241 1.00 96.44 358 THR A O 1
ATOM 2887 N N . LEU A 1 359 ? 10.547 -0.722 -14.154 1.00 95.50 359 LEU A N 1
ATOM 2888 C CA . LEU A 1 359 ? 9.383 -1.378 -14.765 1.00 95.50 359 LEU A CA 1
ATOM 2889 C C . LEU A 1 359 ? 9.007 -2.694 -14.047 1.00 95.50 359 LEU A C 1
ATOM 2891 O O . LEU A 1 359 ? 7.832 -2.947 -13.795 1.00 95.50 359 LEU A O 1
ATOM 2895 N N . ASN A 1 360 ? 9.988 -3.491 -13.617 1.00 94.44 360 ASN A N 1
ATOM 2896 C CA . ASN A 1 360 ? 9.756 -4.676 -12.783 1.00 94.44 360 ASN A CA 1
ATOM 2897 C C . ASN A 1 360 ? 9.186 -4.314 -11.400 1.00 94.44 360 ASN A C 1
ATOM 2899 O O . ASN A 1 360 ? 8.346 -5.041 -10.875 1.00 94.44 360 ASN A O 1
ATOM 2903 N N . GLU A 1 361 ? 9.604 -3.187 -10.817 1.00 93.62 361 GLU A N 1
ATOM 2904 C CA . GLU A 1 361 ? 9.014 -2.647 -9.589 1.00 93.62 361 GLU A CA 1
ATOM 2905 C C . GLU A 1 361 ? 7.555 -2.211 -9.781 1.00 93.62 361 GLU A C 1
ATOM 2907 O O . GLU A 1 361 ? 6.743 -2.441 -8.884 1.00 93.62 361 GLU A O 1
ATOM 2912 N N . LEU A 1 362 ? 7.205 -1.636 -10.938 1.00 94.19 362 LEU A N 1
ATOM 2913 C CA . LEU A 1 362 ? 5.827 -1.279 -11.294 1.00 94.19 362 LEU A CA 1
ATOM 2914 C C . LEU A 1 362 ? 4.942 -2.518 -11.482 1.00 94.19 362 LEU A C 1
ATOM 2916 O O . LEU A 1 362 ? 3.808 -2.531 -11.013 1.00 94.19 362 LEU A O 1
ATOM 2920 N N . ARG A 1 363 ? 5.470 -3.594 -12.080 1.00 92.69 363 ARG A N 1
ATOM 2921 C CA . ARG A 1 363 ? 4.750 -4.869 -12.263 1.00 92.69 363 ARG A CA 1
ATOM 2922 C C . ARG A 1 363 ? 4.268 -5.504 -10.946 1.00 92.69 363 ARG A C 1
ATOM 2924 O O . ARG A 1 363 ? 3.383 -6.352 -10.966 1.00 92.69 363 ARG A O 1
ATOM 2931 N N . LEU A 1 364 ? 4.814 -5.100 -9.795 1.00 90.31 364 LEU A N 1
ATOM 2932 C CA . LEU A 1 364 ? 4.332 -5.542 -8.480 1.00 90.31 364 LEU A CA 1
ATOM 2933 C C . LEU A 1 364 ? 3.017 -4.872 -8.050 1.00 90.31 364 LEU A C 1
ATOM 2935 O O . LEU A 1 364 ? 2.341 -5.416 -7.180 1.00 90.31 364 LEU A O 1
ATOM 2939 N N . ILE A 1 365 ? 2.689 -3.694 -8.595 1.00 87.69 365 ILE A N 1
ATOM 2940 C CA . ILE A 1 365 ? 1.474 -2.917 -8.298 1.00 87.69 365 ILE A CA 1
ATOM 2941 C C . ILE A 1 365 ? 1.014 -2.199 -9.589 1.00 87.69 365 ILE A C 1
ATOM 2943 O O . ILE A 1 365 ? 1.121 -0.972 -9.683 1.00 87.69 365 ILE A O 1
ATOM 2947 N N . PRO A 1 366 ? 0.535 -2.929 -10.616 1.00 74.19 366 PRO A N 1
ATOM 2948 C CA . PRO A 1 366 ? -0.015 -2.300 -11.810 1.00 74.19 366 PRO A CA 1
ATOM 2949 C C . PRO A 1 366 ? -1.319 -1.582 -11.442 1.00 74.19 366 PRO A C 1
ATOM 2951 O O . PRO A 1 366 ? -2.281 -2.191 -10.979 1.00 74.19 366 PRO A O 1
ATOM 2954 N N . ILE A 1 367 ? -1.341 -0.264 -11.627 1.00 85.56 367 ILE A N 1
ATOM 2955 C CA . ILE A 1 367 ? -2.518 0.575 -11.386 1.00 85.56 367 ILE A CA 1
ATOM 2956 C C . ILE A 1 367 ? -3.036 1.038 -12.738 1.00 85.56 367 ILE A C 1
ATOM 2958 O O . ILE A 1 367 ? -2.383 1.856 -13.391 1.00 85.56 367 ILE A O 1
ATOM 2962 N N . SER A 1 368 ? -4.215 0.557 -13.131 1.00 81.25 368 SER A N 1
ATOM 2963 C CA . SER A 1 368 ? -4.891 0.894 -14.392 1.00 81.25 368 SER A CA 1
ATOM 2964 C C . SER A 1 368 ? -4.973 2.406 -14.653 1.00 81.25 368 SER A C 1
ATOM 2966 O O . SER A 1 368 ? -4.651 2.866 -15.745 1.00 81.25 368 SER A O 1
ATOM 2968 N N . GLY A 1 369 ? -5.309 3.198 -13.630 1.00 85.56 369 GLY A N 1
ATOM 2969 C CA . GLY A 1 369 ? -5.388 4.661 -13.724 1.00 85.56 369 GLY A CA 1
ATOM 2970 C C . GLY A 1 369 ? -4.053 5.402 -13.911 1.00 85.56 369 GLY A C 1
ATOM 2971 O O . GLY A 1 369 ? -4.070 6.561 -14.318 1.00 85.56 369 GLY A O 1
ATOM 2972 N N . SER A 1 370 ? -2.903 4.770 -13.649 1.00 91.25 370 SER A N 1
ATOM 2973 C CA . SER A 1 370 ? -1.591 5.445 -13.641 1.00 91.25 370 SER A CA 1
ATOM 2974 C C . SER A 1 370 ? -0.829 5.392 -14.966 1.00 91.25 370 SER A C 1
ATOM 2976 O O . SER A 1 370 ? 0.211 6.044 -15.076 1.00 91.25 370 SER A O 1
ATOM 2978 N N . TYR A 1 371 ? -1.304 4.650 -15.980 1.00 94.06 371 TYR A N 1
ATOM 2979 C CA . TYR A 1 371 ? -0.571 4.493 -17.247 1.00 94.06 371 TYR A CA 1
ATOM 2980 C C . TYR A 1 371 ? -0.200 5.841 -17.882 1.00 94.06 371 TYR A C 1
ATOM 2982 O O . TYR A 1 371 ? 0.947 6.037 -18.276 1.00 94.06 371 TYR A O 1
ATOM 2990 N N . SER A 1 372 ? -1.141 6.788 -17.952 1.00 94.44 372 SER A N 1
ATOM 2991 C CA . SER A 1 372 ? -0.926 8.097 -18.587 1.00 94.44 372 SER A CA 1
ATOM 2992 C C . SER A 1 372 ? 0.189 8.894 -17.901 1.00 94.44 372 SER A C 1
ATOM 2994 O O . SER A 1 372 ? 1.101 9.381 -18.569 1.00 94.44 372 SER A O 1
ATOM 2996 N N . ILE A 1 373 ? 0.159 8.956 -16.568 1.00 96.06 373 ILE A N 1
ATOM 2997 C CA . ILE A 1 373 ? 1.131 9.664 -15.725 1.00 96.06 373 ILE A CA 1
ATOM 2998 C C . ILE A 1 373 ? 2.512 8.995 -15.810 1.00 96.06 373 ILE A C 1
ATOM 3000 O O . ILE A 1 373 ? 3.528 9.667 -15.997 1.00 96.06 373 ILE A O 1
ATOM 3004 N N . ILE A 1 374 ? 2.565 7.663 -15.727 1.00 96.38 374 ILE A N 1
ATOM 3005 C CA . ILE A 1 374 ? 3.819 6.899 -15.787 1.00 96.38 374 ILE A CA 1
ATOM 3006 C C . ILE A 1 374 ? 4.440 6.963 -17.188 1.00 96.38 374 ILE A C 1
ATOM 3008 O O . ILE A 1 374 ? 5.650 7.162 -17.303 1.00 96.38 374 ILE A O 1
ATOM 3012 N N . SER A 1 375 ? 3.629 6.860 -18.245 1.00 96.12 375 SER A N 1
ATOM 3013 C CA . SER A 1 375 ? 4.048 7.059 -19.638 1.00 96.12 375 SER A CA 1
ATOM 3014 C C . SER A 1 375 ? 4.597 8.471 -19.849 1.00 96.12 375 SER A C 1
ATOM 3016 O O . SER A 1 375 ? 5.646 8.639 -20.475 1.00 96.12 375 SER A O 1
ATOM 3018 N N . GLU A 1 376 ? 3.983 9.494 -19.243 1.00 96.94 376 GLU A N 1
ATOM 3019 C CA . GLU A 1 376 ? 4.514 10.855 -19.287 1.00 96.94 376 GLU A CA 1
ATOM 3020 C C . GLU A 1 376 ? 5.873 10.966 -18.577 1.00 96.94 376 GLU A C 1
ATOM 3022 O O . GLU A 1 376 ? 6.809 11.543 -19.131 1.00 96.94 376 GLU A O 1
ATOM 3027 N N . TYR A 1 377 ? 6.039 10.386 -17.383 1.00 97.38 377 TYR A N 1
ATOM 3028 C CA . TYR A 1 377 ? 7.333 10.352 -16.685 1.00 97.38 377 TYR A CA 1
ATOM 3029 C C . TYR A 1 377 ? 8.409 9.605 -17.483 1.00 97.38 377 TYR A C 1
ATOM 3031 O O . TYR A 1 377 ? 9.556 10.058 -17.532 1.00 97.38 377 TYR A O 1
ATOM 3039 N N . GLN A 1 378 ? 8.036 8.510 -18.149 1.00 97.12 378 GLN A N 1
ATOM 3040 C CA . GLN A 1 378 ? 8.917 7.757 -19.035 1.00 97.12 378 GLN A CA 1
ATOM 3041 C C . GLN A 1 378 ? 9.367 8.620 -20.229 1.00 97.12 378 GLN A C 1
ATOM 3043 O O . GLN A 1 378 ? 10.565 8.765 -20.476 1.00 97.12 378 GLN A O 1
ATOM 3048 N N . CYS A 1 379 ? 8.418 9.275 -20.907 1.00 97.31 379 CYS A N 1
ATOM 3049 C CA . CYS A 1 379 ? 8.677 10.175 -22.033 1.00 97.31 379 CYS A CA 1
ATOM 3050 C C . CYS A 1 379 ? 9.524 11.391 -21.633 1.00 97.31 379 CYS A C 1
ATOM 3052 O O . CYS A 1 379 ? 10.442 11.755 -22.364 1.00 97.31 379 CYS A O 1
ATOM 3054 N N . ASN A 1 380 ? 9.263 11.995 -20.468 1.00 97.75 380 ASN A N 1
ATOM 3055 C CA . ASN A 1 380 ? 10.071 13.084 -19.913 1.00 97.75 380 ASN A CA 1
ATOM 3056 C C . ASN A 1 380 ? 11.543 12.645 -19.752 1.00 97.75 380 ASN A C 1
ATOM 3058 O O . ASN A 1 380 ? 12.450 13.341 -20.208 1.00 97.75 380 ASN A O 1
ATOM 3062 N N . GLY A 1 381 ? 11.789 11.460 -19.177 1.00 97.06 381 GLY A N 1
ATOM 3063 C CA . GLY A 1 381 ? 13.146 10.926 -19.022 1.00 97.06 381 GLY A CA 1
ATOM 3064 C C . GLY A 1 381 ? 13.837 10.609 -20.354 1.00 97.06 381 GLY A C 1
ATOM 3065 O O . GLY A 1 381 ? 15.019 10.911 -20.537 1.00 97.06 381 GLY A O 1
ATOM 3066 N N . PHE A 1 382 ? 13.098 10.066 -21.322 1.00 97.75 382 PHE A N 1
ATOM 3067 C CA . PHE A 1 382 ? 13.606 9.841 -22.675 1.00 97.75 382 PHE A CA 1
ATOM 3068 C C . PHE A 1 382 ? 13.933 11.154 -23.414 1.00 97.75 382 PHE A C 1
ATOM 3070 O O . PHE A 1 382 ? 14.933 11.214 -24.132 1.00 97.75 382 PHE A O 1
ATOM 3077 N N . GLU A 1 383 ? 13.138 12.216 -23.234 1.00 97.62 383 GLU A N 1
ATOM 3078 C CA . GLU A 1 383 ? 13.423 13.545 -23.791 1.00 97.62 383 GLU A CA 1
ATOM 3079 C C . GLU A 1 383 ? 14.696 14.158 -23.194 1.00 97.62 383 GLU A C 1
ATOM 3081 O O . GLU A 1 383 ? 15.515 14.694 -23.944 1.00 97.62 383 GLU A O 1
ATOM 3086 N N . GLU A 1 384 ? 14.914 14.043 -21.880 1.00 97.56 384 GLU A N 1
ATOM 3087 C CA . GLU A 1 384 ? 16.160 14.490 -21.241 1.00 97.56 384 GLU A CA 1
ATOM 3088 C C . GLU A 1 384 ? 17.389 13.767 -21.818 1.00 97.56 384 GLU A C 1
ATOM 3090 O O . GLU A 1 384 ? 18.386 14.410 -22.156 1.00 97.56 384 GLU A O 1
ATOM 3095 N N . ILE A 1 385 ? 17.313 12.445 -22.002 1.00 97.25 385 ILE A N 1
ATOM 3096 C CA . ILE A 1 385 ? 18.398 11.659 -22.612 1.00 97.25 385 ILE A CA 1
ATOM 3097 C C . ILE A 1 385 ? 18.628 12.075 -24.068 1.00 97.25 385 ILE A C 1
ATOM 3099 O O . ILE A 1 385 ? 19.770 12.291 -24.477 1.00 97.25 385 ILE A O 1
ATOM 3103 N N . HIS A 1 386 ? 17.559 12.269 -24.844 1.00 96.81 386 HIS A N 1
ATOM 3104 C CA . HIS A 1 386 ? 17.650 12.760 -26.218 1.00 96.81 386 HIS A CA 1
ATOM 3105 C C . HIS A 1 386 ? 18.312 14.152 -26.299 1.00 96.81 386 HIS A C 1
ATOM 3107 O O . HIS A 1 386 ? 19.074 14.420 -27.233 1.00 96.81 386 HIS A O 1
ATOM 3113 N N . GLN A 1 387 ? 18.096 15.032 -25.314 1.00 97.06 387 GLN A N 1
ATOM 3114 C CA . GLN A 1 387 ? 18.799 16.318 -25.225 1.00 97.06 387 GLN A CA 1
ATOM 3115 C C . GLN A 1 387 ? 20.298 16.145 -24.936 1.00 97.06 387 GLN A C 1
ATOM 3117 O O . GLN A 1 387 ? 21.113 16.814 -25.572 1.00 97.06 387 GLN A O 1
ATOM 3122 N N . GLU A 1 388 ? 20.697 15.253 -24.022 1.00 96.25 388 GLU A N 1
ATOM 3123 C CA . GLU A 1 388 ? 22.123 14.967 -23.778 1.00 96.25 388 GLU A CA 1
ATOM 3124 C C . GLU A 1 388 ? 22.803 14.344 -25.013 1.00 96.25 388 GLU A C 1
ATOM 3126 O O . GLU A 1 388 ? 23.917 14.733 -25.374 1.00 96.25 388 GLU A O 1
ATOM 3131 N N . LEU A 1 389 ? 22.108 13.459 -25.737 1.00 95.75 389 LEU A N 1
ATOM 3132 C CA . LEU A 1 389 ? 22.580 12.913 -27.014 1.00 95.75 389 LEU A CA 1
ATOM 3133 C C . LEU A 1 389 ? 22.675 13.978 -28.109 1.00 95.75 389 LEU A C 1
ATOM 3135 O O . LEU A 1 389 ? 23.637 13.988 -28.874 1.00 95.75 389 LEU A O 1
ATOM 3139 N N . SER A 1 390 ? 21.749 14.934 -28.148 1.00 96.06 390 SER A N 1
ATOM 3140 C CA . SER A 1 390 ? 21.824 16.068 -29.076 1.00 96.06 390 SER A CA 1
ATOM 3141 C C . SER A 1 390 ? 23.062 16.941 -28.822 1.00 96.06 390 SER A C 1
ATOM 3143 O O . SER A 1 390 ? 23.705 17.384 -29.776 1.00 96.06 390 SER A O 1
ATOM 3145 N N . LYS A 1 391 ? 23.470 17.128 -27.556 1.00 95.44 391 LYS A N 1
ATOM 3146 C CA . LYS A 1 391 ? 24.734 17.807 -27.205 1.00 95.44 391 LYS A CA 1
ATOM 3147 C C . LYS A 1 391 ? 25.953 17.010 -27.682 1.00 95.44 391 LYS A C 1
ATOM 3149 O O . LYS A 1 391 ? 26.866 17.598 -28.260 1.00 95.44 391 LYS A O 1
ATOM 3154 N N . LEU A 1 392 ? 25.956 15.685 -27.494 1.00 93.38 392 LEU A N 1
ATOM 3155 C CA . LEU A 1 392 ? 27.013 14.792 -27.991 1.00 93.38 392 LEU A CA 1
ATOM 3156 C C . LEU A 1 392 ? 27.151 14.873 -29.524 1.00 93.38 392 LEU A C 1
ATOM 3158 O O . LEU A 1 392 ? 28.262 14.962 -30.045 1.00 93.38 392 LEU A O 1
ATOM 3162 N N . VAL A 1 393 ? 26.027 14.917 -30.245 1.00 93.81 393 VAL A N 1
ATOM 3163 C CA . VAL A 1 393 ? 25.994 15.086 -31.707 1.00 93.81 393 VAL A CA 1
ATOM 3164 C C . VAL A 1 393 ? 26.499 16.456 -32.147 1.00 93.81 393 VAL A C 1
ATOM 3166 O O . VAL A 1 393 ? 27.218 16.545 -33.142 1.00 93.81 393 VAL A O 1
ATOM 3169 N N . GLN A 1 394 ? 26.170 17.529 -31.426 1.00 93.06 394 GLN A N 1
ATOM 3170 C CA . GLN A 1 394 ? 26.695 18.853 -31.759 1.00 93.06 394 GLN A CA 1
ATOM 3171 C C . GLN A 1 394 ? 28.218 18.911 -31.579 1.00 93.06 394 GLN A C 1
ATOM 3173 O O . GLN A 1 394 ? 28.925 19.406 -32.453 1.00 93.06 394 GLN A O 1
ATOM 3178 N N . ILE A 1 395 ? 28.731 18.326 -30.494 1.00 89.31 395 ILE A N 1
ATOM 3179 C CA . ILE A 1 395 ? 30.170 18.161 -30.252 1.00 89.31 395 ILE A CA 1
ATOM 3180 C C . ILE A 1 395 ? 30.835 17.387 -31.393 1.00 89.31 395 ILE A C 1
ATOM 3182 O O . ILE A 1 395 ? 31.868 17.819 -31.901 1.00 89.31 395 ILE A O 1
ATOM 3186 N N . TYR A 1 396 ? 30.227 16.280 -31.830 1.00 88.56 396 TYR A N 1
ATOM 3187 C CA . TYR A 1 396 ? 30.682 15.518 -32.991 1.00 88.56 396 TYR A CA 1
ATOM 3188 C C . TYR A 1 396 ? 30.767 16.400 -34.250 1.00 88.56 396 TYR A C 1
ATOM 3190 O O . TYR A 1 396 ? 31.815 16.428 -34.898 1.00 88.56 396 TYR A O 1
ATOM 3198 N N . LYS A 1 397 ? 29.711 17.166 -34.569 1.00 90.38 397 LYS A N 1
ATOM 3199 C CA . LYS A 1 397 ? 29.663 18.033 -35.761 1.00 90.38 397 LYS A CA 1
ATOM 3200 C C . LYS A 1 397 ? 30.797 19.055 -35.750 1.00 90.38 397 LYS A C 1
ATOM 3202 O O . LYS A 1 397 ? 31.580 19.089 -36.700 1.00 90.38 397 LYS A O 1
ATOM 3207 N N . ASP A 1 398 ? 30.953 19.794 -34.653 1.00 87.88 398 ASP A N 1
ATOM 3208 C CA . ASP A 1 398 ? 32.048 20.752 -34.462 1.00 87.88 398 ASP A CA 1
ATOM 3209 C C . ASP A 1 398 ? 33.445 20.120 -34.656 1.00 87.88 398 ASP A C 1
ATOM 3211 O O . ASP A 1 398 ? 34.364 20.748 -35.194 1.00 87.88 398 ASP A O 1
ATOM 3215 N N . THR A 1 399 ? 33.638 18.883 -34.185 1.00 83.69 399 THR A N 1
ATOM 3216 C CA . THR A 1 399 ? 34.906 18.162 -34.349 1.00 83.69 399 THR A CA 1
ATOM 3217 C C . THR A 1 399 ? 35.144 17.820 -35.818 1.00 83.69 399 THR A C 1
ATOM 3219 O O . THR A 1 399 ? 36.239 18.071 -36.320 1.00 83.69 399 THR A O 1
ATOM 3222 N N . THR A 1 400 ? 34.123 17.341 -36.540 1.00 81.94 400 THR A N 1
ATOM 3223 C CA . THR A 1 400 ? 34.253 17.009 -37.970 1.00 81.94 400 THR A CA 1
ATOM 3224 C C . THR A 1 400 ? 34.549 18.211 -38.865 1.00 81.94 400 THR A C 1
ATOM 3226 O O . THR A 1 400 ? 35.267 18.054 -39.846 1.00 81.94 400 THR A O 1
ATOM 3229 N N . THR A 1 401 ? 34.074 19.414 -38.526 1.00 83.88 401 THR A N 1
ATOM 3230 C CA . THR A 1 401 ? 34.360 20.630 -39.310 1.00 83.88 401 THR A CA 1
ATOM 3231 C C . THR A 1 401 ? 35.771 21.185 -39.106 1.00 83.88 401 THR A C 1
ATOM 3233 O O . THR A 1 401 ? 36.205 22.033 -39.880 1.00 83.88 401 THR A O 1
ATOM 3236 N N . THR A 1 402 ? 36.482 20.753 -38.059 1.00 80.06 402 THR A N 1
ATOM 3237 C CA . THR A 1 402 ? 37.770 21.350 -37.655 1.00 80.06 402 THR A CA 1
ATOM 3238 C C . THR A 1 402 ? 38.983 20.540 -38.139 1.00 80.06 402 THR A C 1
ATOM 3240 O O . THR A 1 402 ? 40.077 21.087 -38.272 1.00 80.06 402 THR A O 1
ATOM 3243 N N . THR A 1 403 ? 38.818 19.243 -38.414 1.00 67.75 403 THR A N 1
ATOM 3244 C CA . THR A 1 403 ? 39.918 18.319 -38.747 1.00 67.75 403 THR A CA 1
ATOM 3245 C C . THR A 1 403 ? 39.897 17.919 -40.224 1.00 67.75 403 THR A C 1
ATOM 3247 O O . THR A 1 403 ? 39.131 17.045 -40.615 1.00 67.75 403 THR A O 1
ATOM 3250 N N . VAL A 1 404 ? 40.761 18.542 -41.033 1.00 66.69 404 VAL A N 1
ATOM 3251 C CA . VAL A 1 404 ? 40.847 18.341 -42.501 1.00 66.69 404 VAL A CA 1
ATOM 3252 C C . VAL A 1 404 ? 41.737 17.144 -42.903 1.00 66.69 404 VAL A C 1
ATOM 3254 O O . VAL A 1 404 ? 41.773 16.765 -44.068 1.00 66.69 404 VAL A O 1
ATOM 3257 N N . ASN A 1 405 ? 42.437 16.517 -41.951 1.00 70.31 405 ASN A N 1
ATOM 3258 C CA . ASN A 1 405 ? 43.295 15.355 -42.206 1.00 70.31 405 ASN A CA 1
ATOM 3259 C C . ASN A 1 405 ? 42.567 14.057 -41.797 1.00 70.31 405 ASN A C 1
ATOM 3261 O O . ASN A 1 405 ? 42.389 13.800 -40.608 1.00 70.31 405 ASN A O 1
ATOM 3265 N N . ASP A 1 406 ? 42.167 13.245 -42.780 1.00 58.97 406 ASP A N 1
ATOM 3266 C CA . ASP A 1 406 ? 41.290 12.062 -42.626 1.00 58.97 406 ASP A CA 1
ATOM 3267 C C . ASP A 1 406 ? 41.928 10.813 -41.966 1.00 58.97 406 ASP A C 1
ATOM 3269 O O . ASP A 1 406 ? 41.245 9.803 -41.751 1.00 58.97 406 ASP A O 1
ATOM 3273 N N . ASP A 1 407 ? 43.222 10.863 -41.638 1.00 67.50 407 ASP A N 1
ATOM 3274 C CA . ASP A 1 407 ? 44.008 9.701 -41.186 1.00 67.50 407 ASP A CA 1
ATOM 3275 C C . ASP A 1 407 ? 43.868 9.372 -39.684 1.00 67.50 407 ASP A C 1
ATOM 3277 O O . ASP A 1 407 ? 44.347 8.331 -39.224 1.00 67.50 407 ASP A O 1
ATOM 3281 N N . ASP A 1 408 ? 43.186 10.215 -38.898 1.00 78.00 408 ASP A N 1
ATOM 3282 C CA . ASP A 1 408 ? 42.974 9.982 -37.463 1.00 78.00 408 ASP A CA 1
ATOM 3283 C C . ASP A 1 408 ? 41.942 8.861 -37.218 1.00 78.00 408 ASP A C 1
ATOM 3285 O O . ASP A 1 408 ? 40.749 9.076 -36.973 1.00 78.00 408 ASP A O 1
ATOM 3289 N N . SER A 1 409 ? 42.431 7.619 -37.242 1.00 81.75 409 SER A N 1
ATOM 3290 C CA . SER A 1 409 ? 41.664 6.391 -36.971 1.00 81.75 409 SER A CA 1
ATOM 3291 C C . SER A 1 409 ? 40.825 6.447 -35.684 1.00 81.75 409 SER A C 1
ATOM 3293 O O . SER A 1 409 ? 39.711 5.922 -35.654 1.00 81.75 409 SER A O 1
ATOM 3295 N N . GLY A 1 410 ? 41.305 7.138 -34.643 1.00 80.69 410 GLY A N 1
ATOM 3296 C CA . GLY A 1 410 ? 40.559 7.363 -33.400 1.00 80.69 410 GLY A CA 1
ATOM 3297 C C . GLY A 1 410 ? 39.313 8.237 -33.581 1.00 80.69 410 GLY A C 1
ATOM 3298 O O . GLY A 1 410 ? 38.274 7.944 -32.989 1.00 80.69 410 GLY A O 1
ATOM 3299 N N . ILE A 1 411 ? 39.369 9.260 -34.445 1.00 81.06 411 ILE A N 1
ATOM 3300 C CA . ILE A 1 411 ? 38.188 10.067 -34.784 1.00 81.06 411 ILE A CA 1
ATOM 3301 C C . ILE A 1 411 ? 37.179 9.186 -35.523 1.00 81.06 411 ILE A C 1
ATOM 3303 O O . ILE A 1 411 ? 36.004 9.211 -35.168 1.00 81.06 411 ILE A O 1
ATOM 3307 N N . ARG A 1 412 ? 37.622 8.366 -36.491 1.00 81.75 412 ARG A N 1
ATOM 3308 C CA . ARG A 1 412 ? 36.742 7.446 -37.239 1.00 81.75 412 ARG A CA 1
ATOM 3309 C C . ARG A 1 412 ? 36.005 6.468 -36.317 1.00 81.75 412 ARG A C 1
ATOM 3311 O O . ARG A 1 412 ? 34.777 6.443 -36.357 1.00 81.75 412 ARG A O 1
ATOM 3318 N N . LYS A 1 413 ? 36.725 5.779 -35.420 1.00 82.88 413 LYS A N 1
ATOM 3319 C CA . LYS A 1 413 ? 36.120 4.889 -34.410 1.00 82.88 413 LYS A CA 1
ATOM 3320 C C . LYS A 1 413 ? 35.117 5.619 -33.510 1.00 82.88 413 LYS A C 1
ATOM 3322 O O . LYS A 1 413 ? 34.076 5.061 -33.174 1.00 82.88 413 LYS A O 1
ATOM 3327 N N . PHE A 1 414 ? 35.384 6.876 -33.142 1.00 83.94 414 PHE A N 1
ATOM 3328 C CA . PHE A 1 414 ? 34.424 7.691 -32.390 1.00 83.94 414 PHE A CA 1
ATOM 3329 C C . PHE A 1 414 ? 33.176 8.042 -33.221 1.00 83.94 414 PHE A C 1
ATOM 3331 O O . PHE A 1 414 ? 32.070 7.972 -32.687 1.00 83.94 414 PHE A O 1
ATOM 3338 N N . LYS A 1 415 ? 33.315 8.353 -34.524 1.00 84.88 415 LYS A N 1
ATOM 3339 C CA . LYS A 1 415 ? 32.166 8.574 -35.429 1.00 84.88 415 LYS A CA 1
ATOM 3340 C C . LYS A 1 415 ? 31.262 7.342 -35.483 1.00 84.88 415 LYS A C 1
ATOM 3342 O O . LYS A 1 415 ? 30.048 7.458 -35.336 1.00 84.88 415 LYS A O 1
ATOM 3347 N N . GLU A 1 416 ? 31.871 6.174 -35.670 1.00 86.19 416 GLU A N 1
ATOM 3348 C CA . GLU A 1 416 ? 31.191 4.880 -35.730 1.00 86.19 416 GLU A CA 1
ATOM 3349 C C . GLU A 1 416 ? 30.517 4.563 -34.386 1.00 86.19 416 GLU A C 1
ATOM 3351 O O . GLU A 1 416 ? 29.317 4.311 -34.354 1.00 86.19 416 GLU A O 1
ATOM 3356 N N . GLY A 1 417 ? 31.225 4.704 -33.260 1.00 88.75 417 GLY A N 1
ATOM 3357 C CA . GLY A 1 417 ? 30.657 4.511 -31.922 1.00 88.75 417 GLY A CA 1
ATOM 3358 C C . GLY A 1 417 ? 29.441 5.402 -31.633 1.00 88.75 417 GLY A C 1
ATOM 3359 O O . GLY A 1 417 ? 28.421 4.899 -31.169 1.00 88.75 417 GLY A O 1
ATOM 3360 N N . VAL A 1 418 ? 29.505 6.701 -31.953 1.00 91.00 418 VAL A N 1
ATOM 3361 C CA . VAL A 1 418 ? 28.370 7.634 -31.786 1.00 91.00 418 VAL A CA 1
ATOM 3362 C C . VAL A 1 418 ? 27.201 7.278 -32.714 1.00 91.00 418 VAL A C 1
ATOM 3364 O O . VAL A 1 418 ? 26.048 7.372 -32.290 1.00 91.00 418 VAL A O 1
ATOM 3367 N N . PHE A 1 419 ? 27.469 6.825 -33.946 1.00 90.00 419 PHE A N 1
ATOM 3368 C CA . PHE A 1 419 ? 26.427 6.328 -34.848 1.00 90.00 419 PHE A CA 1
ATOM 3369 C C . PHE A 1 419 ? 25.687 5.130 -34.251 1.00 90.00 419 PHE A C 1
ATOM 3371 O O . PHE A 1 419 ? 24.466 5.183 -34.105 1.00 90.00 419 PHE A O 1
ATOM 3378 N N . VAL A 1 420 ? 26.418 4.070 -33.883 1.00 90.75 420 VAL A N 1
ATOM 3379 C CA . VAL A 1 420 ? 25.816 2.834 -33.361 1.00 90.75 420 VAL A CA 1
ATOM 3380 C C . VAL A 1 420 ? 25.043 3.125 -32.075 1.00 90.75 420 VAL A C 1
ATOM 3382 O O . VAL A 1 420 ? 23.912 2.669 -31.935 1.00 90.75 420 VAL A O 1
ATOM 3385 N N . PHE A 1 421 ? 25.582 3.965 -31.187 1.00 93.25 421 PHE A N 1
ATOM 3386 C CA . PHE A 1 421 ? 24.903 4.392 -29.961 1.00 93.25 421 PHE A CA 1
ATOM 3387 C C . PHE A 1 421 ? 23.523 5.012 -30.244 1.00 93.25 421 PHE A C 1
ATOM 3389 O O . PHE A 1 421 ? 22.524 4.635 -29.629 1.00 93.25 421 PHE A O 1
ATOM 3396 N N . ILE A 1 422 ? 23.444 5.962 -31.182 1.00 94.25 422 ILE A N 1
ATOM 3397 C CA . ILE A 1 422 ? 22.202 6.695 -31.479 1.00 94.25 422 ILE A CA 1
ATOM 3398 C C . ILE A 1 422 ? 21.238 5.844 -32.316 1.00 94.25 422 ILE A C 1
ATOM 3400 O O . ILE A 1 422 ? 20.024 5.948 -32.145 1.00 94.25 422 ILE A O 1
ATOM 3404 N N . TYR A 1 423 ? 21.757 4.951 -33.160 1.00 92.56 423 TYR A N 1
ATOM 3405 C CA . TYR A 1 423 ? 20.962 3.942 -33.858 1.00 92.56 423 TYR A CA 1
ATOM 3406 C C . TYR A 1 423 ? 20.291 2.968 -32.873 1.00 92.56 423 TYR A C 1
ATOM 3408 O O . TYR A 1 423 ? 19.074 2.773 -32.931 1.00 92.56 423 TYR A O 1
ATOM 3416 N N . LEU A 1 424 ? 21.047 2.423 -31.911 1.00 93.19 424 LEU A N 1
ATOM 3417 C CA . LEU A 1 424 ? 20.507 1.583 -30.836 1.00 93.19 424 LEU A CA 1
ATOM 3418 C C . LEU A 1 424 ? 19.454 2.340 -30.018 1.00 93.19 424 LEU A C 1
ATOM 3420 O O . LEU A 1 424 ? 18.371 1.807 -29.782 1.00 93.19 424 LEU A O 1
ATOM 3424 N N . TRP A 1 425 ? 19.724 3.596 -29.653 1.00 95.12 425 TRP A N 1
ATOM 3425 C CA . TRP A 1 425 ? 18.762 4.449 -28.952 1.00 95.12 425 TRP A CA 1
ATOM 3426 C C . TRP A 1 425 ? 17.438 4.609 -29.720 1.00 95.12 425 TRP A C 1
ATOM 3428 O O . TRP A 1 425 ? 16.372 4.319 -29.179 1.00 95.12 425 TRP A O 1
ATOM 3438 N N . ALA A 1 426 ? 17.504 5.037 -30.985 1.00 94.19 426 ALA A N 1
ATOM 3439 C CA . ALA A 1 426 ? 16.331 5.426 -31.768 1.00 94.19 426 ALA A CA 1
ATOM 3440 C C . ALA A 1 426 ? 15.482 4.247 -32.280 1.00 94.19 426 ALA A C 1
ATOM 3442 O O . ALA A 1 426 ? 14.265 4.391 -32.382 1.00 94.19 426 ALA A O 1
ATOM 3443 N N . TYR A 1 427 ? 16.105 3.113 -32.624 1.00 91.12 427 TYR A N 1
ATOM 3444 C CA . TYR A 1 427 ? 15.425 1.979 -33.273 1.00 91.12 427 TYR A CA 1
ATOM 3445 C C . TYR A 1 427 ? 15.205 0.763 -32.371 1.00 91.12 427 TYR A C 1
ATOM 3447 O O . TYR A 1 427 ? 14.401 -0.095 -32.723 1.00 91.12 427 TYR A O 1
ATOM 3455 N N . ASN A 1 428 ? 15.903 0.670 -31.235 1.00 91.31 428 ASN A N 1
ATOM 3456 C CA . ASN A 1 428 ? 15.835 -0.500 -30.357 1.00 91.31 428 ASN A CA 1
ATOM 3457 C C . ASN A 1 428 ? 15.363 -0.100 -28.958 1.00 91.31 428 ASN A C 1
ATOM 3459 O O . ASN A 1 428 ? 14.298 -0.521 -28.522 1.00 91.31 428 ASN A O 1
ATOM 3463 N N . ILE A 1 429 ? 16.122 0.755 -28.272 1.00 94.88 429 ILE A N 1
ATOM 3464 C CA . ILE A 1 429 ? 15.910 1.039 -26.847 1.00 94.88 429 ILE A CA 1
ATOM 3465 C C . ILE A 1 429 ? 14.607 1.809 -26.619 1.00 94.88 429 ILE A C 1
ATOM 3467 O O . ILE A 1 429 ? 13.815 1.399 -25.776 1.00 94.88 429 ILE A O 1
ATOM 3471 N N . LEU A 1 430 ? 14.352 2.883 -27.379 1.00 95.44 430 LEU A N 1
ATOM 3472 C CA . LEU A 1 430 ? 13.109 3.647 -27.237 1.00 95.44 430 LEU A CA 1
ATOM 3473 C C . LEU A 1 430 ? 11.855 2.784 -27.492 1.00 95.44 430 LEU A C 1
ATOM 3475 O O . LEU A 1 430 ? 11.027 2.714 -26.583 1.00 95.44 430 LEU A O 1
ATOM 3479 N N . PRO A 1 431 ? 11.688 2.100 -28.650 1.00 94.56 431 PRO A N 1
ATOM 3480 C CA . PRO A 1 431 ? 10.488 1.297 -28.901 1.00 94.56 431 PRO A CA 1
ATOM 3481 C C . PRO A 1 431 ? 10.303 0.142 -27.915 1.00 94.56 431 PRO A C 1
ATOM 3483 O O . PRO A 1 431 ? 9.181 -0.101 -27.484 1.00 94.56 431 PRO A O 1
ATOM 3486 N N . VAL A 1 432 ? 11.381 -0.553 -27.526 1.00 94.25 432 VAL A N 1
ATOM 3487 C CA . VAL A 1 432 ? 11.285 -1.689 -26.594 1.00 94.25 432 VAL A CA 1
ATOM 3488 C C . VAL A 1 432 ? 10.858 -1.227 -25.201 1.00 94.25 432 VAL A C 1
ATOM 3490 O O . VAL A 1 432 ? 9.960 -1.827 -24.627 1.00 94.25 432 VAL A O 1
ATOM 3493 N N . LEU A 1 433 ? 11.429 -0.144 -24.661 1.00 96.00 433 LEU A N 1
ATOM 3494 C CA . LEU A 1 433 ? 11.074 0.318 -23.312 1.00 96.00 433 LEU A CA 1
ATOM 3495 C C . LEU A 1 433 ? 9.666 0.942 -23.228 1.00 96.00 433 LEU A C 1
ATOM 3497 O O . LEU A 1 433 ? 9.056 0.896 -22.158 1.00 96.00 433 LEU A O 1
ATOM 3501 N N . GLU A 1 434 ? 9.142 1.500 -24.325 1.00 95.81 434 GLU A N 1
ATOM 3502 C CA . GLU A 1 434 ? 7.732 1.915 -24.421 1.00 95.81 434 GLU A CA 1
ATOM 3503 C C . GLU A 1 434 ? 6.808 0.700 -24.517 1.00 95.81 434 GLU A C 1
ATOM 3505 O O . GLU A 1 434 ? 5.880 0.581 -23.716 1.00 95.81 434 GLU A O 1
ATOM 3510 N N . ARG A 1 435 ? 7.109 -0.246 -25.422 1.00 94.56 435 ARG A N 1
ATOM 3511 C CA . ARG A 1 435 ? 6.349 -1.495 -25.574 1.00 94.56 435 ARG A CA 1
ATOM 3512 C C . ARG A 1 435 ? 6.300 -2.275 -24.262 1.00 94.56 435 ARG A C 1
ATOM 3514 O O . ARG A 1 435 ? 5.229 -2.740 -23.896 1.00 94.56 435 ARG A O 1
ATOM 3521 N N . SER A 1 436 ? 7.393 -2.339 -23.502 1.00 95.12 436 SER A N 1
ATOM 3522 C CA . SER A 1 436 ? 7.404 -3.007 -22.195 1.00 95.12 436 SER A CA 1
ATOM 3523 C C . SER A 1 436 ? 6.561 -2.320 -21.124 1.00 95.12 436 SER A C 1
ATOM 3525 O O . SER A 1 436 ? 6.110 -2.978 -20.192 1.00 95.12 436 SER A O 1
ATOM 3527 N N . LEU A 1 437 ? 6.313 -1.013 -21.233 1.00 95.31 437 LEU A N 1
ATOM 3528 C CA . LEU A 1 437 ? 5.340 -0.350 -20.368 1.00 95.31 437 LEU A CA 1
ATOM 3529 C C . LEU A 1 437 ? 3.910 -0.629 -20.853 1.00 95.31 437 LEU A C 1
ATOM 3531 O O . LEU A 1 437 ? 3.059 -1.012 -20.058 1.00 95.31 437 LEU A O 1
ATOM 3535 N N . ARG A 1 438 ? 3.646 -0.430 -22.147 1.00 95.06 438 ARG A N 1
ATOM 3536 C CA . ARG A 1 438 ? 2.297 -0.462 -22.727 1.00 95.06 438 ARG A CA 1
ATOM 3537 C C . ARG A 1 438 ? 1.724 -1.871 -22.878 1.00 95.06 438 ARG A C 1
ATOM 3539 O O . ARG A 1 438 ? 0.579 -2.084 -22.512 1.00 95.06 438 ARG A O 1
ATOM 3546 N N . VAL A 1 439 ? 2.516 -2.806 -23.394 1.00 93.69 439 VAL A N 1
ATOM 3547 C CA . VAL A 1 439 ? 2.107 -4.186 -23.692 1.00 93.69 439 VAL A CA 1
ATOM 3548 C C . VAL A 1 439 ? 2.434 -5.117 -22.525 1.00 93.69 439 VAL A C 1
ATOM 3550 O O . VAL A 1 439 ? 1.539 -5.797 -22.051 1.00 93.69 439 VAL A O 1
ATOM 3553 N N . ASP A 1 440 ? 3.664 -5.120 -21.996 1.00 93.06 440 ASP A N 1
ATOM 3554 C CA . ASP A 1 440 ? 4.070 -6.160 -21.023 1.00 93.06 440 ASP A CA 1
ATOM 3555 C C . ASP A 1 440 ? 3.581 -5.908 -19.574 1.00 93.06 440 ASP A C 1
ATOM 3557 O O . ASP A 1 440 ? 3.578 -6.827 -18.750 1.00 93.06 440 ASP A O 1
ATOM 3561 N N . ILE A 1 441 ? 3.216 -4.664 -19.232 1.00 94.38 441 ILE A N 1
ATOM 3562 C CA . ILE A 1 441 ? 2.728 -4.267 -17.891 1.00 94.38 441 ILE A CA 1
ATOM 3563 C C . ILE A 1 441 ? 1.262 -3.834 -17.918 1.00 94.38 441 ILE A C 1
ATOM 3565 O O . ILE A 1 441 ? 0.535 -4.102 -16.964 1.00 94.38 441 ILE A O 1
ATOM 3569 N N . TYR A 1 442 ? 0.838 -3.163 -18.989 1.00 94.81 442 TYR A N 1
ATOM 3570 C CA . TYR A 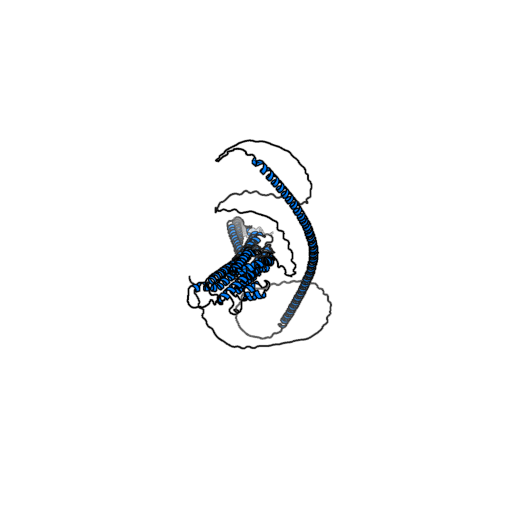1 442 ? -0.500 -2.590 -19.137 1.00 94.81 442 TYR A CA 1
ATOM 3571 C C . TYR A 1 442 ? -1.338 -3.268 -20.233 1.00 94.81 442 TYR A C 1
ATOM 3573 O O . TYR A 1 442 ? -2.239 -2.638 -20.788 1.00 94.81 442 TYR A O 1
ATOM 3581 N N . GLN A 1 443 ? -1.072 -4.556 -20.498 1.00 93.31 443 GLN A N 1
ATOM 3582 C CA . GLN A 1 443 ? -1.798 -5.382 -21.472 1.00 93.31 443 GLN A CA 1
ATOM 3583 C C . GLN A 1 443 ? -3.320 -5.228 -21.337 1.00 93.31 443 GLN A C 1
ATOM 3585 O O . GLN A 1 443 ? -3.989 -4.869 -22.301 1.00 93.31 443 GLN A O 1
ATOM 3590 N N . ASP A 1 444 ? -3.826 -5.376 -20.109 1.00 91.69 444 ASP A N 1
ATOM 3591 C CA . ASP A 1 444 ? -5.246 -5.323 -19.733 1.00 91.69 444 ASP A CA 1
ATOM 3592 C C . ASP A 1 444 ? -5.964 -4.012 -20.126 1.00 91.69 444 ASP A C 1
ATOM 3594 O O . ASP A 1 444 ? -7.192 -3.948 -20.120 1.00 91.69 444 ASP A O 1
ATOM 3598 N N . LEU A 1 445 ? -5.223 -2.941 -20.443 1.00 91.62 445 LEU A N 1
ATOM 3599 C CA . LEU A 1 445 ? -5.787 -1.661 -20.884 1.00 91.62 445 LEU A CA 1
ATOM 3600 C C . LEU A 1 445 ? -6.001 -1.571 -22.405 1.00 91.62 445 LEU A C 1
ATOM 3602 O O . LEU A 1 445 ? -6.522 -0.558 -22.871 1.00 91.62 445 LEU A O 1
ATOM 3606 N N . ASN A 1 446 ? -5.590 -2.584 -23.182 1.00 92.12 446 ASN A N 1
ATOM 3607 C CA . ASN A 1 446 ? -5.766 -2.666 -24.639 1.00 92.12 446 ASN A CA 1
ATOM 3608 C C . ASN A 1 446 ? -5.300 -1.407 -25.405 1.00 92.12 446 ASN A C 1
ATOM 3610 O O . ASN A 1 446 ? -5.912 -0.959 -26.378 1.00 92.12 446 ASN A O 1
ATOM 3614 N N . ILE A 1 447 ? -4.188 -0.809 -24.959 1.00 92.50 447 ILE A N 1
ATOM 3615 C CA . ILE A 1 447 ? -3.664 0.450 -25.505 1.00 92.50 447 ILE A CA 1
ATOM 3616 C C . ILE A 1 447 ? -2.906 0.169 -26.811 1.00 92.50 447 ILE A C 1
ATOM 3618 O O . ILE A 1 447 ? -1.690 -0.044 -26.839 1.00 92.50 447 ILE A O 1
ATOM 3622 N N . SER A 1 448 ? -3.644 0.192 -27.919 1.00 91.06 448 SER A N 1
ATOM 3623 C CA . SER A 1 448 ? -3.146 -0.162 -29.254 1.00 91.06 448 SER A CA 1
ATOM 3624 C C . SER A 1 448 ? -2.029 0.746 -29.783 1.00 91.06 448 SER A C 1
ATOM 3626 O O . SER A 1 448 ? -1.187 0.285 -30.552 1.00 91.06 448 SER A O 1
ATOM 3628 N N . GLN A 1 449 ? -1.956 2.012 -29.352 1.00 93.44 449 GLN A N 1
ATOM 3629 C CA . GLN A 1 449 ? -0.981 2.987 -29.861 1.00 93.44 449 GLN A CA 1
ATOM 3630 C C . GLN A 1 449 ? -0.166 3.671 -28.749 1.00 93.44 449 GLN A C 1
ATOM 3632 O O . GLN A 1 449 ? -0.707 3.968 -27.682 1.00 93.44 449 GLN A O 1
ATOM 3637 N N . PRO A 1 450 ? 1.128 3.965 -28.990 1.00 94.00 450 PRO A N 1
ATOM 3638 C CA . PRO A 1 450 ? 1.951 4.745 -28.071 1.00 94.00 450 PRO A CA 1
ATOM 3639 C C . PRO A 1 450 ? 1.497 6.211 -28.016 1.00 94.00 450 PRO A C 1
ATOM 3641 O O . PRO A 1 450 ? 0.837 6.714 -28.928 1.00 94.00 450 PRO A O 1
ATOM 3644 N N . SER A 1 451 ? 1.907 6.943 -26.975 1.00 95.00 451 SER A N 1
ATOM 3645 C CA . SER A 1 451 ? 1.567 8.368 -26.857 1.00 95.00 451 SER A CA 1
ATOM 3646 C C . SER A 1 451 ? 2.107 9.191 -28.040 1.00 95.00 451 SER A C 1
ATOM 3648 O O . SER A 1 451 ? 3.221 8.976 -28.523 1.00 95.00 451 SER A O 1
ATOM 3650 N N . SER A 1 452 ? 1.349 10.194 -28.495 1.00 95.06 452 SER A N 1
ATOM 3651 C CA . SER A 1 452 ? 1.763 11.075 -29.603 1.00 95.06 452 SER A CA 1
ATOM 3652 C C . SER A 1 452 ? 3.111 11.758 -29.339 1.00 95.06 452 SER A C 1
ATOM 3654 O O . SER A 1 452 ? 3.962 11.837 -30.225 1.00 95.06 452 SER A O 1
ATOM 3656 N N . ARG A 1 453 ? 3.353 12.159 -28.084 1.00 96.00 453 ARG A N 1
ATOM 3657 C CA . ARG A 1 453 ? 4.633 12.707 -27.613 1.00 96.00 453 ARG A CA 1
ATOM 3658 C C . ARG A 1 453 ? 5.792 11.719 -27.786 1.00 96.00 453 ARG A C 1
ATOM 3660 O O . ARG A 1 453 ? 6.879 12.132 -28.189 1.00 96.00 453 ARG A O 1
ATOM 3667 N N . PHE A 1 454 ? 5.571 10.429 -27.525 1.00 96.62 454 PHE A N 1
ATOM 3668 C CA . PHE A 1 454 ? 6.569 9.390 -27.775 1.00 96.62 454 PHE A CA 1
ATOM 3669 C C . PHE A 1 454 ? 6.846 9.216 -29.275 1.00 96.62 454 PHE A C 1
ATOM 3671 O O . PHE A 1 454 ? 8.009 9.173 -29.676 1.00 96.62 454 PHE A O 1
ATOM 3678 N N . ILE A 1 455 ? 5.809 9.201 -30.122 1.00 95.62 455 ILE A N 1
ATOM 3679 C CA . ILE A 1 455 ? 5.966 9.132 -31.588 1.00 95.62 455 ILE A CA 1
ATOM 3680 C C . ILE A 1 455 ? 6.825 10.307 -32.090 1.00 95.62 455 ILE A C 1
ATOM 3682 O O . ILE A 1 455 ? 7.763 10.112 -32.867 1.00 95.62 455 ILE A O 1
ATOM 3686 N N . ASP A 1 456 ? 6.566 11.521 -31.601 1.00 96.31 456 ASP A N 1
ATOM 3687 C CA . ASP A 1 456 ? 7.367 12.703 -31.929 1.00 96.31 456 ASP A CA 1
ATOM 3688 C C . ASP A 1 456 ? 8.808 12.607 -31.409 1.00 96.31 456 ASP A C 1
ATOM 3690 O O . ASP A 1 456 ? 9.734 13.078 -32.071 1.00 96.31 456 ASP A O 1
ATOM 3694 N N . LEU A 1 457 ? 9.041 11.973 -30.258 1.00 96.50 457 LEU A N 1
ATOM 3695 C CA . LEU A 1 457 ? 10.385 11.721 -29.736 1.00 96.50 457 LEU A CA 1
ATOM 3696 C C . LEU A 1 457 ? 11.160 10.681 -30.558 1.00 96.50 457 LEU A C 1
ATOM 3698 O O . LEU A 1 457 ? 12.363 10.852 -30.790 1.00 96.50 457 LEU A O 1
ATOM 3702 N N . VAL A 1 458 ? 10.489 9.639 -31.052 1.00 95.50 458 VAL A N 1
ATOM 3703 C CA . VAL A 1 458 ? 11.072 8.681 -32.000 1.00 95.50 458 VAL A CA 1
ATOM 3704 C C . VAL A 1 458 ? 11.427 9.396 -33.306 1.00 95.50 458 VAL A C 1
ATOM 3706 O O . VAL A 1 458 ? 12.559 9.271 -33.773 1.00 95.50 458 VAL A O 1
ATOM 3709 N N . LYS A 1 459 ? 10.531 10.234 -33.851 1.00 95.25 459 LYS A N 1
ATOM 3710 C CA . LYS A 1 459 ? 10.808 11.072 -35.036 1.00 95.25 459 LYS A CA 1
ATOM 3711 C C . LYS A 1 459 ? 12.001 12.011 -34.815 1.00 95.25 459 LYS A C 1
ATOM 3713 O O . LYS A 1 459 ? 12.909 12.034 -35.644 1.00 95.25 459 LYS A O 1
ATOM 3718 N N . LYS A 1 460 ? 12.067 12.717 -33.677 1.00 96.19 460 LYS A N 1
ATOM 3719 C CA . LYS A 1 460 ? 13.224 13.552 -33.288 1.00 96.19 460 LYS A CA 1
ATOM 3720 C C . LYS A 1 460 ? 14.514 12.731 -33.203 1.00 96.19 460 LYS A C 1
ATOM 3722 O O . LYS A 1 460 ? 15.544 13.169 -33.703 1.00 96.19 460 LYS A O 1
ATOM 3727 N N . SER A 1 461 ? 14.471 11.528 -32.627 1.00 95.06 461 SER A N 1
ATOM 3728 C CA . SER A 1 461 ? 15.639 10.640 -32.491 1.00 95.06 461 SER A CA 1
ATOM 3729 C C . SER A 1 461 ? 16.132 10.094 -33.837 1.00 95.06 461 SER A C 1
ATOM 3731 O O . SER A 1 461 ? 17.338 10.074 -34.081 1.00 95.06 461 SER A O 1
ATOM 3733 N N . LYS A 1 462 ? 15.220 9.745 -34.754 1.00 93.50 462 LYS A N 1
ATOM 3734 C CA . LYS A 1 462 ? 15.551 9.379 -36.142 1.00 93.50 462 LYS A CA 1
ATOM 3735 C C . LYS A 1 462 ? 16.123 10.573 -36.921 1.00 93.50 462 LYS A C 1
ATOM 3737 O O . LYS A 1 462 ? 17.144 10.428 -37.592 1.00 93.50 462 LYS A O 1
ATOM 3742 N N . GLY A 1 463 ? 15.541 11.765 -36.766 1.00 94.50 463 GLY A N 1
ATOM 3743 C CA . GLY A 1 463 ? 16.059 13.010 -37.344 1.00 94.50 463 GLY A CA 1
ATOM 3744 C C . GLY A 1 463 ? 17.446 13.390 -36.813 1.00 94.50 463 GLY A C 1
ATOM 3745 O O . GLY A 1 463 ? 18.307 13.818 -37.582 1.00 94.50 463 GLY A O 1
ATOM 3746 N N . LEU A 1 464 ? 17.708 13.158 -35.521 1.00 94.75 464 LEU A N 1
ATOM 3747 C CA . LEU A 1 464 ? 19.029 13.348 -34.927 1.00 94.75 464 LEU A CA 1
ATOM 3748 C C . LEU A 1 464 ? 20.063 12.444 -35.606 1.00 94.75 464 LEU A C 1
ATOM 3750 O O . LEU A 1 464 ? 21.095 12.964 -36.024 1.00 94.75 464 LEU A O 1
ATOM 3754 N N . LEU A 1 465 ? 19.767 11.150 -35.793 1.00 92.69 465 LEU A N 1
ATOM 3755 C CA . LEU A 1 465 ? 20.640 10.206 -36.506 1.00 92.69 465 LEU A CA 1
ATOM 3756 C C . LEU A 1 465 ? 20.903 10.645 -37.957 1.00 92.69 465 LEU A C 1
ATOM 3758 O O . LEU A 1 465 ? 22.059 10.719 -38.377 1.00 92.69 465 LEU A O 1
ATOM 3762 N N . GLY A 1 466 ? 19.850 11.005 -38.700 1.00 91.81 466 GLY A N 1
ATOM 3763 C CA . GLY A 1 466 ? 19.975 11.496 -40.077 1.00 91.81 466 GLY A CA 1
ATOM 3764 C C . GLY A 1 466 ? 20.811 12.776 -40.189 1.00 91.81 466 GLY A C 1
ATOM 3765 O O . GLY A 1 466 ? 21.519 12.977 -41.169 1.00 91.81 466 GLY A O 1
ATOM 3766 N N . SER A 1 467 ? 20.830 13.607 -39.142 1.00 92.75 467 SER A N 1
ATOM 3767 C CA . SER A 1 467 ? 21.668 14.810 -39.092 1.00 92.75 467 SER A CA 1
ATOM 3768 C C . SER A 1 467 ? 23.173 14.539 -38.907 1.00 92.75 467 SER A C 1
ATOM 3770 O O . SER A 1 467 ? 23.966 15.476 -39.001 1.00 92.75 467 SER A O 1
ATOM 3772 N N . ILE A 1 468 ? 23.564 13.296 -38.600 1.00 88.12 468 ILE A N 1
ATOM 3773 C CA . ILE A 1 468 ? 24.961 12.843 -38.464 1.00 88.12 468 ILE A CA 1
ATOM 3774 C C . ILE A 1 468 ? 25.443 12.220 -39.784 1.00 88.12 468 ILE A C 1
ATOM 3776 O O . ILE A 1 468 ? 26.597 12.414 -40.163 1.00 88.12 468 ILE A O 1
ATOM 3780 N N . PHE A 1 469 ? 24.549 11.503 -40.479 1.00 84.75 469 PHE A N 1
ATOM 3781 C CA . PHE A 1 469 ? 24.797 10.822 -41.752 1.00 84.75 469 PHE A CA 1
ATOM 3782 C C . PHE A 1 469 ? 23.628 11.072 -42.728 1.00 84.75 469 PHE A C 1
ATOM 3784 O O . PHE A 1 469 ? 22.724 10.235 -42.814 1.00 84.75 469 PHE A O 1
ATOM 3791 N N . PRO A 1 470 ? 23.622 12.202 -43.465 1.00 83.81 470 PRO A N 1
ATOM 3792 C CA . PRO A 1 470 ? 22.554 12.515 -44.419 1.00 83.81 470 PRO A CA 1
ATOM 3793 C C . PRO A 1 470 ? 22.428 11.449 -45.518 1.00 83.81 470 PRO A C 1
ATOM 3795 O O . PRO A 1 470 ? 21.319 11.022 -45.824 1.00 83.81 470 PRO A O 1
ATOM 3798 N N . ASP A 1 471 ? 23.552 10.920 -46.005 1.00 79.00 471 ASP A N 1
ATOM 3799 C CA . ASP A 1 471 ? 23.610 9.852 -47.014 1.00 79.00 471 ASP A CA 1
ATOM 3800 C C . ASP A 1 471 ? 22.885 8.564 -46.566 1.00 79.00 471 ASP A C 1
ATOM 3802 O O . ASP A 1 471 ? 22.328 7.827 -47.379 1.00 79.00 471 ASP A O 1
ATOM 3806 N N . LEU A 1 472 ? 22.865 8.283 -45.255 1.00 69.88 472 LEU A N 1
ATOM 3807 C CA . LEU A 1 472 ? 22.100 7.169 -44.683 1.00 69.88 472 LEU A CA 1
ATOM 3808 C C . LEU A 1 472 ? 20.625 7.534 -44.486 1.00 69.88 472 LEU A C 1
ATOM 3810 O O . LEU A 1 472 ? 19.777 6.651 -44.571 1.00 69.88 472 LEU A O 1
ATOM 3814 N N . ALA A 1 473 ? 20.298 8.803 -44.230 1.00 68.44 473 ALA A N 1
ATOM 3815 C CA . ALA A 1 473 ? 18.917 9.246 -44.053 1.00 68.44 473 ALA A CA 1
ATOM 3816 C C . ALA A 1 473 ? 18.082 9.014 -45.324 1.00 68.44 473 ALA A C 1
ATOM 3818 O O . ALA A 1 473 ? 16.966 8.508 -45.224 1.00 68.44 473 ALA A O 1
ATOM 3819 N N . GLU A 1 474 ? 18.646 9.297 -46.503 1.00 72.12 474 GLU A N 1
ATOM 3820 C CA . GLU A 1 474 ? 17.998 9.025 -47.796 1.00 72.12 474 GLU A CA 1
ATOM 3821 C C . GLU A 1 474 ? 17.773 7.520 -48.023 1.00 72.12 474 GLU A C 1
ATOM 3823 O O . GLU A 1 474 ? 16.686 7.111 -48.432 1.00 72.12 474 GLU A O 1
ATOM 3828 N N . SER A 1 475 ? 18.757 6.676 -47.683 1.00 69.94 475 SER A N 1
ATOM 3829 C CA . SER A 1 475 ? 18.623 5.214 -47.787 1.00 69.94 475 SER A CA 1
ATOM 3830 C C . SER A 1 475 ? 17.600 4.636 -46.801 1.00 69.94 475 SER A C 1
ATOM 3832 O O . SER A 1 475 ? 16.904 3.679 -47.134 1.00 69.94 475 SER A O 1
ATOM 3834 N N . CYS A 1 476 ? 17.511 5.190 -45.590 1.00 61.25 476 CYS A N 1
ATOM 3835 C CA . CYS A 1 476 ? 16.604 4.723 -44.542 1.00 61.25 476 CYS A CA 1
ATOM 3836 C C . CYS A 1 476 ? 15.150 5.147 -44.786 1.00 61.25 476 CYS A C 1
ATOM 3838 O O . CYS A 1 476 ? 14.242 4.351 -44.545 1.00 61.25 476 CYS A O 1
ATOM 3840 N N . ALA A 1 477 ? 14.916 6.368 -45.280 1.00 63.28 477 ALA A N 1
ATOM 3841 C CA . ALA A 1 477 ? 13.569 6.882 -45.543 1.00 63.28 477 ALA A CA 1
ATOM 3842 C C . ALA A 1 477 ? 12.776 5.967 -46.497 1.00 63.28 477 ALA A C 1
ATOM 3844 O O . ALA A 1 477 ? 11.612 5.674 -46.248 1.00 63.28 477 ALA A O 1
ATOM 3845 N N . GLY A 1 478 ? 13.433 5.423 -47.530 1.00 62.59 478 GLY A N 1
ATOM 3846 C CA . GLY A 1 478 ? 12.800 4.501 -48.480 1.00 62.59 478 GLY A CA 1
ATOM 3847 C C . GLY A 1 478 ? 12.412 3.123 -47.917 1.00 62.59 478 GLY A C 1
ATOM 3848 O O . GLY A 1 478 ? 11.564 2.457 -48.507 1.00 62.59 478 GLY A O 1
ATOM 3849 N N . GLN A 1 479 ? 13.001 2.675 -46.800 1.00 58.00 479 GLN A N 1
ATOM 3850 C CA . GLN A 1 479 ? 12.676 1.378 -46.178 1.00 58.00 479 GLN A CA 1
ATOM 3851 C C . GLN A 1 479 ? 11.709 1.499 -44.993 1.00 58.00 479 GLN A C 1
ATOM 3853 O O . GLN A 1 479 ? 10.861 0.626 -44.802 1.00 58.00 479 GLN A O 1
ATOM 3858 N N . ILE A 1 480 ? 11.824 2.564 -44.196 1.00 53.94 480 ILE A N 1
ATOM 3859 C CA . ILE A 1 480 ? 11.106 2.700 -42.920 1.00 53.94 480 ILE A CA 1
ATOM 3860 C C . ILE A 1 480 ? 9.611 2.963 -43.137 1.00 53.94 480 ILE A C 1
ATOM 3862 O O . ILE A 1 480 ? 8.796 2.310 -42.488 1.00 53.94 480 ILE A O 1
ATOM 3866 N N . ASP A 1 481 ? 9.245 3.833 -44.082 1.00 52.88 481 ASP A N 1
ATOM 3867 C CA . ASP A 1 481 ? 7.850 4.261 -44.295 1.00 52.88 481 ASP A CA 1
ATOM 3868 C C . ASP A 1 481 ? 6.927 3.147 -44.841 1.00 52.88 481 ASP A C 1
ATOM 3870 O O . ASP A 1 481 ? 5.710 3.303 -44.836 1.00 52.88 481 ASP A O 1
ATOM 3874 N N . SER A 1 482 ? 7.474 2.010 -45.298 1.00 51.62 482 SER A N 1
ATOM 3875 C CA . SER A 1 482 ? 6.679 0.867 -45.790 1.00 51.62 482 SER A CA 1
ATOM 3876 C C . SER A 1 482 ? 6.604 -0.323 -44.830 1.00 51.62 482 SER A C 1
ATOM 3878 O O . SER A 1 482 ? 5.645 -1.084 -44.896 1.00 51.62 482 SER A O 1
ATOM 3880 N N . THR A 1 483 ? 7.587 -0.493 -43.940 1.00 50.06 483 THR A N 1
ATOM 3881 C CA . THR A 1 483 ? 7.690 -1.677 -43.061 1.00 50.06 483 THR A CA 1
ATOM 3882 C C . THR A 1 483 ? 7.555 -1.345 -41.580 1.00 50.06 483 THR A C 1
ATOM 3884 O O . THR A 1 483 ? 7.088 -2.166 -40.799 1.00 50.06 483 THR A O 1
ATOM 3887 N N . HIS A 1 484 ? 7.937 -0.140 -41.155 1.00 49.56 484 HIS A N 1
ATOM 3888 C CA . HIS A 1 484 ? 8.052 0.173 -39.734 1.00 49.56 484 HIS A CA 1
ATOM 3889 C C . HIS A 1 484 ? 6.761 0.734 -39.131 1.00 49.56 484 HIS A C 1
ATOM 3891 O O . HIS A 1 484 ? 6.478 0.436 -37.977 1.00 49.56 484 HIS A O 1
ATOM 3897 N N . ASP A 1 485 ? 5.954 1.468 -39.905 1.00 46.97 485 ASP A N 1
ATOM 3898 C CA . ASP A 1 485 ? 4.580 1.810 -39.503 1.00 46.97 485 ASP A CA 1
ATOM 3899 C C . ASP A 1 485 ? 3.684 0.558 -39.456 1.00 46.97 485 ASP A C 1
ATOM 3901 O O . ASP A 1 485 ? 2.763 0.504 -38.647 1.00 46.97 485 ASP A O 1
ATOM 3905 N N . GLN A 1 486 ? 3.990 -0.485 -40.242 1.00 48.72 486 GLN A N 1
ATOM 3906 C CA . GLN A 1 486 ? 3.308 -1.780 -40.140 1.00 48.72 486 GLN A CA 1
ATOM 3907 C C . GLN A 1 486 ? 3.791 -2.587 -38.925 1.00 48.72 486 GLN A C 1
ATOM 3909 O O . GLN A 1 486 ? 2.958 -2.961 -38.112 1.00 48.72 486 GLN A O 1
ATOM 3914 N N . ASN A 1 487 ? 5.098 -2.753 -38.684 1.00 47.88 487 ASN A N 1
ATOM 3915 C CA . ASN A 1 487 ? 5.591 -3.484 -37.499 1.00 47.88 487 ASN A CA 1
ATOM 3916 C C . ASN A 1 487 ? 5.381 -2.757 -36.145 1.00 47.88 487 ASN A C 1
ATOM 3918 O O . ASN A 1 487 ? 5.597 -3.359 -35.094 1.00 47.88 487 ASN A O 1
ATOM 3922 N N . LEU A 1 488 ? 4.962 -1.484 -36.132 1.00 48.09 488 LEU A N 1
ATOM 3923 C CA . LEU A 1 488 ? 4.455 -0.796 -34.927 1.00 48.09 488 LEU A CA 1
ATOM 3924 C C . LEU A 1 488 ? 2.939 -0.970 -34.712 1.00 48.09 488 LEU A C 1
ATOM 3926 O O . LEU A 1 488 ? 2.456 -0.634 -33.632 1.00 48.09 488 LEU A O 1
ATOM 3930 N N . MET A 1 489 ? 2.212 -1.467 -35.718 1.00 40.78 489 MET A N 1
ATOM 3931 C CA . MET A 1 489 ? 0.749 -1.636 -35.732 1.00 40.78 489 MET A CA 1
ATOM 3932 C C . MET A 1 489 ? 0.304 -3.105 -35.816 1.00 40.78 489 MET A C 1
ATOM 3934 O O . MET A 1 489 ? -0.827 -3.409 -35.459 1.00 40.78 489 MET A O 1
ATOM 3938 N N . VAL A 1 490 ? 1.155 -4.001 -36.326 1.00 44.25 490 VAL A N 1
ATOM 3939 C CA . VAL A 1 490 ? 0.820 -5.384 -36.685 1.00 44.25 490 VAL A CA 1
ATOM 3940 C C . VAL A 1 490 ? 2.010 -6.299 -36.393 1.00 44.25 490 VAL A C 1
ATOM 3942 O O . VAL A 1 490 ? 2.899 -6.463 -37.224 1.00 44.25 490 VAL A O 1
ATOM 3945 N N . GLU A 1 491 ? 2.006 -6.923 -35.216 1.00 42.69 491 GLU A N 1
ATOM 3946 C CA . GLU A 1 491 ? 2.608 -8.251 -35.020 1.00 42.69 491 GLU A CA 1
ATOM 3947 C C . GLU A 1 491 ? 1.972 -8.943 -33.798 1.00 42.69 491 GLU A C 1
ATOM 3949 O O . GLU A 1 491 ? 2.650 -9.399 -32.876 1.00 42.69 491 GLU A O 1
ATOM 3954 N N . ASP A 1 492 ? 0.635 -9.029 -33.812 1.00 41.12 492 ASP A N 1
ATOM 3955 C CA . ASP A 1 492 ? -0.109 -10.020 -33.028 1.00 41.12 492 ASP A CA 1
ATOM 3956 C C . ASP A 1 492 ? 0.039 -11.388 -33.706 1.00 41.12 492 ASP A C 1
ATOM 3958 O O . ASP A 1 492 ? -0.829 -11.865 -34.434 1.00 41.12 492 ASP A O 1
ATOM 3962 N N . VAL A 1 493 ? 1.193 -12.013 -33.478 1.00 37.56 493 VAL A N 1
ATOM 3963 C CA . VAL A 1 493 ? 1.387 -13.456 -33.662 1.00 37.56 493 VAL A CA 1
ATOM 3964 C C . VAL A 1 493 ? 1.996 -14.003 -32.375 1.00 37.56 493 VAL A C 1
ATOM 3966 O O . VAL A 1 493 ? 3.163 -14.392 -32.320 1.00 37.56 493 VAL A O 1
ATOM 3969 N N . ILE A 1 494 ? 1.190 -13.994 -31.312 1.00 39.34 494 ILE A N 1
ATOM 3970 C CA . ILE A 1 494 ? 1.438 -14.808 -30.123 1.00 39.34 494 ILE A CA 1
ATOM 3971 C C . ILE A 1 494 ? 0.373 -15.901 -30.089 1.00 39.34 494 ILE A C 1
ATOM 3973 O O . ILE A 1 494 ? -0.800 -15.662 -29.814 1.00 39.34 494 ILE A O 1
ATOM 3977 N N . ASP A 1 495 ? 0.828 -17.110 -30.395 1.00 43.34 495 ASP A N 1
ATOM 3978 C CA . ASP A 1 495 ? 0.113 -18.367 -30.210 1.00 43.34 495 ASP A CA 1
ATOM 3979 C C . ASP A 1 495 ? 0.054 -18.689 -28.702 1.00 43.34 495 ASP A C 1
ATOM 3981 O O . ASP A 1 495 ? 0.932 -19.362 -28.165 1.00 43.34 495 ASP A O 1
ATOM 3985 N N . ASP A 1 496 ? -0.938 -18.136 -27.992 1.00 36.16 496 ASP A N 1
ATOM 3986 C CA . ASP A 1 496 ? -1.230 -18.457 -26.585 1.00 36.16 496 ASP A CA 1
ATOM 3987 C C . ASP A 1 496 ? -2.751 -18.554 -26.362 1.00 36.16 496 ASP A C 1
ATOM 3989 O O . ASP A 1 496 ? -3.445 -17.588 -26.039 1.00 36.16 496 ASP A O 1
ATOM 3993 N N . GLY A 1 497 ? -3.298 -19.761 -26.517 1.00 36.56 497 GLY A N 1
ATOM 3994 C CA . GLY A 1 497 ? -4.705 -20.034 -26.224 1.00 36.56 497 GLY A CA 1
ATOM 3995 C C . GLY A 1 497 ? -5.014 -19.968 -24.724 1.00 36.56 497 GLY A C 1
ATOM 3996 O O . GLY A 1 497 ? -4.863 -20.970 -24.020 1.00 36.56 497 GLY A O 1
ATOM 3997 N N . LYS A 1 498 ? -5.503 -18.818 -24.232 1.00 35.34 498 LYS A N 1
ATOM 3998 C CA . LYS A 1 498 ? -6.069 -18.664 -22.877 1.00 35.34 498 LYS A CA 1
ATOM 3999 C C . LYS A 1 498 ? -7.328 -17.794 -22.828 1.00 35.34 498 LYS A C 1
ATOM 4001 O O . LYS A 1 498 ? -7.263 -16.596 -22.601 1.00 35.34 498 LYS A O 1
ATOM 4006 N N . MET A 1 499 ? -8.463 -18.483 -22.944 1.00 34.00 499 MET A N 1
ATOM 4007 C CA . MET A 1 499 ? -9.737 -18.252 -22.244 1.00 34.00 499 MET A CA 1
ATOM 4008 C C . MET A 1 499 ? -9.856 -16.938 -21.437 1.00 34.00 499 MET A C 1
ATOM 4010 O O . MET A 1 499 ? -9.486 -16.891 -20.262 1.00 34.00 499 MET A O 1
ATOM 4014 N N . GLU A 1 500 ? -10.485 -15.919 -22.026 1.00 32.41 500 GLU A N 1
ATOM 4015 C CA . GLU A 1 500 ? -10.993 -14.758 -21.287 1.00 32.41 500 GLU A CA 1
ATOM 4016 C C . GLU A 1 500 ? -12.399 -15.025 -20.720 1.00 32.41 500 GLU A C 1
ATOM 4018 O O . GLU A 1 500 ? -13.197 -15.792 -21.268 1.00 32.41 500 GLU A O 1
ATOM 4023 N N . ILE A 1 501 ? -12.711 -14.395 -19.584 1.00 30.14 501 ILE A N 1
ATOM 4024 C CA . ILE A 1 501 ? -14.023 -14.457 -18.931 1.00 30.14 501 ILE A CA 1
ATOM 4025 C C . ILE A 1 501 ? -14.605 -13.045 -18.932 1.00 30.14 501 ILE A C 1
ATOM 4027 O O . ILE A 1 501 ? -14.172 -12.197 -18.155 1.00 30.14 501 ILE A O 1
ATOM 4031 N N . ASN A 1 502 ? -15.613 -12.809 -19.774 1.00 27.28 502 ASN A N 1
ATOM 4032 C CA . ASN A 1 502 ? -16.361 -11.553 -19.764 1.00 27.28 502 ASN A CA 1
ATOM 4033 C C . ASN A 1 502 ? -17.120 -11.375 -18.442 1.00 27.28 502 ASN A C 1
ATOM 4035 O O . ASN A 1 502 ? -17.921 -12.230 -18.056 1.00 27.28 502 ASN A O 1
ATOM 4039 N N . ILE A 1 503 ? -16.921 -10.220 -17.809 1.00 30.02 503 ILE A N 1
ATOM 4040 C CA . ILE A 1 503 ? -17.831 -9.658 -16.810 1.00 30.02 503 ILE A CA 1
ATOM 4041 C C . ILE A 1 503 ? -18.415 -8.388 -17.423 1.00 30.02 503 ILE A C 1
ATOM 4043 O O . ILE A 1 503 ? -17.703 -7.417 -17.665 1.00 30.02 503 ILE A O 1
ATOM 4047 N N . GLU A 1 504 ? -19.716 -8.416 -17.691 1.00 27.67 504 GLU A N 1
ATOM 4048 C CA . GLU A 1 504 ? -20.482 -7.245 -18.108 1.00 27.67 504 GLU A CA 1
ATOM 4049 C C . GLU A 1 504 ? -20.687 -6.317 -16.901 1.00 27.67 504 GLU A C 1
ATOM 4051 O O . GLU A 1 504 ? -21.139 -6.760 -15.844 1.00 27.67 504 GLU A O 1
ATOM 4056 N N . THR A 1 505 ? -20.415 -5.022 -17.063 1.00 30.91 505 THR A N 1
ATOM 4057 C CA . THR A 1 505 ? -20.977 -3.978 -16.193 1.00 30.91 505 THR A CA 1
ATOM 4058 C C . THR A 1 505 ? -21.481 -2.825 -17.042 1.00 30.91 505 THR A C 1
ATOM 4060 O O . THR A 1 505 ? -20.712 -2.186 -17.762 1.00 30.91 505 THR A O 1
ATOM 4063 N N . GLU A 1 506 ? -22.780 -2.571 -16.937 1.00 31.59 506 GLU A N 1
ATOM 4064 C CA . GLU A 1 506 ? -23.471 -1.431 -17.531 1.00 31.59 506 GLU A CA 1
ATOM 4065 C C . GLU A 1 506 ? -22.906 -0.113 -16.978 1.00 31.59 506 GLU A C 1
ATOM 4067 O O . GLU A 1 506 ? -22.623 0.001 -15.784 1.00 31.59 506 GLU A O 1
ATOM 4072 N N . ILE A 1 507 ? -22.772 0.901 -17.835 1.00 29.92 507 ILE A N 1
ATOM 4073 C CA . ILE A 1 507 ? -22.538 2.286 -17.414 1.00 29.92 507 ILE A CA 1
ATOM 4074 C C . ILE A 1 507 ? -23.568 3.164 -18.121 1.00 29.92 507 ILE A C 1
ATOM 4076 O O . ILE A 1 507 ? -23.508 3.363 -19.336 1.00 29.92 507 ILE A O 1
ATOM 4080 N N . GLU A 1 508 ? -24.513 3.689 -17.343 1.00 30.67 508 GLU A N 1
ATOM 4081 C CA . GLU A 1 508 ? -25.419 4.743 -17.791 1.00 30.67 508 GLU A CA 1
ATOM 4082 C C . GLU A 1 508 ? -24.655 6.050 -18.041 1.00 30.67 508 GLU A C 1
ATOM 4084 O O . GLU A 1 508 ? -23.678 6.390 -17.370 1.00 30.67 508 GLU A O 1
ATOM 4089 N N . THR A 1 509 ? -25.108 6.795 -19.044 1.00 30.53 509 THR A N 1
ATOM 4090 C CA . THR A 1 509 ? -24.494 8.048 -19.484 1.00 30.53 509 THR A CA 1
ATOM 4091 C C . THR A 1 509 ? -25.076 9.257 -18.758 1.00 30.53 509 THR A C 1
ATOM 4093 O O . THR A 1 509 ? -26.272 9.502 -18.891 1.00 30.53 509 THR A O 1
ATOM 4096 N N . GLU A 1 510 ? -24.234 10.122 -18.189 1.00 29.56 510 GLU A N 1
ATOM 4097 C CA . GLU A 1 510 ? -24.559 11.549 -18.035 1.00 29.56 510 GLU A CA 1
ATOM 4098 C C . GLU A 1 510 ? -23.384 12.453 -18.442 1.00 29.56 510 GLU A C 1
ATOM 4100 O O . GLU A 1 510 ? -22.219 12.050 -18.460 1.00 29.56 510 GLU A O 1
ATOM 4105 N N . LYS A 1 511 ? -23.721 13.677 -18.864 1.00 30.48 511 LYS A N 1
ATOM 4106 C CA . LYS A 1 511 ? -22.852 14.637 -19.558 1.00 30.48 511 LYS A CA 1
ATOM 4107 C C . LYS A 1 511 ? -22.858 16.004 -18.868 1.00 30.48 511 LYS A C 1
ATOM 4109 O O . LYS A 1 511 ? -23.887 16.415 -18.362 1.00 30.48 511 LYS A O 1
ATOM 4114 N N . GLU A 1 512 ? -21.736 16.714 -19.033 1.00 31.73 512 GLU A N 1
ATOM 4115 C CA . GLU A 1 512 ? -21.586 18.185 -19.104 1.00 31.73 512 GLU A CA 1
ATOM 4116 C C . GLU A 1 512 ? -22.203 19.071 -17.993 1.00 31.73 512 GLU A C 1
ATOM 4118 O O . GLU A 1 512 ? -23.408 19.238 -17.915 1.00 31.73 512 GLU A O 1
ATOM 4123 N N . GLU A 1 513 ? -21.362 19.805 -17.246 1.00 28.88 513 GLU A N 1
ATOM 4124 C CA . GLU A 1 513 ? -21.065 21.248 -17.454 1.00 28.88 513 GLU A CA 1
ATOM 4125 C C . GLU A 1 513 ? -20.021 21.743 -16.413 1.00 28.88 513 GLU A C 1
ATOM 4127 O O . GLU A 1 513 ? -20.069 21.398 -15.239 1.00 28.88 513 GLU A O 1
ATOM 4132 N N . LYS A 1 514 ? -18.873 22.294 -16.836 1.00 30.19 514 LYS A N 1
ATOM 4133 C CA . LYS A 1 514 ? -18.552 23.728 -17.059 1.00 30.19 514 LYS A CA 1
ATOM 4134 C C . LYS A 1 514 ? -18.556 24.653 -15.822 1.00 30.19 514 LYS A C 1
ATOM 4136 O O . LYS A 1 514 ? -19.558 25.245 -15.456 1.00 30.19 514 LYS A O 1
ATOM 4141 N N . SER A 1 515 ? -17.343 24.869 -15.306 1.00 29.02 515 SER A N 1
ATOM 4142 C CA . SER A 1 515 ? -16.728 26.172 -14.964 1.00 29.02 515 SER A CA 1
ATOM 4143 C C . SER A 1 515 ? -17.601 27.376 -14.552 1.00 29.02 515 SER A C 1
ATOM 4145 O O . SER A 1 515 ? -18.265 27.973 -15.402 1.00 29.02 515 SER A O 1
ATOM 4147 N N . LEU A 1 516 ? -17.348 27.916 -13.351 1.00 26.92 516 LEU A N 1
ATOM 4148 C CA . LEU A 1 516 ? -17.251 29.372 -13.160 1.00 26.92 516 LEU A CA 1
ATOM 4149 C C . LEU A 1 516 ? -16.366 29.757 -11.957 1.00 26.92 516 LEU A C 1
ATOM 4151 O O . LEU A 1 516 ? -16.259 29.019 -10.982 1.00 26.92 516 LEU A O 1
ATOM 4155 N N . ASP A 1 517 ? -15.705 30.908 -12.082 1.00 27.89 517 ASP A N 1
ATOM 4156 C CA . ASP A 1 517 ? -14.726 31.486 -11.148 1.00 27.89 517 ASP A CA 1
ATOM 4157 C C . ASP A 1 517 ? -15.371 32.379 -10.053 1.00 27.89 517 ASP A C 1
ATOM 4159 O O . ASP A 1 517 ? -16.565 32.667 -10.099 1.00 27.89 517 ASP A O 1
ATOM 4163 N N . VAL A 1 518 ? -14.515 32.949 -9.182 1.00 26.97 518 VAL A N 1
ATOM 4164 C CA . VAL A 1 518 ? -14.678 34.226 -8.420 1.00 26.97 518 VAL A CA 1
ATOM 4165 C C . VAL A 1 518 ? -14.974 34.170 -6.894 1.00 26.97 518 VAL A C 1
ATOM 4167 O O . VAL A 1 518 ? -16.110 34.215 -6.445 1.00 26.97 518 VAL A O 1
ATOM 4170 N N . VAL A 1 519 ? -13.880 34.241 -6.112 1.00 27.70 519 VAL A N 1
ATOM 4171 C CA . VAL A 1 519 ? -13.531 35.234 -5.045 1.00 27.70 519 VAL A CA 1
ATOM 4172 C C . VAL A 1 519 ? -14.492 35.577 -3.866 1.00 27.70 519 VAL A C 1
ATOM 4174 O O . VAL A 1 519 ? -15.660 35.902 -4.024 1.00 27.70 519 VAL A O 1
ATOM 4177 N N . SER A 1 520 ? -13.851 35.768 -2.693 1.00 28.97 520 SER A N 1
ATOM 4178 C CA . SER A 1 520 ? -14.270 36.411 -1.413 1.00 28.97 520 SER A CA 1
ATOM 4179 C C . SER A 1 520 ? -14.981 35.522 -0.372 1.00 28.97 520 SER A C 1
ATOM 4181 O O . SER A 1 520 ? -15.990 34.897 -0.647 1.00 28.97 520 SER A O 1
ATOM 4183 N N . HIS A 1 521 ? -14.390 35.250 0.802 1.00 28.88 521 HIS A N 1
ATOM 4184 C CA . HIS A 1 521 ? -14.082 36.109 1.973 1.00 28.88 521 HIS A CA 1
ATOM 4185 C C . HIS A 1 521 ? -15.283 36.468 2.882 1.00 28.88 521 HIS A C 1
ATOM 4187 O O . HIS A 1 521 ? -15.893 37.523 2.767 1.00 28.88 521 HIS A O 1
ATOM 4193 N N . THR A 1 522 ? -15.475 35.611 3.892 1.00 27.17 522 THR A N 1
ATOM 4194 C CA . THR A 1 522 ? -15.620 35.969 5.320 1.00 27.17 522 THR A CA 1
ATOM 4195 C C . THR A 1 522 ? -16.723 36.948 5.757 1.00 27.17 522 THR A C 1
ATOM 4197 O O . THR A 1 522 ? -16.528 38.164 5.745 1.00 27.17 522 THR A O 1
ATOM 4200 N N . ARG A 1 523 ? -17.763 36.422 6.430 1.00 25.94 523 ARG A N 1
ATOM 4201 C CA . ARG A 1 523 ? -18.370 37.105 7.593 1.00 25.94 523 ARG A CA 1
ATOM 4202 C C . ARG A 1 523 ? -18.999 36.135 8.605 1.00 25.94 523 ARG A C 1
ATOM 4204 O O . ARG A 1 523 ? -19.569 35.120 8.227 1.00 25.94 523 ARG A O 1
ATOM 4211 N N . GLN A 1 524 ? -18.866 36.456 9.893 1.00 27.92 524 GLN A N 1
ATOM 4212 C CA . GLN A 1 524 ? -19.412 35.714 11.043 1.00 27.92 524 GLN A CA 1
ATOM 4213 C C . GLN A 1 524 ? -20.783 36.259 11.492 1.00 27.92 524 GLN A C 1
ATOM 4215 O O . GLN A 1 524 ? -21.024 37.447 11.293 1.00 27.92 524 GLN A O 1
ATOM 4220 N N . GLN A 1 525 ? -21.540 35.431 12.244 1.00 27.97 525 GLN A N 1
ATOM 4221 C CA . GLN A 1 525 ? -22.528 35.798 13.297 1.00 27.97 525 GLN A CA 1
ATOM 4222 C C . GLN A 1 525 ? -23.790 36.594 12.845 1.00 27.97 525 GLN A C 1
ATOM 4224 O O . GLN A 1 525 ? -23.687 37.564 12.111 1.00 27.97 525 GLN A O 1
ATOM 4229 N N . ASN A 1 526 ? -25.033 36.298 13.268 1.00 26.28 526 ASN A N 1
ATOM 4230 C CA . ASN A 1 526 ? -25.494 36.003 14.636 1.00 26.28 526 ASN A CA 1
ATOM 4231 C C . ASN A 1 526 ? -26.979 35.525 14.704 1.00 26.28 526 ASN A C 1
ATOM 4233 O O . ASN A 1 526 ? -27.806 36.036 13.963 1.00 26.28 526 ASN A O 1
ATOM 4237 N N . GLN A 1 527 ? -27.277 34.657 15.685 1.00 28.28 527 GLN A N 1
ATOM 4238 C CA . GLN A 1 527 ? -28.423 34.647 16.637 1.00 28.28 527 GLN A CA 1
ATOM 4239 C C . GLN A 1 527 ? -29.926 34.750 16.231 1.00 28.28 527 GLN A C 1
ATOM 4241 O O . GLN A 1 527 ? -30.359 35.741 15.658 1.00 28.28 527 GLN A O 1
ATOM 4246 N N . ASN A 1 528 ? -30.707 33.837 16.854 1.00 26.02 528 ASN A N 1
ATOM 4247 C CA . ASN A 1 528 ? -32.106 33.951 17.350 1.00 26.02 528 ASN A CA 1
ATOM 4248 C C . ASN A 1 528 ? -33.251 33.976 16.290 1.00 26.02 528 ASN A C 1
ATOM 4250 O O . ASN A 1 528 ? -33.035 34.406 15.169 1.00 26.02 528 ASN A O 1
ATOM 4254 N N . GLU A 1 529 ? -34.493 33.511 16.540 1.00 28.28 529 GLU A N 1
ATOM 4255 C CA . GLU A 1 529 ? -35.237 33.260 17.798 1.00 28.28 529 GLU A CA 1
ATOM 4256 C C . GLU A 1 529 ? -36.444 32.273 17.615 1.00 28.28 529 GLU A C 1
ATOM 4258 O O . GLU A 1 529 ? -36.956 32.157 16.508 1.00 28.28 529 GLU A O 1
ATOM 4263 N N . LYS A 1 530 ? -36.938 31.675 18.724 1.00 30.00 530 LYS A N 1
ATOM 4264 C CA . LYS A 1 530 ? -38.310 31.138 19.020 1.00 30.00 530 LYS A CA 1
ATOM 4265 C C . LYS A 1 530 ? -38.955 29.931 18.291 1.00 30.00 530 LYS A C 1
ATOM 4267 O O . LYS A 1 530 ? -39.426 30.015 17.165 1.00 30.00 530 LYS A O 1
ATOM 4272 N N . GLU A 1 531 ? -39.104 28.853 19.073 1.00 29.59 531 GLU A N 1
ATOM 4273 C CA . GLU A 1 531 ? -40.373 28.265 19.586 1.00 29.59 531 GLU A CA 1
ATOM 4274 C C . GLU A 1 531 ? -41.720 28.593 18.898 1.00 29.59 531 GLU A C 1
ATOM 4276 O O . GLU A 1 531 ? -42.101 29.760 18.857 1.00 29.59 531 GLU A O 1
ATOM 4281 N N . VAL A 1 532 ? -42.510 27.547 18.588 1.00 29.58 532 VAL A N 1
ATOM 4282 C CA . VAL A 1 532 ? -43.901 27.315 19.073 1.00 29.58 532 VAL A CA 1
ATOM 4283 C C . VAL A 1 532 ? -44.154 25.788 19.128 1.00 29.58 532 VAL A C 1
ATOM 4285 O O . VAL A 1 532 ? -43.676 25.052 18.267 1.00 29.58 532 VAL A O 1
ATOM 4288 N N . GLU A 1 533 ? -44.870 25.317 20.154 1.00 32.22 533 GLU A N 1
ATOM 4289 C CA . GLU A 1 533 ? -45.332 23.926 20.344 1.00 32.22 533 GLU A CA 1
ATOM 4290 C C . GLU A 1 533 ? -46.591 23.608 19.513 1.00 32.22 533 GLU A C 1
ATOM 4292 O O . GLU A 1 533 ? -47.422 24.490 19.326 1.00 32.22 533 GLU A O 1
ATOM 4297 N N . GLU A 1 534 ? -46.832 22.335 19.169 1.00 31.20 534 GLU A N 1
ATOM 4298 C CA . GLU A 1 534 ? -48.170 21.749 19.381 1.00 31.20 534 GLU A CA 1
ATOM 4299 C C . GLU A 1 534 ? -48.124 20.212 19.509 1.00 31.20 534 GLU A C 1
ATOM 4301 O O . GLU A 1 534 ? -47.168 19.553 19.096 1.00 31.20 534 GLU A O 1
ATOM 4306 N N . GLU A 1 535 ? -49.130 19.650 20.184 1.00 29.88 535 GLU A N 1
ATOM 4307 C CA . GLU A 1 535 ? -49.107 18.323 20.812 1.00 29.88 535 GLU A CA 1
ATOM 4308 C C . GLU A 1 535 ? -50.174 17.381 20.211 1.00 29.88 535 GLU A C 1
ATOM 4310 O O . GLU A 1 535 ? -51.293 17.817 19.971 1.00 29.88 535 GLU A O 1
ATOM 4315 N N . LYS A 1 536 ? -49.865 16.071 20.123 1.00 30.86 536 LYS A N 1
ATOM 4316 C CA . LYS A 1 536 ? -50.804 14.916 20.047 1.00 30.86 536 LYS A CA 1
ATOM 4317 C C . LYS A 1 536 ? -51.801 14.805 18.873 1.00 30.86 536 LYS A C 1
ATOM 4319 O O . LYS A 1 536 ? -52.569 15.704 18.576 1.00 30.86 536 LYS A O 1
ATOM 4324 N N . VAL A 1 537 ? -51.972 13.565 18.395 1.00 29.03 537 VAL A N 1
ATOM 4325 C CA . VAL A 1 537 ? -53.164 12.724 18.680 1.00 29.03 537 VAL A CA 1
ATOM 4326 C C . VAL A 1 537 ? -52.885 11.268 18.260 1.00 29.03 537 VAL A C 1
ATOM 4328 O O . VAL A 1 537 ? -52.119 11.012 17.335 1.00 29.03 537 VAL A O 1
ATOM 4331 N N . GLU A 1 538 ? -53.463 10.314 18.992 1.00 29.05 538 GLU A N 1
ATOM 4332 C CA . GLU A 1 538 ? -53.393 8.866 18.738 1.00 29.05 538 GLU A CA 1
ATOM 4333 C C . GLU A 1 538 ? -54.307 8.439 17.568 1.00 29.05 538 GLU A C 1
ATOM 4335 O O . GLU A 1 538 ? -55.345 9.054 17.334 1.00 29.05 538 GLU A O 1
ATOM 4340 N N . GLY A 1 539 ? -53.984 7.338 16.878 1.00 28.12 539 GLY A N 1
ATOM 4341 C CA . GLY A 1 539 ? -54.857 6.749 15.854 1.00 28.12 539 GLY A CA 1
ATOM 4342 C C . GLY A 1 539 ? -54.457 5.315 15.496 1.00 28.12 539 GLY A C 1
ATOM 4343 O O . GLY A 1 539 ? -53.302 5.053 15.173 1.00 28.12 539 GLY A O 1
ATOM 4344 N N . GLU A 1 540 ? -55.397 4.377 15.606 1.00 29.66 540 GLU A N 1
ATOM 4345 C CA . GLU A 1 540 ? -55.164 2.938 15.423 1.00 29.66 540 GLU A CA 1
ATOM 4346 C C . GLU A 1 540 ? -55.213 2.468 13.952 1.00 29.66 540 GLU A C 1
ATOM 4348 O O . GLU A 1 540 ? -55.819 3.116 13.108 1.00 29.66 540 GLU A O 1
ATOM 4353 N N . LYS A 1 541 ? -54.610 1.288 13.710 1.00 30.36 541 LYS A N 1
ATOM 4354 C CA . LYS A 1 541 ? -55.036 0.179 12.816 1.00 30.36 541 LYS A CA 1
ATOM 4355 C C . LYS A 1 541 ? -55.863 0.506 11.553 1.00 30.36 541 LYS A C 1
ATOM 4357 O O . LYS A 1 541 ? -56.995 0.953 11.665 1.00 30.36 541 LYS A O 1
ATOM 4362 N N . GLU A 1 542 ? -55.444 -0.050 10.412 1.00 32.00 542 GLU A N 1
ATOM 4363 C CA . GLU A 1 542 ? -56.082 -1.272 9.870 1.00 32.00 542 GLU A CA 1
ATOM 4364 C C . GLU A 1 542 ? -55.276 -1.914 8.722 1.00 32.00 542 GLU A C 1
ATOM 4366 O O . GLU A 1 542 ? -54.509 -1.256 8.020 1.00 32.00 542 GLU A O 1
ATOM 4371 N N . GLU A 1 543 ? -55.433 -3.231 8.553 1.00 29.69 543 GLU A N 1
ATOM 4372 C CA . GLU A 1 543 ? -55.080 -3.944 7.318 1.00 29.69 543 GLU A CA 1
ATOM 4373 C C . GLU A 1 543 ? -56.118 -3.625 6.225 1.00 29.69 543 GLU A C 1
ATOM 4375 O O . GLU A 1 543 ? -57.273 -3.389 6.559 1.00 29.69 543 GLU A O 1
ATOM 4380 N N . VAL A 1 544 ? -55.771 -3.754 4.934 1.00 30.03 544 VAL A N 1
ATOM 4381 C CA . VAL A 1 544 ? -56.485 -4.622 3.959 1.00 30.03 544 VAL A CA 1
ATOM 4382 C C . VAL A 1 544 ? -55.901 -4.493 2.541 1.00 30.03 544 VAL A C 1
ATOM 4384 O O . VAL A 1 544 ? -55.305 -3.494 2.150 1.00 30.03 544 VAL A O 1
ATOM 4387 N N . LYS A 1 545 ? -56.042 -5.590 1.789 1.00 30.67 545 LYS A N 1
ATOM 4388 C CA . LYS A 1 545 ? -55.552 -5.845 0.425 1.00 30.67 545 LYS A CA 1
ATOM 4389 C C . LYS A 1 545 ? -56.208 -4.948 -0.637 1.00 30.67 545 LYS A C 1
ATOM 4391 O O . LYS A 1 545 ? -57.394 -4.651 -0.544 1.00 30.67 545 LYS A O 1
ATOM 4396 N N . GLY A 1 546 ? -55.438 -4.613 -1.674 1.00 27.14 546 GLY A N 1
ATOM 4397 C CA . GLY A 1 546 ? -55.851 -3.734 -2.772 1.00 27.14 546 GLY A CA 1
ATOM 4398 C C . GLY A 1 546 ? -56.681 -4.345 -3.905 1.00 27.14 546 GLY A C 1
ATOM 4399 O O . GLY A 1 546 ? -57.223 -5.439 -3.781 1.00 27.14 546 GLY A O 1
ATOM 4400 N N . SER A 1 547 ? -56.728 -3.615 -5.027 1.00 30.11 547 SER A N 1
ATOM 4401 C CA . SER A 1 547 ? -57.158 -4.088 -6.352 1.00 30.11 547 SER A CA 1
ATOM 4402 C C . SER A 1 547 ? -56.883 -3.041 -7.450 1.00 30.11 547 SER A C 1
ATOM 4404 O O . SER A 1 547 ? -57.231 -1.873 -7.293 1.00 30.11 547 SER A O 1
ATOM 4406 N N . ASP A 1 548 ? -56.308 -3.505 -8.560 1.00 27.36 548 ASP A N 1
ATOM 4407 C CA . ASP A 1 548 ? -56.284 -2.915 -9.917 1.00 27.36 548 ASP A CA 1
ATOM 4408 C C . ASP A 1 548 ? -57.702 -2.841 -10.560 1.00 27.36 548 ASP A C 1
ATOM 4410 O O . ASP A 1 548 ? -58.629 -3.432 -9.993 1.00 27.36 548 ASP A O 1
ATOM 4414 N N . PRO A 1 549 ? -57.912 -2.344 -11.812 1.00 55.97 549 PRO A N 1
ATOM 4415 C CA . PRO A 1 549 ? -57.273 -1.242 -12.574 1.00 55.97 549 PRO A CA 1
ATOM 4416 C C . PRO A 1 549 ? -58.319 -0.377 -13.375 1.00 55.97 549 PRO A C 1
ATOM 4418 O O . PRO A 1 549 ? -59.519 -0.442 -13.109 1.00 55.97 549 PRO A O 1
ATOM 4421 N N . THR A 1 550 ? -57.885 0.310 -14.462 1.00 28.48 550 THR A N 1
ATOM 4422 C CA . THR A 1 550 ? -58.519 0.438 -15.830 1.00 28.48 550 THR A CA 1
ATOM 4423 C C . THR A 1 550 ? -58.916 1.842 -16.390 1.00 28.48 550 THR A C 1
ATOM 4425 O O . THR A 1 550 ? -59.669 2.579 -15.764 1.00 28.48 550 THR A O 1
ATOM 4428 N N . THR A 1 551 ? -58.589 2.066 -17.691 1.00 29.30 551 THR A N 1
ATOM 4429 C CA . THR A 1 551 ? -59.216 2.954 -18.747 1.00 29.30 551 THR A CA 1
ATOM 4430 C C . THR A 1 551 ? -58.934 4.483 -18.727 1.00 29.30 551 THR A C 1
ATOM 4432 O O . THR A 1 551 ? -59.289 5.136 -17.759 1.00 29.30 551 THR A O 1
ATOM 4435 N N . ILE A 1 552 ? -58.258 5.156 -19.696 1.00 30.45 552 ILE A N 1
ATOM 4436 C CA . ILE A 1 552 ? -58.472 5.350 -21.178 1.00 30.45 552 ILE A CA 1
ATOM 4437 C C . ILE A 1 552 ? -59.875 5.951 -21.477 1.00 30.45 552 ILE A C 1
ATOM 4439 O O . ILE A 1 552 ? -60.819 5.353 -20.960 1.00 30.45 552 ILE A O 1
ATOM 4443 N N . PRO A 1 553 ? -60.083 7.081 -22.231 1.00 45.25 553 PRO A N 1
ATOM 4444 C CA . PRO A 1 553 ? -59.644 7.386 -23.631 1.00 45.25 553 PRO A CA 1
ATOM 4445 C C . PRO A 1 553 ? -59.017 8.793 -23.883 1.00 45.25 553 PRO A C 1
ATOM 4447 O O . PRO A 1 553 ? -59.128 9.679 -23.047 1.00 45.25 553 PRO A O 1
ATOM 4450 N N . GLN A 1 554 ? -58.170 9.013 -24.908 1.00 28.83 554 GLN A N 1
ATOM 4451 C CA . GLN A 1 554 ? -58.410 9.306 -26.356 1.00 28.83 554 GLN A CA 1
ATOM 4452 C C . GLN A 1 554 ? -59.283 10.536 -26.708 1.00 28.83 554 GLN A C 1
ATOM 4454 O O . GLN A 1 554 ? -60.460 10.547 -26.371 1.00 28.83 554 GLN A O 1
ATOM 4459 N N . GLN A 1 555 ? -58.730 11.467 -27.512 1.00 27.08 555 GLN A N 1
ATOM 4460 C CA . GLN A 1 555 ? -59.148 11.911 -28.877 1.00 27.08 555 GLN A CA 1
ATOM 4461 C C . GLN A 1 555 ? -58.523 13.303 -29.203 1.00 27.08 555 GLN A C 1
ATOM 4463 O O . GLN A 1 555 ? -58.453 14.143 -28.315 1.00 27.08 555 GLN A O 1
ATOM 4468 N N . GLN A 1 556 ? -57.792 13.449 -30.326 1.00 27.23 556 GLN A N 1
ATOM 4469 C CA . GLN A 1 556 ? -58.167 14.144 -31.591 1.00 27.23 556 GLN A CA 1
ATOM 4470 C C . GLN A 1 556 ? -58.442 15.659 -31.462 1.00 27.23 556 GLN A C 1
ATOM 4472 O O . GLN A 1 556 ? -59.043 16.075 -30.482 1.00 27.23 556 GLN A O 1
ATOM 4477 N N . ASP A 1 557 ? -58.192 16.557 -32.418 1.00 27.52 557 ASP A N 1
ATOM 4478 C CA . ASP A 1 557 ? -57.403 16.680 -33.664 1.00 27.52 557 ASP A CA 1
ATOM 4479 C C . ASP A 1 557 ? -57.693 18.124 -34.184 1.00 27.52 557 ASP A C 1
ATOM 4481 O O . ASP A 1 557 ? -58.660 18.750 -33.754 1.00 27.52 557 ASP A O 1
ATOM 4485 N N . ASP A 1 558 ? -56.902 18.609 -35.148 1.00 29.67 558 ASP A N 1
ATOM 4486 C CA . ASP A 1 558 ? -57.257 19.622 -36.172 1.00 29.67 558 ASP A CA 1
ATOM 4487 C C . ASP A 1 558 ? -57.477 21.142 -35.867 1.00 29.67 558 ASP A C 1
ATOM 4489 O O . ASP A 1 558 ? -58.531 21.596 -35.435 1.00 29.67 558 ASP A O 1
ATOM 4493 N N . GLN A 1 559 ? -56.511 21.923 -36.398 1.00 29.06 559 GLN A N 1
ATOM 4494 C CA . GLN A 1 559 ? -56.664 22.999 -37.418 1.00 29.06 559 GLN A CA 1
ATOM 4495 C C . GLN A 1 559 ? -56.953 24.490 -37.086 1.00 29.06 559 GLN A C 1
ATOM 4497 O O . GLN A 1 559 ? -57.533 24.864 -36.076 1.00 29.06 559 GLN A O 1
ATOM 4502 N N . GLU A 1 560 ? -56.552 25.308 -38.085 1.00 28.05 560 GLU A N 1
ATOM 4503 C CA . GLU A 1 560 ? -56.876 26.727 -38.381 1.00 28.05 560 GLU A CA 1
ATOM 4504 C C . GLU A 1 560 ? -56.206 27.852 -37.546 1.00 28.05 560 GLU A C 1
ATOM 4506 O O . GLU A 1 560 ? -55.885 27.666 -36.380 1.00 28.05 560 GLU A O 1
ATOM 4511 N N . LYS A 1 561 ? -56.004 29.097 -38.036 1.00 32.09 561 LYS A N 1
ATOM 4512 C CA . LYS A 1 561 ? -55.575 29.664 -39.352 1.00 32.09 561 LYS A CA 1
ATOM 4513 C C . LYS A 1 561 ? -55.502 31.212 -39.223 1.00 32.09 561 LYS A C 1
ATOM 4515 O O . LYS A 1 561 ? -56.443 31.768 -38.681 1.00 32.09 561 LYS A O 1
ATOM 4520 N N . GLU A 1 562 ? -54.504 31.885 -39.830 1.00 29.31 562 GLU A N 1
ATOM 4521 C CA . GLU A 1 562 ? -54.477 33.347 -40.184 1.00 29.31 562 GLU A CA 1
ATOM 4522 C C . GLU A 1 562 ? -54.648 34.387 -39.016 1.00 29.31 562 GLU A C 1
ATOM 4524 O O . GLU A 1 562 ? -55.211 34.087 -37.977 1.00 29.31 562 GLU A O 1
ATOM 4529 N N . GLY A 1 563 ? -54.180 35.651 -39.033 1.00 28.89 563 GLY A N 1
ATOM 4530 C CA . GLY A 1 563 ? -53.296 36.428 -39.923 1.00 28.89 563 GLY A CA 1
ATOM 4531 C C . GLY A 1 563 ? -53.219 37.938 -39.526 1.00 28.89 563 GLY A C 1
ATOM 4532 O O . GLY A 1 563 ? -54.086 38.427 -38.807 1.00 28.89 563 GLY A O 1
ATOM 4533 N N . SER A 1 564 ? -52.242 38.696 -40.072 1.00 29.28 564 SER A N 1
ATOM 4534 C CA . SER A 1 564 ? -52.058 40.186 -39.996 1.00 29.28 564 SER A CA 1
ATOM 4535 C C . SER A 1 564 ? -51.634 40.805 -38.626 1.00 29.28 564 SER A C 1
ATOM 4537 O O . SER A 1 564 ? -51.811 40.157 -37.605 1.00 29.28 564 SER A O 1
ATOM 4539 N N . SER A 1 565 ? -51.019 42.004 -38.494 1.00 30.11 565 SER A N 1
ATOM 4540 C CA . SER A 1 565 ? -50.740 43.132 -39.425 1.00 30.11 565 SER A CA 1
ATOM 4541 C C . SER A 1 565 ? -49.486 43.994 -39.053 1.00 30.11 565 SER A C 1
ATOM 4543 O O . SER A 1 565 ? -48.956 43.882 -37.955 1.00 30.11 565 SER A O 1
ATOM 4545 N N . LEU A 1 566 ? -49.062 44.871 -39.986 1.00 33.72 566 LEU A N 1
ATOM 4546 C CA . LEU A 1 566 ? -47.997 45.929 -39.978 1.00 33.72 566 LEU A CA 1
ATOM 4547 C C . LEU A 1 566 ? -48.299 47.152 -39.034 1.00 33.72 566 LEU A C 1
ATOM 4549 O O . LEU A 1 566 ? -49.359 47.067 -38.408 1.00 33.72 566 LEU A O 1
ATOM 4553 N N . PRO A 1 567 ? -47.511 48.282 -38.928 1.00 52.22 567 PRO A N 1
ATOM 4554 C CA . PRO A 1 567 ? -46.456 48.841 -39.828 1.00 52.22 567 PRO A CA 1
ATOM 4555 C C . PRO A 1 567 ? -45.236 49.620 -39.206 1.00 52.22 567 PRO A C 1
ATOM 4557 O O . PRO A 1 567 ? -45.097 49.693 -37.993 1.00 52.22 567 PRO A O 1
ATOM 4560 N N . GLU A 1 568 ? -44.430 50.255 -40.094 1.00 30.19 568 GLU A N 1
ATOM 4561 C CA . GLU A 1 568 ? -43.520 51.436 -39.907 1.00 30.19 568 GLU A CA 1
ATOM 4562 C C . GLU A 1 568 ? -42.257 51.275 -39.003 1.00 30.19 568 GLU A C 1
ATOM 4564 O O . GLU A 1 568 ? -42.220 50.423 -38.128 1.00 30.19 568 GLU A O 1
ATOM 4569 N N . GLU A 1 569 ? -41.111 51.962 -39.186 1.00 29.31 569 GLU A N 1
ATOM 4570 C CA . GLU A 1 569 ? -40.729 53.165 -39.968 1.00 29.31 569 GLU A CA 1
ATOM 4571 C C . GLU A 1 569 ? -39.231 53.108 -40.443 1.00 29.31 569 GLU A C 1
ATOM 4573 O O . GLU A 1 569 ? -38.522 52.137 -40.183 1.00 29.31 569 GLU A O 1
ATOM 4578 N N . ASN A 1 570 ? -38.732 54.132 -41.156 1.00 30.67 570 ASN A N 1
ATOM 4579 C CA . ASN A 1 570 ? -37.364 54.288 -41.738 1.00 30.67 570 ASN A CA 1
ATOM 4580 C C . ASN A 1 570 ? -36.742 55.621 -41.196 1.00 30.67 570 ASN A C 1
ATOM 4582 O O . ASN A 1 570 ? -37.439 56.273 -40.420 1.00 30.67 570 ASN A O 1
ATOM 4586 N N . PRO A 1 571 ? -35.592 56.202 -41.642 1.00 54.06 571 PRO A N 1
ATOM 4587 C CA . PRO A 1 571 ? -34.322 55.714 -42.230 1.00 54.06 571 PRO A CA 1
ATOM 4588 C C . PRO A 1 571 ? -33.043 56.346 -41.568 1.00 54.06 571 PRO A C 1
ATOM 4590 O O . PRO A 1 571 ? -33.167 57.189 -40.685 1.00 54.06 571 PRO A O 1
ATOM 4593 N N . HIS A 1 572 ? -31.814 56.057 -42.056 1.00 31.62 572 HIS A N 1
ATOM 4594 C CA . HIS A 1 572 ? -30.790 57.089 -42.410 1.00 31.62 572 HIS A CA 1
ATOM 4595 C C . HIS A 1 572 ? -29.511 56.539 -43.106 1.00 31.62 572 HIS A C 1
ATOM 4597 O O . HIS A 1 572 ? -29.374 55.337 -43.316 1.00 31.62 572 HIS A O 1
ATOM 4603 N N . THR A 1 573 ? -28.616 57.441 -43.546 1.00 33.94 573 THR A N 1
ATOM 4604 C CA . THR A 1 573 ? -27.708 57.312 -44.716 1.00 33.94 573 THR A CA 1
ATOM 4605 C C . THR A 1 573 ? -26.348 58.023 -44.554 1.00 33.94 573 THR A C 1
ATOM 4607 O O . THR A 1 573 ? -26.299 59.035 -43.868 1.00 33.94 573 THR A O 1
ATOM 4610 N N . HIS A 1 574 ? -25.296 57.547 -45.257 1.00 32.62 574 HIS A N 1
ATOM 4611 C CA . HIS A 1 574 ? -24.256 58.283 -46.049 1.00 32.62 574 HIS A CA 1
ATOM 4612 C C . HIS A 1 574 ? -23.181 57.265 -46.558 1.00 32.62 574 HIS A C 1
ATOM 4614 O O . HIS A 1 574 ? -22.912 56.306 -45.841 1.00 32.62 574 HIS A O 1
ATOM 4620 N N . GLN A 1 575 ? -22.686 57.225 -47.819 1.00 37.16 575 GLN A N 1
ATOM 4621 C CA . GLN A 1 575 ? -21.901 58.189 -48.658 1.00 37.16 575 GLN A CA 1
ATOM 4622 C C . GLN A 1 575 ? -20.452 58.413 -48.137 1.00 37.16 575 GLN A C 1
ATOM 4624 O O . GLN A 1 575 ? -20.268 58.384 -46.929 1.00 37.16 575 GLN A O 1
ATOM 4629 N N . GLU A 1 576 ? -19.365 58.618 -48.913 1.00 33.84 576 GLU A N 1
ATOM 4630 C CA . GLU A 1 576 ? -19.104 58.892 -50.359 1.00 33.84 576 GLU A CA 1
ATOM 4631 C C . GLU A 1 576 ? -17.592 58.582 -50.707 1.00 33.84 576 GLU A C 1
ATOM 4633 O O . GLU A 1 576 ? -16.835 58.339 -49.771 1.00 33.84 576 GLU A O 1
ATOM 4638 N N . ASP A 1 577 ? -17.014 58.535 -51.935 1.00 33.75 577 ASP A N 1
ATOM 4639 C CA . ASP A 1 577 ? -17.492 58.790 -53.317 1.00 33.75 577 ASP A CA 1
ATOM 4640 C C . ASP A 1 577 ? -16.719 58.053 -54.484 1.00 33.75 577 ASP A C 1
ATOM 4642 O O . ASP A 1 577 ? -15.634 57.505 -54.318 1.00 33.75 577 ASP A O 1
ATOM 4646 N N . GLN A 1 578 ? -17.330 58.108 -55.680 1.00 37.59 578 GLN A N 1
ATOM 4647 C CA . GLN A 1 578 ? -16.979 57.952 -57.119 1.00 37.59 578 GLN A CA 1
ATOM 4648 C C . GLN A 1 578 ? -15.551 58.143 -57.723 1.00 37.59 578 GLN A C 1
ATOM 4650 O O . GLN A 1 578 ? -14.704 58.850 -57.192 1.00 37.59 578 GLN A O 1
ATOM 4655 N N . LEU A 1 579 ? -15.388 57.671 -58.989 1.00 34.62 579 LEU A N 1
ATOM 4656 C CA . LEU A 1 579 ? -15.180 58.471 -60.246 1.00 34.62 579 LEU A CA 1
ATOM 4657 C C . LEU A 1 579 ? -15.085 57.547 -61.503 1.00 34.62 579 LEU A C 1
ATOM 4659 O O . LEU A 1 579 ? -14.265 56.641 -61.536 1.00 34.62 579 LEU A O 1
ATOM 4663 N N . LYS A 1 580 ? -16.044 57.577 -62.456 1.00 39.19 580 LYS A N 1
ATOM 4664 C CA . LYS A 1 580 ? -16.070 58.279 -63.785 1.00 39.19 580 LYS A CA 1
ATOM 4665 C C . LYS A 1 580 ? -14.899 57.919 -64.743 1.00 39.19 580 LYS A C 1
ATOM 4667 O O . LYS A 1 580 ? -13.763 57.841 -64.316 1.00 39.19 580 LYS A O 1
ATOM 4672 N N . SER A 1 581 ? -15.066 57.744 -66.065 1.00 33.84 581 SER A N 1
ATOM 4673 C CA . SER A 1 581 ? -16.009 58.380 -67.010 1.00 33.84 581 SER A CA 1
ATOM 4674 C C . SER A 1 581 ? -16.248 57.569 -68.313 1.00 33.84 581 SER A C 1
ATOM 4676 O O . SER A 1 581 ? -15.628 56.536 -68.542 1.00 33.84 581 SER A O 1
ATOM 4678 N N . ASN A 1 582 ? -17.161 58.056 -69.166 1.00 33.84 582 ASN A N 1
ATOM 4679 C CA . ASN A 1 582 ? -17.662 57.436 -70.404 1.00 33.84 582 ASN A CA 1
ATOM 4680 C C . ASN A 1 582 ? -17.330 58.309 -71.638 1.00 33.84 582 ASN A C 1
ATOM 4682 O O . ASN A 1 582 ? -17.354 59.535 -71.519 1.00 33.84 582 ASN A O 1
ATOM 4686 N N . LYS A 1 583 ? -17.105 57.708 -72.819 1.00 35.22 583 LYS A N 1
ATOM 4687 C CA . LYS A 1 583 ? -17.254 58.363 -74.137 1.00 35.22 583 LYS A CA 1
ATOM 4688 C C . LYS A 1 583 ? -17.394 57.338 -75.275 1.00 35.22 583 LYS A C 1
ATOM 4690 O O . LYS A 1 583 ? -16.619 56.390 -75.358 1.00 35.22 583 LYS A O 1
ATOM 4695 N N . GLN A 1 584 ? -18.381 57.550 -76.144 1.00 40.78 584 GLN A N 1
ATOM 4696 C CA . GLN A 1 584 ? -18.641 56.773 -77.367 1.00 40.78 584 GLN A CA 1
ATOM 4697 C C . GLN A 1 584 ? -17.991 57.444 -78.584 1.00 40.78 584 GLN A C 1
ATOM 4699 O O . GLN A 1 584 ? -17.811 58.657 -78.549 1.00 40.78 584 GLN A O 1
ATOM 4704 N N . ASP A 1 585 ? -17.712 56.671 -79.645 1.00 32.91 585 ASP A N 1
ATOM 4705 C CA . ASP A 1 585 ? -17.852 57.080 -81.060 1.00 32.91 585 ASP A CA 1
ATOM 4706 C C . ASP A 1 585 ? -17.678 55.859 -82.024 1.00 32.91 585 ASP A C 1
ATOM 4708 O O . ASP A 1 585 ? -17.437 54.751 -81.529 1.00 32.91 585 ASP A O 1
ATOM 4712 N N . PRO A 1 586 ? -17.963 55.961 -83.349 1.00 50.28 586 PRO A N 1
ATOM 4713 C CA . PRO A 1 586 ? -18.816 54.961 -84.019 1.00 50.28 586 PRO A CA 1
ATOM 4714 C C . PRO A 1 586 ? -18.143 53.860 -84.886 1.00 50.28 586 PRO A C 1
ATOM 4716 O O . PRO A 1 586 ? -16.940 53.618 -84.883 1.00 50.28 586 PRO A O 1
ATOM 4719 N N . ILE A 1 587 ? -19.016 53.125 -85.588 1.00 48.47 587 ILE A N 1
ATOM 4720 C CA . ILE A 1 587 ? -18.861 51.808 -86.231 1.00 48.47 587 ILE A CA 1
ATOM 4721 C C . ILE A 1 587 ? -18.019 51.825 -87.525 1.00 48.47 587 ILE A C 1
ATOM 4723 O O . ILE A 1 587 ? -18.110 52.747 -88.329 1.00 48.47 587 ILE A O 1
ATOM 4727 N N . SER A 1 588 ? -17.303 50.721 -87.787 1.00 44.22 588 SER A N 1
ATOM 4728 C CA . SER A 1 588 ? -16.703 50.376 -89.090 1.00 44.22 588 SER A CA 1
ATOM 4729 C C . SER A 1 588 ? -16.954 48.882 -89.422 1.00 44.22 588 SER A C 1
ATOM 4731 O O . SER A 1 588 ? -16.926 48.055 -88.501 1.00 44.22 588 SER A O 1
ATOM 4733 N N . PRO A 1 589 ? -17.250 48.498 -90.685 1.00 54.41 589 PRO A N 1
ATOM 4734 C CA . PRO A 1 589 ? -17.960 47.246 -91.002 1.00 54.41 589 PRO A CA 1
ATOM 4735 C C . PRO A 1 589 ? -17.127 45.949 -90.982 1.00 54.41 589 PRO A C 1
ATOM 4737 O O . PRO A 1 589 ? -17.676 44.866 -91.168 1.00 54.41 589 PRO A O 1
ATOM 4740 N N . THR A 1 590 ? -15.825 45.993 -90.693 1.00 55.44 590 THR A N 1
ATOM 4741 C CA . THR A 1 590 ? -14.953 44.793 -90.683 1.00 55.44 590 THR A CA 1
ATOM 4742 C C . THR A 1 590 ? -15.192 43.861 -89.479 1.00 55.44 590 THR A C 1
ATOM 4744 O O . THR A 1 590 ? -14.628 42.772 -89.396 1.00 55.44 590 THR A O 1
ATOM 4747 N N . ARG A 1 591 ? -16.029 44.260 -88.510 1.00 52.12 591 ARG A N 1
ATOM 4748 C CA . ARG A 1 591 ? -16.198 43.557 -87.221 1.00 52.12 591 ARG A CA 1
ATOM 4749 C C . ARG A 1 591 ? -17.232 42.421 -87.222 1.00 52.12 591 ARG A C 1
ATOM 4751 O O . ARG A 1 591 ? -17.361 41.737 -86.209 1.00 52.12 591 ARG A O 1
ATOM 4758 N N . GLN A 1 592 ? -17.964 42.218 -88.319 1.00 56.03 592 GLN A N 1
ATOM 4759 C CA . GLN A 1 592 ? -19.087 41.270 -88.371 1.00 56.03 592 GLN A CA 1
ATOM 4760 C C . GLN A 1 592 ? -18.670 39.848 -88.796 1.00 56.03 592 GLN A C 1
ATOM 4762 O O . GLN A 1 592 ? -19.252 38.878 -88.319 1.00 56.03 592 GLN A O 1
ATOM 4767 N N . HIS A 1 593 ? -17.608 39.701 -89.599 1.00 56.16 593 HIS A N 1
ATOM 4768 C CA . HIS A 1 593 ? -17.116 38.388 -90.045 1.00 56.16 593 HIS A CA 1
ATOM 4769 C C . HIS A 1 593 ? -16.394 37.617 -88.920 1.00 56.16 593 HIS A C 1
ATOM 4771 O O . HIS A 1 593 ? -16.727 36.468 -88.637 1.00 56.16 593 HIS A O 1
ATOM 4777 N N . ASN A 1 594 ? -15.515 38.292 -88.168 1.00 53.47 594 ASN A N 1
ATOM 4778 C CA . ASN A 1 594 ? -14.800 37.703 -87.022 1.00 53.47 594 ASN A CA 1
ATOM 4779 C C . ASN A 1 594 ? -15.706 37.355 -85.824 1.00 53.47 594 ASN A C 1
ATOM 4781 O O . ASN A 1 594 ? -15.241 36.728 -84.872 1.00 53.47 594 ASN A O 1
ATOM 4785 N N . ARG A 1 595 ? -16.979 37.779 -85.836 1.00 59.41 595 ARG A N 1
ATOM 4786 C CA . ARG A 1 595 ? -17.944 37.437 -84.784 1.00 59.41 595 ARG A CA 1
ATOM 4787 C C . ARG A 1 595 ? -18.602 36.078 -85.031 1.00 59.41 595 ARG A C 1
ATOM 4789 O O . ARG A 1 595 ? -18.810 35.364 -84.062 1.00 59.41 595 ARG A O 1
ATOM 4796 N N . MET A 1 596 ? -18.837 35.697 -86.291 1.00 57.44 596 MET A N 1
ATOM 4797 C CA . MET A 1 596 ? -19.425 34.392 -86.631 1.00 57.44 596 MET A CA 1
ATOM 4798 C C . MET A 1 596 ? -18.451 33.236 -86.362 1.00 57.44 596 MET A C 1
ATOM 4800 O O . MET A 1 596 ? -18.827 32.296 -85.673 1.00 57.44 596 MET A O 1
ATOM 4804 N N . MET A 1 597 ? -17.179 33.354 -86.775 1.00 65.62 597 MET A N 1
ATOM 4805 C CA . MET A 1 597 ? -16.156 32.317 -86.526 1.00 65.62 597 MET A CA 1
ATOM 4806 C C . MET A 1 597 ? -16.008 31.985 -85.027 1.00 65.62 597 MET A C 1
ATOM 4808 O O . MET A 1 597 ? -15.972 30.820 -84.642 1.00 65.62 597 MET A O 1
ATOM 4812 N N . LYS A 1 598 ? -16.011 33.005 -84.153 1.00 64.56 598 LYS A N 1
ATOM 4813 C CA . LYS A 1 598 ? -15.929 32.806 -82.693 1.00 64.56 598 LYS A CA 1
ATOM 4814 C C . LYS A 1 598 ? -17.196 32.229 -82.062 1.00 64.56 598 LYS A C 1
ATOM 4816 O O . LYS A 1 598 ? -17.129 31.681 -80.965 1.00 64.56 598 LYS A O 1
ATOM 4821 N N . GLU A 1 599 ? -18.348 32.378 -82.706 1.00 68.38 599 GLU A N 1
ATOM 4822 C CA . GLU A 1 599 ? -19.619 31.834 -82.215 1.00 68.38 599 GLU A CA 1
ATOM 4823 C C . GLU A 1 599 ? -19.805 30.362 -82.628 1.00 68.38 599 GLU A C 1
ATOM 4825 O O . GLU A 1 599 ? -20.554 29.629 -81.982 1.00 68.38 599 GLU A O 1
ATOM 4830 N N . GLU A 1 600 ? -19.075 29.916 -83.655 1.00 69.38 600 GLU A N 1
ATOM 4831 C CA . GLU A 1 600 ? -18.999 28.525 -84.109 1.00 69.38 600 GLU A CA 1
ATOM 4832 C C . GLU A 1 600 ? -18.015 27.707 -83.248 1.00 69.38 600 GLU A C 1
ATOM 4834 O O . GLU A 1 600 ? -18.420 26.701 -82.660 1.00 69.38 600 GLU A O 1
ATOM 4839 N N . GLU A 1 601 ? -16.793 28.209 -83.008 1.00 70.19 601 GLU A N 1
ATOM 4840 C CA . GLU A 1 601 ? -15.837 27.607 -82.052 1.00 70.19 601 GLU A CA 1
ATOM 4841 C C . GLU A 1 601 ? -16.441 27.460 -80.637 1.00 70.19 601 GLU A C 1
ATOM 4843 O O . GLU A 1 601 ? -16.263 26.442 -79.963 1.00 70.19 601 GLU A O 1
ATOM 4848 N N . ALA A 1 602 ? -17.216 28.455 -80.186 1.00 70.31 602 ALA A N 1
ATOM 4849 C CA . ALA A 1 602 ? -17.875 28.434 -78.879 1.00 70.31 602 ALA A CA 1
ATOM 4850 C C . ALA A 1 602 ? -19.037 27.424 -78.774 1.00 70.31 602 ALA A C 1
ATOM 4852 O O . ALA A 1 602 ? -19.428 27.062 -77.659 1.00 70.31 602 ALA A O 1
ATOM 4853 N N . LYS A 1 603 ? -19.600 26.964 -79.901 1.00 73.75 603 LYS A N 1
ATOM 4854 C CA . LYS A 1 603 ? -20.595 25.880 -79.927 1.00 73.75 603 LYS A CA 1
ATOM 4855 C C . LYS A 1 603 ? -19.916 24.515 -79.890 1.00 73.75 603 LYS A C 1
ATOM 4857 O O . LYS A 1 603 ? -20.290 23.692 -79.058 1.00 73.75 603 LYS A O 1
ATOM 4862 N N . GLU A 1 604 ? -18.874 24.315 -80.696 1.00 72.12 604 GLU A N 1
ATOM 4863 C CA . GLU A 1 604 ? -18.133 23.048 -80.739 1.00 72.12 604 GLU A CA 1
ATOM 4864 C C . GLU A 1 604 ? -17.470 22.718 -79.385 1.00 72.12 604 GLU A C 1
ATOM 4866 O O . GLU A 1 604 ? -17.485 21.570 -78.936 1.00 72.12 604 GLU A O 1
ATOM 4871 N N . ALA A 1 605 ? -16.958 23.733 -78.675 1.00 70.69 605 ALA A N 1
ATOM 4872 C CA . ALA A 1 605 ? -16.421 23.570 -77.323 1.00 70.69 605 ALA A CA 1
ATOM 4873 C C . ALA A 1 605 ? -17.481 23.075 -76.316 1.00 70.69 605 ALA A C 1
ATOM 4875 O O . ALA A 1 605 ? -17.228 22.135 -75.560 1.00 70.69 605 ALA A O 1
ATOM 4876 N N . LYS A 1 606 ? -18.689 23.659 -76.340 1.00 73.88 606 LYS A N 1
ATOM 4877 C CA . LYS A 1 606 ? -19.792 23.283 -75.436 1.00 73.88 606 LYS A CA 1
ATOM 4878 C C . LYS A 1 606 ? -20.344 21.889 -75.717 1.00 73.88 606 LYS A C 1
ATOM 4880 O O . LYS A 1 606 ? -20.785 21.212 -74.792 1.00 73.88 606 LYS A O 1
ATOM 4885 N N . GLU A 1 607 ? -20.321 21.443 -76.969 1.00 73.56 607 GLU A N 1
ATOM 4886 C CA . GLU A 1 607 ? -20.774 20.100 -77.334 1.00 73.56 607 GLU A CA 1
ATOM 4887 C C . GLU A 1 607 ? -19.792 19.019 -76.850 1.00 73.56 607 GLU A C 1
ATOM 4889 O O . GLU A 1 607 ? -20.208 18.039 -76.227 1.00 73.56 607 GLU A O 1
ATOM 4894 N N . LYS A 1 608 ? -18.479 19.253 -76.998 1.00 70.81 608 LYS A N 1
ATOM 4895 C CA . LYS A 1 608 ? -17.426 18.369 -76.459 1.00 70.81 608 LYS A CA 1
ATOM 4896 C C . LYS A 1 608 ? -17.452 18.280 -74.929 1.00 70.81 608 LYS A C 1
ATOM 4898 O O . LYS A 1 608 ? -17.256 17.198 -74.374 1.00 70.81 608 LYS A O 1
ATOM 4903 N N . GLU A 1 609 ? -17.733 19.385 -74.241 1.00 70.44 609 GLU A N 1
ATOM 4904 C CA . GLU A 1 609 ? -17.888 19.401 -72.781 1.00 70.44 609 GLU A CA 1
ATOM 4905 C C . GLU A 1 609 ? -19.111 18.586 -72.325 1.00 70.44 609 GLU A C 1
ATOM 4907 O O . GLU A 1 609 ? -19.012 17.780 -71.397 1.00 70.44 609 GLU A O 1
ATOM 4912 N N . LYS A 1 610 ? -20.240 18.700 -73.038 1.00 70.88 610 LYS A N 1
ATOM 4913 C CA . LYS A 1 610 ? -21.476 17.967 -72.727 1.00 70.88 610 LYS A CA 1
ATOM 4914 C C . LYS A 1 610 ? -21.301 16.446 -72.832 1.00 70.88 610 LYS A C 1
ATOM 4916 O O . LYS A 1 610 ? -21.741 15.723 -71.941 1.00 70.88 610 LYS A O 1
ATOM 4921 N N . VAL A 1 611 ? -20.594 15.967 -73.861 1.00 69.50 611 VAL A N 1
ATOM 4922 C CA . VAL A 1 611 ? -20.259 14.537 -74.027 1.00 69.50 611 VAL A CA 1
ATOM 4923 C C . VAL A 1 611 ? -19.329 14.040 -72.910 1.00 69.50 611 VAL A C 1
ATOM 4925 O O . VAL A 1 611 ? -19.507 12.930 -72.407 1.00 69.50 611 VAL A O 1
ATOM 4928 N N . LYS A 1 612 ? -18.371 14.866 -72.461 1.00 66.81 612 LYS A N 1
ATOM 4929 C CA . LYS A 1 612 ? -17.449 14.509 -71.369 1.00 66.81 612 LYS A CA 1
ATOM 4930 C C . LYS A 1 612 ? -18.166 14.354 -70.021 1.00 66.81 612 LYS A C 1
ATOM 4932 O O . LYS A 1 612 ? -17.888 13.400 -69.297 1.00 66.81 612 LYS A O 1
ATOM 4937 N N . VAL A 1 613 ? -19.108 15.246 -69.704 1.00 67.56 613 VAL A N 1
ATOM 4938 C CA . VAL A 1 613 ? -19.930 15.154 -68.480 1.00 67.56 613 VAL A CA 1
ATOM 4939 C C . VAL A 1 613 ? -20.819 13.908 -68.505 1.00 67.56 613 VAL A C 1
ATOM 4941 O O . VAL A 1 613 ? -20.929 13.207 -67.501 1.00 67.56 613 VAL A O 1
ATOM 4944 N N . GLN A 1 614 ? -21.408 13.587 -69.660 1.00 62.94 614 GLN A N 1
ATOM 4945 C CA . GLN A 1 614 ? -22.324 12.453 -69.783 1.00 62.94 614 GLN A CA 1
ATOM 4946 C C . GLN A 1 614 ? -21.617 11.095 -69.631 1.00 62.94 614 GLN A C 1
ATOM 4948 O O . GLN A 1 614 ? -22.195 10.185 -69.044 1.00 62.94 614 GLN A O 1
ATOM 4953 N N . LYS A 1 615 ? -20.357 10.976 -70.080 1.00 65.94 615 LYS A N 1
ATOM 4954 C CA . LYS A 1 615 ? -19.556 9.751 -69.915 1.00 65.94 615 LYS A CA 1
ATOM 4955 C C . LYS A 1 615 ? -19.060 9.537 -68.474 1.00 65.94 615 LYS A C 1
ATOM 4957 O O . LYS A 1 615 ? -19.061 8.407 -67.991 1.00 65.94 615 LYS A O 1
ATOM 4962 N N . LYS A 1 616 ? -18.714 10.614 -67.754 1.00 64.25 616 LYS A N 1
ATOM 4963 C CA . LYS A 1 616 ? -18.304 10.529 -66.338 1.00 64.25 616 LYS A CA 1
ATOM 4964 C C . LYS A 1 616 ? -19.445 10.030 -65.440 1.00 64.25 616 LYS A C 1
ATOM 4966 O O . LYS A 1 616 ? -19.234 9.160 -64.605 1.00 64.25 616 LYS A O 1
ATOM 4971 N N . GLY A 1 617 ? -20.671 10.503 -65.684 1.00 70.06 617 GLY A N 1
ATOM 4972 C CA . GLY A 1 617 ? -21.857 10.079 -64.927 1.00 70.06 617 GLY A CA 1
ATOM 4973 C C . GLY A 1 617 ? -22.305 8.627 -65.163 1.00 70.06 617 GLY A C 1
ATOM 4974 O O . GLY A 1 617 ? -23.126 8.124 -64.397 1.00 70.06 617 GLY A O 1
ATOM 4975 N N . THR A 1 618 ? -21.803 7.948 -66.201 1.00 65.69 618 THR A N 1
ATOM 4976 C CA . THR A 1 618 ? -22.013 6.500 -66.393 1.00 65.69 618 THR A CA 1
ATOM 4977 C C . THR A 1 618 ? -20.976 5.656 -65.655 1.00 65.69 618 THR A C 1
ATOM 4979 O O . THR A 1 618 ? -21.357 4.663 -65.047 1.00 65.69 618 THR A O 1
ATOM 4982 N N . GLU A 1 619 ? -19.706 6.076 -65.636 1.00 68.19 619 GLU A N 1
ATOM 4983 C CA . GLU A 1 619 ? -18.631 5.370 -64.917 1.00 68.19 619 GLU A CA 1
ATOM 4984 C C . GLU A 1 619 ? -18.859 5.426 -63.390 1.00 68.19 619 GLU A C 1
ATOM 4986 O O . GLU A 1 619 ? -18.855 4.387 -62.734 1.00 68.19 619 GLU A O 1
ATOM 4991 N N . GLU A 1 620 ? -19.220 6.595 -62.841 1.00 71.31 620 GLU A N 1
ATOM 4992 C CA . GLU A 1 620 ? -19.539 6.759 -61.406 1.00 71.31 620 GLU A CA 1
ATOM 4993 C C . GLU A 1 620 ? -20.731 5.894 -60.941 1.00 71.31 620 GLU A C 1
ATOM 4995 O O . GLU A 1 620 ? -20.793 5.481 -59.785 1.00 71.31 620 GLU A O 1
ATOM 5000 N N . ARG A 1 621 ? -21.689 5.584 -61.827 1.00 72.50 621 ARG A N 1
ATOM 5001 C CA . ARG A 1 621 ? -22.826 4.706 -61.491 1.00 72.50 621 ARG A CA 1
ATOM 5002 C C . ARG A 1 621 ? -22.447 3.231 -61.474 1.00 72.50 621 ARG A C 1
ATOM 5004 O O . ARG A 1 621 ? -22.972 2.492 -60.648 1.00 72.50 621 ARG A O 1
ATOM 5011 N N . GLU A 1 622 ? -21.564 2.805 -62.372 1.00 76.56 622 GLU A N 1
ATOM 5012 C CA . GLU A 1 622 ? -21.099 1.416 -62.427 1.00 76.56 622 GLU A CA 1
ATOM 5013 C C . GLU A 1 622 ? -20.181 1.081 -61.238 1.00 76.56 622 GLU A C 1
ATOM 5015 O O . GLU A 1 622 ? -20.210 -0.033 -60.720 1.00 76.56 622 GLU A O 1
ATOM 5020 N N . GLU A 1 623 ? -19.414 2.064 -60.758 1.00 76.69 623 GLU A N 1
ATOM 5021 C CA . GLU A 1 623 ? -18.596 1.951 -59.546 1.00 76.69 623 GLU A CA 1
ATOM 5022 C C . GLU A 1 623 ? -19.458 1.848 -58.274 1.00 76.69 623 GLU A C 1
ATOM 5024 O O . GLU A 1 623 ? -19.235 0.963 -57.449 1.00 76.69 623 GLU A O 1
ATOM 5029 N N . VAL A 1 624 ? -20.511 2.669 -58.144 1.00 79.44 624 VAL A N 1
ATOM 5030 C CA . VAL A 1 624 ? -21.439 2.606 -56.995 1.00 79.44 624 VAL A CA 1
ATOM 5031 C C . VAL A 1 624 ? -22.164 1.258 -56.897 1.00 79.44 624 VAL A C 1
ATOM 5033 O O . VAL A 1 624 ? -22.340 0.760 -55.788 1.00 79.44 624 VAL A O 1
ATOM 5036 N N . VAL A 1 625 ? -22.552 0.638 -58.019 1.00 81.25 625 VAL A N 1
ATOM 5037 C CA . VAL A 1 625 ? -23.189 -0.696 -58.000 1.00 81.25 625 VAL A CA 1
ATOM 5038 C C . VAL A 1 625 ? -22.229 -1.760 -57.455 1.00 81.25 625 VAL A C 1
ATOM 5040 O O . VAL A 1 625 ? -22.607 -2.498 -56.549 1.00 81.25 625 VAL A O 1
ATOM 5043 N N . LYS A 1 626 ? -20.966 -1.770 -57.904 1.00 80.56 626 LYS A N 1
ATOM 5044 C CA . LYS A 1 626 ? -19.940 -2.715 -57.415 1.00 80.56 626 LYS A CA 1
ATOM 5045 C C . LYS A 1 626 ? -19.649 -2.547 -55.919 1.00 80.56 626 LYS A C 1
ATOM 5047 O O . LYS A 1 626 ? -19.421 -3.531 -55.223 1.00 80.56 626 LYS A O 1
ATOM 5052 N N . VAL A 1 627 ? -19.694 -1.315 -55.404 1.00 78.50 627 VAL A N 1
ATOM 5053 C CA . VAL A 1 627 ? -19.536 -1.032 -53.963 1.00 78.50 627 VAL A CA 1
ATOM 5054 C C . VAL A 1 627 ? -20.738 -1.513 -53.137 1.00 78.50 627 VAL A C 1
ATOM 5056 O O . VAL A 1 627 ? -20.571 -1.834 -51.962 1.00 78.50 627 VAL A O 1
ATOM 5059 N N . ILE A 1 628 ? -21.941 -1.571 -53.717 1.00 80.06 628 ILE A N 1
ATOM 5060 C CA . ILE A 1 628 ? -23.130 -2.112 -53.041 1.00 80.06 628 ILE A CA 1
ATOM 5061 C C . ILE A 1 628 ? -23.073 -3.644 -53.006 1.00 80.06 628 ILE A C 1
ATOM 5063 O O . ILE A 1 628 ? -23.220 -4.208 -51.927 1.00 80.06 628 ILE A O 1
ATOM 5067 N N . GLU A 1 629 ? -22.768 -4.303 -54.130 1.00 82.12 629 GLU A N 1
ATOM 5068 C CA . GLU A 1 629 ? -22.616 -5.769 -54.191 1.00 82.12 629 GLU A CA 1
ATOM 5069 C C . GLU A 1 629 ? -21.536 -6.265 -53.210 1.00 82.12 629 GLU A C 1
ATOM 5071 O O . GLU A 1 629 ? -21.802 -7.141 -52.389 1.00 82.12 629 GLU A O 1
ATOM 5076 N N . ALA A 1 630 ? -20.363 -5.619 -53.183 1.00 79.44 630 ALA A N 1
ATOM 5077 C CA . ALA A 1 630 ? -19.293 -5.962 -52.240 1.00 79.44 630 ALA A CA 1
ATOM 5078 C C . ALA A 1 630 ? -19.690 -5.778 -50.759 1.00 79.44 630 ALA A C 1
ATOM 5080 O O . ALA A 1 630 ? -19.185 -6.485 -49.889 1.00 79.44 630 ALA A O 1
ATOM 5081 N N . LYS A 1 631 ? -20.597 -4.842 -50.443 1.00 79.31 631 LYS A N 1
ATOM 5082 C CA . LYS A 1 631 ? -21.103 -4.655 -49.072 1.00 79.31 631 LYS A CA 1
ATOM 5083 C C . LYS A 1 631 ? -22.114 -5.719 -48.658 1.00 79.31 631 LYS A C 1
ATOM 5085 O O . LYS A 1 631 ? -22.165 -6.049 -47.475 1.00 79.31 631 LYS A O 1
ATOM 5090 N N . GLU A 1 632 ? -22.906 -6.245 -49.589 1.00 83.44 632 GLU A N 1
ATOM 5091 C CA . GLU A 1 632 ? -23.813 -7.359 -49.294 1.00 83.44 632 GLU A CA 1
ATOM 5092 C C . GLU A 1 632 ? -23.040 -8.673 -49.096 1.00 83.44 632 GLU A C 1
ATOM 5094 O O . GLU A 1 632 ? -23.367 -9.417 -48.173 1.00 83.44 632 GLU A O 1
ATOM 5099 N N . GLU A 1 633 ? -21.963 -8.913 -49.857 1.00 82.31 633 GLU A N 1
ATOM 5100 C CA . GLU A 1 633 ? -21.074 -10.067 -49.635 1.00 82.31 633 GLU A CA 1
ATOM 5101 C C . GLU A 1 633 ? -20.373 -10.013 -48.266 1.00 82.31 633 GLU A C 1
ATOM 5103 O O . GLU A 1 633 ? -20.437 -10.988 -47.518 1.00 82.31 633 GLU A O 1
ATOM 5108 N N . VAL A 1 634 ? -19.773 -8.876 -47.884 1.00 78.12 634 VAL A N 1
ATOM 5109 C CA . VAL A 1 634 ? -19.130 -8.725 -46.559 1.00 78.12 634 VAL A CA 1
ATOM 5110 C C . VAL A 1 634 ? -20.131 -8.960 -45.424 1.00 78.12 634 VAL A C 1
ATOM 5112 O O . VAL A 1 634 ? -19.834 -9.692 -44.483 1.00 78.12 634 VAL A O 1
ATOM 5115 N N . LYS A 1 635 ? -21.348 -8.414 -45.536 1.00 82.62 635 LYS A N 1
ATOM 5116 C CA . LYS A 1 635 ? -22.386 -8.604 -44.516 1.00 82.62 635 LYS A CA 1
ATOM 5117 C C . LYS A 1 635 ? -22.834 -10.067 -44.392 1.00 82.62 635 LYS A C 1
ATOM 5119 O O . LYS A 1 635 ? -23.149 -10.517 -43.293 1.00 82.62 635 LYS A O 1
ATOM 5124 N N . ALA A 1 636 ? -22.872 -10.814 -45.497 1.00 82.94 636 ALA A N 1
ATOM 5125 C CA . ALA A 1 636 ? -23.211 -12.235 -45.469 1.00 82.94 636 ALA A CA 1
ATOM 5126 C C . ALA A 1 636 ? -22.153 -13.071 -44.725 1.00 82.94 636 ALA A C 1
ATOM 5128 O O . ALA A 1 636 ? -22.525 -13.985 -43.992 1.00 82.94 636 ALA A O 1
ATOM 5129 N N . VAL A 1 637 ? -20.866 -12.723 -44.865 1.00 79.31 637 VAL A N 1
ATOM 5130 C CA . VAL A 1 637 ? -19.756 -13.370 -44.142 1.00 79.31 637 VAL A CA 1
ATOM 5131 C C . VAL A 1 637 ? -19.804 -13.045 -42.643 1.00 79.31 637 VAL A C 1
ATOM 5133 O O . VAL A 1 637 ? -19.762 -13.962 -41.825 1.00 79.31 637 VAL A O 1
ATOM 5136 N N . GLU A 1 638 ? -20.007 -11.775 -42.267 1.00 77.88 638 GLU A N 1
ATOM 5137 C CA . GLU A 1 638 ? -20.173 -11.374 -40.856 1.00 77.88 638 GLU A CA 1
ATOM 5138 C C . GLU A 1 638 ? -21.358 -12.102 -40.179 1.00 77.88 638 GLU A C 1
ATOM 5140 O O . GLU A 1 638 ? -21.264 -12.534 -39.028 1.00 77.88 638 GLU A O 1
ATOM 5145 N N . GLU A 1 639 ? -22.483 -12.295 -40.883 1.00 82.94 639 GLU A N 1
ATOM 5146 C CA . GLU A 1 639 ? -23.643 -13.040 -40.362 1.00 82.94 639 GLU A CA 1
ATOM 5147 C C . GLU A 1 639 ? -23.415 -14.567 -40.241 1.00 82.94 639 GLU A C 1
ATOM 5149 O O . GLU A 1 639 ? -24.218 -15.251 -39.585 1.00 82.94 639 GLU A O 1
ATOM 5154 N N . GLU A 1 640 ? -22.357 -15.117 -40.848 1.00 83.75 640 GLU A N 1
ATOM 5155 C CA . GLU A 1 640 ? -21.957 -16.525 -40.725 1.00 83.75 640 GLU A CA 1
ATOM 5156 C C . GLU A 1 640 ? -20.943 -16.724 -39.580 1.00 83.75 640 GLU A C 1
ATOM 5158 O O . GLU A 1 640 ? -21.197 -17.548 -38.697 1.00 83.75 640 GLU A O 1
ATOM 5163 N N . GLU A 1 641 ? -19.907 -15.881 -39.470 1.00 78.62 641 GLU A N 1
ATOM 5164 C CA . GLU A 1 641 ? -18.963 -15.890 -38.330 1.00 78.62 641 GLU A CA 1
ATOM 5165 C C . GLU A 1 641 ? -19.678 -15.668 -36.978 1.00 78.62 641 GLU A C 1
ATOM 5167 O O . GLU A 1 641 ? -19.399 -16.340 -35.979 1.00 78.62 641 GLU A O 1
ATOM 5172 N N . VAL A 1 642 ? -20.688 -14.787 -36.939 1.00 80.12 642 VAL A N 1
ATOM 5173 C CA . VAL A 1 642 ? -21.518 -14.538 -35.740 1.00 80.12 642 VAL A CA 1
ATOM 5174 C C . VAL A 1 642 ? -22.410 -15.737 -35.362 1.00 80.12 642 VAL A C 1
ATOM 5176 O O . VAL A 1 642 ? -22.933 -15.791 -34.243 1.00 80.12 642 VAL A O 1
ATOM 5179 N N . LYS A 1 643 ? -22.613 -16.719 -36.253 1.00 81.31 643 LYS A N 1
ATOM 5180 C CA . LYS A 1 643 ? -23.293 -17.984 -35.913 1.00 81.31 643 LYS A CA 1
ATOM 5181 C C . LYS A 1 643 ? -22.322 -19.028 -35.381 1.00 81.31 643 LYS A C 1
ATOM 5183 O O . LYS A 1 643 ? -22.657 -19.673 -34.390 1.00 81.31 643 LYS A O 1
ATOM 5188 N N . GLU A 1 644 ? -21.155 -19.173 -36.001 1.00 81.50 644 GLU A N 1
ATOM 5189 C CA . GLU A 1 644 ? -20.144 -20.156 -35.594 1.00 81.50 644 GLU A CA 1
ATOM 5190 C C . GLU A 1 644 ? -19.639 -19.866 -34.170 1.00 81.50 644 GLU A C 1
ATOM 5192 O O . GLU A 1 644 ? -19.763 -20.708 -33.277 1.00 81.50 644 GLU A O 1
ATOM 5197 N N . THR A 1 645 ? -19.270 -18.610 -33.900 1.00 74.69 645 THR A N 1
ATOM 5198 C CA . THR A 1 645 ? -18.899 -18.122 -32.555 1.00 74.69 645 THR A CA 1
ATOM 5199 C C . THR A 1 645 ? -19.985 -18.356 -31.491 1.00 74.69 645 THR A C 1
ATOM 5201 O O . THR A 1 645 ? -19.679 -18.630 -30.329 1.00 74.69 645 THR A O 1
ATOM 5204 N N . LYS A 1 646 ? -21.276 -18.301 -31.854 1.00 78.31 646 LYS A N 1
ATOM 5205 C CA . LYS A 1 646 ? -22.393 -18.572 -30.924 1.00 78.31 646 LYS A CA 1
ATOM 5206 C C . LYS A 1 646 ? -22.592 -20.053 -30.604 1.00 78.31 646 LYS A C 1
ATOM 5208 O O . LYS A 1 646 ? -23.104 -20.356 -29.524 1.00 78.31 646 LYS A O 1
ATOM 5213 N N . GLU A 1 647 ? -22.236 -20.965 -31.505 1.00 83.31 647 GLU A N 1
ATOM 5214 C CA . GLU A 1 647 ? -22.228 -22.403 -31.208 1.00 83.31 647 GLU A CA 1
ATOM 5215 C C . GLU A 1 647 ? -21.019 -22.760 -30.328 1.00 83.31 647 GLU A C 1
ATOM 5217 O O . GLU A 1 647 ? -21.187 -23.463 -29.330 1.00 83.31 647 GLU A O 1
ATOM 5222 N N . GLU A 1 648 ? -19.841 -22.189 -30.599 1.00 80.44 648 GLU A N 1
ATOM 5223 C CA . GLU A 1 648 ? -18.619 -22.437 -29.820 1.00 80.44 648 GLU A CA 1
ATOM 5224 C C . GLU A 1 648 ? -18.743 -21.961 -28.358 1.00 80.44 648 GLU A C 1
ATOM 5226 O O . GLU A 1 648 ? -18.555 -22.748 -27.426 1.00 80.44 648 GLU A O 1
ATOM 5231 N N . VAL A 1 649 ? -19.214 -20.727 -28.123 1.00 77.94 649 VAL A N 1
ATOM 5232 C CA . VAL A 1 649 ? -19.493 -20.200 -26.765 1.00 77.94 649 VAL A CA 1
ATOM 5233 C C . VAL A 1 649 ? -20.524 -21.056 -26.005 1.00 77.94 649 VAL A C 1
ATOM 5235 O O . VAL A 1 649 ? -20.528 -21.114 -24.771 1.00 77.94 649 VAL A O 1
ATOM 5238 N N . LYS A 1 650 ? -21.416 -21.750 -26.718 1.00 82.00 650 LYS A N 1
ATOM 5239 C CA . LYS A 1 650 ? -22.449 -22.621 -26.138 1.00 82.00 650 LYS A CA 1
ATOM 5240 C C . LYS A 1 650 ? -21.927 -24.024 -25.811 1.00 82.00 650 LYS A C 1
ATOM 5242 O O . LYS A 1 650 ? -22.453 -24.645 -24.886 1.00 82.00 650 LYS A O 1
ATOM 5247 N N . GLU A 1 651 ? -2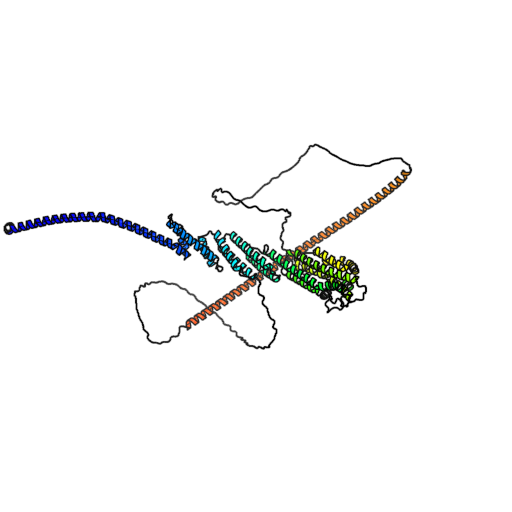0.915 -24.522 -26.517 1.00 83.12 651 GLU A N 1
ATOM 5248 C CA . GLU A 1 651 ? -20.151 -25.712 -26.117 1.00 83.12 651 GLU A CA 1
ATOM 5249 C C . GLU A 1 651 ? -19.267 -25.398 -24.899 1.00 83.12 651 GLU A C 1
ATOM 5251 O O . GLU A 1 651 ? -19.321 -26.116 -23.899 1.00 83.12 651 GLU A O 1
ATOM 5256 N N . GLU A 1 652 ? -18.546 -24.272 -24.921 1.00 78.94 652 GLU A N 1
ATOM 5257 C CA . GLU A 1 652 ? -17.620 -23.873 -23.852 1.00 78.94 652 GLU A CA 1
ATOM 5258 C C . GLU A 1 652 ? -18.329 -23.606 -22.507 1.00 78.94 652 GLU A C 1
ATOM 5260 O O . GLU A 1 652 ? -17.809 -23.915 -21.433 1.00 78.94 652 GLU A O 1
ATOM 5265 N N . ARG A 1 653 ? -19.568 -23.090 -22.532 1.00 76.81 653 ARG A N 1
ATOM 5266 C CA . ARG A 1 653 ? -20.389 -22.969 -21.313 1.00 76.81 653 ARG A CA 1
ATOM 5267 C C . ARG A 1 653 ? -20.733 -24.329 -20.695 1.00 76.81 653 ARG A C 1
ATOM 5269 O O . ARG A 1 653 ? -20.701 -24.445 -19.473 1.00 76.81 653 ARG A O 1
ATOM 5276 N N . LYS A 1 654 ? -21.008 -25.361 -21.503 1.00 84.12 654 LYS A N 1
ATOM 5277 C CA . LYS A 1 654 ? -21.331 -26.712 -20.999 1.00 84.12 654 LYS A CA 1
ATOM 5278 C C . LYS A 1 654 ? -20.120 -27.414 -20.388 1.00 84.12 654 LYS A C 1
ATOM 5280 O O . LYS A 1 654 ? -20.281 -28.165 -19.430 1.00 84.12 654 LYS A O 1
ATOM 5285 N N . THR A 1 655 ? -18.919 -27.206 -20.933 1.00 82.12 655 THR A N 1
ATOM 5286 C CA . THR A 1 655 ? -17.692 -27.771 -20.350 1.00 82.12 655 THR A CA 1
ATOM 5287 C C . THR A 1 655 ? -17.348 -27.079 -19.032 1.00 82.12 655 THR A C 1
ATOM 5289 O O . THR A 1 655 ? -17.162 -27.768 -18.034 1.00 82.12 655 THR A O 1
ATOM 5292 N N . LYS A 1 656 ? -17.405 -25.739 -18.976 1.00 79.50 656 LYS A N 1
ATOM 5293 C CA . LYS A 1 656 ? -17.212 -24.962 -17.733 1.00 79.50 656 LYS A CA 1
ATOM 5294 C C . LYS A 1 656 ? -18.199 -25.346 -16.620 1.00 79.50 656 LYS A C 1
ATOM 5296 O O . LYS A 1 656 ? -17.808 -25.404 -15.456 1.00 79.50 656 LYS A O 1
ATOM 5301 N N . GLU A 1 657 ? -19.461 -25.617 -16.955 1.00 82.44 657 GLU A N 1
ATOM 5302 C CA . GLU A 1 657 ? -20.479 -26.057 -15.988 1.00 82.44 657 GLU A CA 1
ATOM 5303 C C . GLU A 1 657 ? -20.164 -27.453 -15.421 1.00 82.44 657 GLU A C 1
ATOM 5305 O O . GLU A 1 657 ? -20.184 -27.647 -14.205 1.00 82.44 657 GLU A O 1
ATOM 5310 N N . LYS A 1 658 ? -19.750 -28.393 -16.278 1.00 86.69 658 LYS A N 1
ATOM 5311 C CA . LYS A 1 658 ? -19.344 -29.745 -15.869 1.00 86.69 658 LYS A CA 1
ATOM 5312 C C . LYS A 1 658 ? -18.078 -29.757 -14.999 1.00 86.69 658 LYS A C 1
ATOM 5314 O O . LYS A 1 658 ? -18.038 -30.452 -13.985 1.00 86.69 658 LYS A O 1
ATOM 5319 N N . ASP A 1 659 ? -17.062 -28.974 -15.363 1.00 85.81 659 ASP A N 1
ATOM 5320 C CA . ASP A 1 659 ? -15.814 -28.867 -14.592 1.00 85.81 659 ASP A CA 1
ATOM 5321 C C . ASP A 1 659 ? -16.060 -28.251 -13.201 1.00 85.81 659 ASP A C 1
ATOM 5323 O O . ASP A 1 659 ? -15.370 -28.576 -12.229 1.00 85.81 659 ASP A O 1
ATOM 5327 N N . LYS A 1 660 ? -17.074 -27.382 -13.082 1.00 84.00 660 LYS A N 1
ATOM 5328 C CA . LYS A 1 660 ? -17.520 -26.825 -11.803 1.00 84.00 660 LYS A CA 1
ATOM 5329 C C . LYS A 1 660 ? -18.186 -27.888 -10.920 1.00 84.00 660 LYS A C 1
ATOM 5331 O O . LYS A 1 660 ? -17.820 -27.983 -9.749 1.00 84.00 660 LYS A O 1
ATOM 5336 N N . GLU A 1 661 ? -19.095 -28.705 -11.459 1.00 86.25 661 GLU A N 1
ATOM 5337 C CA . GLU A 1 661 ? -19.715 -29.813 -10.709 1.00 86.25 661 GLU A CA 1
ATOM 5338 C C . GLU A 1 661 ? -18.664 -30.817 -10.196 1.00 86.25 661 GLU A C 1
ATOM 5340 O O . GLU A 1 661 ? -18.669 -31.174 -9.016 1.00 86.25 661 GLU A O 1
ATOM 5345 N N . GLU A 1 662 ? -17.705 -31.219 -11.041 1.00 87.94 662 GLU A N 1
ATOM 5346 C CA . GLU A 1 662 ? -16.645 -32.166 -10.653 1.00 87.94 662 GLU A CA 1
ATOM 5347 C C . GLU A 1 662 ? -15.705 -31.578 -9.577 1.00 87.94 662 GLU A C 1
ATOM 5349 O O . GLU A 1 662 ? -15.204 -32.296 -8.701 1.00 87.94 662 GLU A O 1
ATOM 5354 N N . LYS A 1 663 ? -15.508 -30.252 -9.575 1.00 85.62 663 LYS A N 1
ATOM 5355 C CA . LYS A 1 663 ? -14.764 -29.547 -8.524 1.00 85.62 663 LYS A CA 1
ATOM 5356 C C . LYS A 1 663 ? -15.529 -29.503 -7.194 1.00 85.62 663 LYS A C 1
ATOM 5358 O O . LYS A 1 663 ? -14.926 -29.778 -6.156 1.00 85.62 663 LYS A O 1
ATOM 5363 N N . GLU A 1 664 ? -16.829 -29.208 -7.206 1.00 84.81 664 GLU A N 1
ATOM 5364 C CA . GLU A 1 664 ? -17.667 -29.182 -5.994 1.00 84.81 664 GLU A CA 1
ATOM 5365 C C . GLU A 1 664 ? -17.810 -30.586 -5.359 1.00 84.81 664 GLU A C 1
ATOM 5367 O O . GLU A 1 664 ? -17.735 -30.732 -4.131 1.00 84.81 664 GLU A O 1
ATOM 5372 N N . GLU A 1 665 ? -17.903 -31.654 -6.166 1.00 88.94 665 GLU A N 1
ATOM 5373 C CA . GLU A 1 665 ? -17.866 -33.036 -5.654 1.00 88.94 665 GLU A CA 1
ATOM 5374 C C . GLU A 1 665 ? -16.506 -33.371 -5.008 1.00 88.94 665 GLU A C 1
ATOM 5376 O O . GLU A 1 665 ? -16.437 -34.040 -3.971 1.00 88.94 665 GLU A O 1
ATOM 5381 N N . LYS A 1 666 ? -15.402 -32.870 -5.575 1.00 87.69 666 LYS A N 1
ATOM 5382 C CA . LYS A 1 666 ? -14.059 -33.083 -5.025 1.00 87.69 666 LYS A CA 1
ATOM 5383 C C . LYS A 1 666 ? -13.840 -32.344 -3.701 1.00 87.69 666 LYS A C 1
ATOM 5385 O O . LYS A 1 666 ? -13.319 -32.948 -2.763 1.00 87.69 666 LYS A O 1
ATOM 5390 N N . GLU A 1 667 ? -14.260 -31.084 -3.597 1.00 84.50 667 GLU A N 1
ATOM 5391 C CA . GLU A 1 667 ? -14.132 -30.289 -2.366 1.00 84.50 667 GLU A CA 1
ATOM 5392 C C . GLU A 1 667 ? -14.972 -30.886 -1.222 1.00 84.50 667 GLU A C 1
ATOM 5394 O O . GLU A 1 667 ? -14.448 -31.125 -0.131 1.00 84.50 667 GLU A O 1
ATOM 5399 N N . THR A 1 668 ? -16.229 -31.268 -1.487 1.00 84.06 668 THR A N 1
ATOM 5400 C CA . THR A 1 668 ? -17.090 -31.927 -0.481 1.00 84.06 668 THR A CA 1
ATOM 5401 C C . THR A 1 668 ? -16.603 -33.322 -0.068 1.00 84.06 668 THR A C 1
ATOM 5403 O O . THR A 1 668 ? -16.944 -33.807 1.018 1.00 84.06 668 THR A O 1
ATOM 5406 N N . LYS A 1 669 ? -15.798 -33.994 -0.898 1.00 89.31 669 LYS A N 1
ATOM 5407 C CA . LYS A 1 669 ? -15.135 -35.258 -0.549 1.00 89.31 669 LYS A CA 1
ATOM 5408 C C . LYS A 1 669 ? -13.910 -35.042 0.342 1.00 89.31 669 LYS A C 1
ATOM 5410 O O . LYS A 1 669 ? -13.736 -35.796 1.297 1.00 89.31 669 LYS A O 1
ATOM 5415 N N . GLU A 1 670 ? -13.107 -34.015 0.065 1.00 86.81 670 GLU A N 1
ATOM 5416 C CA . GLU A 1 670 ? -11.930 -33.654 0.867 1.00 86.81 670 GLU A CA 1
ATOM 5417 C C . GLU A 1 670 ? -12.328 -33.133 2.262 1.00 86.81 670 GLU A C 1
ATOM 5419 O O . GLU A 1 670 ? -11.696 -33.476 3.263 1.00 86.81 670 GLU A O 1
ATOM 5424 N N . GLU A 1 671 ? -13.420 -32.370 2.364 1.00 86.56 671 GLU A N 1
ATOM 5425 C CA . GLU A 1 671 ? -13.966 -31.904 3.647 1.00 86.56 671 GLU A CA 1
ATOM 5426 C C . GLU A 1 671 ? -14.415 -33.076 4.543 1.00 86.56 671 GLU A C 1
ATOM 5428 O O . GLU A 1 671 ? -14.017 -33.159 5.707 1.00 86.56 671 GLU A O 1
ATOM 5433 N N . LYS A 1 672 ? -15.127 -34.061 3.975 1.00 88.62 672 LYS A N 1
ATOM 5434 C CA . LYS A 1 672 ? -15.524 -35.306 4.668 1.00 88.62 672 LYS A CA 1
ATOM 5435 C C . LYS A 1 672 ? -14.349 -36.202 5.067 1.00 88.62 672 LYS A C 1
ATOM 5437 O O . LYS A 1 672 ? -14.520 -37.089 5.906 1.00 88.62 672 LYS A O 1
ATOM 5442 N N . GLU A 1 673 ? -13.182 -36.044 4.448 1.00 89.56 673 GLU A N 1
ATOM 5443 C CA . GLU A 1 673 ? -11.967 -36.773 4.823 1.00 89.56 673 GLU A CA 1
ATOM 5444 C C . GLU A 1 673 ? -11.263 -36.082 6.002 1.00 89.56 673 GLU A C 1
ATOM 5446 O O . GLU A 1 673 ? -10.943 -36.744 6.991 1.00 89.56 673 GLU A O 1
ATOM 5451 N N . LYS A 1 674 ? -11.168 -34.744 5.976 1.00 86.62 674 LYS A N 1
ATOM 5452 C CA . LYS A 1 674 ? -10.662 -33.922 7.093 1.00 86.62 674 LYS A CA 1
ATOM 5453 C C . LYS A 1 674 ? -11.513 -34.045 8.359 1.00 86.62 674 LYS A C 1
ATOM 5455 O O . LYS A 1 674 ? -10.968 -34.111 9.458 1.00 86.62 674 LYS A O 1
ATOM 5460 N N . GLU A 1 675 ? -12.839 -34.115 8.229 1.00 87.44 675 GLU A N 1
ATOM 5461 C CA . GLU A 1 675 ? -13.742 -34.309 9.372 1.00 87.44 675 GLU A CA 1
ATOM 5462 C C . GLU A 1 675 ? -13.490 -35.659 10.073 1.00 87.44 675 GLU A C 1
ATOM 5464 O O . GLU A 1 675 ? -13.364 -35.712 11.297 1.00 87.44 675 GLU A O 1
ATOM 5469 N N . LYS A 1 676 ? -13.293 -36.739 9.302 1.00 90.06 676 LYS A N 1
ATOM 5470 C CA . LYS A 1 676 ? -12.945 -38.071 9.834 1.00 90.06 676 LYS A CA 1
ATOM 5471 C C . LYS A 1 676 ? -11.560 -38.125 10.470 1.00 90.06 676 LYS A C 1
ATOM 5473 O O . LYS A 1 676 ? -11.365 -38.856 11.442 1.00 90.06 676 LYS A O 1
ATOM 5478 N N . GLU A 1 677 ? -10.591 -37.392 9.925 1.00 88.81 677 GLU A N 1
ATOM 5479 C CA . GLU A 1 677 ? -9.258 -37.286 10.523 1.00 88.81 677 GLU A CA 1
ATOM 5480 C C . GLU A 1 677 ? -9.332 -36.572 11.881 1.00 88.81 677 GLU A C 1
ATOM 5482 O O . GLU A 1 677 ? -8.809 -37.080 12.873 1.00 88.81 677 GLU A O 1
ATOM 5487 N N . LYS A 1 678 ? -10.112 -35.488 11.973 1.00 86.44 678 LYS A N 1
ATOM 5488 C CA . LYS A 1 678 ? -10.361 -34.768 13.227 1.00 86.44 678 LYS A CA 1
ATOM 5489 C C . LYS A 1 678 ? -11.105 -35.611 14.275 1.00 86.44 678 LYS A C 1
ATOM 5491 O O . LYS A 1 678 ? -10.707 -35.613 15.440 1.00 86.44 678 LYS A O 1
ATOM 5496 N N . GLU A 1 679 ? -12.136 -36.372 13.891 1.00 88.06 679 GLU A N 1
ATOM 5497 C CA . GLU A 1 679 ? -12.797 -37.327 14.803 1.00 88.06 679 GLU A CA 1
ATOM 5498 C C . GLU A 1 679 ? -11.817 -38.382 15.344 1.00 88.06 679 GLU A C 1
ATOM 5500 O O . GLU A 1 679 ? -11.913 -38.801 16.504 1.00 88.06 679 GLU A O 1
ATOM 5505 N N . LYS A 1 680 ? -10.859 -38.819 14.517 1.00 91.31 680 LYS A N 1
ATOM 5506 C CA . LYS A 1 680 ? -9.826 -39.777 14.916 1.00 91.31 680 LYS A CA 1
ATOM 5507 C C . LYS A 1 680 ? -8.832 -39.160 15.904 1.00 91.31 680 LYS A C 1
ATOM 5509 O O . LYS A 1 680 ? -8.530 -39.805 16.907 1.00 91.31 680 LYS A O 1
ATOM 5514 N N . GLU A 1 681 ? -8.379 -37.927 15.675 1.00 88.56 681 GLU A N 1
ATOM 5515 C CA . GLU A 1 681 ? -7.511 -37.202 16.614 1.00 88.56 681 GLU A CA 1
ATOM 5516 C C . GLU A 1 681 ? -8.196 -36.965 17.970 1.00 88.56 681 GLU A C 1
ATOM 5518 O O . GLU A 1 681 ? -7.619 -37.294 19.007 1.00 88.56 681 GLU A O 1
ATOM 5523 N N . GLU A 1 682 ? -9.455 -36.505 17.996 1.00 86.94 682 GLU A N 1
ATOM 5524 C CA . GLU A 1 682 ? -10.206 -36.340 19.253 1.00 86.94 682 GLU A CA 1
ATOM 5525 C C . GLU A 1 682 ? -10.366 -37.656 20.030 1.00 86.94 682 GLU A C 1
ATOM 5527 O O . GLU A 1 682 ? -10.425 -37.662 21.265 1.00 86.94 682 GLU A O 1
ATOM 5532 N N . LYS A 1 683 ? -10.454 -38.789 19.325 1.00 89.81 683 LYS A N 1
ATOM 5533 C CA . LYS A 1 683 ? -10.562 -40.112 19.944 1.00 89.81 683 LYS A CA 1
ATOM 5534 C C . LYS A 1 683 ? -9.230 -40.582 20.536 1.00 89.81 683 LYS A C 1
ATOM 5536 O O . LYS A 1 683 ? -9.226 -41.128 21.639 1.00 89.81 683 LYS A O 1
ATOM 5541 N N . GLU A 1 684 ? -8.112 -40.327 19.857 1.00 89.50 684 GLU A N 1
ATOM 5542 C CA . GLU A 1 684 ? -6.764 -40.592 20.383 1.00 89.50 684 GLU A CA 1
ATOM 5543 C C . GLU A 1 684 ? -6.423 -39.670 21.577 1.00 89.50 684 GLU A C 1
ATOM 5545 O O . GLU A 1 684 ? -5.821 -40.118 22.561 1.00 89.50 684 GLU A O 1
ATOM 5550 N N . GLU A 1 685 ? -6.886 -38.414 21.569 1.00 88.06 685 GLU A N 1
ATOM 5551 C CA . GLU A 1 685 ? -6.732 -37.488 22.701 1.00 88.06 685 GLU A CA 1
ATOM 5552 C C . GLU A 1 685 ? -7.579 -37.908 23.924 1.00 88.06 685 GLU A C 1
ATOM 5554 O O . GLU A 1 685 ? -7.139 -37.793 25.071 1.00 88.06 685 GLU A O 1
ATOM 5559 N N . LYS A 1 686 ? -8.783 -38.457 23.708 1.00 87.06 686 LYS A N 1
ATOM 5560 C CA . LYS A 1 686 ? -9.610 -39.031 24.788 1.00 87.06 686 LYS A CA 1
ATOM 5561 C C . LYS A 1 686 ? -8.963 -40.279 25.399 1.00 87.06 686 LYS A C 1
ATOM 5563 O O . LYS A 1 686 ? -8.841 -40.345 26.621 1.00 87.06 686 LYS A O 1
ATOM 5568 N N . GLU A 1 687 ? -8.470 -41.214 24.581 1.00 90.00 687 GLU A N 1
ATOM 5569 C CA . GLU A 1 687 ? -7.769 -42.415 25.072 1.00 90.00 687 GLU A CA 1
ATOM 5570 C C . GLU A 1 687 ? -6.492 -42.095 25.867 1.00 90.00 687 GLU A C 1
ATOM 5572 O O . GLU A 1 687 ? -6.146 -42.816 26.805 1.00 90.00 687 GLU A O 1
ATOM 5577 N N . THR A 1 688 ? -5.755 -41.044 25.497 1.00 84.75 688 THR A N 1
ATOM 5578 C CA . THR A 1 688 ? -4.535 -40.642 26.220 1.00 84.75 688 THR A CA 1
ATOM 5579 C C . THR A 1 688 ? -4.856 -39.974 27.557 1.00 84.75 688 THR A C 1
ATOM 5581 O O . THR A 1 688 ? -4.247 -40.332 28.566 1.00 84.75 688 THR A O 1
ATOM 5584 N N . LYS A 1 689 ? -5.873 -39.102 27.612 1.00 85.25 689 LYS A N 1
ATOM 5585 C CA . LYS A 1 689 ? -6.374 -38.514 28.871 1.00 85.25 689 LYS A CA 1
ATOM 5586 C C . LYS A 1 689 ? -6.937 -39.563 29.836 1.00 85.25 689 LYS A C 1
ATOM 5588 O O . LYS A 1 689 ? -6.769 -39.429 31.047 1.00 85.25 689 LYS A O 1
ATOM 5593 N N . GLU A 1 690 ? -7.580 -40.613 29.325 1.00 87.44 690 GLU A N 1
ATOM 5594 C CA . GLU A 1 690 ? -8.090 -41.716 30.149 1.00 87.44 690 GLU A CA 1
ATOM 5595 C C . GLU A 1 690 ? -6.949 -42.555 30.752 1.00 87.44 690 GLU A C 1
ATOM 5597 O O . GLU A 1 690 ? -6.958 -42.827 31.953 1.00 87.44 690 GLU A O 1
ATOM 5602 N N . LYS A 1 691 ? -5.901 -42.855 29.971 1.00 87.12 691 LYS A N 1
ATOM 5603 C CA . LYS A 1 691 ? -4.697 -43.559 30.458 1.00 87.12 691 LYS A CA 1
ATOM 5604 C C . LYS A 1 691 ? -3.929 -42.759 31.516 1.00 87.12 691 LYS A C 1
ATOM 5606 O O . LYS A 1 691 ? -3.576 -43.328 32.546 1.00 87.12 691 LYS A O 1
ATOM 5611 N N . GLU A 1 692 ? -3.741 -41.448 31.330 1.00 83.81 692 GLU A N 1
ATOM 5612 C CA . GLU A 1 692 ? -3.147 -40.590 32.373 1.00 83.81 692 GLU A CA 1
ATOM 5613 C C . GLU A 1 692 ? -3.961 -40.594 33.675 1.00 83.81 692 GLU A C 1
ATOM 5615 O O . GLU A 1 692 ? -3.400 -40.496 34.770 1.00 83.81 692 GLU A O 1
ATOM 5620 N N . LYS A 1 693 ? -5.293 -40.669 33.571 1.00 82.88 693 LYS A N 1
ATOM 5621 C CA . LYS A 1 693 ? -6.176 -40.702 34.737 1.00 82.88 693 LYS A CA 1
ATOM 5622 C C . LYS A 1 693 ? -6.039 -42.025 35.495 1.00 82.88 693 LYS A C 1
ATOM 5624 O O . LYS A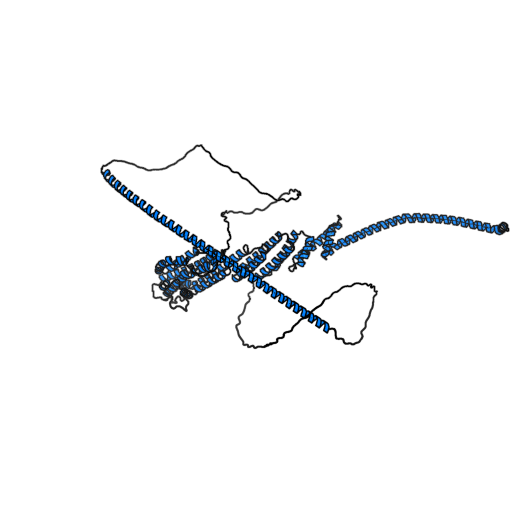 1 693 ? -5.924 -41.991 36.717 1.00 82.88 693 LYS A O 1
ATOM 5629 N N . GLU A 1 694 ? -5.987 -43.161 34.796 1.00 83.69 694 GLU A N 1
ATOM 5630 C CA . GLU A 1 694 ? -5.718 -44.464 35.423 1.00 83.69 694 GLU A CA 1
ATOM 5631 C C . GLU A 1 694 ? -4.333 -44.545 36.082 1.00 83.69 694 GLU A C 1
ATOM 5633 O O . GLU A 1 694 ? -4.177 -45.231 37.092 1.00 83.69 694 GLU A O 1
ATOM 5638 N N . GLU A 1 695 ? -3.319 -43.886 35.516 1.00 81.50 695 GLU A N 1
ATOM 5639 C CA . GLU A 1 695 ? -1.956 -43.873 36.061 1.00 81.50 695 GLU A CA 1
ATOM 5640 C C . GLU A 1 695 ? -1.892 -43.061 37.368 1.00 81.50 695 GLU A C 1
ATOM 5642 O O . GLU A 1 695 ? -1.449 -43.577 38.396 1.00 81.50 695 GLU A O 1
ATOM 5647 N N . LYS A 1 696 ? -2.492 -41.862 37.391 1.00 79.19 696 LYS A N 1
ATOM 5648 C CA . LYS A 1 696 ? -2.628 -41.031 38.607 1.00 79.19 696 LYS A CA 1
ATOM 5649 C C . LYS A 1 696 ? -3.467 -41.705 39.706 1.00 79.19 696 LYS A C 1
ATOM 5651 O O . LYS A 1 696 ? -3.206 -41.514 40.896 1.00 79.19 696 LYS A O 1
ATOM 5656 N N . GLU A 1 697 ? -4.457 -42.523 39.336 1.00 75.94 697 GLU A N 1
ATOM 5657 C CA . GLU A 1 697 ? -5.272 -43.304 40.285 1.00 75.94 697 GLU A CA 1
ATOM 5658 C C . GLU A 1 697 ? -4.585 -44.594 40.789 1.00 75.94 697 GLU A C 1
ATOM 5660 O O . GLU A 1 697 ? -5.124 -45.276 41.671 1.00 75.94 697 GLU A O 1
ATOM 5665 N N . LYS A 1 698 ? -3.415 -44.947 40.234 1.00 75.00 698 LYS A N 1
ATOM 5666 C CA . LYS A 1 698 ? -2.522 -45.994 40.759 1.00 75.00 698 LYS A CA 1
ATOM 5667 C C . LYS A 1 698 ? -1.486 -45.403 41.713 1.00 75.00 698 LYS A C 1
ATOM 5669 O O . LYS A 1 698 ? -1.381 -45.910 42.824 1.00 75.00 698 LYS A O 1
ATOM 5674 N N . GLU A 1 699 ? -0.827 -44.297 41.351 1.00 68.94 699 GLU A N 1
ATOM 5675 C CA . GLU A 1 699 ? 0.123 -43.604 42.245 1.00 68.94 699 GLU A CA 1
ATOM 5676 C C . GLU A 1 699 ? -0.528 -43.241 43.594 1.00 68.94 699 GLU A C 1
ATOM 5678 O O . GLU A 1 699 ? -0.014 -43.584 44.656 1.00 68.94 699 GLU A O 1
ATOM 5683 N N . THR A 1 700 ? -1.743 -42.677 43.576 1.00 64.56 700 THR A N 1
ATOM 5684 C CA . THR A 1 700 ? -2.482 -42.322 44.810 1.00 64.56 700 THR A CA 1
ATOM 5685 C C . THR A 1 700 ? -2.912 -43.509 45.687 1.00 64.56 700 THR A C 1
ATOM 5687 O O . THR A 1 700 ? -3.395 -43.290 46.801 1.00 64.56 700 THR A O 1
ATOM 5690 N N . LYS A 1 701 ? -2.740 -44.759 45.233 1.00 64.44 701 LYS A N 1
ATOM 5691 C CA . LYS A 1 701 ? -3.013 -45.974 46.023 1.00 64.44 701 LYS A CA 1
ATOM 5692 C C . LYS A 1 701 ? -1.753 -46.628 46.594 1.00 64.44 701 LYS A C 1
ATOM 5694 O O . LYS A 1 701 ? -1.889 -47.441 47.506 1.00 64.44 701 LYS A O 1
ATOM 5699 N N . GLU A 1 702 ? -0.557 -46.273 46.123 1.00 56.28 702 GLU A N 1
ATOM 5700 C CA . GLU A 1 702 ? 0.704 -46.804 46.668 1.00 56.28 702 GLU A CA 1
ATOM 5701 C C . GLU A 1 702 ? 1.211 -45.994 47.883 1.00 56.28 702 GLU A C 1
ATOM 5703 O O . GLU A 1 702 ? 1.783 -46.573 48.807 1.00 56.28 702 GLU A O 1
ATOM 5708 N N . ASP A 1 703 ? 0.885 -44.699 47.977 1.00 52.12 703 ASP A N 1
ATOM 5709 C CA . ASP A 1 703 ? 1.357 -43.798 49.050 1.00 52.12 703 ASP A CA 1
ATOM 5710 C C . ASP A 1 703 ? 0.718 -44.002 50.449 1.00 52.12 703 ASP A C 1
ATOM 5712 O O . ASP A 1 703 ? 1.098 -43.326 51.407 1.00 52.12 703 ASP A O 1
ATOM 5716 N N . GLN A 1 704 ? -0.237 -44.926 50.632 1.00 48.94 704 GLN A N 1
ATOM 5717 C CA . GLN A 1 704 ? -0.914 -45.138 51.932 1.00 48.94 704 GLN A CA 1
ATOM 5718 C C . GLN A 1 704 ? -0.321 -46.249 52.823 1.00 48.94 704 GLN A C 1
ATOM 5720 O O . GLN A 1 704 ? -0.911 -46.579 53.853 1.00 48.94 704 GLN A O 1
ATOM 5725 N N . ILE A 1 705 ? 0.840 -46.830 52.486 1.00 48.91 705 ILE A N 1
ATOM 5726 C CA . ILE A 1 705 ? 1.429 -47.937 53.269 1.00 48.91 705 ILE A CA 1
ATOM 5727 C C . ILE A 1 705 ? 2.902 -47.687 53.638 1.00 48.91 705 ILE A C 1
ATOM 5729 O O . ILE A 1 705 ? 3.797 -48.373 53.152 1.00 48.91 705 ILE A O 1
ATOM 5733 N N . THR A 1 706 ? 3.178 -46.779 54.584 1.00 37.78 706 THR A N 1
ATOM 5734 C CA . THR A 1 706 ? 4.328 -46.922 55.511 1.00 37.78 706 THR A CA 1
ATOM 5735 C C . THR A 1 706 ? 4.104 -46.160 56.830 1.00 37.78 706 THR A C 1
ATOM 5737 O O . THR A 1 706 ? 3.878 -44.956 56.828 1.00 37.78 706 THR A O 1
ATOM 5740 N N . ILE A 1 707 ? 4.239 -46.851 57.969 1.00 45.50 707 ILE A N 1
ATOM 5741 C CA . ILE A 1 707 ? 4.359 -46.276 59.327 1.00 45.50 707 ILE A CA 1
ATOM 5742 C C . ILE A 1 707 ? 5.678 -46.791 59.927 1.00 45.50 707 ILE A C 1
ATOM 5744 O O . ILE A 1 707 ? 5.956 -47.985 59.789 1.00 45.50 707 ILE A O 1
ATOM 5748 N N . PRO A 1 708 ? 6.468 -45.950 60.625 1.00 47.09 708 PRO A N 1
ATOM 5749 C CA . PRO A 1 708 ? 7.034 -46.409 61.902 1.00 47.09 708 PRO A CA 1
ATOM 5750 C C . PRO A 1 708 ? 7.157 -45.346 63.026 1.00 47.09 708 PRO A C 1
ATOM 5752 O O . PRO A 1 708 ? 7.725 -44.277 62.851 1.00 47.09 708 PRO A O 1
ATOM 5755 N N . HIS A 1 709 ? 6.639 -45.745 64.193 1.00 36.84 709 HIS A N 1
ATOM 5756 C CA . HIS A 1 709 ? 7.027 -45.543 65.609 1.00 36.84 709 HIS A CA 1
ATOM 5757 C C . HIS A 1 709 ? 8.131 -44.572 66.133 1.00 36.84 709 HIS A C 1
ATOM 5759 O O . HIS A 1 709 ? 9.166 -44.368 65.511 1.00 36.84 709 HIS A O 1
ATOM 5765 N N . HIS A 1 710 ? 7.948 -44.249 67.437 1.00 34.28 710 HIS A N 1
ATOM 5766 C CA . HIS A 1 710 ? 8.871 -43.721 68.482 1.00 34.28 710 HIS A CA 1
ATOM 5767 C C . HIS A 1 710 ? 9.273 -42.225 68.452 1.00 34.28 710 HIS A C 1
ATOM 5769 O O . HIS A 1 710 ? 9.357 -41.638 67.383 1.00 34.28 710 HIS A O 1
ATOM 5775 N N . GLN A 1 711 ? 9.651 -41.574 69.572 1.00 37.06 711 GLN A N 1
ATOM 5776 C CA . GLN A 1 711 ? 9.163 -41.553 70.982 1.00 37.06 711 GLN A CA 1
ATOM 5777 C C . GLN A 1 711 ? 9.920 -40.435 71.758 1.00 37.06 711 GLN A C 1
ATOM 5779 O O . GLN A 1 711 ? 11.089 -40.228 71.454 1.00 37.06 711 GLN A O 1
ATOM 5784 N N . ASP A 1 712 ? 9.292 -39.828 72.783 1.00 33.72 712 ASP A N 1
ATOM 5785 C CA . ASP A 1 712 ? 9.887 -38.998 73.874 1.00 33.72 712 ASP A CA 1
ATOM 5786 C C . ASP A 1 712 ? 10.652 -37.690 73.440 1.00 33.72 712 ASP A C 1
ATOM 5788 O O . ASP A 1 712 ? 11.027 -37.543 72.284 1.00 33.72 712 ASP A O 1
ATOM 5792 N N . ASP A 1 713 ? 10.901 -36.626 74.234 1.00 34.16 713 ASP A N 1
ATOM 5793 C CA . ASP A 1 713 ? 10.547 -36.262 75.624 1.00 34.16 713 ASP A CA 1
ATOM 5794 C C . ASP A 1 713 ? 10.555 -34.705 75.862 1.00 34.16 713 ASP A C 1
ATOM 5796 O O . ASP A 1 713 ? 11.254 -33.979 75.163 1.00 34.16 713 ASP A O 1
ATOM 5800 N N . GLN A 1 714 ? 9.836 -34.233 76.900 1.00 34.12 714 GLN A N 1
ATOM 5801 C CA . GLN A 1 714 ? 9.872 -32.939 77.670 1.00 34.12 714 GLN A CA 1
ATOM 5802 C C . GLN A 1 714 ? 9.884 -31.522 77.023 1.00 34.12 714 GLN A C 1
ATOM 5804 O O . GLN A 1 714 ? 10.704 -31.193 76.174 1.00 34.12 714 GLN A O 1
ATOM 5809 N N . GLY A 1 715 ? 9.123 -30.581 77.632 1.00 32.59 715 GLY A N 1
ATOM 5810 C CA . GLY A 1 715 ? 9.430 -29.130 77.566 1.00 32.59 715 GLY A CA 1
ATOM 5811 C C . GLY A 1 715 ? 8.301 -28.121 77.887 1.00 32.59 715 GLY A C 1
ATOM 5812 O O . GLY A 1 715 ? 7.682 -27.594 76.976 1.00 32.59 715 GLY A O 1
ATOM 5813 N N . LYS A 1 716 ? 8.070 -27.817 79.176 1.00 35.75 716 LYS A N 1
ATOM 5814 C CA . LYS A 1 716 ? 7.191 -26.753 79.752 1.00 35.75 716 LYS A CA 1
ATOM 5815 C C . LYS A 1 716 ? 7.068 -25.435 78.941 1.00 35.75 716 LYS A C 1
ATOM 5817 O O . LYS A 1 716 ? 8.095 -24.908 78.536 1.00 35.75 716 LYS A O 1
ATOM 5822 N N . GLU A 1 717 ? 5.891 -24.781 78.908 1.00 32.06 717 GLU A N 1
ATOM 5823 C CA . GLU A 1 717 ? 5.381 -23.864 79.965 1.00 32.06 717 GLU A CA 1
ATOM 5824 C C . GLU A 1 717 ? 3.909 -23.401 79.722 1.00 32.06 717 GLU A C 1
ATOM 5826 O O . GLU A 1 717 ? 3.293 -23.788 78.733 1.00 32.06 717 GLU A O 1
ATOM 5831 N N . VAL A 1 718 ? 3.306 -22.663 80.672 1.00 42.69 718 VAL A N 1
ATOM 5832 C CA . VAL A 1 718 ? 1.845 -22.412 80.873 1.00 42.69 718 VAL A CA 1
ATOM 5833 C C . VAL A 1 718 ? 1.646 -20.917 81.229 1.00 42.69 718 VAL A C 1
ATOM 5835 O O . VAL A 1 718 ? 2.465 -20.440 82.019 1.00 42.69 718 VAL A O 1
ATOM 5838 N N . PRO A 1 719 ? 0.652 -20.148 80.691 1.00 48.50 719 PRO A N 1
ATOM 5839 C CA . PRO A 1 719 ? -0.702 -20.088 81.299 1.00 48.50 719 PRO A CA 1
ATOM 5840 C C . PRO A 1 719 ? -1.945 -19.780 80.406 1.00 48.50 719 PRO A C 1
ATOM 5842 O O . PRO A 1 719 ? -1.973 -18.829 79.634 1.00 48.50 719 PRO A O 1
ATOM 5845 N N . LEU A 1 720 ? -2.993 -20.603 80.597 1.00 42.06 720 LEU A N 1
ATOM 5846 C CA . LEU A 1 720 ? -4.397 -20.319 81.023 1.00 42.06 720 LEU A CA 1
ATOM 5847 C C . LEU A 1 720 ? -4.935 -18.851 81.095 1.00 42.06 720 LEU A C 1
ATOM 5849 O O . LEU A 1 720 ? -4.151 -17.955 81.401 1.00 42.06 720 LEU A O 1
ATOM 5853 N N . PRO A 1 721 ? -6.278 -18.630 81.186 1.00 57.59 721 PRO A N 1
ATOM 5854 C CA . PRO A 1 721 ? -7.408 -19.235 80.436 1.00 57.59 721 PRO A CA 1
ATOM 5855 C C . PRO A 1 721 ? -8.577 -18.235 80.132 1.00 57.59 721 PRO A C 1
ATOM 5857 O O . PRO A 1 721 ? -8.533 -17.097 80.577 1.00 57.59 721 PRO A O 1
ATOM 5860 N N . GLU A 1 722 ? -9.639 -18.685 79.438 1.00 33.44 722 GLU A N 1
ATOM 5861 C CA . GLU A 1 722 ? -11.089 -18.378 79.654 1.00 33.44 722 GLU A CA 1
ATOM 5862 C C . GLU A 1 722 ? -11.895 -19.033 78.492 1.00 33.44 722 GLU A C 1
ATOM 5864 O O . GLU A 1 722 ? -11.679 -18.718 77.327 1.00 33.44 722 GLU A O 1
ATOM 5869 N N . ASP A 1 723 ? -12.578 -20.169 78.679 1.00 32.72 723 ASP A N 1
ATOM 5870 C CA . ASP A 1 723 ? -13.939 -20.377 79.230 1.00 32.72 723 ASP A CA 1
ATOM 5871 C C . ASP A 1 723 ? -15.122 -19.924 78.330 1.00 32.72 723 ASP A C 1
ATOM 5873 O O . ASP A 1 723 ? -15.585 -18.789 78.425 1.00 32.72 723 ASP A O 1
ATOM 5877 N N . ASN A 1 724 ? -15.708 -20.848 77.536 1.00 34.69 724 ASN A N 1
ATOM 5878 C CA . ASN A 1 724 ? -17.039 -21.450 77.822 1.00 34.69 724 ASN A CA 1
ATOM 5879 C C . ASN A 1 724 ? -17.698 -22.260 76.664 1.00 34.69 724 ASN A C 1
ATOM 5881 O O . ASN A 1 724 ? -18.015 -21.736 75.603 1.00 34.69 724 ASN A O 1
ATOM 5885 N N . ASN A 1 725 ? -18.031 -23.520 76.976 1.00 33.22 725 ASN A N 1
ATOM 5886 C CA . ASN A 1 725 ? -19.277 -24.267 76.688 1.00 33.22 725 ASN A CA 1
ATOM 5887 C C . ASN A 1 725 ? -19.914 -24.396 75.270 1.00 33.22 725 ASN A C 1
ATOM 5889 O O . ASN A 1 725 ? -20.649 -23.549 74.775 1.00 33.22 725 ASN A O 1
ATOM 5893 N N . HIS A 1 726 ? -19.771 -25.626 74.753 1.00 32.47 726 HIS A N 1
ATOM 5894 C CA . HIS A 1 726 ? -20.720 -26.490 74.005 1.00 32.47 726 HIS A CA 1
ATOM 5895 C C . HIS A 1 726 ? -22.197 -26.522 74.507 1.00 32.47 726 HIS A C 1
ATOM 5897 O O . HIS A 1 726 ? -22.456 -26.004 75.594 1.00 32.47 726 HIS A O 1
ATOM 5903 N N . PRO A 1 727 ? -23.136 -27.302 73.890 1.00 53.19 727 PRO A N 1
ATOM 5904 C CA . PRO A 1 727 ? -23.240 -27.872 72.519 1.00 53.19 727 PRO A CA 1
ATOM 5905 C C . PRO A 1 727 ? -24.680 -27.752 71.918 1.00 53.19 727 PRO A C 1
ATOM 5907 O O . PRO A 1 727 ? -25.550 -27.139 72.528 1.00 53.19 727 PRO A O 1
ATOM 5910 N N . THR A 1 728 ? -24.982 -28.409 70.777 1.00 32.22 728 THR A N 1
ATOM 5911 C CA . THR A 1 728 ? -26.122 -29.370 70.602 1.00 32.22 728 THR A CA 1
ATOM 5912 C C . THR A 1 728 ? -26.112 -30.016 69.199 1.00 32.22 728 THR A C 1
ATOM 5914 O O . THR A 1 728 ? -25.864 -29.337 68.208 1.00 32.22 728 THR A O 1
ATOM 5917 N N . GLN A 1 729 ? -26.410 -31.322 69.112 1.00 35.28 729 GLN A N 1
ATOM 5918 C CA . GLN A 1 729 ? -26.673 -32.085 67.875 1.00 35.28 729 GLN A CA 1
ATOM 5919 C C . GLN A 1 729 ? -28.144 -32.547 67.813 1.00 35.28 729 GLN A C 1
ATOM 5921 O O . GLN A 1 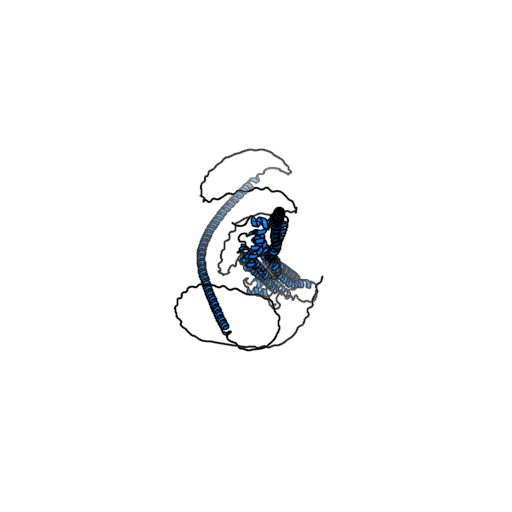729 ? -28.626 -33.076 68.810 1.00 35.28 729 GLN A O 1
ATOM 5926 N N . VAL A 1 730 ? -28.783 -32.485 66.634 1.00 34.31 730 VAL A N 1
ATOM 5927 C CA . VAL A 1 730 ? -29.902 -33.346 66.152 1.00 34.31 730 VAL A CA 1
ATOM 5928 C C . VAL A 1 730 ? -29.792 -33.324 64.603 1.00 34.31 730 VAL A C 1
ATOM 5930 O O . VAL A 1 730 ? -29.611 -32.228 64.084 1.00 34.31 730 VAL A O 1
ATOM 5933 N N . LYS A 1 731 ? -29.646 -34.387 63.786 1.00 35.06 731 LYS A N 1
ATOM 5934 C CA . LYS A 1 731 ? -30.273 -35.723 63.566 1.00 35.06 731 LYS A CA 1
ATOM 5935 C C . LYS A 1 731 ? -31.386 -35.747 62.487 1.00 35.06 731 LYS A C 1
ATOM 5937 O O . LYS A 1 731 ? -32.065 -34.749 62.306 1.00 35.06 731 LYS A O 1
ATOM 5942 N N . GLU A 1 732 ? -31.534 -36.935 61.871 1.00 31.34 732 GLU A N 1
ATOM 5943 C CA . GLU A 1 732 ? -32.496 -37.396 60.827 1.00 31.34 732 GLU A CA 1
ATOM 5944 C C . GLU A 1 732 ? -32.126 -37.012 59.366 1.00 31.34 732 GLU A C 1
ATOM 5946 O O . GLU A 1 732 ? -31.783 -35.865 59.103 1.00 31.34 732 GLU A O 1
ATOM 5951 N N . GLU A 1 733 ? -31.910 -37.931 58.398 1.00 33.41 733 GLU A N 1
ATOM 5952 C CA . GLU A 1 733 ? -32.706 -39.078 57.853 1.00 33.41 733 GLU A CA 1
ATOM 5953 C C . GLU A 1 733 ? -33.827 -38.610 56.874 1.00 33.41 733 GLU A C 1
ATOM 5955 O O . GLU A 1 733 ? -34.396 -37.548 57.089 1.00 33.41 733 GLU A O 1
ATOM 5960 N N . VAL A 1 734 ? -34.196 -39.268 55.751 1.00 33.22 734 VAL A N 1
ATOM 5961 C CA . VAL A 1 734 ? -33.962 -40.648 55.239 1.00 33.22 734 VAL A CA 1
ATOM 5962 C C . VAL A 1 734 ? -34.239 -40.769 53.700 1.00 33.22 734 VAL A C 1
ATOM 5964 O O . VAL A 1 734 ? -34.643 -39.783 53.091 1.00 33.22 734 VAL A O 1
ATOM 5967 N N . ASN A 1 735 ? -34.112 -41.986 53.118 1.00 28.98 735 ASN A N 1
ATOM 5968 C CA . ASN A 1 735 ? -34.458 -42.462 51.740 1.00 28.98 735 ASN A CA 1
ATOM 5969 C C . ASN A 1 735 ? -33.419 -42.176 50.616 1.00 28.98 735 ASN A C 1
ATOM 5971 O O . ASN A 1 735 ? -32.996 -41.038 50.454 1.00 28.98 735 ASN A O 1
ATOM 5975 N N . GLN A 1 736 ? -32.860 -43.134 49.842 1.00 32.88 736 GLN A N 1
ATOM 5976 C CA . GLN A 1 736 ? -33.389 -44.331 49.121 1.00 32.88 736 GLN A CA 1
ATOM 5977 C C . GLN A 1 736 ? -34.454 -43.961 48.053 1.00 32.88 736 GLN A C 1
ATOM 5979 O O . GLN A 1 736 ? -35.253 -43.067 48.274 1.00 32.88 736 GLN A O 1
ATOM 5984 N N . ASP A 1 737 ? -34.517 -44.538 46.847 1.00 32.72 737 ASP A N 1
ATOM 5985 C CA . ASP A 1 737 ? -34.083 -45.866 46.387 1.00 32.72 737 ASP A CA 1
ATOM 5986 C C . ASP A 1 737 ? -33.956 -45.926 44.830 1.00 32.72 737 ASP A C 1
ATOM 5988 O O . ASP A 1 737 ? -34.354 -44.998 44.129 1.00 32.72 737 ASP A O 1
ATOM 5992 N N . HIS A 1 738 ? -33.512 -47.085 44.324 1.00 32.31 738 HIS A N 1
ATOM 5993 C CA . HIS A 1 738 ? -33.796 -47.727 43.026 1.00 32.31 738 HIS A CA 1
ATOM 5994 C C . HIS A 1 738 ? -32.731 -47.823 41.919 1.00 32.31 738 HIS A C 1
ATOM 5996 O O . HIS A 1 738 ? -31.811 -47.028 41.757 1.00 32.31 738 HIS A O 1
ATOM 6002 N N . SER A 1 739 ? -32.859 -48.946 41.202 1.00 33.62 739 SER A N 1
ATOM 6003 C CA . SER A 1 739 ? -31.815 -49.687 40.494 1.00 33.62 739 SER A CA 1
ATOM 6004 C C . SER A 1 739 ? -32.369 -50.398 39.247 1.00 33.62 739 SER A C 1
ATOM 6006 O O . SER A 1 739 ? -33.577 -50.630 39.165 1.00 33.62 739 SER A O 1
ATOM 6008 N N . LYS A 1 740 ? -31.469 -50.755 38.310 1.00 31.27 740 LYS A N 1
ATOM 6009 C CA . LYS A 1 740 ? -31.480 -51.858 37.300 1.00 31.27 740 LYS A CA 1
ATOM 6010 C C . LYS A 1 740 ? -30.505 -51.456 36.172 1.00 31.27 740 LYS A C 1
ATOM 6012 O O . LYS A 1 740 ? -30.658 -50.373 35.631 1.00 31.27 740 LYS A O 1
ATOM 6017 N N . ALA A 1 741 ? -29.396 -52.134 35.863 1.00 32.62 741 ALA A N 1
ATOM 6018 C CA . ALA A 1 741 ? -29.121 -53.558 35.601 1.00 32.62 741 ALA A CA 1
ATOM 6019 C C . ALA A 1 741 ? -29.617 -54.059 34.226 1.00 32.62 741 ALA A C 1
ATOM 6021 O O . ALA A 1 741 ? -30.825 -54.112 34.011 1.00 32.62 741 ALA A O 1
ATOM 6022 N N . THR A 1 742 ? -28.675 -54.456 33.347 1.00 29.14 742 THR A N 1
ATOM 6023 C CA . THR A 1 742 ? -28.605 -55.660 32.458 1.00 29.14 742 THR A CA 1
ATOM 6024 C C . THR A 1 742 ? -27.555 -55.365 31.349 1.00 29.14 742 THR A C 1
ATOM 6026 O O . THR A 1 742 ? -27.763 -54.398 30.631 1.00 29.14 742 THR A O 1
ATOM 6029 N N . ASN A 1 743 ? -26.327 -55.912 31.264 1.00 30.11 743 ASN A N 1
ATOM 6030 C CA . ASN A 1 743 ? -25.763 -57.278 31.091 1.00 30.11 743 ASN A CA 1
ATOM 6031 C C . ASN A 1 743 ? -25.545 -57.728 29.614 1.00 30.11 743 ASN A C 1
ATOM 6033 O O . ASN A 1 743 ? -26.410 -57.476 28.785 1.00 30.11 743 ASN A O 1
ATOM 6037 N N . GLN A 1 744 ? -24.452 -58.487 29.370 1.00 29.39 744 GLN A N 1
ATOM 6038 C CA . GLN A 1 744 ? -24.068 -59.241 28.137 1.00 29.39 744 GLN A CA 1
ATOM 6039 C C . GLN A 1 744 ? -23.495 -58.441 26.931 1.00 29.39 744 GLN A C 1
ATOM 6041 O O . GLN A 1 744 ? -23.908 -57.315 26.692 1.00 29.39 744 GLN A O 1
ATOM 6046 N N . ASP A 1 745 ? -22.565 -58.951 26.100 1.00 28.30 745 ASP A N 1
ATOM 6047 C CA . ASP A 1 745 ? -21.638 -60.099 26.239 1.00 28.30 745 ASP A CA 1
ATOM 6048 C C . ASP A 1 745 ? -20.400 -59.978 25.301 1.00 28.30 745 ASP A C 1
ATOM 6050 O O . ASP A 1 745 ? -20.360 -59.169 24.379 1.00 28.30 745 ASP A O 1
ATOM 6054 N N . LEU A 1 746 ? -19.404 -60.827 25.576 1.00 31.77 746 LEU A N 1
ATOM 6055 C CA . LEU A 1 746 ? -18.171 -61.192 24.842 1.00 31.77 746 LEU A CA 1
ATOM 6056 C C . LEU A 1 746 ? -18.072 -60.946 23.308 1.00 31.77 746 LEU A C 1
ATOM 6058 O O . LEU A 1 746 ? -18.978 -61.295 22.560 1.00 31.77 746 LEU A O 1
ATOM 6062 N N . VAL A 1 747 ? -16.863 -60.583 22.828 1.00 29.39 747 VAL A N 1
ATOM 6063 C CA . VAL A 1 747 ? -15.979 -61.409 21.945 1.00 29.39 747 VAL A CA 1
ATOM 6064 C C . VAL A 1 747 ? -14.686 -60.646 21.573 1.00 29.39 747 VAL A C 1
ATOM 6066 O O . VAL A 1 747 ? -14.716 -59.483 21.184 1.00 29.39 747 VAL A O 1
ATOM 6069 N N . SER A 1 748 ? -13.534 -61.326 21.631 1.00 32.81 748 SER A N 1
ATOM 6070 C CA . SER A 1 748 ? -12.255 -60.894 21.025 1.00 32.81 748 SER A CA 1
ATOM 6071 C C . SER A 1 748 ? -11.873 -61.835 19.874 1.00 32.81 748 SER A C 1
ATOM 6073 O O . SER A 1 748 ? -12.341 -62.975 19.850 1.00 32.81 748 SER A O 1
ATOM 6075 N N . PRO A 1 749 ? -10.954 -61.441 18.970 1.00 49.00 749 PRO A N 1
ATOM 6076 C CA . PRO A 1 749 ? -9.673 -62.156 19.010 1.00 49.00 749 PRO A CA 1
ATOM 6077 C C . PRO A 1 749 ? -8.410 -61.336 18.682 1.00 49.00 749 PRO A C 1
ATOM 6079 O O . PRO A 1 749 ? -8.389 -60.389 17.901 1.00 49.00 749 PRO A O 1
ATOM 6082 N N . THR A 1 750 ? -7.313 -61.819 19.256 1.00 30.70 750 THR A N 1
ATOM 6083 C CA . THR A 1 750 ? -5.919 -61.378 19.120 1.00 30.70 750 THR A CA 1
ATOM 6084 C C . THR A 1 750 ? -5.334 -61.582 17.716 1.00 30.70 750 THR A C 1
ATOM 6086 O O . THR A 1 750 ? -5.506 -62.651 17.127 1.00 30.70 750 THR A O 1
ATOM 6089 N N . ARG A 1 751 ? -4.451 -60.679 17.252 1.00 30.44 751 ARG A N 1
ATOM 6090 C CA . ARG A 1 751 ? -3.358 -61.073 16.338 1.00 30.44 751 ARG A CA 1
ATOM 6091 C C . ARG A 1 751 ? -2.071 -60.272 16.553 1.00 30.44 751 ARG A C 1
ATOM 6093 O O . ARG A 1 751 ? -2.067 -59.049 16.546 1.00 30.44 751 ARG A O 1
ATOM 6100 N N . GLN A 1 752 ? -0.966 -60.992 16.736 1.00 31.55 752 GLN A N 1
ATOM 6101 C CA . GLN A 1 752 ? 0.383 -60.439 16.894 1.00 31.55 752 GLN A CA 1
ATOM 6102 C C . GLN A 1 752 ? 1.005 -60.065 15.540 1.00 31.55 752 GLN A C 1
ATOM 6104 O O . GLN A 1 752 ? 0.840 -60.813 14.575 1.00 31.55 752 GLN A O 1
ATOM 6109 N N . GLN A 1 753 ? 1.879 -59.051 15.519 1.00 31.88 753 GLN A N 1
ATOM 6110 C CA . GLN A 1 753 ? 3.170 -59.155 14.822 1.00 31.88 753 GLN A CA 1
ATOM 6111 C C . GLN A 1 753 ? 4.220 -58.175 15.378 1.00 31.88 753 GLN A C 1
ATOM 6113 O O . GLN A 1 753 ? 3.897 -57.168 15.997 1.00 31.88 753 GLN A O 1
ATOM 6118 N N . GLN A 1 754 ? 5.499 -58.535 15.231 1.00 31.64 754 GLN A N 1
ATOM 6119 C CA . GLN A 1 754 ? 6.652 -57.890 15.876 1.00 31.64 754 GLN A CA 1
ATOM 6120 C C . GLN A 1 754 ? 7.549 -57.144 14.869 1.00 31.64 754 GLN A C 1
ATOM 6122 O O . GLN A 1 754 ? 7.509 -57.447 13.680 1.00 31.64 754 GLN A O 1
ATOM 6127 N N . LYS A 1 755 ? 8.531 -56.397 15.416 1.00 30.83 755 LYS A N 1
ATOM 6128 C CA . LYS A 1 755 ? 9.769 -55.860 14.784 1.00 30.83 755 LYS A CA 1
ATOM 6129 C C . LYS A 1 755 ? 9.561 -54.499 14.081 1.00 30.83 755 LYS A C 1
ATOM 6131 O O . LYS A 1 755 ? 8.534 -54.277 13.473 1.00 30.83 755 LYS A O 1
ATOM 6136 N N . LYS A 1 756 ? 10.508 -53.545 14.123 1.00 31.17 756 LYS A N 1
ATOM 6137 C CA . LYS A 1 756 ? 11.966 -53.640 14.388 1.00 31.17 756 LYS A CA 1
ATOM 6138 C C . LYS A 1 756 ? 12.526 -52.322 14.970 1.00 31.17 756 LYS A C 1
ATOM 6140 O O . LYS A 1 756 ? 12.236 -51.251 14.455 1.00 31.17 756 LYS A O 1
ATOM 6145 N N . LYS A 1 757 ? 13.420 -52.402 15.966 1.00 33.81 757 LYS A N 1
ATOM 6146 C CA . LYS A 1 757 ? 14.266 -51.271 16.415 1.00 33.81 757 LYS A CA 1
ATOM 6147 C C . LYS A 1 757 ? 15.333 -50.931 15.360 1.00 33.81 757 LYS A C 1
ATOM 6149 O O . LYS A 1 757 ? 15.937 -51.854 14.813 1.00 33.81 757 LYS A O 1
ATOM 6154 N N . LYS A 1 758 ? 15.710 -49.653 15.219 1.00 31.17 758 LYS A N 1
ATOM 6155 C CA . LYS A 1 758 ? 17.090 -49.246 14.870 1.00 31.17 758 LYS A CA 1
ATOM 6156 C C . LYS A 1 758 ? 17.457 -47.907 15.527 1.00 31.17 758 LYS A C 1
ATOM 6158 O O . LYS A 1 758 ? 16.594 -47.081 15.784 1.00 31.17 758 LYS A O 1
ATOM 6163 N N . LYS A 1 759 ? 18.737 -47.764 15.887 1.00 33.84 759 LYS A N 1
ATOM 6164 C CA . LYS A 1 759 ? 19.278 -46.784 16.848 1.00 33.84 759 LYS A CA 1
ATOM 6165 C C . LYS A 1 759 ? 20.696 -46.383 16.418 1.00 33.84 759 LYS A C 1
ATOM 6167 O O . LYS A 1 759 ? 21.504 -47.282 16.209 1.00 33.84 759 LYS A O 1
ATOM 6172 N N . LYS A 1 760 ? 20.984 -45.081 16.322 1.00 31.34 760 LYS A N 1
ATOM 6173 C CA . LYS A 1 760 ? 22.294 -44.397 16.136 1.00 31.34 760 LYS A CA 1
ATOM 6174 C C . LYS A 1 760 ? 22.019 -42.902 16.436 1.00 31.34 760 LYS A C 1
ATOM 6176 O O . LYS A 1 760 ? 20.993 -42.434 15.968 1.00 31.34 760 LYS A O 1
ATOM 6181 N N . LYS A 1 761 ? 22.731 -42.100 17.250 1.00 32.41 761 LYS A N 1
ATOM 6182 C CA . LYS A 1 761 ? 24.123 -42.077 17.773 1.00 32.41 761 LYS A CA 1
ATOM 6183 C C . LYS A 1 761 ? 25.195 -42.127 16.657 1.00 32.41 761 LYS A C 1
ATOM 6185 O O . LYS A 1 761 ? 25.173 -43.070 15.878 1.00 32.41 761 LYS A O 1
ATOM 6190 N N . SER A 1 762 ? 26.160 -41.200 16.561 1.00 30.91 762 SER A N 1
ATOM 6191 C CA . SER A 1 762 ? 26.561 -40.140 17.512 1.00 30.91 762 SER A CA 1
ATOM 6192 C C . SER A 1 762 ? 27.563 -39.110 16.930 1.00 30.91 762 SER A C 1
ATOM 6194 O O . SER A 1 762 ? 28.274 -39.429 15.987 1.00 30.91 762 SER A O 1
ATOM 6196 N N . THR A 1 763 ? 27.697 -37.963 17.622 1.00 30.17 763 THR A N 1
ATOM 6197 C CA . THR A 1 763 ? 28.945 -37.199 17.931 1.00 30.17 763 THR A CA 1
ATOM 6198 C C . THR A 1 763 ? 29.852 -36.584 16.844 1.00 30.17 763 THR A C 1
ATOM 6200 O O . THR A 1 763 ? 30.497 -37.306 16.100 1.00 30.17 763 THR A O 1
ATOM 6203 N N . ASN A 1 764 ? 30.074 -35.267 17.013 1.00 29.36 764 ASN A N 1
ATOM 6204 C CA . ASN A 1 764 ? 31.355 -34.518 17.054 1.00 29.36 764 ASN A CA 1
ATOM 6205 C C . ASN A 1 764 ? 32.363 -34.603 15.884 1.00 29.36 764 ASN A C 1
ATOM 6207 O O . ASN A 1 764 ? 32.862 -35.681 15.584 1.00 29.36 764 ASN A O 1
ATOM 6211 N N . LYS A 1 765 ? 32.913 -33.443 15.465 1.00 30.20 765 LYS A N 1
ATOM 6212 C CA . LYS A 1 765 ? 34.199 -32.888 15.983 1.00 30.20 765 LYS A CA 1
ATOM 6213 C C . LYS A 1 765 ? 34.513 -31.495 15.388 1.00 30.20 765 LYS A C 1
ATOM 6215 O O . LYS A 1 765 ? 34.001 -31.151 14.332 1.00 30.20 765 LYS A O 1
ATOM 6220 N N . ALA A 1 766 ? 35.347 -30.709 16.076 1.00 33.59 766 ALA A N 1
ATOM 6221 C CA . ALA A 1 766 ? 35.755 -29.344 15.714 1.00 33.59 766 ALA A CA 1
ATOM 6222 C C . ALA A 1 766 ? 37.248 -29.223 15.330 1.00 33.59 766 ALA A C 1
ATOM 6224 O O . ALA A 1 766 ? 38.055 -30.008 15.825 1.00 33.59 766 ALA A O 1
ATOM 6225 N N . THR A 1 767 ? 37.583 -28.176 14.558 1.00 32.12 767 THR A N 1
ATOM 6226 C CA . THR A 1 767 ? 38.884 -27.456 14.401 1.00 32.12 767 THR A CA 1
ATOM 6227 C C . THR A 1 767 ? 38.576 -26.199 13.561 1.00 32.12 767 THR A C 1
ATOM 6229 O O . THR A 1 767 ? 37.917 -26.357 12.541 1.00 32.12 767 THR A O 1
ATOM 6232 N N . ARG A 1 768 ? 38.823 -24.929 13.932 1.00 30.70 768 ARG A N 1
ATOM 6233 C CA . ARG A 1 768 ? 39.961 -24.198 14.551 1.00 30.70 768 ARG A CA 1
ATOM 6234 C C . ARG A 1 768 ? 41.093 -23.832 13.569 1.00 30.70 768 ARG A C 1
ATOM 6236 O O . ARG A 1 768 ? 41.854 -24.716 13.205 1.00 30.70 768 ARG A O 1
ATOM 6243 N N . ASN A 1 769 ? 41.191 -22.529 13.252 1.00 31.56 769 ASN A N 1
ATOM 6244 C CA . ASN A 1 769 ? 42.374 -21.639 13.094 1.00 31.56 769 ASN A CA 1
ATOM 6245 C C . ASN A 1 769 ? 41.836 -20.260 12.615 1.00 31.56 769 ASN A C 1
ATOM 6247 O O . ASN A 1 769 ? 41.079 -20.235 11.655 1.00 31.56 769 ASN A O 1
ATOM 6251 N N . GLN A 1 770 ? 41.890 -19.169 13.393 1.00 32.50 770 GLN A N 1
ATOM 6252 C CA . GLN A 1 770 ? 43.017 -18.257 13.706 1.00 32.50 770 GLN A CA 1
ATOM 6253 C C . GLN A 1 770 ? 43.403 -17.259 12.585 1.00 32.50 770 GLN A C 1
ATOM 6255 O O . GLN A 1 770 ? 44.211 -17.604 11.735 1.00 32.50 770 GLN A O 1
ATOM 6260 N N . ASP A 1 771 ? 42.842 -16.036 12.692 1.00 36.88 771 ASP A N 1
ATOM 6261 C CA . ASP A 1 771 ? 43.521 -14.714 12.795 1.00 36.88 771 ASP A CA 1
ATOM 6262 C C . ASP A 1 771 ? 44.507 -14.191 11.711 1.00 36.88 771 ASP A C 1
ATOM 6264 O O . ASP A 1 771 ? 45.132 -14.985 11.014 1.00 36.88 771 ASP A O 1
ATOM 6268 N N . PRO A 1 772 ? 44.806 -12.860 11.652 1.00 53.81 772 PRO A N 1
ATOM 6269 C CA . PRO A 1 772 ? 44.069 -11.685 12.177 1.00 53.81 772 PRO A CA 1
ATOM 6270 C C . PRO A 1 772 ? 43.999 -10.446 11.233 1.00 53.81 772 PRO A C 1
ATOM 6272 O O . PRO A 1 772 ? 44.810 -10.276 10.329 1.00 53.81 772 PRO A O 1
ATOM 6275 N N . GLY A 1 773 ? 43.161 -9.464 11.607 1.00 28.92 773 GLY A N 1
ATOM 6276 C CA . GLY A 1 773 ? 43.610 -8.059 11.692 1.00 28.92 773 GLY A CA 1
ATOM 6277 C C . GLY A 1 773 ? 43.095 -7.021 10.680 1.00 28.92 773 GLY A C 1
ATOM 6278 O O . GLY A 1 773 ? 43.540 -6.982 9.541 1.00 28.92 773 GLY A O 1
ATOM 6279 N N . SER A 1 774 ? 42.316 -6.047 11.175 1.00 32.81 774 SER A N 1
ATOM 6280 C CA . SER A 1 774 ? 42.431 -4.624 10.791 1.00 32.81 774 SER A CA 1
ATOM 6281 C C . SER A 1 774 ? 41.650 -3.725 11.760 1.00 32.81 774 SER A C 1
ATOM 6283 O O . SER A 1 774 ? 40.437 -3.863 11.905 1.00 32.81 774 SER A O 1
ATOM 6285 N N . THR A 1 775 ? 42.333 -2.786 12.412 1.00 34.44 775 THR A N 1
ATOM 6286 C CA . THR A 1 775 ? 41.738 -1.748 13.271 1.00 34.44 775 THR A CA 1
ATOM 6287 C C . THR A 1 775 ? 41.456 -0.469 12.482 1.00 34.44 775 THR A C 1
ATOM 6289 O O . THR A 1 775 ? 42.376 0.047 11.849 1.00 34.44 775 THR A O 1
ATOM 6292 N N . SER A 1 776 ? 40.271 0.132 12.623 1.00 33.75 776 SER A N 1
ATOM 6293 C CA . SER A 1 776 ? 40.091 1.565 12.345 1.00 33.75 776 SER A CA 1
ATOM 6294 C C . SER A 1 776 ? 39.066 2.208 13.281 1.00 33.75 776 SER A C 1
ATOM 6296 O O . SER A 1 776 ? 37.940 1.739 13.419 1.00 33.75 776 SER A O 1
ATOM 6298 N N . SER A 1 777 ? 39.502 3.297 13.905 1.00 32.53 777 SER A N 1
ATOM 6299 C CA . SER A 1 777 ? 38.780 4.202 14.802 1.00 32.53 777 SER A CA 1
ATOM 6300 C C . SER A 1 777 ? 37.391 4.644 14.326 1.00 32.53 777 SER A C 1
ATOM 6302 O O . SER A 1 777 ? 37.239 5.075 13.184 1.00 32.53 777 SER A O 1
ATOM 6304 N N . ALA A 1 778 ? 36.435 4.685 15.258 1.00 32.59 778 ALA A N 1
ATOM 6305 C CA . ALA A 1 778 ? 35.218 5.487 15.152 1.00 32.59 778 ALA A CA 1
ATOM 6306 C C . ALA A 1 778 ? 35.343 6.744 16.031 1.00 32.59 778 ALA A C 1
ATOM 6308 O O . ALA A 1 778 ? 35.839 6.664 17.156 1.00 32.59 778 ALA A O 1
ATOM 6309 N N . THR A 1 779 ? 34.866 7.883 15.528 1.00 38.78 779 THR A N 1
ATOM 6310 C CA . THR A 1 779 ? 34.852 9.177 16.231 1.00 38.78 779 THR A CA 1
ATOM 6311 C C . THR A 1 779 ? 33.396 9.589 16.475 1.00 38.78 779 THR A C 1
ATOM 6313 O O . THR A 1 779 ? 32.623 9.570 15.516 1.00 38.78 779 THR A O 1
ATOM 6316 N N . PRO A 1 780 ? 32.986 9.960 17.701 1.00 48.91 780 PRO A N 1
ATOM 6317 C CA . PRO A 1 780 ? 31.642 10.470 17.956 1.00 48.91 780 PRO A CA 1
ATOM 6318 C C . PRO A 1 780 ? 31.553 11.974 17.649 1.00 48.91 780 PRO A C 1
ATOM 6320 O O . PRO A 1 780 ? 32.494 12.721 17.915 1.00 48.91 780 PRO A O 1
ATOM 6323 N N . LEU A 1 781 ? 30.407 12.417 17.128 1.00 40.50 781 LEU A N 1
ATOM 6324 C CA . LEU A 1 781 ? 30.041 13.833 17.026 1.00 40.50 781 LEU A CA 1
ATOM 6325 C C . LEU A 1 781 ? 28.973 14.159 18.076 1.00 40.50 781 LEU A C 1
ATOM 6327 O O . LEU A 1 781 ? 27.974 13.448 18.188 1.00 40.50 781 LEU A O 1
ATOM 6331 N N . GLU A 1 782 ? 29.198 15.232 18.832 1.00 36.97 782 GLU A N 1
ATOM 6332 C CA . GLU A 1 782 ? 28.212 15.830 19.737 1.00 36.97 782 GLU A CA 1
ATOM 6333 C C . GLU A 1 782 ? 27.182 16.683 18.966 1.00 36.97 782 GLU A C 1
ATOM 6335 O O . GLU A 1 782 ? 27.475 17.150 17.861 1.00 36.97 782 GLU A O 1
ATOM 6340 N N . PRO A 1 783 ? 25.978 16.905 19.529 1.00 53.16 783 PRO A N 1
ATOM 6341 C CA . PRO A 1 783 ? 24.970 17.781 18.944 1.00 53.16 783 PRO A CA 1
ATOM 6342 C C . PRO A 1 783 ? 25.239 19.258 19.269 1.00 53.16 783 PRO A C 1
ATOM 6344 O O . PRO A 1 783 ? 25.698 19.592 20.362 1.00 53.16 783 PRO A O 1
ATOM 6347 N N . THR A 1 784 ? 24.865 20.152 18.353 1.00 45.12 784 THR A N 1
ATOM 6348 C CA . THR A 1 784 ? 24.850 21.605 18.592 1.00 45.12 784 THR A CA 1
ATOM 6349 C C . THR A 1 784 ? 23.426 22.108 18.843 1.00 45.12 784 THR A C 1
ATOM 6351 O O . THR A 1 784 ? 22.465 21.532 18.334 1.00 45.12 784 THR A O 1
ATOM 6354 N N . VAL A 1 785 ? 23.340 23.167 19.655 1.00 50.31 785 VAL A N 1
ATOM 6355 C CA . VAL A 1 785 ? 22.131 23.866 20.142 1.00 50.31 785 VAL A CA 1
ATOM 6356 C C . VAL A 1 785 ? 21.351 24.558 19.025 1.00 50.31 785 VAL A C 1
ATOM 6358 O O . VAL A 1 785 ? 22.018 25.167 18.159 1.00 50.31 785 VAL A O 1
#

Sequence (785 aa):
MVSIELVCYQHHKELLKTNQETQTIRSRTSSLEDLNQELISKISATTTSRVAEKLQEIITKRNKEKLSISHLESLSTLIELPQLINQNSSLLEPALKLKLRTTNNRLTQTIDHQVNRALHSQRDQLIHQLAKPELNLQATIRIIHLLKKFVNQELLGFIYLASRFKVLIHSLELIQPIKRWIEVWRAFVGDTISIYQHIFPAEDNHLNYFLTEAIHLQSHHLTNQIQSINSTSILNSLLIQLTYCGNAFGKHGIDFTLTHLSPLFISRTESIIRNGFQIGVQNFRNDLQPFIISSLTKRRSSSSSSIITGSLVSSSSEADLPKPSELLKQSPNDQDLRTELISLFPILVRFINTHLSTLNELRLIPISGSYSIISEYQCNGFEEIHQELSKLVQIYKDTTTTTVNDDDSGIRKFKEGVFVFIYLWAYNILPVLERSLRVDIYQDLNISQPSSRFIDLVKKSKGLLGSIFPDLAESCAGQIDSTHDQNLMVEDVIDDGKMEINIETEIETEKEEKSLDVVSHTRQQNQNEKEVEEEKVEGEKEEVKGSDPTTIPQQQDDQEKEGSSLPEENPHTHQEDQLKSNKQDPISPTRQHNRMMKEEEAKEAKEKEKVKVQKKGTEEREEVVKVIEAKEEVKAVEEEEVKETKEEVKEERKTKEKDKEEKEEKETKEEKEKEKEKEKEEKEEKETKEKEKEEKEKETKEDQITIPHHQDDQGKEVPLPEDNNHPTQVKEEVNQDHSKATNQDLVSPTRQQQKKKKKKKSTNKATRNQDPGSTSSATPLEPTV

Foldseek 3Di:
DDDDVVCCVVCVVVVVVVVVVVVVVVVVVVVVVVVVVVVVVVCCVVPPPVVVVVVVVVVVVVVVVVVVVVVVVVVVVLQCLLVVLLVDLVCLVVLVVVLVPQDPDPSSVVSNVSSVVSVVVVLVVLLVVLLDPPDDLVNNLVSLVSNVVPDPPVVSLLSNLVSLLVSLVVVLVPDDDLLVSLVSLLVSLLVSVVSSCVRPVDDCPSVVVSVVVSVVVNLVVCLVVLLVDLALVVLLVVLVSVVVSQVSCVVVVDHPSPPRVVVSSLVSLLVNLLVLLVVLLVLLVVLCVVVLVVLVVVVPDPDDCPDPPPDQFDPVPLPDDDFPVVVVVDDPPPPVVLVVLCNRGVSSVSSLVSLVVSLVSCLSPPDLVCLVVSLVSNLVSLVSSLVSLLSVLVSLVVVVVPDPDPPPVSNVSVLRSSLSVLCCSLSPRLVVSQCCSCCVRVVVNVPQARDPSSVVSSVSSLVSSCVSPVVVNVVVVVPCVPPVVCVSRDDPPDPDDDDDDDDDDDDDDDDDDDDDDDDDDDDDDDDDDDDDDDDDDDDDDDDDDDDDDDDDDDDDDDDDDDDDDDDDDDDDDDDDDDDDDDDDDDDDPPPPVVVVVVVVVVVVVVVVVVVVVVVVVVVVVVVVVVVVVVVVVVVVVVVVVVVVVVVVVVVVVVVVVVVVVVVVVVVVVVVVVVVVVVVVVVVVVVVVVVVVVVVVVVVVVVPPDDDDDDDDDDDDDDDDDDDDDDDDDDDDDDDDDDDDDDDDDDDDDDDDDDDDDDDDDDDDDDDDDDYDDDDDDDDDDDDDD

Radius of gyration: 59.55 Å; chains: 1; bounding box: 132×121×235 Å

pLDDT: mean 70.72, std 23.2, range [25.94, 97.75]